Protein AF-A0A0Q9T3E6-F1 (afdb_monomer_lite)

Foldseek 3Di:
DDKDKDLKDKFKAWAQDLAQKDWTKGAAAAPKAFPWKKKKWKWFFPPLDDDDPPQAKQKLNRGFDQPDWAQALRNMIMGMGTCCVRVRVQNVPDGGGMDIIMIGGSGLQTIQIMMMMTMINHPVRPDMKMKDKDFYWAHQAKWKKKFFFPFWDDPVPPSWFKKKKWKKGQFAQAQHPQFAKWKDKPQPDTQASAHAAQPSFDRDRSTGIAMQGDPADQDTQPDRPDTGRHRVSDNRMYTCSVVDDGRDRMMMMMMHGPNSRMIGGMMIIIGVSYTPDMDIQEEAEEEEEEACQQLQLQALVVDQDLVCSQQAFAFQQPNDCQALDGTFGQFDCLPRNGPVQRRGCLFLQNVLQVVCVVRHPYHYHYPRGHLEACEDDPHAHQAYDLVVLHGDCSHSLVVVQVSCVVVPHHLQSHAAYEYEHQCSLLVLVQLVVLQLVLLLLLLLLVLAPPRDPVVNVVSVVRESLVSCVPPVVSVVSLVPRLSSLLSSLVRSCVSRVNYQYEYEYDAQAAADLVPHDCDFLSGGSLHRLVSNQSSVSSRVSNVVSLVCNCVSPVSCVVRYHYLYNNPQQDGHQRHDPDPVLRQAAGFDPVLSSVLSNVLCPDPQNVVLVVQLSVLSVLLCVLVVPVDDPDDNVVSVVSNVVSVVSNVVQCVDPPSVLQSLLRRADNSDPPDDSSSSSSSSSRHRHGYSNNSQLVSLSVSCVVSVVDSQPGDHRDDDPDDDPPDDDDDDDDDDAGEDEQDPDAAEDPAAFDWHWYWYAQAAAQQKKFKDWVNHTDDIFTQHNRRITTDIDGDHHDDAAWTWIWTWHAGNVRHIDIGIHIYGHADAAAEQDKHKYKDFDADLDDPSDSSDRPFFFKWKDKPPDPDTDTDGADNRRMDIDIDGHHNDADDQAIWIWIAGPPVRDIDIDGHDGRPVPLLQEAEQQADEEEAAAAEEARCAEYEYLEEYHAHHQHAEHNREYEYAHYYHHDPNHHGPPDHYHDHHPNRADPFDALQLLPCVHVQQVQQPPLREEDDPVCQDVQEHEDDLVQAATEYEEAGEYEYDDELREGAHEYRYLAEYEHHYANYEFWHRTLQRHRYAYAYEYEYDYENYEYQEEAGYQAEYEYYYAEYEYQGYYYYNYYYYDHHYYYRHHHHPSHND

Radius of gyration: 37.08 Å; chains: 1; bounding box: 93×66×112 Å

Sequence (1136 aa):
MVNERGRISQSTSALGTLATDGSIRVDKPEGATVRSAWMAYATAGFSGAQVTGGYEPVLNGTPVPITHEILNGIGSYNYFAEVTDIVKPVVDAAGAGTVQIPLAEPDAYLLEGEMLVVVFDDPAVQEDQSVSLMYGGLSPGGDQYQVKLAEPIDLRDPRTRLEMSLGITFSYQEDGSQQYSSVLVNGMDQLTTSAGGEDDGQSRNGALITVGGLGDAIDNPADPLAYPTDPRSDDELYDLRPFVENGDRTIYVGTSNPSLDDNVMLATFTMNPPVTDIKGDSELVMLSFGDSYQSGEGAGSAYDDIGAYIANAYENGSNFPDAIGGSQDTLSPALTGGNGCHRALANYPKQVADWLRDDFSVRLVDLTCSGAKIEPGGKPPIVGDLATGDVDSDSQITDAIARLGTEGLERTDVDLVTVGMGGNDAKFSSLVTACIAPTLVRRILAAYDRTPWLLNQAAKLLTCKRIDERFMHVGDAIDGLADKQRFAQRELRNAFPNADIFQVDYPGVLPDPDSAPSWCGGIGADDIAYADAMAGRITDVISTTVAEKGQIDAGLDRYYAPVEVSRAFGANALCPADPADALTNGIDEATFQAEAERLTHDPEVEPLVDEVLDAAASLRNCLARLTIGCDPQARTDRLTAALQAVQAKFTEPGFGDEILANIVKSPSSGETVEQRLDRSVGLFHPNQAGIDVLACYVHNTATFLGTSFCPNGGAGLRAGFAATDEPPVDLPTAAITATRVPIPVAGTGASVSLALSGYAPGSTVAVERYGSPVATLPVGADGKVTGPLVLPAADPGVQVFEVRGQTAGGAALGHDLRLTYPGSPTVNQDYTFYVDGFESSLPADPTRYDPEDVVLRILGTTAALTYHADPQGGLLVTLPMPEAWPAGGYEVTLTGSRSGVVRSARLDPEQAIEVGGLWASADDLQITGAEAQVRLLVHGERSVRLGSANGRYTGGVEYVADLNAHRSAVIDPAPLKVPEGEKTPPVLTVSSYRPGGTEAVAAGATYTAVSPAACVNGTWTPKATDLTGVVYVPCSVLVSGTGLSASVTLAAEGSVKVEAPAAVLKPAARSGAVVVAGGGLHVAGDNIRVQGPLFSGAGIRLTGSTQTLFCGAVGRSVTVSGSRFVLERGGPCAPS

Structure (mmCIF, N/CA/C/O backbone):
data_AF-A0A0Q9T3E6-F1
#
_entry.id   AF-A0A0Q9T3E6-F1
#
loop_
_atom_site.group_PDB
_atom_site.id
_atom_site.type_symbol
_atom_site.label_atom_id
_atom_site.label_alt_id
_atom_site.label_comp_id
_atom_site.label_asym_id
_atom_site.label_entity_id
_atom_site.label_seq_id
_atom_site.pdbx_PDB_ins_code
_atom_site.Cartn_x
_atom_site.Cartn_y
_atom_site.Cartn_z
_atom_site.occupancy
_atom_site.B_iso_or_equiv
_atom_site.auth_seq_id
_atom_site.auth_comp_id
_atom_site.auth_asym_id
_atom_site.auth_atom_id
_atom_site.pdbx_PDB_model_num
ATOM 1 N N . MET A 1 1 ? -28.139 -10.702 5.041 1.00 78.25 1 MET A N 1
ATOM 2 C CA . MET A 1 1 ? -27.995 -9.330 5.565 1.00 78.25 1 MET A CA 1
ATOM 3 C C . MET A 1 1 ? -29.357 -8.649 5.556 1.00 78.25 1 MET A C 1
ATOM 5 O O . MET A 1 1 ? -30.126 -8.866 4.626 1.00 78.25 1 MET A O 1
ATOM 9 N N . VAL A 1 2 ? -29.657 -7.876 6.597 1.00 86.81 2 VAL A N 1
ATOM 10 C CA . VAL A 1 2 ? -30.791 -6.941 6.669 1.00 86.81 2 VAL A CA 1
ATOM 11 C C . VAL A 1 2 ? -30.197 -5.535 6.715 1.00 86.81 2 VAL A C 1
ATOM 13 O O . VAL A 1 2 ? -29.237 -5.330 7.446 1.00 86.81 2 VAL A O 1
ATOM 16 N N . ASN A 1 3 ? -30.728 -4.576 5.958 1.00 91.25 3 ASN A N 1
ATOM 17 C CA . ASN A 1 3 ? -30.281 -3.183 6.020 1.00 91.25 3 ASN A CA 1
ATOM 18 C C . ASN A 1 3 ? -31.490 -2.247 6.020 1.00 91.25 3 ASN A C 1
ATOM 20 O O . ASN A 1 3 ? -32.167 -2.089 5.004 1.00 91.25 3 ASN A O 1
ATOM 24 N N . GLU A 1 4 ? -31.761 -1.642 7.170 1.00 91.38 4 GLU A N 1
ATOM 25 C CA . GLU A 1 4 ? -32.817 -0.652 7.349 1.00 91.38 4 GLU A CA 1
ATOM 26 C C . GLU A 1 4 ? -32.219 0.750 7.318 1.00 91.38 4 GLU A C 1
ATOM 28 O O . GLU A 1 4 ? -31.152 0.984 7.877 1.00 91.38 4 GLU A O 1
ATOM 33 N N . ARG A 1 5 ? -32.919 1.704 6.697 1.00 93.19 5 ARG A N 1
ATOM 34 C CA . ARG A 1 5 ? -32.486 3.106 6.612 1.00 93.19 5 ARG A CA 1
ATOM 35 C C . ARG A 1 5 ? -33.596 4.059 7.036 1.00 93.19 5 ARG A C 1
ATOM 37 O O . ARG A 1 5 ? -34.782 3.838 6.753 1.00 93.19 5 ARG A O 1
ATOM 44 N N . GLY A 1 6 ? -33.205 5.135 7.705 1.00 93.00 6 GLY A N 1
ATOM 45 C CA . GLY A 1 6 ? -34.082 6.237 8.069 1.00 93.00 6 GLY A CA 1
ATOM 46 C C . GLY A 1 6 ? -33.676 6.901 9.378 1.00 93.00 6 GLY A C 1
ATOM 47 O O . GLY A 1 6 ? -32.539 6.828 9.833 1.00 93.00 6 GLY A O 1
ATOM 48 N N . ARG A 1 7 ? -34.657 7.528 10.026 1.00 95.25 7 ARG A N 1
ATOM 49 C CA . ARG A 1 7 ? -34.533 8.038 11.397 1.00 95.25 7 ARG A CA 1
ATOM 50 C C . ARG A 1 7 ? -34.854 6.923 12.375 1.00 95.25 7 ARG A C 1
ATOM 52 O O . ARG A 1 7 ? -35.962 6.842 12.906 1.00 95.25 7 ARG A O 1
ATOM 59 N N . ILE A 1 8 ? -33.908 6.008 12.492 1.00 97.19 8 ILE A N 1
ATOM 60 C CA . ILE A 1 8 ? -34.094 4.746 13.197 1.00 97.19 8 ILE A CA 1
ATOM 61 C C . ILE A 1 8 ? -33.051 4.573 14.286 1.00 97.19 8 ILE A C 1
ATOM 63 O O . ILE A 1 8 ? -31.955 5.103 14.166 1.00 97.19 8 ILE A O 1
ATOM 67 N N . SER A 1 9 ? -33.374 3.838 15.339 1.00 95.88 9 SER A N 1
ATOM 68 C CA . SER A 1 9 ? -32.425 3.402 16.369 1.00 95.88 9 SER A CA 1
ATOM 69 C C . SER A 1 9 ? -32.583 1.903 16.609 1.00 95.88 9 SER A C 1
ATOM 71 O O . SER A 1 9 ? -33.524 1.293 16.096 1.00 95.88 9 SER A O 1
ATOM 73 N N . GLN A 1 10 ? -31.659 1.295 17.352 1.00 96.31 10 GLN A N 1
ATOM 74 C CA . GLN A 1 10 ? -31.726 -0.124 17.692 1.00 96.31 10 GLN A CA 1
ATOM 75 C C . GLN A 1 10 ? -31.606 -0.362 19.196 1.00 96.31 10 GLN A C 1
ATOM 77 O O . GLN A 1 10 ? -31.022 0.447 19.916 1.00 96.31 10 GLN A O 1
ATOM 82 N N . SER A 1 11 ? -32.150 -1.491 19.642 1.00 97.62 11 SER A N 1
ATOM 83 C CA . SER A 1 11 ? -31.943 -2.083 20.961 1.00 97.62 11 SER A CA 1
ATOM 84 C C . SER A 1 11 ? -31.595 -3.555 20.767 1.00 97.62 11 SER A C 1
ATOM 86 O O . SER A 1 11 ? -32.358 -4.274 20.123 1.00 97.62 11 SER A O 1
ATOM 88 N N . THR A 1 12 ? -30.470 -3.983 21.335 1.00 97.75 12 THR A N 1
ATOM 89 C CA . THR A 1 12 ? -29.969 -5.360 21.244 1.00 97.75 12 THR A CA 1
ATOM 90 C C . THR A 1 12 ? -29.782 -5.926 22.646 1.00 97.75 12 THR A C 1
ATOM 92 O O . THR A 1 12 ? -29.307 -5.217 23.528 1.00 97.75 12 THR A O 1
ATOM 95 N N . SER A 1 13 ? -30.188 -7.168 22.888 1.00 97.06 13 SER A N 1
ATOM 96 C CA . SER A 1 13 ? -29.891 -7.876 24.140 1.00 97.06 13 SER A CA 1
ATOM 97 C C . SER A 1 13 ? -29.836 -9.378 23.923 1.00 97.06 13 SER A C 1
ATOM 99 O O . SER A 1 13 ? -30.405 -9.868 22.945 1.00 97.06 13 SER A O 1
ATOM 101 N N . ALA A 1 14 ? -29.215 -10.100 24.852 1.00 96.88 14 ALA A N 1
ATOM 102 C CA . ALA A 1 14 ? -29.270 -11.551 24.900 1.00 96.88 14 ALA A CA 1
ATOM 103 C C . ALA A 1 14 ? -29.788 -12.084 26.240 1.00 96.88 14 ALA A C 1
ATOM 105 O O . ALA A 1 14 ? -29.982 -11.354 27.220 1.00 96.88 14 ALA A O 1
ATOM 106 N N . LEU A 1 15 ? -30.078 -13.381 26.238 1.00 96.12 15 LEU A N 1
ATOM 107 C CA . LEU A 1 15 ? -30.308 -14.188 27.422 1.00 96.12 15 LEU A CA 1
ATOM 108 C C . LEU A 1 15 ? -29.684 -15.569 27.202 1.00 96.12 15 LEU A C 1
ATOM 110 O O . LEU A 1 15 ? -30.092 -16.279 26.288 1.00 96.12 15 LEU A O 1
ATOM 114 N N . GLY A 1 16 ? -28.752 -15.960 28.069 1.00 94.75 16 GLY A N 1
ATOM 115 C CA . GLY A 1 16 ? -28.328 -17.352 28.235 1.00 94.75 16 GLY A CA 1
ATOM 116 C C . GLY A 1 16 ? -28.805 -17.896 29.577 1.00 94.75 16 GLY A C 1
ATOM 117 O O . GLY A 1 16 ? -28.545 -17.309 30.635 1.00 94.75 16 GLY A O 1
ATOM 118 N N . THR A 1 17 ? -29.530 -19.013 29.585 1.00 92.88 17 THR A N 1
ATOM 119 C CA . THR A 1 17 ? -30.065 -19.554 30.836 1.00 92.88 17 THR A CA 1
ATOM 120 C C . THR A 1 17 ? -30.226 -21.065 30.816 1.00 92.88 17 THR A C 1
ATOM 122 O O . THR A 1 17 ? -30.857 -21.636 29.950 1.00 92.88 17 THR A O 1
ATOM 125 N N . LEU A 1 18 ? -29.787 -21.727 31.890 1.00 91.94 18 LEU A N 1
ATOM 126 C CA . LEU A 1 18 ? -30.094 -23.147 32.104 1.00 91.94 18 LEU A CA 1
ATOM 127 C C . LEU A 1 18 ? -31.510 -23.398 32.659 1.00 91.94 18 LEU A C 1
ATOM 129 O O . LEU A 1 18 ? -31.881 -24.538 32.960 1.00 91.94 18 LEU A O 1
ATOM 133 N N . ALA A 1 19 ? -32.287 -22.339 32.893 1.00 90.69 19 ALA A N 1
ATOM 134 C CA . ALA A 1 19 ? -33.694 -22.441 33.256 1.00 90.69 19 ALA A CA 1
ATOM 135 C C . ALA A 1 19 ? -34.561 -22.488 31.996 1.00 90.69 19 ALA A C 1
ATOM 137 O O . ALA A 1 19 ? -34.308 -21.779 31.036 1.00 90.69 19 ALA A O 1
ATOM 138 N N . THR A 1 20 ? -35.651 -23.255 32.035 1.00 86.94 20 THR A N 1
ATOM 139 C CA . THR A 1 20 ? -36.596 -23.355 30.908 1.00 86.94 20 THR A CA 1
ATOM 140 C C . THR A 1 20 ? -37.403 -22.075 30.659 1.00 86.94 20 THR A C 1
ATOM 142 O O . THR A 1 20 ? -38.167 -22.005 29.700 1.00 86.94 20 THR A O 1
ATOM 145 N N . ASP A 1 21 ? -37.323 -21.094 31.558 1.00 90.44 21 ASP A N 1
ATOM 146 C CA . ASP A 1 21 ? -38.026 -19.819 31.490 1.00 90.44 21 ASP A CA 1
ATOM 147 C C . ASP A 1 21 ? -37.141 -18.645 31.932 1.00 90.44 21 ASP A C 1
ATOM 149 O O . ASP A 1 21 ? -36.334 -18.745 32.857 1.00 90.44 21 ASP A O 1
ATOM 153 N N . GLY A 1 22 ? -37.335 -17.505 31.273 1.00 94.06 22 GLY A N 1
ATOM 154 C CA . GLY A 1 22 ? -36.616 -16.264 31.516 1.00 94.06 22 GLY A CA 1
ATOM 155 C C . GLY A 1 22 ? -37.286 -15.064 30.844 1.00 94.06 22 GLY A C 1
ATOM 156 O O . GLY A 1 22 ? -38.470 -15.092 30.485 1.00 94.06 22 GLY A O 1
ATOM 157 N N . SER A 1 23 ? -36.544 -13.969 30.708 1.00 95.06 23 SER A N 1
ATOM 158 C CA . SER A 1 23 ? -37.028 -12.771 30.022 1.00 95.06 23 SER A CA 1
ATOM 159 C C . SER A 1 23 ? -35.899 -12.037 29.321 1.00 95.06 23 SER A C 1
ATOM 161 O O . SER A 1 23 ? -34.891 -11.727 29.952 1.00 95.06 23 SER A O 1
ATOM 163 N N . ILE A 1 24 ? -36.125 -11.700 28.055 1.00 96.25 24 ILE A N 1
ATOM 164 C CA . ILE A 1 24 ? -35.227 -10.874 27.249 1.00 96.25 24 ILE A CA 1
ATOM 165 C C . ILE A 1 24 ? -35.686 -9.410 27.284 1.00 96.25 24 ILE A C 1
ATOM 167 O O . ILE A 1 24 ? -36.880 -9.120 27.441 1.00 96.25 24 ILE A O 1
ATOM 171 N N . ARG A 1 25 ? -34.739 -8.474 27.192 1.00 97.06 25 ARG A N 1
ATOM 172 C CA . ARG A 1 25 ? -34.973 -7.044 27.449 1.00 97.06 25 ARG A CA 1
ATOM 173 C C . ARG A 1 25 ? -34.976 -6.223 26.164 1.00 97.06 25 ARG A C 1
ATOM 175 O O . ARG A 1 25 ? -34.220 -6.488 25.241 1.00 97.06 25 ARG A O 1
ATOM 182 N N . VAL A 1 26 ? -35.795 -5.177 26.129 1.00 98.00 26 VAL A N 1
ATOM 183 C CA . VAL A 1 26 ? -35.804 -4.184 25.047 1.00 98.00 26 VAL A CA 1
ATOM 184 C C . VAL A 1 26 ? -35.865 -2.793 25.658 1.00 98.00 26 VAL A C 1
ATOM 186 O O . VAL A 1 26 ? -36.823 -2.487 26.367 1.00 98.00 26 VAL A O 1
ATOM 189 N N . ASP A 1 27 ? -34.894 -1.934 25.366 1.00 97.25 27 ASP A N 1
ATOM 190 C CA . ASP A 1 27 ? -34.934 -0.533 25.788 1.00 97.25 27 ASP A CA 1
ATOM 191 C C . ASP A 1 27 ? -35.633 0.305 24.723 1.00 97.25 27 ASP A C 1
ATOM 193 O O . ASP A 1 27 ? -35.093 0.584 23.656 1.00 97.25 27 ASP A O 1
ATOM 197 N N . LYS A 1 28 ? -36.877 0.697 25.017 1.00 97.81 28 LYS A N 1
ATOM 198 C CA . LYS A 1 28 ? -37.705 1.484 24.104 1.00 97.81 28 LYS A CA 1
ATOM 199 C C . LYS A 1 28 ? -37.432 2.987 24.269 1.00 97.81 28 LYS A C 1
ATOM 201 O O . LYS A 1 28 ? -37.730 3.523 25.346 1.00 97.81 28 LYS A O 1
ATOM 206 N N . PRO A 1 29 ? -36.984 3.702 23.219 1.00 97.38 29 PRO A N 1
ATOM 207 C CA . PRO A 1 29 ? -36.844 5.156 23.263 1.00 97.38 29 PRO A CA 1
ATOM 208 C C . PRO A 1 29 ? -38.187 5.887 23.416 1.00 97.38 29 PRO A C 1
ATOM 210 O O . PRO A 1 29 ? -39.265 5.366 23.106 1.00 97.38 29 PRO A O 1
ATOM 213 N N . GLU A 1 30 ? -38.146 7.133 23.891 1.00 96.88 30 GLU A N 1
ATOM 214 C CA . GLU A 1 30 ? -39.359 7.935 24.064 1.00 96.88 30 GLU A CA 1
ATOM 215 C C . GLU A 1 30 ? -40.025 8.260 22.719 1.00 96.88 30 GLU A C 1
ATOM 217 O O . GLU A 1 30 ? -39.438 8.878 21.838 1.00 96.88 30 GLU A O 1
ATOM 222 N N . GLY A 1 31 ? -41.290 7.853 22.568 1.00 95.75 31 GLY A N 1
ATOM 223 C CA . GLY A 1 31 ? -42.076 8.099 21.355 1.00 95.75 31 GLY A CA 1
ATOM 224 C C . GLY A 1 31 ? -41.749 7.184 20.171 1.00 95.75 31 GLY A C 1
ATOM 225 O O . GLY A 1 31 ? -42.404 7.306 19.138 1.00 95.75 31 GLY A O 1
ATOM 226 N N . ALA A 1 32 ? -40.793 6.266 20.324 1.00 97.75 32 ALA A N 1
ATOM 227 C CA . ALA A 1 32 ? -40.413 5.315 19.292 1.00 97.75 32 ALA A CA 1
ATOM 228 C C . ALA A 1 32 ? -41.447 4.191 19.101 1.00 97.75 32 ALA A C 1
ATOM 230 O O . ALA A 1 32 ? -42.145 3.791 20.042 1.00 97.75 32 ALA A O 1
ATOM 231 N N . THR A 1 33 ? -41.520 3.654 17.882 1.00 98.19 33 THR A N 1
ATOM 232 C CA . THR A 1 33 ? -42.339 2.478 17.536 1.00 98.19 33 THR A CA 1
ATOM 233 C C . THR A 1 33 ? -41.495 1.421 16.849 1.00 98.19 33 THR A C 1
ATOM 235 O O . THR A 1 33 ? -40.628 1.763 16.051 1.00 98.19 33 THR A O 1
ATOM 238 N N . VAL A 1 34 ? -41.753 0.143 17.122 1.00 98.62 34 VAL A N 1
ATOM 239 C CA . VAL A 1 34 ? -41.011 -0.965 16.505 1.00 98.62 34 VAL A CA 1
ATOM 240 C C . VAL A 1 34 ? -41.234 -0.951 14.995 1.00 98.62 34 VAL A C 1
ATOM 242 O O . VAL A 1 34 ? -42.376 -1.043 14.535 1.00 98.62 34 VAL A O 1
ATOM 245 N N . ARG A 1 35 ? -40.146 -0.862 14.234 1.00 98.19 35 ARG A N 1
ATOM 246 C CA . ARG A 1 35 ? -40.130 -1.026 12.781 1.00 98.19 35 ARG A CA 1
ATOM 247 C C . ARG A 1 35 ? -40.007 -2.503 12.419 1.00 98.19 35 ARG A C 1
ATOM 249 O O . ARG A 1 35 ? -40.847 -3.019 11.690 1.00 98.19 35 ARG A O 1
ATOM 256 N N . SER A 1 36 ? -39.003 -3.167 12.983 1.00 98.12 36 SER A N 1
ATOM 257 C CA . SER A 1 36 ? -38.718 -4.589 12.782 1.00 98.12 36 SER A CA 1
ATOM 258 C C . SER A 1 36 ? -38.061 -5.180 14.028 1.00 98.12 36 SER A C 1
ATOM 260 O O . SER A 1 36 ? -37.406 -4.458 14.781 1.00 98.12 36 SER A O 1
ATOM 262 N N . ALA A 1 37 ? -38.199 -6.485 14.241 1.00 98.12 37 ALA A N 1
ATOM 263 C CA . ALA A 1 37 ? -37.485 -7.207 15.288 1.00 98.12 37 ALA A CA 1
ATOM 264 C C . ALA A 1 37 ? -36.962 -8.547 14.765 1.00 98.12 37 ALA A C 1
ATOM 266 O O . ALA A 1 37 ? -37.670 -9.246 14.039 1.00 98.12 37 ALA A O 1
ATOM 267 N N . TRP A 1 38 ? -35.748 -8.907 15.168 1.00 97.81 38 TRP A N 1
ATOM 268 C CA . TRP A 1 38 ? -35.017 -10.077 14.693 1.00 97.81 38 TRP A CA 1
ATOM 269 C C . TRP A 1 38 ? -34.438 -10.848 15.869 1.00 97.81 38 TRP A C 1
ATOM 271 O O . TRP A 1 38 ? -33.888 -10.244 16.786 1.00 97.81 38 TRP A O 1
ATOM 281 N N . MET A 1 39 ? -34.563 -12.170 15.840 1.00 96.81 39 MET A N 1
ATOM 282 C CA . MET A 1 39 ? -34.037 -13.059 16.868 1.00 96.81 39 MET A CA 1
ATOM 283 C C . MET A 1 39 ? -32.987 -13.985 16.266 1.00 96.81 39 MET A C 1
ATOM 285 O O . MET A 1 39 ? -33.229 -14.590 15.219 1.00 96.81 39 MET A O 1
ATOM 289 N N . ALA A 1 40 ? -31.842 -14.081 16.933 1.00 95.81 40 ALA A N 1
ATOM 290 C CA . ALA A 1 40 ? -30.755 -14.987 16.598 1.00 95.81 40 ALA A CA 1
ATOM 291 C C . ALA A 1 40 ? -30.523 -15.947 17.769 1.00 95.81 40 ALA A C 1
ATOM 293 O O . ALA A 1 40 ? -30.614 -15.538 18.921 1.00 95.81 40 ALA A O 1
ATOM 294 N N . TYR A 1 41 ? -30.263 -17.217 17.493 1.00 94.25 41 TYR A N 1
ATOM 295 C CA . TYR A 1 41 ? -29.947 -18.211 18.522 1.00 94.25 41 TYR A CA 1
ATOM 296 C C . TYR A 1 41 ? -29.132 -19.349 17.922 1.00 94.25 41 TYR A C 1
ATOM 298 O O . TYR A 1 41 ? -29.175 -19.566 16.709 1.00 94.25 41 TYR A O 1
ATOM 306 N N . ALA A 1 42 ? -28.389 -20.077 18.748 1.00 94.19 42 ALA A N 1
ATOM 307 C CA . ALA A 1 42 ? -27.546 -21.173 18.286 1.00 94.19 42 ALA A CA 1
ATOM 308 C C . ALA A 1 42 ? -27.656 -22.390 19.194 1.00 94.19 42 ALA A C 1
ATOM 310 O O . ALA A 1 42 ? -27.933 -22.280 20.388 1.00 94.19 42 ALA A O 1
ATOM 311 N N . THR A 1 43 ? -27.420 -23.566 18.622 1.00 93.44 43 THR A N 1
ATOM 312 C CA . THR A 1 43 ? -27.273 -24.794 19.409 1.00 93.44 43 THR A CA 1
ATOM 313 C C . THR A 1 43 ? -25.919 -24.844 20.119 1.00 93.44 43 THR A C 1
ATOM 315 O O . THR A 1 43 ? -24.982 -24.152 19.724 1.00 93.44 43 THR A O 1
ATOM 318 N N . ALA A 1 44 ? -25.772 -25.727 21.102 1.00 89.94 44 ALA A N 1
ATOM 319 C CA . ALA A 1 44 ? -24.493 -25.982 21.754 1.00 89.94 44 ALA A CA 1
ATOM 320 C C . ALA A 1 44 ? -23.388 -26.379 20.760 1.00 89.94 44 ALA A C 1
ATOM 322 O O . ALA A 1 44 ? -23.601 -27.198 19.854 1.00 89.94 44 ALA A O 1
ATOM 323 N N . GLY A 1 45 ? -22.197 -25.810 20.952 1.00 85.75 45 GLY A N 1
ATOM 324 C CA . GLY A 1 45 ? -20.984 -26.107 20.189 1.00 85.75 45 GLY A CA 1
ATOM 325 C C . GLY A 1 45 ? -20.630 -27.593 20.217 1.00 85.75 45 GLY A C 1
ATOM 326 O O . GLY A 1 45 ? -20.917 -28.307 21.183 1.00 85.75 45 GLY A O 1
ATOM 327 N N . PHE A 1 46 ? -20.041 -28.083 19.123 1.00 87.56 46 PHE A N 1
ATOM 328 C CA . PHE A 1 46 ? -19.613 -29.476 18.933 1.00 87.56 46 PHE A CA 1
ATOM 329 C C . PHE A 1 46 ? -20.714 -30.541 19.069 1.00 87.56 46 PHE A C 1
ATOM 331 O O . PHE A 1 46 ? -20.423 -31.741 19.081 1.00 87.56 46 PHE A O 1
ATOM 338 N N . SER A 1 47 ? -21.984 -30.140 19.162 1.00 86.75 47 SER A N 1
ATOM 339 C CA . SER A 1 47 ? -23.102 -31.069 19.331 1.00 86.75 47 SER A CA 1
ATOM 340 C C . SER A 1 47 ? -23.532 -31.716 18.013 1.00 86.75 47 SER A C 1
ATOM 342 O O . SER A 1 47 ? -24.018 -32.851 18.013 1.00 86.75 47 SER A O 1
ATOM 344 N N . GLY A 1 48 ? -23.388 -31.000 16.889 1.00 85.00 48 GLY A N 1
ATOM 345 C CA . GLY A 1 48 ? -23.993 -31.362 15.606 1.00 85.00 48 GLY A CA 1
ATOM 346 C C . GLY A 1 48 ? -25.521 -31.475 15.663 1.00 85.00 48 GLY A C 1
ATOM 347 O O . GLY A 1 48 ? -26.122 -32.061 14.759 1.00 85.00 48 GLY A O 1
ATOM 348 N N . ALA A 1 49 ? -26.148 -30.983 16.736 1.00 86.75 49 ALA A N 1
ATOM 349 C CA . ALA A 1 49 ? -27.573 -31.110 16.977 1.00 86.75 49 ALA A CA 1
ATOM 350 C C . ALA A 1 49 ? -28.323 -29.983 16.266 1.00 86.75 49 ALA A C 1
ATOM 352 O O . ALA A 1 49 ? -27.942 -28.827 16.367 1.00 86.75 49 ALA A O 1
ATOM 353 N N . GLN A 1 50 ? -29.405 -30.326 15.571 1.00 89.88 50 GLN A N 1
ATOM 354 C CA . GLN A 1 50 ? -30.322 -29.350 14.987 1.00 89.88 50 GLN A CA 1
ATOM 355 C C . GLN A 1 50 ? -31.533 -29.166 15.897 1.00 89.88 50 GLN A C 1
ATOM 357 O O . GLN A 1 50 ? -32.019 -30.129 16.504 1.00 89.88 50 GLN A O 1
ATOM 362 N N . VAL A 1 51 ? -32.083 -27.956 15.920 1.00 87.75 51 VAL A N 1
ATOM 363 C CA . VAL A 1 51 ? -33.397 -27.709 16.511 1.00 87.75 51 VAL A CA 1
ATOM 364 C C . VAL A 1 51 ? -34.449 -28.391 15.641 1.00 87.75 51 VAL A C 1
ATOM 366 O O . VAL A 1 51 ? -34.575 -28.136 14.446 1.00 87.75 51 VAL A O 1
ATOM 369 N N . THR A 1 52 ? -35.214 -29.296 16.247 1.00 80.62 52 THR A N 1
ATOM 370 C CA . THR A 1 52 ? -36.322 -29.996 15.586 1.00 80.62 52 THR A CA 1
ATOM 371 C C . THR A 1 52 ? -37.646 -29.601 16.231 1.00 80.62 52 THR A C 1
ATOM 373 O O . THR A 1 52 ? -37.671 -29.161 17.377 1.00 80.62 52 THR A O 1
ATOM 376 N N . GLY A 1 53 ? -38.751 -29.726 15.488 1.00 73.12 53 GLY A N 1
ATOM 377 C CA . GLY A 1 53 ? -40.048 -29.172 15.890 1.00 73.12 53 GLY A CA 1
ATOM 378 C C . GLY A 1 53 ? -40.462 -29.505 17.329 1.00 73.12 53 GLY A C 1
ATOM 379 O O . GLY A 1 53 ? -40.562 -30.679 17.695 1.00 73.12 53 GLY A O 1
ATOM 380 N N . GLY A 1 54 ? -40.752 -28.465 18.113 1.00 79.94 54 GLY A N 1
ATOM 381 C CA . GLY A 1 54 ? -41.072 -28.528 19.541 1.00 79.94 54 GLY A CA 1
ATOM 382 C C . GLY A 1 54 ? -39.936 -28.089 20.472 1.00 79.94 54 GLY A C 1
ATOM 383 O O . GLY A 1 54 ? -40.169 -28.029 21.680 1.00 79.94 54 GLY A O 1
ATOM 384 N N . TYR A 1 55 ? -38.753 -27.790 19.929 1.00 86.44 55 TYR A N 1
ATOM 385 C CA . TYR A 1 55 ? -37.578 -27.319 20.669 1.00 86.44 55 TYR A CA 1
ATOM 386 C C . TYR A 1 55 ? -37.177 -25.875 20.327 1.00 86.44 55 TYR A C 1
ATOM 388 O O . TYR A 1 55 ? -36.139 -25.406 20.779 1.00 86.44 55 TYR A O 1
ATOM 396 N N . GLU A 1 56 ? -37.984 -25.163 19.536 1.00 92.00 56 GLU A N 1
ATOM 397 C CA . GLU A 1 56 ? -37.760 -23.752 19.224 1.00 92.00 56 GLU A CA 1
ATOM 398 C C . GLU A 1 56 ? -37.974 -22.859 20.461 1.00 92.00 56 GLU A C 1
ATOM 400 O O . GLU A 1 56 ? -38.909 -23.117 21.233 1.00 92.00 56 GLU A O 1
ATOM 405 N N . PRO A 1 57 ? -37.200 -21.768 20.623 1.00 93.38 57 PRO A N 1
ATOM 406 C CA . PRO A 1 57 ? -37.477 -20.761 21.642 1.00 93.38 57 PRO A CA 1
ATOM 407 C C . PRO A 1 57 ? -38.916 -20.248 21.546 1.00 93.38 57 PRO A C 1
ATOM 409 O O . PRO A 1 57 ? -39.459 -20.051 20.455 1.00 93.38 57 PRO A O 1
ATOM 412 N N . VAL A 1 58 ? -39.558 -20.006 22.687 1.00 95.25 58 VAL A N 1
ATOM 413 C CA . VAL A 1 58 ? -40.933 -19.495 22.757 1.00 95.25 58 VAL A CA 1
ATOM 414 C C . VAL A 1 58 ? -40.918 -18.068 23.294 1.00 95.25 58 VAL A C 1
ATOM 416 O O . VAL A 1 58 ? -40.860 -17.840 24.503 1.00 95.25 58 VAL A O 1
ATOM 419 N N . LEU A 1 59 ? -41.033 -17.095 22.391 1.00 96.81 59 LEU A N 1
ATOM 420 C CA . LEU A 1 59 ? -41.043 -15.670 22.708 1.00 96.81 59 LEU A CA 1
ATOM 421 C C . LEU A 1 59 ? -42.478 -15.185 22.951 1.00 96.81 59 LEU A C 1
ATOM 423 O O . LEU A 1 59 ? -43.359 -15.308 22.098 1.00 96.81 59 LEU A O 1
ATOM 427 N N . ASN A 1 60 ? -42.739 -14.646 24.141 1.00 96.75 60 ASN A N 1
ATOM 428 C CA . ASN A 1 60 ? -44.057 -14.184 24.587 1.00 96.75 60 ASN A CA 1
ATOM 429 C C . ASN A 1 60 ? -45.185 -15.215 24.338 1.00 96.75 60 ASN A C 1
ATOM 431 O O . ASN A 1 60 ? -46.290 -14.881 23.904 1.00 96.75 60 ASN A O 1
ATOM 435 N N . GLY A 1 61 ? -44.891 -16.496 24.577 1.00 94.94 61 GLY A N 1
ATOM 436 C CA . GLY A 1 61 ? -45.835 -17.600 24.377 1.00 94.94 61 GLY A CA 1
ATOM 437 C C . GLY A 1 61 ? -46.023 -18.048 22.922 1.00 94.94 61 GLY A C 1
ATOM 438 O O . GLY A 1 61 ? -46.878 -18.896 22.669 1.00 94.94 61 GLY A O 1
ATOM 439 N N . THR A 1 62 ? -45.245 -17.509 21.978 1.00 96.12 62 THR A N 1
ATOM 440 C CA . THR A 1 62 ? -45.275 -17.879 20.556 1.00 96.12 62 THR A CA 1
ATOM 441 C C . THR A 1 62 ? -43.939 -18.511 20.152 1.00 96.12 62 THR A C 1
ATOM 443 O O . THR A 1 62 ? -42.906 -17.883 20.369 1.00 96.12 62 THR A O 1
ATOM 446 N N . PRO A 1 63 ? -43.919 -19.730 19.578 1.00 94.25 63 PRO A N 1
ATOM 447 C CA . PRO A 1 63 ? -42.688 -20.325 19.058 1.00 94.25 63 PRO A CA 1
ATOM 448 C C . PRO A 1 63 ? -42.047 -19.439 17.987 1.00 94.25 63 PRO A C 1
ATOM 450 O O . PRO A 1 63 ? -42.740 -18.953 17.087 1.00 94.25 63 PRO A O 1
ATOM 453 N N . VAL A 1 64 ? -40.737 -19.238 18.086 1.00 94.12 64 VAL A N 1
ATOM 454 C CA . VAL A 1 64 ? -39.944 -18.494 17.107 1.00 94.12 64 VAL A CA 1
ATOM 455 C C . VAL A 1 64 ? -39.819 -19.340 15.834 1.00 94.12 64 VAL A C 1
ATOM 457 O O . VAL A 1 64 ? -39.503 -20.528 15.914 1.00 94.12 64 VAL A O 1
ATOM 460 N N . PRO A 1 65 ? -40.103 -18.781 14.645 1.00 88.31 65 PRO A N 1
ATOM 461 C CA . PRO A 1 65 ? -40.030 -19.544 13.408 1.00 88.31 65 PRO A CA 1
ATOM 462 C C . PRO A 1 65 ? -38.576 -19.792 12.989 1.00 88.31 65 PRO A C 1
ATOM 464 O O . PRO A 1 65 ? -37.782 -18.863 12.915 1.00 88.31 65 PRO A O 1
ATOM 467 N N . ILE A 1 66 ? -38.248 -21.023 12.596 1.00 84.88 66 ILE A N 1
ATOM 468 C CA . ILE A 1 66 ? -36.969 -21.331 11.940 1.00 84.88 66 ILE A CA 1
ATOM 469 C C . ILE A 1 66 ? -37.052 -20.858 10.482 1.00 84.88 66 ILE A C 1
ATOM 471 O O . ILE A 1 66 ? -37.616 -21.550 9.632 1.00 84.88 66 ILE A O 1
ATOM 475 N N . THR A 1 67 ? -36.549 -19.653 10.193 1.00 83.88 67 THR A N 1
ATOM 476 C CA . THR A 1 67 ? -36.552 -19.099 8.820 1.00 83.88 67 THR A CA 1
ATOM 477 C C . THR A 1 67 ? -35.211 -19.235 8.110 1.00 83.88 67 THR A C 1
ATOM 479 O O . THR A 1 67 ? -35.187 -19.436 6.898 1.00 83.88 67 THR A O 1
ATOM 482 N N . HIS A 1 68 ? -34.116 -19.175 8.864 1.00 87.62 68 HIS A N 1
ATOM 483 C CA . HIS A 1 68 ? -32.754 -19.366 8.381 1.00 87.62 68 HIS A CA 1
ATOM 484 C C . HIS A 1 68 ? -32.012 -20.292 9.342 1.00 87.62 68 HIS A C 1
ATOM 486 O O . HIS A 1 68 ? -32.222 -20.219 10.554 1.00 87.62 68 HIS A O 1
ATOM 492 N N . GLU A 1 69 ? -31.170 -21.155 8.782 1.00 89.75 69 GLU A N 1
ATOM 493 C CA . GLU A 1 69 ? -30.365 -22.137 9.503 1.00 89.75 69 GLU A CA 1
ATOM 494 C C . GLU A 1 69 ? -29.020 -22.299 8.788 1.00 89.75 69 GLU A C 1
ATOM 496 O O . GLU A 1 69 ? -28.989 -22.476 7.566 1.00 89.75 69 GLU A O 1
ATOM 501 N N . ILE A 1 70 ? -27.919 -22.242 9.540 1.00 88.75 70 ILE A N 1
ATOM 502 C CA . ILE A 1 70 ? -26.554 -22.392 9.017 1.00 88.75 70 ILE A CA 1
ATOM 503 C C . ILE A 1 70 ? -25.737 -23.255 9.984 1.00 88.75 70 ILE A C 1
ATOM 505 O O . ILE A 1 70 ? -25.693 -22.968 11.176 1.00 88.75 70 ILE A O 1
ATOM 509 N N . LEU A 1 71 ? -25.068 -24.288 9.464 1.00 86.44 71 LEU A N 1
ATOM 510 C CA . LEU A 1 71 ? -24.038 -25.037 10.192 1.00 86.44 71 LEU A CA 1
ATOM 511 C C . LEU A 1 71 ? -22.726 -24.239 10.182 1.00 86.44 71 LEU A C 1
ATOM 513 O O . LEU A 1 71 ? -22.277 -23.839 9.108 1.00 86.44 71 LEU A O 1
ATOM 517 N N . ASN A 1 72 ? -22.103 -24.045 11.344 1.00 82.94 72 ASN A N 1
ATOM 518 C CA . ASN A 1 72 ? -20.855 -23.290 11.493 1.00 82.94 72 ASN A CA 1
ATOM 519 C C . ASN A 1 72 ? -19.613 -24.189 11.683 1.00 82.94 72 ASN A C 1
ATOM 521 O O . ASN A 1 72 ? -19.708 -25.418 11.786 1.00 82.94 72 ASN A O 1
ATOM 525 N N . GLY A 1 73 ? -18.435 -23.559 11.747 1.00 78.31 73 GLY A N 1
ATOM 526 C CA . GLY A 1 73 ? -17.137 -24.234 11.859 1.00 78.31 73 GLY A CA 1
ATOM 527 C C . GLY A 1 73 ? -16.911 -25.025 13.153 1.00 78.31 73 GLY A C 1
ATOM 528 O O . GLY A 1 73 ? -16.081 -25.932 13.156 1.00 78.31 73 GLY A O 1
ATOM 529 N N . ILE A 1 74 ? -17.681 -24.753 14.212 1.00 84.06 74 ILE A N 1
ATOM 530 C CA . ILE A 1 74 ? -17.603 -25.473 15.496 1.00 84.06 74 ILE A CA 1
ATOM 531 C C . ILE A 1 74 ? -18.648 -26.596 15.613 1.00 84.06 74 ILE A C 1
ATOM 533 O O . ILE A 1 74 ? -18.812 -27.212 16.666 1.00 84.06 74 ILE A O 1
ATOM 537 N N . GLY A 1 75 ? -19.391 -26.883 14.539 1.00 85.25 75 GLY A N 1
ATOM 538 C CA . GLY A 1 75 ? -20.411 -27.933 14.529 1.00 85.25 75 GLY A CA 1
ATOM 539 C C . GLY A 1 75 ? -21.692 -27.577 15.291 1.00 85.25 75 GLY A C 1
ATOM 540 O O . GLY A 1 75 ? -22.395 -28.485 15.740 1.00 85.25 75 GLY A O 1
ATOM 541 N N . SER A 1 76 ? -21.990 -26.284 15.444 1.00 89.81 76 SER A N 1
ATOM 542 C CA . SER A 1 76 ? -23.272 -25.761 15.924 1.00 89.81 76 SER A CA 1
ATOM 543 C C . SER A 1 76 ? -24.123 -25.240 14.756 1.00 89.81 76 SER A C 1
ATOM 545 O O . SER A 1 76 ? -23.609 -24.883 13.694 1.00 89.81 76 SER A O 1
ATOM 547 N N . TYR A 1 77 ? -25.442 -25.239 14.937 1.00 92.88 77 TYR A N 1
ATOM 548 C CA . TYR A 1 77 ? -26.406 -24.624 14.041 1.00 92.88 77 TYR A CA 1
ATOM 549 C C . TYR A 1 77 ? -26.854 -23.269 14.577 1.00 92.88 77 TYR A C 1
ATOM 551 O O . TYR A 1 77 ? -27.418 -23.164 15.667 1.00 92.88 77 TYR A O 1
ATOM 559 N N . ASN A 1 78 ? -26.643 -22.252 13.752 1.00 94.00 78 ASN A N 1
ATOM 560 C CA . ASN A 1 78 ? -27.102 -20.891 13.959 1.00 94.00 78 ASN A CA 1
ATOM 561 C C . ASN A 1 78 ? -28.492 -20.748 13.358 1.00 94.00 78 ASN A C 1
ATOM 563 O O . ASN A 1 78 ? -28.750 -21.267 12.273 1.00 94.00 78 ASN A O 1
ATOM 567 N N . TYR A 1 79 ? -29.353 -19.960 13.988 1.00 93.88 79 TYR A N 1
ATOM 568 C CA . TYR A 1 79 ? -30.712 -19.673 13.542 1.00 93.88 79 TYR A CA 1
ATOM 569 C C . TYR A 1 79 ? -30.977 -18.170 13.548 1.00 93.88 79 TYR A C 1
ATOM 571 O O . TYR A 1 79 ? -30.494 -17.452 14.423 1.00 93.88 79 TYR A O 1
ATOM 579 N N . PHE A 1 80 ? -31.757 -17.702 12.572 1.00 94.62 80 PHE A N 1
ATOM 580 C CA . PHE A 1 80 ? -32.171 -16.302 12.465 1.00 94.62 80 PHE A CA 1
ATOM 581 C C . PHE A 1 80 ? -33.619 -16.193 11.999 1.00 94.62 80 PHE A C 1
ATOM 583 O O . PHE A 1 80 ? -34.051 -16.900 11.079 1.00 94.62 80 PHE A O 1
ATOM 590 N N . ALA A 1 81 ? -34.380 -15.314 12.646 1.00 93.94 81 ALA A N 1
ATOM 591 C CA . ALA A 1 81 ? -35.814 -15.186 12.441 1.00 93.94 81 ALA A CA 1
ATOM 592 C C . ALA A 1 81 ? -36.302 -13.748 12.594 1.00 93.94 81 ALA A C 1
ATOM 594 O O . ALA A 1 81 ? -35.924 -13.052 13.533 1.00 93.94 81 ALA A O 1
ATOM 595 N N . GLU A 1 82 ? -37.212 -13.325 11.718 1.00 96.12 82 GLU A N 1
ATOM 596 C CA . GLU A 1 82 ? -37.987 -12.109 11.955 1.00 96.12 82 GLU A CA 1
ATOM 597 C C . GLU A 1 82 ? -39.095 -12.400 12.981 1.00 96.12 82 GLU A C 1
ATOM 599 O O . GLU A 1 82 ? -39.918 -13.298 12.798 1.00 96.12 82 GLU A O 1
ATOM 604 N N . VAL A 1 83 ? -39.131 -11.625 14.064 1.00 97.81 83 VAL A N 1
ATOM 605 C CA . VAL A 1 83 ? -40.082 -11.764 15.181 1.00 97.81 83 VAL A CA 1
ATOM 606 C C . VAL A 1 83 ? -40.905 -10.492 15.411 1.00 97.81 83 VAL A C 1
ATOM 608 O O . VAL A 1 83 ? -41.522 -10.322 16.467 1.00 97.81 83 VAL A O 1
ATOM 611 N N . THR A 1 84 ? -40.959 -9.596 14.419 1.00 98.06 84 THR A N 1
ATOM 612 C CA . THR A 1 84 ? -41.695 -8.321 14.473 1.00 98.06 84 THR A CA 1
ATOM 613 C C . THR A 1 84 ? -43.136 -8.497 14.959 1.00 98.06 84 THR A C 1
ATOM 615 O O . THR A 1 84 ? -43.567 -7.782 15.864 1.00 98.06 84 THR A O 1
ATOM 618 N N . ASP A 1 85 ? -43.864 -9.488 14.437 1.00 97.81 85 ASP A N 1
ATOM 619 C CA . ASP A 1 85 ? -45.269 -9.746 14.789 1.00 97.81 85 ASP A CA 1
ATOM 620 C C . ASP A 1 85 ? -45.475 -10.185 16.250 1.00 97.81 85 ASP A C 1
ATOM 622 O O . ASP A 1 85 ? -46.568 -10.022 16.801 1.00 97.81 85 ASP A O 1
ATOM 626 N N . ILE A 1 86 ? -44.429 -10.708 16.898 1.00 98.00 86 ILE A N 1
ATOM 627 C CA . ILE A 1 86 ? -44.442 -11.118 18.308 1.00 98.00 86 ILE A CA 1
ATOM 628 C C . ILE A 1 86 ? -44.068 -9.930 19.205 1.00 98.00 86 ILE A C 1
ATOM 630 O O . ILE A 1 86 ? -44.729 -9.670 20.214 1.00 98.00 86 ILE A O 1
ATOM 634 N N . VAL A 1 87 ? -43.019 -9.193 18.827 1.00 98.44 87 VAL A N 1
ATOM 635 C CA . VAL A 1 87 ? -42.402 -8.135 19.645 1.00 98.44 87 VAL A CA 1
ATOM 636 C C . VAL A 1 87 ? -43.186 -6.825 19.577 1.00 98.44 87 VAL A C 1
ATOM 638 O O . VAL A 1 87 ? -43.464 -6.211 20.612 1.00 98.44 87 VAL A O 1
ATOM 641 N N . LYS A 1 88 ? -43.593 -6.399 18.375 1.00 98.25 88 LYS A N 1
ATOM 642 C CA . LYS A 1 88 ? -44.237 -5.100 18.137 1.00 98.25 88 LYS A CA 1
ATOM 643 C C . LYS A 1 88 ? -45.482 -4.873 19.007 1.00 98.25 88 LYS A C 1
ATOM 645 O O . LYS A 1 88 ? -45.544 -3.819 19.638 1.00 98.25 88 LYS A O 1
ATOM 650 N N . PRO A 1 89 ? -46.444 -5.814 19.136 1.00 98.12 89 PRO A N 1
ATOM 651 C CA . PRO A 1 89 ? -47.638 -5.591 19.958 1.00 98.12 89 PRO A CA 1
ATOM 652 C C . PRO A 1 89 ? -47.341 -5.366 21.446 1.00 98.12 89 PRO A C 1
ATOM 654 O O . PRO A 1 89 ? -48.104 -4.675 22.121 1.00 98.12 89 PRO A O 1
ATOM 657 N N . VAL A 1 90 ? -46.253 -5.947 21.962 1.00 97.81 90 VAL A N 1
ATOM 658 C CA . VAL A 1 90 ? -45.846 -5.827 23.370 1.00 97.81 90 VAL A CA 1
ATOM 659 C C . VAL A 1 90 ? -45.089 -4.523 23.593 1.00 97.81 90 VAL A C 1
ATOM 661 O O . VAL A 1 90 ? -45.443 -3.741 24.477 1.00 97.81 90 VAL A O 1
ATOM 664 N N . VAL A 1 91 ? -44.073 -4.265 22.769 1.00 98.12 91 VAL A N 1
ATOM 665 C CA . VAL A 1 91 ? -43.177 -3.116 22.929 1.00 98.12 91 VAL A CA 1
ATOM 666 C C . VAL A 1 91 ? -43.889 -1.811 22.572 1.00 98.12 91 VAL A C 1
ATOM 668 O O . VAL A 1 91 ? -43.783 -0.838 23.318 1.00 98.12 91 VAL A O 1
ATOM 671 N N . ASP A 1 92 ? -44.700 -1.760 21.511 1.00 98.06 92 ASP A N 1
ATOM 672 C CA . ASP A 1 92 ? -45.429 -0.534 21.152 1.00 98.06 92 ASP A CA 1
ATOM 673 C C . ASP A 1 92 ? -46.466 -0.141 22.211 1.00 98.06 92 ASP A C 1
ATOM 675 O O . ASP A 1 92 ? -46.673 1.051 22.445 1.00 98.06 92 ASP A O 1
ATOM 679 N N . ALA A 1 93 ? -47.069 -1.121 22.892 1.00 96.62 93 ALA A N 1
ATOM 680 C CA . ALA A 1 93 ? -48.021 -0.886 23.976 1.00 96.62 93 ALA A CA 1
ATOM 681 C C . ALA A 1 93 ? -47.356 -0.416 25.284 1.00 96.62 93 ALA A C 1
ATOM 683 O O . ALA A 1 93 ? -48.025 0.190 26.126 1.00 96.62 93 ALA A O 1
ATOM 684 N N . ALA A 1 94 ? -46.061 -0.686 25.467 1.00 96.50 94 ALA A N 1
ATOM 685 C CA . ALA A 1 94 ? -45.304 -0.263 26.637 1.00 96.50 94 ALA A CA 1
ATOM 686 C C . ALA A 1 94 ? -44.920 1.230 26.581 1.00 96.50 94 ALA A C 1
ATOM 688 O O . ALA A 1 94 ? -44.828 1.842 25.513 1.00 96.50 94 ALA A O 1
ATOM 689 N N . GLY A 1 95 ? -44.681 1.828 27.752 1.00 94.31 95 GLY A N 1
ATOM 690 C CA . GLY A 1 95 ? -44.038 3.143 27.844 1.00 94.31 95 GLY A CA 1
ATOM 691 C C . GLY A 1 95 ? -42.556 3.082 27.454 1.00 94.31 95 GLY A C 1
ATOM 692 O O . GLY A 1 95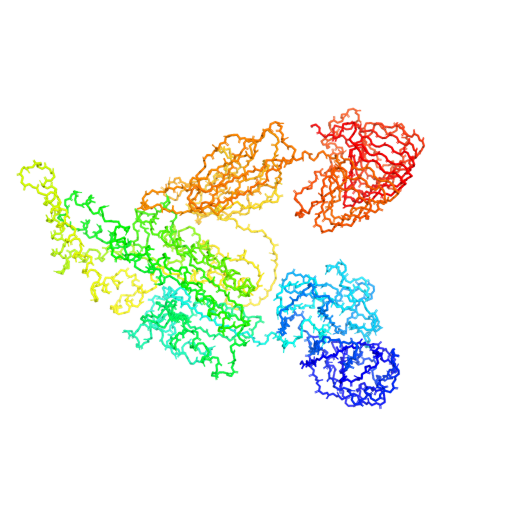 ? -42.017 2.000 27.249 1.00 94.31 95 GLY A O 1
ATOM 693 N N . ALA A 1 96 ? -41.905 4.243 27.367 1.00 96.31 96 ALA A N 1
ATOM 694 C CA . ALA A 1 96 ? -40.455 4.315 27.184 1.00 96.31 96 ALA A CA 1
ATOM 695 C C . ALA A 1 96 ? -39.703 3.665 28.364 1.00 96.31 96 ALA A C 1
ATOM 697 O O . ALA A 1 96 ? -40.194 3.690 29.498 1.00 96.31 96 ALA A O 1
ATOM 698 N N . GLY A 1 97 ? -38.507 3.139 28.096 1.00 95.75 97 GLY A N 1
ATOM 699 C CA . GLY A 1 97 ? -37.667 2.404 29.046 1.00 95.75 97 GLY A CA 1
ATOM 700 C C . GLY A 1 97 ? -37.629 0.896 28.780 1.00 95.75 97 GLY A C 1
ATOM 701 O O . GLY A 1 97 ? -38.089 0.428 27.739 1.00 95.75 97 GLY A O 1
ATOM 702 N N . THR A 1 98 ? -37.074 0.144 29.732 1.00 97.38 98 THR A N 1
ATOM 703 C CA . THR A 1 98 ? -36.862 -1.303 29.599 1.00 97.38 98 THR A CA 1
ATOM 704 C C . THR A 1 98 ? -38.173 -2.085 29.652 1.00 97.38 98 THR A C 1
ATOM 706 O O . THR A 1 98 ? -38.886 -2.092 30.661 1.00 97.38 98 THR A O 1
ATOM 709 N N . VAL A 1 99 ? -38.463 -2.800 28.572 1.00 97.75 99 VAL A N 1
ATOM 710 C CA . VAL A 1 99 ? -39.564 -3.751 28.428 1.00 97.75 99 VAL A CA 1
ATOM 711 C C . VAL A 1 99 ? -39.007 -5.163 28.583 1.00 97.75 99 VAL A C 1
ATOM 713 O O . VAL A 1 99 ? -38.021 -5.517 27.948 1.00 97.75 99 VAL A O 1
ATOM 716 N N . GLN A 1 100 ? -39.644 -5.970 29.428 1.00 97.19 100 GLN A N 1
ATOM 717 C CA . GLN A 1 100 ? -39.302 -7.381 29.624 1.00 97.19 100 GLN A CA 1
ATOM 718 C C . GLN A 1 100 ? -40.249 -8.243 28.788 1.00 97.19 100 GLN A C 1
ATOM 720 O O . GLN A 1 100 ? -41.470 -8.140 28.948 1.00 97.19 100 GLN A O 1
ATOM 725 N N . ILE A 1 101 ? -39.703 -9.090 27.921 1.00 97.62 101 ILE A N 1
ATOM 726 C CA . ILE A 1 101 ? -40.471 -10.017 27.088 1.00 97.62 101 ILE A CA 1
ATOM 727 C C . ILE A 1 101 ? -40.208 -11.438 27.598 1.00 97.62 101 ILE A C 1
ATOM 729 O O . ILE A 1 101 ? -39.050 -11.847 27.649 1.00 97.62 101 ILE A O 1
ATOM 733 N N . PRO A 1 102 ? -41.245 -12.201 27.996 1.00 97.12 102 PRO A N 1
ATOM 734 C CA . PRO A 1 102 ? -41.063 -13.580 28.438 1.00 97.12 102 PRO A CA 1
ATOM 735 C C . PRO A 1 102 ? -40.431 -14.438 27.342 1.00 97.12 102 PRO A C 1
ATOM 737 O O . PRO A 1 102 ? -40.872 -14.375 26.193 1.00 97.12 102 PRO A O 1
ATOM 740 N N . LEU A 1 103 ? -39.459 -15.262 27.715 1.00 96.12 103 LEU A N 1
ATOM 741 C CA . LEU A 1 103 ? -38.778 -16.205 26.835 1.00 96.12 103 LEU A CA 1
ATOM 742 C C . LEU A 1 103 ? -38.747 -17.573 27.515 1.00 96.12 103 LEU A C 1
ATOM 744 O O . LEU A 1 103 ? -38.559 -17.655 28.729 1.00 96.12 103 LEU A O 1
ATOM 748 N N . ALA A 1 104 ? -39.003 -18.635 26.760 1.00 93.62 104 ALA A N 1
ATOM 749 C CA . ALA A 1 104 ? -38.905 -19.994 27.266 1.00 93.62 104 ALA A CA 1
ATOM 750 C C . ALA A 1 104 ? -38.095 -20.866 26.312 1.00 93.62 104 ALA A C 1
ATOM 752 O O . ALA A 1 104 ? -38.377 -20.899 25.113 1.00 93.62 104 ALA A O 1
ATOM 753 N N . GLU A 1 105 ? -37.151 -21.599 26.890 1.00 90.56 105 GLU A N 1
ATOM 754 C CA . GLU A 1 105 ? -36.276 -22.558 26.230 1.00 90.56 105 GLU A CA 1
ATOM 755 C C . GLU A 1 105 ? -36.796 -23.973 26.508 1.00 90.56 105 GLU A C 1
ATOM 757 O O . GLU A 1 105 ? -36.727 -24.450 27.649 1.00 90.56 105 GLU A O 1
ATOM 762 N N . PRO A 1 106 ? -37.362 -24.676 25.508 1.00 83.88 106 PRO A N 1
ATOM 763 C CA . PRO A 1 106 ? -37.879 -26.026 25.728 1.00 83.88 106 PRO A CA 1
ATOM 764 C C . PRO A 1 106 ? -36.794 -27.033 26.137 1.00 83.88 106 PRO A C 1
ATOM 766 O O . PRO A 1 106 ? -37.107 -28.013 26.819 1.00 83.88 106 PRO A O 1
ATOM 769 N N . ASP A 1 107 ? -35.543 -26.794 25.732 1.00 85.19 107 ASP A N 1
ATOM 770 C CA . ASP A 1 107 ? -34.363 -27.556 26.142 1.00 85.19 107 ASP A CA 1
ATOM 771 C C . ASP A 1 107 ? -33.161 -26.625 26.359 1.00 85.19 107 ASP A C 1
ATOM 773 O O . ASP A 1 107 ? -32.426 -26.305 25.428 1.00 85.19 107 ASP A O 1
ATOM 777 N N . ALA A 1 108 ? -32.959 -26.244 27.620 1.00 81.12 108 ALA A N 1
ATOM 778 C CA . ALA A 1 108 ? -31.914 -25.320 28.061 1.00 81.12 108 ALA A CA 1
ATOM 779 C C . ALA A 1 108 ? -30.475 -25.883 27.991 1.00 81.12 108 ALA A C 1
ATOM 781 O O . ALA A 1 108 ? -29.539 -25.268 28.482 1.00 81.12 108 ALA A O 1
ATOM 782 N N . TYR A 1 109 ? -30.281 -27.102 27.471 1.00 87.75 109 TYR A N 1
ATOM 783 C CA . TYR A 1 109 ? -28.947 -27.643 27.165 1.00 87.75 109 TYR A CA 1
ATOM 784 C C . TYR A 1 109 ? -28.696 -27.768 25.662 1.00 87.75 109 TYR A C 1
ATOM 786 O O . TYR A 1 109 ? -27.571 -28.065 25.255 1.00 87.75 109 TYR A O 1
ATOM 794 N N . LEU A 1 110 ? -29.739 -27.611 24.842 1.00 89.81 110 LEU A N 1
ATOM 795 C CA . LEU A 1 110 ? -29.617 -27.659 23.393 1.00 89.81 110 LEU A CA 1
ATOM 796 C C . LEU A 1 110 ? -29.164 -26.313 22.831 1.00 89.81 110 LEU A C 1
ATOM 798 O O . LEU A 1 110 ? -28.413 -26.317 21.860 1.00 89.81 110 LEU A O 1
ATOM 802 N N . LEU A 1 111 ? -29.632 -25.204 23.401 1.00 92.25 111 LEU A N 1
ATOM 803 C CA . LEU A 1 111 ? -29.385 -23.842 22.929 1.00 92.25 111 LEU A CA 1
ATOM 804 C C . LEU A 1 111 ? -28.360 -23.149 23.824 1.00 92.25 111 LEU A C 1
ATOM 806 O O . LEU A 1 111 ? -28.409 -23.346 25.024 1.00 92.25 111 LEU A O 1
ATOM 810 N N . GLU A 1 112 ? -27.451 -22.348 23.265 1.00 91.19 112 GLU A N 1
ATOM 811 C CA . GLU A 1 112 ? -26.508 -21.537 24.067 1.00 91.19 112 GLU A CA 1
ATOM 812 C C . GLU A 1 112 ? -27.118 -20.223 24.578 1.00 91.19 112 GLU A C 1
ATOM 814 O O . GLU A 1 112 ? -26.502 -19.518 25.374 1.00 91.19 112 GLU A O 1
ATOM 819 N N . GLY A 1 113 ? -28.328 -19.907 24.120 1.00 91.81 113 GLY A N 1
ATOM 820 C CA . GLY A 1 113 ? -29.065 -18.692 24.438 1.00 91.81 113 GLY A CA 1
ATOM 821 C C . GLY A 1 113 ? -29.592 -18.002 23.184 1.00 91.81 113 GLY A C 1
ATOM 822 O O . GLY A 1 113 ? -29.378 -18.452 22.048 1.00 91.81 113 GLY A O 1
ATOM 823 N N . GLU A 1 114 ? -30.290 -16.890 23.391 1.00 94.88 114 GLU A N 1
ATOM 824 C CA . GLU A 1 114 ? -30.915 -16.122 22.320 1.00 94.88 114 GLU A CA 1
ATOM 825 C C . GLU A 1 114 ? -30.635 -14.623 22.401 1.00 94.88 114 GLU A C 1
ATOM 827 O O . GLU A 1 114 ? -30.659 -14.017 23.467 1.00 94.88 114 GLU A O 1
ATOM 832 N N . MET A 1 115 ? -30.455 -14.012 21.231 1.00 97.44 115 MET A N 1
ATOM 833 C CA . MET A 1 115 ? -30.241 -12.582 21.020 1.00 97.44 115 MET A CA 1
ATOM 834 C C . MET A 1 115 ? -31.462 -11.977 20.332 1.00 97.44 115 MET A C 1
ATOM 836 O O . MET A 1 115 ? -31.990 -12.541 19.371 1.00 97.44 115 MET A O 1
ATOM 840 N N . LEU A 1 116 ? -31.888 -10.796 20.768 1.00 98.12 116 LEU A N 1
ATOM 841 C CA . LEU A 1 116 ? -32.985 -10.037 20.181 1.00 98.12 116 LEU A CA 1
ATOM 842 C C . LEU A 1 116 ? -32.500 -8.648 19.765 1.00 98.12 116 LEU A C 1
ATOM 844 O O . LEU A 1 116 ? -32.064 -7.866 20.605 1.00 98.12 116 LEU A O 1
ATOM 848 N N . VAL A 1 117 ? -32.665 -8.321 18.482 1.00 98.38 117 VAL A N 1
ATOM 849 C CA . VAL A 1 117 ? -32.432 -6.985 17.916 1.00 98.38 117 VAL A CA 1
ATOM 850 C C . VAL A 1 117 ? -33.775 -6.358 17.553 1.00 98.38 117 VAL A C 1
ATOM 852 O O . VAL A 1 117 ? -34.534 -6.903 16.749 1.00 98.38 117 VAL A O 1
ATOM 855 N N . VAL A 1 118 ? -34.079 -5.189 18.111 1.00 98.62 118 VAL A N 1
ATOM 856 C CA . VAL A 1 118 ? -35.292 -4.415 17.818 1.00 98.62 118 VAL A CA 1
ATOM 857 C C . VAL A 1 118 ? -34.904 -3.088 17.186 1.00 98.62 118 VAL A C 1
ATOM 859 O O . VAL A 1 118 ? -34.236 -2.270 17.812 1.00 98.62 118 VAL A O 1
ATOM 862 N N . VAL A 1 119 ? -35.362 -2.858 15.956 1.00 98.50 119 VAL A N 1
ATOM 863 C CA . VAL A 1 119 ? -35.176 -1.596 15.233 1.00 98.50 119 VAL A CA 1
ATOM 864 C C . VAL A 1 119 ? -36.421 -0.740 15.413 1.00 98.50 119 VAL A C 1
ATOM 866 O O . VAL A 1 119 ? -37.549 -1.197 15.201 1.00 98.50 119 VAL A O 1
ATOM 869 N N . PHE A 1 120 ? -36.223 0.516 15.784 1.00 98.56 120 PHE A N 1
ATOM 870 C CA . PHE A 1 120 ? -37.280 1.483 16.026 1.00 98.56 120 PHE A CA 1
ATOM 871 C C . PHE A 1 120 ? -37.319 2.551 14.944 1.00 98.56 120 PHE A C 1
ATOM 873 O O . PHE A 1 120 ? -36.280 3.056 14.537 1.00 98.56 120 PHE A O 1
ATOM 880 N N . ASP A 1 121 ? -38.520 2.976 14.561 1.00 98.06 121 ASP A N 1
ATOM 881 C CA . ASP A 1 121 ? -38.720 4.345 14.092 1.00 98.06 121 ASP A CA 1
ATOM 882 C C . ASP A 1 121 ? -38.613 5.275 15.302 1.00 98.06 121 ASP A C 1
ATOM 884 O O . ASP A 1 121 ? -39.454 5.214 16.206 1.00 98.06 121 ASP A O 1
ATOM 888 N N . ASP A 1 122 ? -37.578 6.114 15.328 1.00 96.94 122 ASP A N 1
ATOM 889 C CA . ASP A 1 122 ? -37.213 6.902 16.502 1.00 96.94 122 ASP A CA 1
ATOM 890 C C . ASP A 1 122 ? -37.285 8.408 16.204 1.00 96.94 122 ASP A C 1
ATOM 892 O O . ASP A 1 122 ? -36.450 8.948 15.473 1.00 96.94 122 ASP A O 1
ATOM 896 N N . PRO A 1 123 ? -38.266 9.131 16.775 1.00 95.56 123 PRO A N 1
ATOM 897 C CA . PRO A 1 123 ? -38.413 10.562 16.536 1.00 95.56 123 PRO A CA 1
ATOM 898 C C . PRO A 1 123 ? -37.273 11.409 17.128 1.00 95.56 123 PRO A C 1
ATOM 900 O O . PRO A 1 123 ? -37.143 12.579 16.749 1.00 95.56 123 PRO A O 1
ATOM 903 N N . ALA A 1 124 ? -36.469 10.868 18.051 1.00 93.88 124 ALA A N 1
ATOM 904 C CA . ALA A 1 124 ? -35.313 11.562 18.611 1.00 93.88 124 ALA A CA 1
ATOM 905 C C . ALA A 1 124 ? -34.144 11.618 17.615 1.00 93.88 124 ALA A C 1
ATOM 907 O O . ALA A 1 124 ? -33.398 12.603 17.603 1.00 93.88 124 ALA A O 1
ATOM 908 N N . VAL A 1 125 ? -34.033 10.625 16.730 1.00 94.12 125 VAL A N 1
ATOM 909 C CA . VAL A 1 125 ? -33.021 10.574 15.672 1.00 94.12 125 VAL A CA 1
ATOM 910 C C . VAL A 1 125 ? -33.365 11.599 14.586 1.00 94.12 125 VAL A C 1
ATOM 912 O O . VAL A 1 125 ? -34.403 11.525 13.929 1.00 94.12 125 VAL A O 1
ATOM 915 N N . GLN A 1 126 ? -32.500 12.601 14.404 1.00 89.38 126 GLN A N 1
ATOM 916 C CA . GLN A 1 126 ? -32.724 13.679 13.426 1.00 89.38 126 GLN A CA 1
ATOM 917 C C . GLN A 1 126 ? -32.100 13.393 12.059 1.00 89.38 126 GLN A C 1
ATOM 919 O O . GLN A 1 126 ? -32.643 13.826 11.034 1.00 89.38 126 GLN A O 1
ATOM 924 N N . GLU A 1 127 ? -30.990 12.661 12.054 1.00 87.94 127 GLU A N 1
ATOM 925 C CA . GLU A 1 127 ? -30.238 12.329 10.851 1.00 87.94 127 GLU A CA 1
ATOM 926 C C . GLU A 1 127 ? -30.739 11.041 10.208 1.00 87.94 127 GLU A C 1
ATOM 928 O O . GLU A 1 127 ? -31.401 10.212 10.829 1.00 87.94 127 GLU A O 1
ATOM 933 N N . ASP A 1 128 ? -30.426 10.896 8.930 1.00 89.25 128 ASP A N 1
ATOM 934 C CA . ASP A 1 128 ? -30.612 9.639 8.227 1.00 89.25 128 ASP A CA 1
ATOM 935 C C . ASP A 1 128 ? -29.462 8.698 8.609 1.00 89.25 128 ASP A C 1
ATOM 937 O O . ASP A 1 128 ? -28.297 9.042 8.415 1.00 89.25 128 ASP A O 1
ATOM 941 N N . GLN A 1 129 ? -29.774 7.543 9.188 1.00 95.31 129 GLN A N 1
ATOM 942 C CA . GLN A 1 129 ? -28.799 6.512 9.547 1.00 95.31 129 GLN A CA 1
ATOM 943 C C . GLN A 1 129 ? -29.297 5.136 9.103 1.00 95.31 129 GLN A C 1
ATOM 945 O O . GLN A 1 129 ? -30.471 4.969 8.755 1.00 95.31 129 GLN A O 1
ATOM 950 N N . SER A 1 130 ? -28.401 4.157 9.072 1.00 96.50 130 SER A N 1
ATOM 951 C CA . SER A 1 130 ? -28.761 2.762 8.831 1.00 96.50 130 SER A CA 1
ATOM 952 C C . SER A 1 130 ? -28.629 1.921 10.092 1.00 96.50 130 SER A C 1
ATOM 954 O O . SER A 1 130 ? -27.823 2.232 10.967 1.00 96.50 130 SER A O 1
ATOM 956 N N . VAL A 1 131 ? -29.398 0.837 10.141 1.00 97.25 131 VAL A N 1
ATOM 957 C CA . VAL A 1 131 ? -29.182 -0.304 11.029 1.00 97.25 131 VAL A CA 1
ATOM 958 C C . VAL A 1 131 ? -29.057 -1.535 10.141 1.00 97.25 131 VAL A C 1
ATOM 960 O O . VAL A 1 131 ? -30.024 -1.940 9.488 1.00 97.25 131 VAL A O 1
ATOM 963 N N . SER A 1 132 ? -27.857 -2.101 10.082 1.00 95.38 132 SER A N 1
ATOM 964 C CA . SER A 1 132 ? -27.535 -3.246 9.233 1.00 95.38 132 SER A CA 1
ATOM 965 C C . SER A 1 132 ? -27.199 -4.460 10.093 1.00 95.38 132 SER A C 1
ATOM 967 O O . SER A 1 132 ? -26.430 -4.342 11.037 1.00 95.38 132 SER A O 1
ATOM 969 N N . LEU A 1 133 ? -27.778 -5.619 9.784 1.00 93.75 133 LEU A N 1
ATOM 970 C CA . LEU A 1 133 ? -27.555 -6.877 10.494 1.00 93.75 133 LEU A CA 1
ATOM 971 C C . LEU A 1 133 ? -26.921 -7.888 9.538 1.00 93.75 133 LEU A C 1
ATOM 973 O O . LEU A 1 133 ? -27.472 -8.203 8.473 1.00 93.75 133 LEU A O 1
ATOM 977 N N . MET A 1 134 ? -25.787 -8.436 9.947 1.00 90.75 134 MET A N 1
ATOM 978 C CA . MET A 1 134 ? -25.153 -9.600 9.349 1.00 90.75 134 MET A CA 1
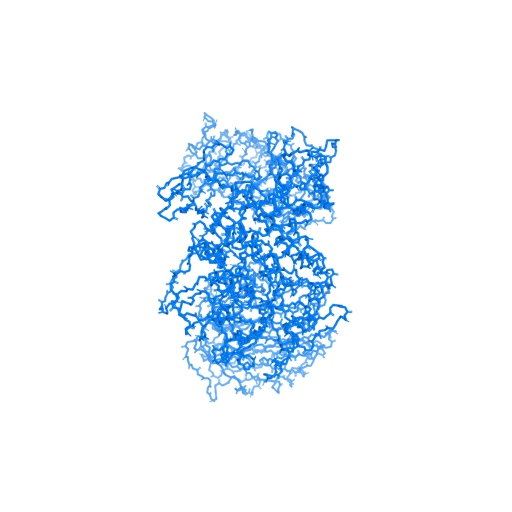ATOM 979 C C . MET A 1 134 ? -25.393 -10.806 10.241 1.00 90.75 134 MET A C 1
ATOM 981 O O . MET A 1 134 ? -25.225 -10.731 11.452 1.00 90.75 134 MET A O 1
ATOM 985 N N . TYR A 1 135 ? -25.782 -11.914 9.626 1.00 88.69 135 TYR A N 1
ATOM 986 C CA . TYR A 1 135 ? -25.988 -13.187 10.296 1.00 88.69 135 TYR A CA 1
ATOM 987 C C . TYR A 1 135 ? -25.280 -14.271 9.489 1.00 88.69 135 TYR A C 1
ATOM 989 O O . TYR A 1 135 ? -25.349 -14.262 8.255 1.00 88.69 135 TYR A O 1
ATOM 997 N N . GLY A 1 136 ? -24.620 -15.186 10.187 1.00 86.12 136 GLY A N 1
ATOM 998 C CA . GLY A 1 136 ? -23.827 -16.248 9.589 1.00 86.12 136 GLY A CA 1
ATOM 999 C C . GLY A 1 136 ? -23.232 -17.148 10.660 1.00 86.12 136 GLY A C 1
ATOM 1000 O O . GLY A 1 136 ? -23.834 -17.348 11.712 1.00 86.12 136 GLY A O 1
ATOM 1001 N N . GLY A 1 137 ? -22.052 -17.687 10.389 1.00 81.25 137 GLY A N 1
ATOM 1002 C CA . GLY A 1 137 ? -21.200 -18.330 11.379 1.00 81.25 137 GLY A CA 1
ATOM 1003 C C . GLY A 1 137 ? -19.765 -18.157 10.924 1.00 81.25 137 GLY A C 1
ATOM 1004 O O . GLY A 1 137 ? -19.426 -18.638 9.843 1.00 81.25 137 GLY A O 1
ATOM 1005 N N . LEU A 1 138 ? -18.980 -17.441 11.722 1.00 74.31 138 LEU A N 1
ATOM 1006 C CA . LEU A 1 138 ? -17.607 -17.103 11.384 1.00 74.31 138 LEU A CA 1
ATOM 1007 C C . LEU A 1 138 ? -16.780 -18.354 11.074 1.00 74.31 138 LEU A C 1
ATOM 1009 O O . LEU A 1 138 ? -16.850 -19.350 11.807 1.00 74.31 138 LEU A O 1
ATOM 1013 N N . SER A 1 139 ? -15.968 -18.299 10.019 1.00 77.38 139 SER A N 1
ATOM 1014 C CA . SER A 1 139 ? -14.888 -19.269 9.849 1.00 77.38 139 SER A CA 1
ATOM 1015 C C . SER A 1 139 ? -13.948 -19.213 11.060 1.00 77.38 139 SER A C 1
ATOM 1017 O O . SER A 1 139 ? -13.525 -18.126 11.449 1.00 77.38 139 SER A O 1
ATOM 1019 N N . PRO A 1 140 ? -13.526 -20.346 11.653 1.00 71.62 140 PRO A N 1
ATOM 1020 C CA . PRO A 1 140 ? -12.525 -20.312 12.719 1.00 71.62 140 PRO A CA 1
ATOM 1021 C C . PRO A 1 140 ? -11.208 -19.641 12.289 1.00 71.62 140 PRO A C 1
ATOM 1023 O O . PRO A 1 140 ? -10.524 -19.033 13.107 1.00 71.62 140 PRO A O 1
ATOM 1026 N N . GLY A 1 141 ? -10.875 -19.702 10.991 1.00 65.62 141 GLY A N 1
ATOM 1027 C CA . GLY A 1 141 ? -9.730 -18.990 10.412 1.00 65.62 141 GLY A CA 1
ATOM 1028 C C . GLY A 1 141 ? -9.914 -17.471 10.320 1.00 65.62 141 GLY A C 1
ATOM 1029 O O . GLY A 1 141 ? -8.925 -16.758 10.173 1.00 65.62 141 GLY A O 1
ATOM 1030 N N . GLY A 1 142 ? -11.146 -16.987 10.476 1.00 72.81 142 GLY A N 1
ATOM 1031 C CA . GLY A 1 142 ? -11.534 -15.599 10.293 1.00 72.81 142 GLY A CA 1
ATOM 1032 C C . GLY A 1 142 ? -12.247 -15.324 8.977 1.00 72.81 142 GLY A C 1
ATOM 1033 O O . GLY A 1 142 ? -12.084 -16.079 8.023 1.00 72.81 142 GLY A O 1
ATOM 1034 N N . ASP A 1 143 ? -13.013 -14.233 8.958 1.00 70.31 143 ASP A N 1
ATOM 1035 C CA . ASP A 1 143 ? -13.675 -13.681 7.772 1.00 70.31 143 ASP A CA 1
ATOM 1036 C C . ASP A 1 143 ? -13.337 -12.184 7.658 1.00 70.31 143 ASP A C 1
ATOM 1038 O O . ASP A 1 143 ? -13.102 -11.506 8.674 1.00 70.31 143 ASP A O 1
ATOM 1042 N N . GLN A 1 144 ? -13.362 -11.653 6.435 1.00 73.00 144 GLN A N 1
ATOM 1043 C CA . GLN A 1 144 ? -13.332 -10.220 6.166 1.00 73.00 144 GLN A CA 1
ATOM 1044 C C . GLN A 1 144 ? -14.647 -9.744 5.536 1.00 73.00 144 GLN A C 1
ATOM 1046 O O . GLN A 1 144 ? -15.368 -10.450 4.826 1.00 73.00 144 GLN A O 1
ATOM 1051 N N . TYR A 1 145 ? -15.018 -8.503 5.839 1.00 75.31 145 TYR A N 1
ATOM 1052 C CA . TYR A 1 145 ? -16.158 -7.863 5.200 1.00 75.31 145 TYR A CA 1
ATOM 1053 C C . TYR A 1 145 ? -15.983 -6.351 5.086 1.00 75.31 145 TYR A C 1
ATOM 1055 O O . TYR A 1 145 ? -15.403 -5.681 5.940 1.00 75.31 145 TYR A O 1
ATOM 1063 N N . GLN A 1 146 ? -16.512 -5.809 3.991 1.00 79.75 146 GLN A N 1
ATOM 1064 C CA . GLN A 1 146 ? -16.484 -4.395 3.644 1.00 79.75 146 GLN A CA 1
ATOM 1065 C C . GLN A 1 146 ? -17.838 -3.759 3.932 1.00 79.75 146 GLN A C 1
ATOM 1067 O O . GLN A 1 146 ? -18.843 -4.137 3.330 1.00 79.75 146 GLN A O 1
ATOM 1072 N N . VAL A 1 147 ? -17.862 -2.743 4.787 1.00 85.56 147 VAL A N 1
ATOM 1073 C CA . VAL A 1 147 ? -19.038 -1.917 5.070 1.00 85.56 147 VAL A CA 1
ATOM 1074 C C . VAL A 1 147 ? -18.956 -0.650 4.220 1.00 85.56 147 VAL A C 1
ATOM 1076 O O . VAL A 1 147 ? -18.187 0.261 4.526 1.00 85.56 147 VAL A O 1
ATOM 1079 N N . LYS A 1 148 ? -19.737 -0.586 3.138 1.00 82.94 148 LYS A N 1
ATOM 1080 C CA . LYS A 1 148 ? -19.785 0.563 2.219 1.00 82.94 148 LYS A CA 1
ATOM 1081 C C . LYS A 1 148 ? -20.822 1.585 2.690 1.00 82.94 148 LYS A C 1
ATOM 1083 O O . LYS A 1 148 ? -21.929 1.225 3.086 1.00 82.94 148 LYS A O 1
ATOM 1088 N N . LEU A 1 149 ? -20.478 2.867 2.615 1.00 84.75 149 LEU A N 1
ATOM 1089 C CA . LEU A 1 149 ? -21.260 3.994 3.123 1.00 84.75 149 LEU A CA 1
ATOM 1090 C C . LEU A 1 149 ? -21.786 4.876 1.985 1.00 84.75 149 LEU A C 1
ATOM 1092 O O . LEU A 1 149 ? -21.133 5.095 0.963 1.00 84.75 149 LEU A O 1
ATOM 1096 N N . ALA A 1 150 ? -22.974 5.442 2.192 1.00 77.12 150 ALA A N 1
ATOM 1097 C CA . ALA A 1 150 ? -23.655 6.295 1.221 1.00 77.12 150 ALA A CA 1
ATOM 1098 C C . ALA A 1 150 ? -22.875 7.581 0.930 1.00 77.12 150 ALA A C 1
ATOM 1100 O O . ALA A 1 150 ? -22.813 8.033 -0.212 1.00 77.12 150 ALA A O 1
ATOM 1101 N N . GLU A 1 151 ? -22.248 8.150 1.955 1.00 80.94 151 GLU A N 1
ATOM 1102 C CA . GLU A 1 151 ? -21.504 9.404 1.893 1.00 80.94 151 GLU A CA 1
ATOM 1103 C C . GLU A 1 151 ? -20.159 9.249 2.616 1.00 80.94 151 GLU A C 1
ATOM 1105 O O . GLU A 1 151 ? -20.029 8.356 3.454 1.00 80.94 151 GLU A O 1
ATOM 1110 N N . PRO A 1 152 ? -19.159 10.090 2.304 1.00 78.94 152 PRO A N 1
ATOM 1111 C CA . PRO A 1 152 ? -17.906 10.133 3.051 1.00 78.94 152 PRO A CA 1
ATOM 1112 C C . PRO A 1 152 ? -18.116 10.497 4.527 1.00 78.94 152 PRO A C 1
ATOM 1114 O O . PRO A 1 152 ? -18.913 11.380 4.848 1.00 78.94 152 PRO A O 1
ATOM 1117 N N . ILE A 1 153 ? -17.359 9.858 5.416 1.00 85.81 153 ILE A N 1
ATOM 1118 C CA . ILE A 1 153 ? -17.333 10.124 6.854 1.00 85.81 153 ILE A CA 1
ATOM 1119 C C . ILE A 1 153 ? -16.801 11.540 7.117 1.00 85.81 153 ILE A C 1
ATOM 1121 O O . ILE A 1 153 ? -15.774 11.944 6.570 1.00 85.81 153 ILE A O 1
ATOM 1125 N N . ASP A 1 154 ? -17.473 12.285 8.000 1.00 86.00 154 ASP A N 1
ATOM 1126 C CA . ASP A 1 154 ? -16.964 13.536 8.574 1.00 86.00 154 ASP A CA 1
ATOM 1127 C C . ASP A 1 154 ? -16.921 13.417 10.103 1.00 86.00 154 ASP A C 1
ATOM 1129 O O . ASP A 1 154 ? -17.905 13.662 10.798 1.00 86.00 154 ASP A O 1
ATOM 1133 N N . LEU A 1 155 ? -15.762 13.063 10.649 1.00 87.81 155 LEU A N 1
ATOM 1134 C CA . LEU A 1 155 ? -15.510 12.951 12.089 1.00 87.81 155 LEU A CA 1
ATOM 1135 C C . LEU A 1 155 ? -15.598 14.293 12.828 1.00 87.81 155 LEU A C 1
ATOM 1137 O O . LEU A 1 155 ? -15.608 14.324 14.059 1.00 87.81 155 LEU A O 1
ATOM 1141 N N . ARG A 1 156 ? -15.655 15.423 12.111 1.00 86.56 156 ARG A N 1
ATOM 1142 C CA . ARG A 1 156 ? -15.891 16.741 12.720 1.00 86.56 156 ARG A CA 1
ATOM 1143 C C . ARG A 1 156 ? -17.378 17.006 12.916 1.00 86.56 156 ARG A C 1
ATOM 1145 O O . ARG A 1 156 ? -17.720 17.916 13.676 1.00 86.56 156 ARG A O 1
ATOM 1152 N N . ASP A 1 157 ? -18.250 16.259 12.238 1.00 87.31 157 ASP A N 1
ATOM 1153 C CA . ASP A 1 157 ? -19.679 16.297 12.504 1.00 87.31 157 ASP A CA 1
ATOM 1154 C C . ASP A 1 157 ? -19.960 15.501 13.788 1.00 87.31 157 ASP A C 1
ATOM 1156 O O . ASP A 1 157 ? -19.791 14.282 13.810 1.00 87.31 157 ASP A O 1
ATOM 1160 N N . PRO A 1 158 ? -20.415 16.149 14.876 1.00 87.00 158 PRO A N 1
ATOM 1161 C CA . PRO A 1 158 ? -20.725 15.452 16.124 1.00 87.00 158 PRO A CA 1
ATOM 1162 C C . PRO A 1 158 ? -21.892 14.460 15.995 1.00 87.00 158 PRO A C 1
ATOM 1164 O O . PRO A 1 158 ? -22.209 13.773 16.963 1.00 87.00 158 PRO A O 1
ATOM 1167 N N . ARG A 1 159 ? -22.571 14.429 14.843 1.00 87.38 159 ARG A N 1
ATOM 1168 C CA . ARG A 1 159 ? -23.668 13.509 14.531 1.00 87.38 159 ARG A CA 1
ATOM 1169 C C . ARG A 1 159 ? -23.197 12.233 13.831 1.00 87.38 159 ARG A C 1
ATOM 1171 O O . ARG A 1 159 ? -23.992 11.302 13.730 1.00 87.38 159 ARG A O 1
ATOM 1178 N N . THR A 1 160 ? -21.941 12.183 13.382 1.00 92.75 160 THR A N 1
ATOM 1179 C CA . THR A 1 160 ? -21.331 10.974 12.822 1.00 92.75 160 THR A CA 1
ATOM 1180 C C . THR A 1 160 ? -21.325 9.878 13.877 1.00 92.75 160 THR A C 1
ATOM 1182 O O . THR A 1 160 ? -20.840 10.066 14.999 1.00 92.75 160 THR A O 1
ATOM 1185 N N . ARG A 1 161 ? -21.884 8.731 13.506 1.00 93.56 161 ARG A N 1
ATOM 1186 C CA . ARG A 1 161 ? -22.106 7.590 14.391 1.00 93.56 161 ARG A CA 1
ATOM 1187 C C . ARG A 1 161 ? -21.657 6.346 13.659 1.00 93.56 161 ARG A C 1
ATOM 1189 O O . ARG A 1 161 ? -22.198 6.079 12.596 1.00 93.56 161 ARG A O 1
ATOM 1196 N N . LEU A 1 162 ? -20.678 5.629 14.197 1.00 96.25 162 LEU A N 1
ATOM 1197 C CA . LEU A 1 162 ? -20.150 4.428 13.564 1.00 96.25 162 LEU A CA 1
ATOM 1198 C C . LEU A 1 162 ? -20.056 3.318 14.603 1.00 96.25 162 LEU A C 1
ATOM 1200 O O . LEU A 1 162 ? -19.010 3.131 15.206 1.00 96.25 162 LEU A O 1
ATOM 1204 N N . GLU A 1 163 ? -21.167 2.641 14.871 1.00 97.00 163 GLU A N 1
ATOM 1205 C CA . GLU A 1 163 ? -21.235 1.643 15.943 1.00 97.00 163 GLU A CA 1
ATOM 1206 C C . GLU A 1 163 ? -21.318 0.235 15.368 1.00 97.00 163 GLU A C 1
ATOM 1208 O O . GLU A 1 163 ? -22.104 -0.004 14.445 1.00 97.00 163 GLU A O 1
ATOM 1213 N N . MET A 1 164 ? -20.550 -0.686 15.941 1.00 96.81 164 MET A N 1
ATOM 1214 C CA . MET A 1 164 ? -20.606 -2.115 15.647 1.00 96.81 164 MET A CA 1
ATOM 1215 C C . MET A 1 164 ? -20.956 -2.891 16.913 1.00 96.81 164 MET A C 1
ATOM 1217 O O . MET A 1 164 ? -20.455 -2.564 17.979 1.00 96.81 164 MET A O 1
ATOM 1221 N N . SER A 1 165 ? -21.778 -3.929 16.805 1.00 97.06 165 SER A N 1
ATOM 1222 C CA . SER A 1 165 ? -21.994 -4.886 17.893 1.00 97.06 165 SER A CA 1
ATOM 1223 C C . SER A 1 165 ? -21.848 -6.314 17.387 1.00 97.06 165 SER A C 1
ATOM 1225 O O . SER A 1 165 ? -22.275 -6.602 16.267 1.00 97.06 165 SER A O 1
ATOM 1227 N N . LEU A 1 166 ? -21.229 -7.184 18.182 1.00 96.62 166 LEU A N 1
ATOM 1228 C CA . LEU A 1 166 ? -21.059 -8.604 17.885 1.00 96.62 166 LEU A CA 1
ATOM 1229 C C . LEU A 1 166 ? -21.939 -9.451 18.797 1.00 96.62 166 LEU A C 1
ATOM 1231 O O . LEU A 1 166 ? -22.154 -9.111 19.952 1.00 96.62 166 LEU A O 1
ATOM 1235 N N . GLY A 1 167 ? -22.453 -10.553 18.258 1.00 96.62 167 GLY A N 1
ATOM 1236 C CA . GLY A 1 167 ? -23.155 -11.587 19.006 1.00 96.62 167 GLY A CA 1
ATOM 1237 C C . GLY A 1 167 ? -22.428 -12.914 18.870 1.00 96.62 167 GLY A C 1
ATOM 1238 O O . GLY A 1 167 ? -22.302 -13.453 17.760 1.00 96.62 167 GLY A O 1
ATOM 1239 N N . ILE A 1 168 ? -21.966 -13.434 20.004 1.00 95.75 168 ILE A N 1
ATOM 1240 C CA . ILE A 1 168 ? -21.088 -14.599 20.090 1.00 95.75 168 ILE A CA 1
ATOM 1241 C C . ILE A 1 168 ? -21.738 -15.633 21.007 1.00 95.75 168 ILE A C 1
ATOM 1243 O O . ILE A 1 168 ? -22.220 -15.319 22.092 1.00 95.75 168 ILE A O 1
ATOM 1247 N N . THR A 1 169 ? -21.782 -16.882 20.552 1.00 95.06 169 THR A N 1
ATOM 1248 C CA . THR A 1 169 ? -22.268 -18.020 21.347 1.00 95.06 169 THR A CA 1
ATOM 1249 C C . THR A 1 169 ? -21.167 -19.053 21.531 1.00 95.06 169 THR A C 1
ATOM 1251 O O . THR A 1 169 ? -20.151 -19.028 20.834 1.00 95.06 169 THR A O 1
ATOM 1254 N N . PHE A 1 170 ? -21.389 -19.972 22.469 1.00 94.19 170 PHE A N 1
ATOM 1255 C CA . PHE A 1 170 ? -20.423 -20.969 22.916 1.00 94.19 170 PHE A CA 1
ATOM 1256 C C . PHE A 1 170 ? -19.148 -20.377 23.527 1.00 94.19 170 PHE A C 1
ATOM 1258 O O . PHE A 1 170 ? -18.202 -21.122 23.721 1.00 94.19 170 PHE A O 1
ATOM 1265 N N . SER A 1 171 ? -19.113 -19.084 23.865 1.00 92.44 171 SER A N 1
ATOM 1266 C CA . SER A 1 171 ? -17.910 -18.416 24.367 1.00 92.44 171 SER A CA 1
ATOM 1267 C C . SER A 1 171 ? -17.784 -18.489 25.893 1.00 92.44 171 SER A C 1
ATOM 1269 O O . SER A 1 171 ? -18.752 -18.228 26.602 1.00 92.44 171 SER A O 1
ATOM 1271 N N . TYR A 1 172 ? -16.611 -18.885 26.405 1.00 94.75 172 TYR A N 1
ATOM 1272 C CA . TYR A 1 172 ? -16.368 -19.106 27.838 1.00 94.75 172 TYR A CA 1
ATOM 1273 C C . TYR A 1 172 ? -15.077 -18.432 28.318 1.00 94.75 172 TYR A C 1
ATOM 1275 O O . TYR A 1 172 ? -13.964 -18.860 27.996 1.00 94.75 172 TYR A O 1
ATOM 1283 N N . GLN A 1 173 ? -15.224 -17.426 29.175 1.00 95.94 173 GLN A N 1
ATOM 1284 C CA . GLN A 1 173 ? -14.133 -16.603 29.697 1.00 95.94 173 GLN A CA 1
ATOM 1285 C C . GLN A 1 173 ? -14.098 -16.527 31.235 1.00 95.94 173 GLN A C 1
ATOM 1287 O O . GLN A 1 173 ? -13.224 -15.852 31.789 1.00 95.94 173 GLN A O 1
ATOM 1292 N N . GLU A 1 174 ? -14.965 -17.251 31.963 1.00 95.19 174 GLU A N 1
ATOM 1293 C CA . GLU A 1 174 ? -14.869 -17.352 33.430 1.00 95.19 174 GLU A CA 1
ATOM 1294 C C . GLU A 1 174 ? -13.458 -17.785 33.875 1.00 95.19 174 GLU A C 1
ATOM 1296 O O . GLU A 1 174 ? -12.820 -18.665 33.288 1.00 95.19 174 GLU A O 1
ATOM 1301 N N . ASP A 1 175 ? -12.956 -17.120 34.921 1.00 91.50 175 ASP A N 1
ATOM 1302 C CA . ASP A 1 175 ? -11.593 -17.261 35.450 1.00 91.50 175 ASP A CA 1
ATOM 1303 C C . ASP A 1 175 ? -10.461 -16.963 34.433 1.00 91.50 175 ASP A C 1
ATOM 1305 O O . ASP A 1 175 ? -9.322 -17.408 34.619 1.00 91.50 175 ASP A O 1
ATOM 1309 N N . GLY A 1 176 ? -10.743 -16.189 33.378 1.00 86.75 176 GLY A N 1
ATOM 1310 C CA . GLY A 1 176 ? -9.762 -15.781 32.366 1.00 86.75 176 GLY A CA 1
ATOM 1311 C C . GLY A 1 176 ? -9.422 -16.893 31.378 1.00 86.75 176 GLY A C 1
ATOM 1312 O O . GLY A 1 176 ? -8.282 -16.996 30.908 1.00 86.75 176 GLY A O 1
ATOM 1313 N N . SER A 1 177 ? -10.388 -17.770 31.100 1.00 92.75 177 SER A N 1
ATOM 1314 C CA . SER A 1 177 ? -10.268 -18.753 30.028 1.00 92.75 177 SER A CA 1
ATOM 1315 C C . SER A 1 177 ? -9.935 -18.064 28.701 1.00 92.75 177 SER A C 1
ATOM 1317 O O . SER A 1 177 ? -10.459 -17.006 28.375 1.00 92.75 177 SER A O 1
ATOM 1319 N N . GLN A 1 178 ? -9.022 -18.667 27.939 1.00 92.00 178 GLN A N 1
ATOM 1320 C CA . GLN A 1 178 ? -8.482 -18.098 26.701 1.00 92.00 178 GLN A CA 1
ATOM 1321 C C . GLN A 1 178 ? -9.312 -18.521 25.487 1.00 92.00 178 GLN A C 1
ATOM 1323 O O . GLN A 1 178 ? -8.762 -18.909 24.455 1.00 92.00 178 GLN A O 1
ATOM 1328 N N . GLN A 1 179 ? -10.631 -18.469 25.642 1.00 91.94 179 GLN A N 1
ATOM 1329 C CA . GLN A 1 179 ? -11.576 -18.660 24.561 1.00 91.94 179 GLN A CA 1
ATOM 1330 C C . GLN A 1 179 ? -12.062 -17.287 24.096 1.00 91.94 179 GLN A C 1
ATOM 1332 O O . GLN A 1 179 ? -12.740 -16.580 24.838 1.00 91.94 179 GLN A O 1
ATOM 1337 N N . TYR A 1 180 ? -11.612 -16.879 22.916 1.00 93.06 180 TYR A N 1
ATOM 1338 C CA . TYR A 1 180 ? -11.838 -15.542 22.393 1.00 93.06 180 TYR A CA 1
ATOM 1339 C C . TYR A 1 180 ? -11.753 -15.522 20.874 1.00 93.06 180 TYR A C 1
ATOM 1341 O O . TYR A 1 180 ? -11.121 -16.373 20.230 1.00 93.06 180 TYR A O 1
ATOM 1349 N N . SER A 1 181 ? -12.318 -14.449 20.348 1.00 92.94 181 SER A N 1
ATOM 1350 C CA . SER A 1 181 ? -12.208 -13.986 18.984 1.00 92.94 181 SER A CA 1
ATOM 1351 C C . SER A 1 181 ? -11.469 -12.646 18.957 1.00 92.94 181 SER A C 1
ATOM 1353 O O . SER A 1 181 ? -11.392 -11.914 19.945 1.00 92.94 181 SER A O 1
ATOM 1355 N N . SER A 1 182 ? -10.864 -12.329 17.821 1.00 92.44 182 SER A N 1
ATOM 1356 C CA . SER A 1 182 ? -10.184 -11.061 17.590 1.00 92.44 182 SER A CA 1
ATOM 1357 C C . SER A 1 182 ? -10.840 -10.305 16.447 1.00 92.44 182 SER A C 1
ATOM 1359 O O . SER A 1 182 ? -11.399 -10.902 15.524 1.00 92.44 182 SER A O 1
ATOM 1361 N N . VAL A 1 183 ? -10.775 -8.978 16.520 1.00 91.94 183 VAL A N 1
ATOM 1362 C CA . VAL A 1 183 ? -11.351 -8.085 15.516 1.00 91.94 183 VAL A CA 1
ATOM 1363 C C . VAL A 1 183 ? -10.337 -7.023 15.120 1.00 91.94 183 VAL A C 1
ATOM 1365 O O . VAL A 1 183 ? -9.730 -6.373 15.975 1.00 91.94 183 VAL A O 1
ATOM 1368 N N . LEU A 1 184 ? -10.183 -6.839 13.814 1.00 85.88 184 LEU A N 1
ATOM 1369 C CA . LEU A 1 184 ? -9.361 -5.821 13.177 1.00 85.88 184 LEU A CA 1
ATOM 1370 C C . LEU A 1 184 ? -10.244 -4.892 12.351 1.00 85.88 184 LEU A C 1
ATOM 1372 O O . LEU A 1 184 ? -11.190 -5.339 11.703 1.00 85.88 184 LEU A O 1
ATOM 1376 N N . VAL A 1 185 ? -9.896 -3.610 12.318 1.00 81.75 185 VAL A N 1
ATOM 1377 C CA . VAL A 1 185 ? -10.570 -2.622 11.471 1.00 81.75 185 VAL A CA 1
ATOM 1378 C C . VAL A 1 185 ? -9.537 -1.966 10.559 1.00 81.75 185 VAL A C 1
ATOM 1380 O O . VAL A 1 185 ? -8.439 -1.625 10.993 1.00 81.75 185 VAL A O 1
ATOM 1383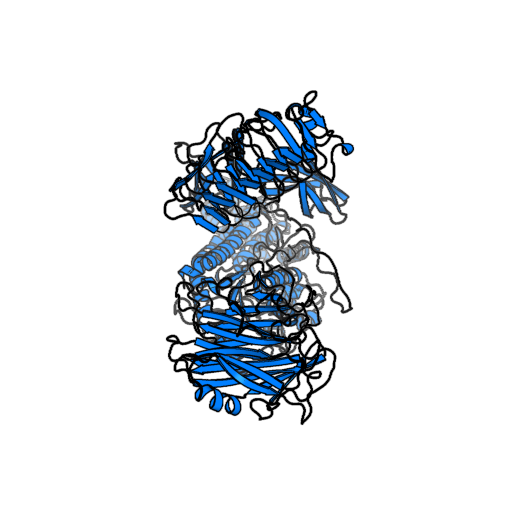 N N . ASN A 1 186 ? -9.870 -1.840 9.272 1.00 74.94 186 ASN A N 1
ATOM 1384 C CA . ASN A 1 186 ? -9.027 -1.229 8.239 1.00 74.94 186 ASN A CA 1
ATOM 1385 C C . ASN A 1 186 ? -7.593 -1.801 8.154 1.00 74.94 186 ASN A C 1
ATOM 1387 O O . ASN A 1 186 ? -6.647 -1.096 7.818 1.00 74.94 186 ASN A O 1
ATOM 1391 N N . GLY A 1 187 ? -7.433 -3.101 8.432 1.00 53.62 187 GLY A N 1
ATOM 1392 C CA . GLY A 1 187 ? -6.227 -3.878 8.117 1.00 53.62 187 GLY A CA 1
ATOM 1393 C C . GLY A 1 187 ? -4.987 -3.632 8.987 1.00 53.62 187 GLY A C 1
ATOM 1394 O O . GLY A 1 187 ? -4.023 -4.380 8.851 1.00 53.62 187 GLY A O 1
ATOM 1395 N N . MET A 1 188 ? -4.986 -2.643 9.888 1.00 52.22 188 MET A N 1
ATOM 1396 C CA . MET A 1 188 ? -3.810 -2.336 10.724 1.00 52.22 188 MET A CA 1
ATOM 1397 C C . MET A 1 188 ? -4.112 -2.095 12.204 1.00 52.22 188 MET A C 1
ATOM 1399 O O . MET A 1 188 ? -3.215 -2.272 13.029 1.00 52.22 188 MET A O 1
ATOM 1403 N N . ASP A 1 189 ? -5.351 -1.761 12.562 1.00 68.00 189 ASP A N 1
ATOM 1404 C CA . ASP A 1 189 ? -5.689 -1.425 13.938 1.00 68.00 189 ASP A CA 1
ATOM 1405 C C . ASP A 1 189 ? -6.502 -2.543 14.593 1.00 68.00 189 ASP A C 1
ATOM 1407 O O . ASP A 1 189 ? -7.625 -2.871 14.191 1.00 68.00 189 ASP A O 1
ATOM 1411 N N . GLN A 1 190 ? -5.915 -3.140 15.629 1.00 86.06 190 GLN A N 1
ATOM 1412 C CA . GLN A 1 190 ? -6.608 -4.102 16.472 1.00 86.06 190 GLN A CA 1
ATOM 1413 C C . GLN A 1 190 ? -7.714 -3.377 17.242 1.00 86.06 190 GLN A C 1
ATOM 1415 O O . GLN A 1 190 ? -7.432 -2.470 18.026 1.00 86.06 190 GLN A O 1
ATOM 1420 N N . LEU A 1 191 ? -8.960 -3.804 17.045 1.00 92.25 191 LEU A N 1
ATOM 1421 C CA . LEU A 1 191 ? -10.091 -3.345 17.846 1.00 92.25 191 LEU A CA 1
ATOM 1422 C C . LEU A 1 191 ? -10.133 -4.091 19.185 1.00 92.25 191 LEU A C 1
ATOM 1424 O O . LEU A 1 191 ? -10.315 -3.472 20.229 1.00 92.25 191 LEU A O 1
ATOM 1428 N N . THR A 1 192 ? -9.933 -5.411 19.153 1.00 95.19 192 THR A N 1
ATOM 1429 C CA . THR A 1 192 ? -9.932 -6.271 20.348 1.00 95.19 192 THR A CA 1
ATOM 1430 C C . THR A 1 192 ? -9.288 -7.634 20.084 1.00 95.19 192 THR A C 1
ATOM 1432 O O . THR A 1 192 ? -9.428 -8.181 18.988 1.00 95.19 192 THR A O 1
ATOM 1435 N N . THR A 1 193 ? -8.611 -8.203 21.084 1.00 93.62 193 THR A N 1
ATOM 1436 C CA . THR A 1 193 ? -8.165 -9.611 21.147 1.00 93.62 193 THR A CA 1
ATOM 1437 C C . THR A 1 193 ? -8.890 -10.409 22.235 1.00 93.62 193 THR A C 1
ATOM 1439 O O . THR A 1 193 ? -8.366 -11.418 22.702 1.00 93.62 193 THR A O 1
ATOM 1442 N N . SER A 1 194 ? -10.057 -9.939 22.678 1.00 95.12 194 SER A N 1
ATOM 1443 C CA . SER A 1 194 ? -10.821 -10.547 23.773 1.00 95.12 194 SER A CA 1
ATOM 1444 C C . SER A 1 194 ? -12.303 -10.771 23.476 1.00 95.12 194 SER A C 1
ATOM 1446 O O . SER A 1 194 ? -12.979 -11.285 24.360 1.00 95.12 194 SER A O 1
ATOM 1448 N N . ALA A 1 195 ? -12.797 -10.444 22.276 1.00 95.62 195 ALA A N 1
ATOM 1449 C CA . ALA A 1 195 ? -14.220 -10.561 21.948 1.00 95.62 195 ALA A CA 1
ATOM 1450 C C . ALA A 1 195 ? -14.745 -11.970 22.260 1.00 95.62 195 ALA A C 1
ATOM 1452 O O . ALA A 1 195 ? -14.187 -12.956 21.770 1.00 95.62 195 ALA A O 1
ATOM 1453 N N . GLY A 1 196 ? -15.792 -12.071 23.071 1.00 94.19 196 GLY A N 1
ATOM 1454 C CA . GLY A 1 196 ? -16.333 -13.330 23.573 1.00 94.19 196 GLY A CA 1
ATOM 1455 C C . GLY A 1 196 ? -16.777 -13.230 25.032 1.00 94.19 196 GLY A C 1
ATOM 1456 O O . GLY A 1 196 ? -16.937 -12.155 25.582 1.00 94.19 196 GLY A O 1
ATOM 1457 N N . GLY A 1 197 ? -16.971 -14.378 25.673 1.00 93.62 197 GLY A N 1
ATOM 1458 C CA . GLY A 1 197 ? -17.484 -14.487 27.034 1.00 93.62 197 GLY A CA 1
ATOM 1459 C C . GLY A 1 197 ? -18.980 -14.794 27.120 1.00 93.62 197 GLY A C 1
ATOM 1460 O O . GLY A 1 197 ? -19.685 -14.994 26.131 1.00 93.62 197 GLY A O 1
ATOM 1461 N N . GLU A 1 198 ? -19.439 -14.915 28.361 1.00 94.62 198 GLU A N 1
ATOM 1462 C CA . GLU A 1 198 ? -20.782 -15.360 28.732 1.00 94.62 198 GLU A CA 1
ATOM 1463 C C . GLU A 1 198 ? -21.507 -14.377 29.671 1.00 94.62 198 GLU A C 1
ATOM 1465 O O . GLU A 1 198 ? -22.238 -14.775 30.584 1.00 94.62 198 GLU A O 1
ATOM 1470 N N . ASP A 1 199 ? -21.267 -13.080 29.520 1.00 94.38 199 ASP A N 1
ATOM 1471 C CA . ASP A 1 199 ? -21.726 -12.050 30.453 1.00 94.38 199 ASP A CA 1
ATOM 1472 C C . ASP A 1 199 ? -23.223 -11.685 30.336 1.00 94.38 199 ASP A C 1
ATOM 1474 O O . ASP A 1 199 ? -23.777 -11.087 31.277 1.00 94.38 199 ASP A O 1
ATOM 1478 N N . ASP A 1 200 ? -23.875 -12.122 29.253 1.00 96.12 200 ASP A N 1
ATOM 1479 C CA . ASP A 1 200 ? -25.333 -12.197 29.064 1.00 96.12 200 ASP A CA 1
ATOM 1480 C C . ASP A 1 200 ? -25.932 -13.567 29.443 1.00 96.12 200 ASP A C 1
ATOM 1482 O O . ASP A 1 200 ? -27.148 -13.794 29.347 1.00 96.12 200 ASP A O 1
ATOM 1486 N N . GLY A 1 201 ? -25.086 -14.496 29.888 1.00 95.00 201 GLY A N 1
ATOM 1487 C CA . GLY A 1 201 ? -25.423 -15.893 30.096 1.00 95.00 201 GLY A CA 1
ATOM 1488 C C . GLY A 1 201 ? -24.965 -16.470 31.434 1.00 95.00 201 GLY A C 1
ATOM 1489 O O . GLY A 1 201 ? -25.049 -15.846 32.499 1.00 95.00 201 GLY A O 1
ATOM 1490 N N . GLN A 1 202 ? -24.557 -17.739 31.398 1.00 95.19 202 GLN A N 1
ATOM 1491 C CA . GLN A 1 202 ? -24.002 -18.470 32.537 1.00 95.19 202 GLN A CA 1
ATOM 1492 C C . GLN A 1 202 ? -22.801 -19.283 32.065 1.00 95.19 202 GLN A C 1
ATOM 1494 O O . GLN A 1 202 ? -22.844 -19.854 30.985 1.00 95.19 202 GLN A O 1
ATOM 1499 N N . SER A 1 203 ? -21.789 -19.435 32.922 1.00 94.94 203 SER A N 1
ATOM 1500 C CA . SER A 1 203 ? -20.529 -20.151 32.658 1.00 94.94 203 SER A CA 1
ATOM 1501 C C . SER A 1 203 ? -20.690 -21.679 32.567 1.00 94.94 203 SER A C 1
ATOM 1503 O O . SER A 1 203 ? -20.103 -22.454 33.329 1.00 94.94 203 SER A O 1
ATOM 1505 N N . ARG A 1 204 ? -21.588 -22.135 31.685 1.00 93.00 204 ARG A N 1
ATOM 1506 C CA . ARG A 1 204 ? -21.954 -23.527 31.404 1.00 93.00 204 ARG A CA 1
ATOM 1507 C C . ARG A 1 204 ? -22.534 -23.648 29.998 1.00 93.00 204 ARG A C 1
ATOM 1509 O O . ARG A 1 204 ? -23.413 -22.876 29.645 1.00 93.00 204 ARG A O 1
ATOM 1516 N N . ASN A 1 205 ? -22.146 -24.701 29.278 1.00 91.69 205 ASN A N 1
ATOM 1517 C CA . ASN A 1 205 ? -22.748 -25.060 27.990 1.00 91.69 205 ASN A CA 1
ATOM 1518 C C . ASN A 1 205 ? -24.276 -25.141 28.101 1.00 91.69 205 ASN A C 1
ATOM 1520 O O . ASN A 1 205 ? -24.801 -25.744 29.049 1.00 91.69 205 ASN A O 1
ATOM 1524 N N . GLY A 1 206 ? -24.953 -24.590 27.102 1.00 91.50 206 GLY A N 1
ATOM 1525 C CA . GLY A 1 206 ? -26.386 -24.321 27.123 1.00 91.50 206 GLY A CA 1
ATOM 1526 C C . GLY A 1 206 ? -26.739 -22.898 27.586 1.00 91.50 206 GLY A C 1
ATOM 1527 O O . GLY A 1 206 ? -27.900 -22.599 27.825 1.00 91.50 206 GLY A O 1
ATOM 1528 N N . ALA A 1 207 ? -25.745 -22.040 27.817 1.00 94.38 207 ALA A N 1
ATOM 1529 C CA . ALA A 1 207 ? -25.943 -20.673 28.301 1.00 94.38 207 ALA A CA 1
ATOM 1530 C C . ALA A 1 207 ? -24.737 -19.751 28.022 1.00 94.38 207 ALA A C 1
ATOM 1532 O O . ALA A 1 207 ? -24.651 -18.684 28.630 1.00 94.38 207 ALA A O 1
ATOM 1533 N N . LEU A 1 208 ? -23.783 -20.163 27.177 1.00 95.44 208 LEU A N 1
ATOM 1534 C CA . LEU A 1 208 ? -22.571 -19.405 26.863 1.00 95.44 208 LEU A CA 1
ATOM 1535 C C . LEU A 1 208 ? -22.854 -18.410 25.737 1.00 95.44 208 LEU A C 1
ATOM 1537 O O . LEU A 1 208 ? -22.833 -18.774 24.556 1.00 95.44 208 LEU A O 1
ATOM 1541 N N . ILE A 1 209 ? -23.144 -17.162 26.099 1.00 96.44 209 ILE A N 1
ATOM 1542 C CA . ILE A 1 209 ? -23.564 -16.128 25.154 1.00 96.44 209 ILE A CA 1
ATOM 1543 C C . ILE A 1 209 ? -23.192 -14.722 25.633 1.00 96.44 209 ILE A C 1
ATOM 1545 O O . ILE A 1 209 ? -23.339 -14.416 26.818 1.00 96.44 209 ILE A O 1
ATOM 1549 N N . THR A 1 210 ? -22.792 -13.885 24.678 1.00 96.88 210 THR A N 1
ATOM 1550 C CA . THR A 1 210 ? -22.633 -12.428 24.797 1.00 96.88 210 THR A CA 1
ATOM 1551 C C . THR A 1 210 ? -23.221 -11.745 23.555 1.00 96.88 210 THR A C 1
ATOM 1553 O O . THR A 1 210 ? -23.183 -12.304 22.444 1.00 96.88 210 THR A O 1
ATOM 1556 N N . VAL A 1 211 ? -23.785 -10.547 23.710 1.00 97.62 211 VAL A N 1
ATOM 1557 C CA . VAL A 1 211 ? -24.018 -9.629 22.595 1.00 97.62 211 VAL A CA 1
ATOM 1558 C C . VAL A 1 211 ? -23.829 -8.175 23.013 1.00 97.62 211 VAL A C 1
ATOM 1560 O O . VAL A 1 211 ? -24.474 -7.706 23.943 1.00 97.62 211 VAL A O 1
ATOM 1563 N N . GLY A 1 212 ? -23.086 -7.404 22.217 1.00 97.12 212 GLY A N 1
ATOM 1564 C CA . GLY A 1 212 ? -22.943 -5.970 22.463 1.00 97.12 212 GLY A CA 1
ATOM 1565 C C . GLY A 1 212 ? -24.291 -5.241 22.391 1.00 97.12 212 GLY A C 1
ATOM 1566 O O . GLY A 1 212 ? -24.900 -5.131 21.315 1.00 97.12 212 GLY A O 1
ATOM 1567 N N . GLY A 1 213 ? -24.781 -4.737 23.521 1.00 94.94 213 GLY A N 1
ATOM 1568 C CA . GLY A 1 213 ? -26.125 -4.195 23.663 1.00 94.94 213 GLY A CA 1
ATOM 1569 C C . GLY A 1 213 ? -26.483 -3.706 25.076 1.00 94.94 213 GLY A C 1
ATOM 1570 O O . GLY A 1 213 ? -25.930 -2.736 25.596 1.00 94.94 213 GLY A O 1
ATOM 1571 N N . LEU A 1 214 ? -27.568 -4.249 25.642 1.00 94.62 214 LEU A N 1
ATOM 1572 C CA . LEU A 1 214 ? -28.157 -3.787 26.906 1.00 94.62 214 LEU A CA 1
ATOM 1573 C C . LEU A 1 214 ? -27.337 -4.204 28.138 1.00 94.62 214 LEU A C 1
ATOM 1575 O O . LEU A 1 214 ? -27.668 -5.163 28.842 1.00 94.62 214 LEU A O 1
ATOM 1579 N N . GLY A 1 215 ? -26.413 -3.345 28.533 1.00 90.62 215 GLY A N 1
ATOM 1580 C CA . GLY A 1 215 ? -25.548 -3.596 29.687 1.00 90.62 215 GLY A CA 1
ATOM 1581 C C . GLY A 1 215 ? -24.146 -3.058 29.474 1.00 90.62 215 GLY A C 1
ATOM 1582 O O . GLY A 1 215 ? -23.476 -2.756 30.462 1.00 90.62 215 GLY A O 1
ATOM 1583 N N . ASP A 1 216 ? -23.802 -2.834 28.209 1.00 94.88 216 ASP A N 1
ATOM 1584 C CA . ASP A 1 216 ? -22.424 -2.739 27.757 1.00 94.88 216 ASP A CA 1
ATOM 1585 C C . ASP A 1 216 ? -22.054 -1.293 27.427 1.00 94.88 216 ASP A C 1
ATOM 1587 O O . ASP A 1 216 ? -22.916 -0.434 27.167 1.00 94.88 216 ASP A O 1
ATOM 1591 N N . ALA A 1 217 ? -20.762 -0.988 27.492 1.00 93.25 217 ALA A N 1
ATOM 1592 C CA . ALA A 1 217 ? -20.238 0.307 27.108 1.00 93.25 217 ALA A CA 1
ATOM 1593 C C . ALA A 1 217 ? -19.881 0.315 25.619 1.00 93.25 217 ALA A C 1
ATOM 1595 O O . ALA A 1 217 ? -19.314 -0.623 25.088 1.00 93.25 217 ALA A O 1
ATOM 1596 N N . ILE A 1 218 ? -20.149 1.440 24.952 1.00 93.50 218 ILE A N 1
ATOM 1597 C CA . ILE A 1 218 ? -19.671 1.692 23.580 1.00 93.50 218 ILE A CA 1
ATOM 1598 C C . ILE A 1 218 ? -18.164 2.019 23.532 1.00 93.50 218 ILE A C 1
ATOM 1600 O O . ILE A 1 218 ? -17.604 2.264 22.465 1.00 93.50 218 ILE A O 1
ATOM 1604 N N . ASP A 1 219 ? -17.517 2.120 24.695 1.00 91.94 219 ASP A N 1
ATOM 1605 C CA . ASP A 1 219 ? -16.095 2.422 24.788 1.00 91.94 219 ASP A CA 1
ATOM 1606 C C . ASP A 1 219 ? -15.304 1.168 24.403 1.00 91.94 219 ASP A C 1
ATOM 1608 O O . ASP A 1 219 ? -15.394 0.146 25.074 1.00 91.94 219 ASP A O 1
ATOM 1612 N N . ASN A 1 220 ? -14.488 1.266 23.353 1.00 94.00 220 ASN A N 1
ATOM 1613 C CA . ASN A 1 220 ? -13.620 0.161 22.943 1.00 94.00 220 ASN A CA 1
ATOM 1614 C C . ASN A 1 220 ? -12.670 -0.266 24.082 1.00 94.00 220 ASN A C 1
ATOM 1616 O O . ASN A 1 220 ? -12.291 0.580 24.909 1.00 94.00 220 ASN A O 1
ATOM 1620 N N . PRO A 1 221 ? -12.189 -1.525 24.084 1.00 90.62 221 PRO A N 1
ATOM 1621 C CA . PRO A 1 221 ? -11.227 -1.999 25.072 1.00 90.62 221 PRO A CA 1
ATOM 1622 C C . PRO A 1 221 ? -10.019 -1.064 25.212 1.00 90.62 221 PRO A C 1
ATOM 1624 O O . PRO A 1 221 ? -9.367 -0.687 24.238 1.00 90.62 221 PRO A O 1
ATOM 1627 N N . ALA A 1 222 ? -9.696 -0.684 26.454 1.00 87.44 222 ALA A N 1
ATOM 1628 C CA . ALA A 1 222 ? -8.611 0.263 26.734 1.00 87.44 222 ALA A CA 1
ATOM 1629 C C . ALA A 1 222 ? -7.222 -0.274 26.337 1.00 87.44 222 ALA A C 1
ATOM 1631 O O . ALA A 1 222 ? -6.306 0.508 26.072 1.00 87.44 222 ALA A O 1
ATOM 1632 N N . ASP A 1 223 ? -7.074 -1.599 26.328 1.00 90.44 223 ASP A N 1
ATOM 1633 C CA . ASP A 1 223 ? -5.936 -2.314 25.762 1.00 90.44 223 ASP A CA 1
ATOM 1634 C C . ASP A 1 223 ? -6.458 -3.329 24.731 1.00 90.44 223 ASP A C 1
ATOM 1636 O O . ASP A 1 223 ? -6.874 -4.423 25.115 1.00 90.44 223 ASP A O 1
ATOM 1640 N N . PRO A 1 224 ? -6.451 -2.987 23.431 1.00 88.12 224 PRO A N 1
ATOM 1641 C CA . PRO A 1 224 ? -6.946 -3.868 22.374 1.00 88.12 224 PRO A CA 1
ATOM 1642 C C . PRO A 1 224 ? -6.175 -5.183 22.218 1.00 88.12 224 PRO A C 1
ATOM 1644 O O . PRO A 1 224 ? -6.648 -6.062 21.505 1.00 88.12 224 PRO A O 1
ATOM 1647 N N . LEU A 1 225 ? -4.993 -5.307 22.840 1.00 89.62 225 LEU A N 1
ATOM 1648 C CA . LEU A 1 225 ? -4.144 -6.506 22.823 1.00 89.62 225 LEU A CA 1
ATOM 1649 C C . LEU A 1 225 ? -4.241 -7.318 24.122 1.00 89.62 225 LEU A C 1
ATOM 1651 O O . LEU A 1 225 ? -3.523 -8.311 24.292 1.00 89.62 225 LEU A O 1
ATOM 1655 N N . ALA A 1 226 ? -5.079 -6.887 25.067 1.00 90.62 226 ALA A N 1
ATOM 1656 C CA . ALA A 1 226 ? -5.346 -7.667 26.258 1.00 90.62 226 ALA A CA 1
ATOM 1657 C C . ALA A 1 226 ? -6.115 -8.934 25.877 1.00 90.62 226 ALA A C 1
ATOM 1659 O O . ALA A 1 226 ? -7.040 -8.906 25.063 1.00 90.62 226 ALA A O 1
ATOM 1660 N N . TYR A 1 227 ? -5.710 -10.043 26.485 1.00 92.06 227 TYR A N 1
ATOM 1661 C CA . TYR A 1 227 ? -6.457 -11.293 26.452 1.00 92.06 227 TYR A CA 1
ATOM 1662 C C . TYR A 1 227 ? -7.524 -11.310 27.551 1.00 92.06 227 TYR A C 1
ATOM 1664 O O . TYR A 1 227 ? -7.360 -10.595 28.550 1.00 92.06 227 TYR A O 1
ATOM 1672 N N . PRO A 1 228 ? -8.543 -12.182 27.440 1.00 94.25 228 PRO A N 1
ATOM 1673 C CA . PRO A 1 228 ? -9.607 -12.240 28.426 1.00 94.25 228 PRO A CA 1
ATOM 1674 C C . PRO A 1 228 ? -9.097 -12.549 29.831 1.00 94.25 228 PRO A C 1
ATOM 1676 O O . PRO A 1 228 ? -8.264 -13.439 30.035 1.00 94.25 228 PRO A O 1
ATOM 1679 N N . THR A 1 229 ? -9.635 -11.835 30.815 1.00 94.44 229 THR A N 1
ATOM 1680 C CA . THR A 1 229 ? -9.428 -12.079 32.249 1.00 94.44 229 THR A CA 1
ATOM 1681 C C . THR A 1 229 ? -10.697 -12.504 32.984 1.00 94.44 229 THR A C 1
ATOM 1683 O O . THR A 1 229 ? -10.596 -13.122 34.044 1.00 94.44 229 THR A O 1
ATOM 1686 N N . ASP A 1 230 ? -11.864 -12.182 32.434 1.00 94.81 230 ASP A N 1
ATOM 1687 C CA . ASP A 1 230 ? -13.201 -12.557 32.899 1.00 94.81 230 ASP A CA 1
ATOM 1688 C C . ASP A 1 230 ? -14.242 -12.342 31.771 1.00 94.81 230 ASP A C 1
ATOM 1690 O O . ASP A 1 230 ? -13.882 -11.757 30.749 1.00 94.81 230 ASP A O 1
ATOM 1694 N N . PRO A 1 231 ? -15.510 -12.773 31.929 1.00 93.56 231 PRO A N 1
ATOM 1695 C CA . PRO A 1 231 ? -16.529 -12.652 30.881 1.00 93.56 231 PRO A CA 1
ATOM 1696 C C . PRO A 1 231 ? -16.859 -11.230 30.413 1.00 93.56 231 PRO A C 1
ATOM 1698 O O . PRO A 1 231 ? -17.513 -11.104 29.396 1.00 93.56 231 PRO A O 1
ATOM 1701 N N . ARG A 1 232 ? -16.446 -10.177 31.136 1.00 92.81 232 ARG A N 1
ATOM 1702 C CA . ARG A 1 232 ? -16.608 -8.761 30.748 1.00 92.81 232 ARG A CA 1
ATOM 1703 C C . ARG A 1 232 ? -15.275 -8.095 30.404 1.00 92.81 232 ARG A C 1
ATOM 1705 O O . ARG A 1 232 ? -15.061 -6.913 30.681 1.00 92.81 232 ARG A O 1
ATOM 1712 N N . SER A 1 233 ? -14.324 -8.871 29.887 1.00 92.06 233 SER A N 1
ATOM 1713 C CA . SER A 1 233 ? -13.045 -8.318 29.409 1.00 92.06 233 SER A CA 1
ATOM 1714 C C . SER A 1 233 ? -13.224 -7.473 28.153 1.00 92.06 233 SER A C 1
ATOM 1716 O O . SER A 1 233 ? -12.439 -6.555 27.910 1.00 92.06 233 SER A O 1
ATOM 1718 N N . ASP A 1 234 ? -14.251 -7.801 27.383 1.00 93.25 234 ASP A N 1
ATOM 1719 C CA . ASP A 1 234 ? -14.774 -7.060 26.254 1.00 93.25 234 ASP A CA 1
ATOM 1720 C C . ASP A 1 234 ? -16.300 -6.942 26.448 1.00 93.25 234 ASP A C 1
ATOM 1722 O O . ASP A 1 234 ? -16.879 -7.691 27.231 1.00 93.25 234 ASP A O 1
ATOM 1726 N N . ASP A 1 235 ? -16.893 -5.928 25.828 1.00 93.50 235 ASP A N 1
ATOM 1727 C CA . ASP A 1 235 ? -18.309 -5.546 25.948 1.00 93.50 235 ASP A CA 1
ATOM 1728 C C . ASP A 1 235 ? -19.058 -5.790 24.612 1.00 93.50 235 ASP A C 1
ATOM 1730 O O . ASP A 1 235 ? -20.227 -5.429 24.461 1.00 93.50 235 ASP A O 1
ATOM 1734 N N . GLU A 1 236 ? -18.360 -6.311 23.590 1.00 95.81 236 GLU A N 1
ATOM 1735 C CA . GLU A 1 236 ? -18.852 -6.649 22.242 1.00 95.81 236 GLU A CA 1
ATOM 1736 C C . GLU A 1 236 ? -19.554 -5.506 21.483 1.00 95.81 236 GLU A C 1
ATOM 1738 O O . GLU A 1 236 ? -20.116 -5.717 20.401 1.00 95.81 236 GLU A O 1
ATOM 1743 N N . LEU A 1 237 ? -19.514 -4.285 22.021 1.00 97.50 237 LEU A N 1
ATOM 1744 C CA . LEU A 1 237 ? -20.127 -3.070 21.507 1.00 97.50 237 LEU A CA 1
ATOM 1745 C C . LEU A 1 237 ? -19.043 -2.011 21.285 1.00 97.50 237 LEU A C 1
ATOM 1747 O O . LEU A 1 237 ? -18.405 -1.532 22.215 1.00 97.50 237 LEU A O 1
ATOM 1751 N N . TYR A 1 238 ? -18.859 -1.608 20.033 1.00 97.56 238 TYR A N 1
ATOM 1752 C CA . TYR A 1 238 ? -17.672 -0.883 19.600 1.00 97.56 238 TYR A CA 1
ATOM 1753 C C . TYR A 1 238 ? -17.994 0.427 18.885 1.00 97.56 238 TYR A C 1
ATOM 1755 O O . TYR A 1 238 ? -18.891 0.500 18.038 1.00 97.56 238 TYR A O 1
ATOM 1763 N N . ASP A 1 239 ? -17.185 1.446 19.161 1.00 96.44 239 ASP A N 1
ATOM 1764 C CA . ASP A 1 239 ? -17.100 2.682 18.390 1.00 96.44 239 ASP A CA 1
ATOM 1765 C C . ASP A 1 239 ? -16.026 2.551 17.305 1.00 96.44 239 ASP A C 1
ATOM 1767 O O . ASP A 1 239 ? -14.833 2.480 17.597 1.00 96.44 239 ASP A O 1
ATOM 1771 N N . LEU A 1 240 ? -16.423 2.571 16.034 1.00 95.81 240 LEU A N 1
ATOM 1772 C CA . LEU A 1 240 ? -15.499 2.467 14.905 1.00 95.81 240 LEU A CA 1
ATOM 1773 C C . LEU A 1 240 ? -14.835 3.803 14.533 1.00 95.81 240 LEU A C 1
ATOM 1775 O O . LEU A 1 240 ? -13.903 3.814 13.732 1.00 95.81 240 LEU A O 1
ATOM 1779 N N . ARG A 1 241 ? -15.271 4.942 15.098 1.00 94.38 241 ARG A N 1
ATOM 1780 C CA . ARG A 1 241 ? -14.717 6.275 14.770 1.00 94.38 241 ARG A CA 1
ATOM 1781 C C . ARG A 1 241 ? -13.198 6.408 14.952 1.00 94.38 241 ARG A C 1
ATOM 1783 O O . ARG A 1 241 ? -12.609 7.130 14.152 1.00 94.38 241 ARG A O 1
ATOM 1790 N N . PRO A 1 242 ? -12.548 5.775 15.948 1.00 92.69 242 PRO A N 1
ATOM 1791 C CA . PRO A 1 242 ? -11.094 5.839 16.097 1.00 92.69 242 PRO A CA 1
ATOM 1792 C C . PRO A 1 242 ? -10.306 5.160 14.969 1.00 92.69 242 PRO A C 1
ATOM 1794 O O . PRO A 1 242 ? -9.116 5.425 14.851 1.00 92.69 242 PRO A O 1
ATOM 1797 N N . PHE A 1 243 ? -10.953 4.312 14.164 1.00 87.38 243 PHE A N 1
ATOM 1798 C CA . PHE A 1 243 ? -10.313 3.447 13.164 1.00 87.38 243 PHE A CA 1
ATOM 1799 C C . PHE A 1 243 ? -10.558 3.894 11.721 1.00 87.38 243 PHE A C 1
ATOM 1801 O O . PHE A 1 243 ? -10.227 3.185 10.773 1.00 87.38 243 PHE A O 1
ATOM 1808 N N . VAL A 1 244 ? -11.196 5.048 11.544 1.00 83.56 244 VAL A N 1
ATOM 1809 C CA . VAL A 1 244 ? -11.539 5.616 10.239 1.00 83.56 244 VAL A CA 1
ATOM 1810 C C . VAL A 1 244 ? -11.022 7.045 10.140 1.00 83.56 244 VAL A C 1
ATOM 1812 O O . VAL A 1 244 ? -10.770 7.709 11.147 1.00 83.56 244 VAL A O 1
ATOM 1815 N N . GLU A 1 245 ? -10.923 7.557 8.921 1.00 82.94 245 GLU A N 1
ATOM 1816 C CA . GLU A 1 245 ? -10.527 8.933 8.638 1.00 82.94 245 GLU A CA 1
ATOM 1817 C C . GLU A 1 245 ? -11.663 9.762 8.012 1.00 82.94 245 GLU A C 1
ATOM 1819 O O . GLU A 1 245 ? -12.677 9.264 7.515 1.00 82.94 245 GLU A O 1
ATOM 1824 N N . ASN A 1 246 ? -11.505 11.092 8.032 1.00 75.56 246 ASN A N 1
ATOM 1825 C CA . ASN A 1 246 ? -12.401 11.968 7.275 1.00 75.56 246 ASN A CA 1
ATOM 1826 C C . ASN A 1 246 ? -12.286 11.654 5.778 1.00 75.56 246 ASN A C 1
ATOM 1828 O O . ASN A 1 246 ? -11.192 11.670 5.224 1.00 75.56 246 ASN A O 1
ATOM 1832 N N . GLY A 1 247 ? -13.422 11.476 5.107 1.00 73.81 247 GLY A N 1
ATOM 1833 C CA . GLY A 1 247 ? -13.478 11.042 3.712 1.00 73.81 247 GLY A CA 1
ATOM 1834 C C . GLY A 1 247 ? -13.802 9.557 3.551 1.00 73.81 247 GLY A C 1
ATOM 1835 O O . GLY A 1 247 ? -14.031 9.119 2.416 1.00 73.81 247 GLY A O 1
ATOM 1836 N N . ASP A 1 248 ? -13.876 8.806 4.657 1.00 73.00 248 ASP A N 1
ATOM 1837 C CA . ASP A 1 248 ? -14.099 7.369 4.613 1.00 73.00 248 ASP A CA 1
ATOM 1838 C C . ASP A 1 248 ? -15.454 6.945 4.037 1.00 73.00 248 ASP A C 1
ATOM 1840 O O . ASP A 1 248 ? -16.489 7.430 4.470 1.00 73.00 248 ASP A O 1
ATOM 1844 N N . ARG A 1 249 ? -15.473 6.062 3.025 1.00 79.75 249 ARG A N 1
ATOM 1845 C CA . ARG A 1 249 ? -16.711 5.473 2.452 1.00 79.75 249 ARG A CA 1
ATOM 1846 C C . ARG A 1 249 ? -16.780 3.956 2.543 1.00 79.75 249 ARG A C 1
ATOM 1848 O O . ARG A 1 249 ? -17.810 3.388 2.203 1.00 79.75 249 ARG A O 1
ATOM 1855 N N . THR A 1 250 ? -15.704 3.319 2.976 1.00 76.81 250 THR A N 1
ATOM 1856 C CA . THR A 1 250 ? -15.642 1.875 3.173 1.00 76.81 250 THR A CA 1
ATOM 1857 C C . THR A 1 250 ? -14.897 1.637 4.471 1.00 76.81 250 THR A C 1
ATOM 1859 O O . THR A 1 250 ? -13.862 2.267 4.684 1.00 76.81 250 THR A O 1
ATOM 1862 N N . ILE A 1 251 ? -15.440 0.768 5.317 1.00 82.62 251 ILE A N 1
ATOM 1863 C CA . ILE A 1 251 ? -14.787 0.265 6.524 1.00 82.62 251 ILE A CA 1
ATOM 1864 C C . ILE A 1 251 ? -14.549 -1.224 6.306 1.00 82.62 251 ILE A C 1
ATOM 1866 O O . ILE A 1 251 ? -15.495 -1.959 6.024 1.00 82.62 251 ILE A O 1
ATOM 1870 N N . TYR A 1 252 ? -13.303 -1.662 6.415 1.00 80.38 252 TYR A N 1
ATOM 1871 C CA . TYR A 1 252 ? -12.947 -3.074 6.366 1.00 80.38 252 TYR A CA 1
ATOM 1872 C C . TYR A 1 252 ? -12.947 -3.621 7.785 1.00 80.38 252 TYR A C 1
ATOM 1874 O O . TYR A 1 252 ? -12.348 -3.020 8.674 1.00 80.38 252 TYR A O 1
ATOM 1882 N N . VAL A 1 253 ? -13.599 -4.753 8.003 1.00 85.31 253 VAL A N 1
ATOM 1883 C CA . VAL A 1 253 ? -13.593 -5.435 9.294 1.00 85.31 253 VAL A CA 1
ATOM 1884 C C . VAL A 1 253 ? -13.115 -6.857 9.064 1.00 85.31 253 VAL A C 1
ATOM 1886 O O . VAL A 1 253 ? -13.681 -7.586 8.254 1.00 85.31 253 VAL A O 1
ATOM 1889 N N . GLY A 1 254 ? -12.044 -7.219 9.759 1.00 84.00 254 GLY A N 1
ATOM 1890 C CA . GLY A 1 254 ? -11.514 -8.570 9.816 1.00 84.00 254 GLY A CA 1
ATOM 1891 C C . GLY A 1 254 ? -11.814 -9.173 11.175 1.00 84.00 254 GLY A C 1
ATOM 1892 O O . GLY A 1 254 ? -11.754 -8.495 12.198 1.00 84.00 254 GLY A O 1
ATOM 1893 N N . THR A 1 255 ? -12.125 -10.453 11.195 1.00 85.12 255 THR A N 1
ATOM 1894 C CA . THR A 1 255 ? -12.406 -11.201 12.421 1.00 85.12 255 THR A CA 1
ATOM 1895 C C . THR A 1 255 ? -11.612 -12.494 12.396 1.00 85.12 255 THR A C 1
ATOM 1897 O O . THR A 1 255 ? -11.276 -12.976 11.323 1.00 85.12 255 THR A O 1
ATOM 1900 N N . SER A 1 256 ? -11.275 -13.054 13.552 1.00 84.88 256 SER A N 1
ATOM 1901 C CA . SER A 1 256 ? -10.646 -14.374 13.666 1.00 84.88 256 SER A CA 1
ATOM 1902 C C . SER A 1 256 ? -11.076 -15.028 14.969 1.00 84.88 256 SER A C 1
ATOM 1904 O O . SER A 1 256 ? -11.344 -14.330 15.943 1.00 84.88 256 SER A O 1
ATOM 1906 N N . ASN A 1 257 ? -11.114 -16.358 15.018 1.00 83.06 257 ASN A N 1
ATOM 1907 C CA . ASN A 1 257 ? -11.369 -17.107 16.245 1.00 83.06 257 ASN A CA 1
ATOM 1908 C C . ASN A 1 257 ? -10.174 -18.029 16.550 1.00 83.06 257 ASN A C 1
ATOM 1910 O O . ASN A 1 257 ? -10.217 -19.229 16.257 1.00 83.06 257 ASN A O 1
ATOM 1914 N N . PRO A 1 258 ? -9.095 -17.498 17.161 1.00 81.44 258 PRO A N 1
ATOM 1915 C CA . PRO A 1 258 ? -7.907 -18.284 17.489 1.00 81.44 258 PRO A CA 1
ATOM 1916 C C . PRO A 1 258 ? -8.173 -19.446 18.451 1.00 81.44 258 PRO A C 1
ATOM 1918 O O . PRO A 1 258 ? -7.397 -20.402 18.479 1.00 81.44 258 PRO A O 1
ATOM 1921 N N . SER A 1 259 ? -9.245 -19.369 19.246 1.00 80.50 259 SER A N 1
ATOM 1922 C CA . SER A 1 259 ? -9.617 -20.437 20.176 1.00 80.50 259 SER A CA 1
ATOM 1923 C C . SER A 1 259 ? -10.239 -21.654 19.489 1.00 80.50 259 SER A C 1
ATOM 1925 O O . SER A 1 259 ? -10.190 -22.746 20.045 1.00 80.50 259 SER A O 1
ATOM 1927 N N . LEU A 1 260 ? -10.776 -21.478 18.275 1.00 84.69 260 LEU A N 1
ATOM 1928 C CA . LEU A 1 260 ? -11.567 -22.462 17.528 1.00 84.69 260 LEU A CA 1
ATOM 1929 C C . LEU A 1 260 ? -12.875 -22.893 18.212 1.00 84.69 260 LEU A C 1
ATOM 1931 O O . LEU A 1 260 ? -13.545 -23.788 17.698 1.00 84.69 260 LEU A O 1
ATOM 1935 N N . ASP A 1 261 ? -13.247 -22.265 19.328 1.00 84.69 261 ASP A N 1
ATOM 1936 C CA . ASP A 1 261 ? -14.409 -22.660 20.124 1.00 84.69 261 ASP A CA 1
ATOM 1937 C C . ASP A 1 261 ? -15.542 -21.616 20.039 1.00 84.69 261 ASP A C 1
ATOM 1939 O O . ASP A 1 261 ? -16.709 -21.982 20.130 1.00 84.69 261 ASP A O 1
ATOM 1943 N N . ASP A 1 262 ? -15.251 -20.335 19.778 1.00 88.06 262 ASP A N 1
ATOM 1944 C CA . ASP A 1 262 ? -16.302 -19.314 19.616 1.00 88.06 262 ASP A CA 1
ATOM 1945 C C . ASP A 1 262 ? -17.147 -19.453 18.341 1.00 88.06 262 ASP A C 1
ATOM 1947 O O . ASP A 1 262 ? -16.684 -19.836 17.263 1.00 88.06 262 ASP A O 1
ATOM 1951 N N . ASN A 1 263 ? -18.403 -19.027 18.443 1.00 91.69 263 ASN A N 1
ATOM 1952 C CA . ASN A 1 263 ? -19.296 -18.864 17.307 1.00 91.69 263 ASN A CA 1
ATOM 1953 C C . ASN A 1 263 ? -19.810 -17.426 17.228 1.00 91.69 263 ASN A C 1
ATOM 1955 O O . ASN A 1 263 ? -20.876 -17.100 17.759 1.00 91.69 263 ASN A O 1
ATOM 1959 N N . VAL A 1 264 ? -19.054 -16.581 16.524 1.00 92.12 264 VAL A N 1
ATOM 1960 C CA . VAL A 1 264 ? -19.491 -15.237 16.131 1.00 92.12 264 VAL A CA 1
ATOM 1961 C C . VAL A 1 264 ? -20.538 -15.393 15.027 1.00 92.12 264 VAL A C 1
ATOM 1963 O O . VAL A 1 264 ? -20.234 -15.810 13.907 1.00 92.12 264 VAL A O 1
ATOM 1966 N N . MET A 1 265 ? -21.799 -15.123 15.359 1.00 92.00 265 MET A N 1
ATOM 1967 C CA . MET A 1 265 ? -22.943 -15.439 14.494 1.00 92.00 265 MET A CA 1
ATOM 1968 C C . MET A 1 265 ? -23.758 -14.219 14.067 1.00 92.00 265 MET A C 1
ATOM 1970 O O . MET A 1 265 ? -24.556 -14.312 13.129 1.00 92.00 265 MET A O 1
ATOM 1974 N N . LEU A 1 266 ? -23.578 -13.091 14.755 1.00 94.50 266 LEU A N 1
ATOM 1975 C CA . LEU A 1 266 ? -24.294 -11.845 14.516 1.00 94.50 266 LEU A CA 1
ATOM 1976 C C . LEU A 1 266 ? -23.305 -10.676 14.540 1.00 94.50 266 LEU A C 1
ATOM 1978 O O . LEU A 1 266 ? -22.483 -10.584 15.445 1.00 94.50 266 LEU A O 1
ATOM 1982 N N . ALA A 1 267 ? -23.434 -9.763 13.581 1.00 94.38 267 ALA A N 1
ATOM 1983 C CA . ALA A 1 267 ? -22.842 -8.433 13.659 1.00 94.38 267 ALA A CA 1
ATOM 1984 C C . ALA A 1 267 ? -23.900 -7.382 13.305 1.00 94.38 267 ALA A C 1
ATOM 1986 O O . ALA A 1 267 ? -24.652 -7.552 12.341 1.00 94.38 267 ALA A O 1
ATOM 1987 N N . THR A 1 268 ? -23.981 -6.299 14.073 1.00 96.06 268 THR A N 1
ATOM 1988 C CA . THR A 1 268 ? -24.885 -5.175 13.800 1.00 96.06 268 THR A CA 1
ATOM 1989 C C . THR A 1 268 ? -24.100 -3.889 13.593 1.00 96.06 268 THR A C 1
ATOM 1991 O O . THR A 1 268 ? -23.118 -3.653 14.286 1.00 96.06 268 THR A O 1
ATOM 1994 N N . PHE A 1 269 ? -24.533 -3.055 12.648 1.00 96.38 269 PHE A N 1
ATOM 1995 C CA . PHE A 1 269 ? -23.921 -1.763 12.344 1.00 96.38 269 PHE A CA 1
ATOM 1996 C C . PHE A 1 269 ? -24.969 -0.664 12.421 1.00 96.38 269 PHE A C 1
ATOM 1998 O O . PHE A 1 269 ? -25.929 -0.677 11.648 1.00 96.38 269 PHE A O 1
ATOM 2005 N N . THR A 1 270 ? -24.770 0.310 13.309 1.00 96.62 270 THR A N 1
ATOM 2006 C CA . THR A 1 270 ? -25.591 1.526 13.341 1.00 96.62 270 THR A CA 1
ATOM 2007 C C . THR A 1 270 ? -24.768 2.716 12.867 1.00 96.62 270 THR A C 1
ATOM 2009 O O . THR A 1 270 ? -23.876 3.178 13.579 1.00 96.62 270 THR A O 1
ATOM 2012 N N . MET A 1 271 ? -25.054 3.195 11.650 1.00 96.00 271 MET A N 1
ATOM 2013 C CA . MET A 1 271 ? -24.126 4.049 10.897 1.00 96.00 271 MET A CA 1
ATOM 2014 C C . MET A 1 271 ? -24.758 5.340 10.372 1.00 96.00 271 MET A C 1
ATOM 2016 O O . MET A 1 271 ? -25.799 5.335 9.710 1.00 96.00 271 MET A O 1
ATOM 2020 N N . ASN A 1 272 ? -24.060 6.445 10.608 1.00 94.12 272 ASN A N 1
ATOM 2021 C CA . ASN A 1 272 ? -24.197 7.732 9.948 1.00 94.12 272 ASN A CA 1
ATOM 2022 C C . ASN A 1 272 ? -22.780 8.203 9.549 1.00 94.12 272 ASN A C 1
ATOM 2024 O O . ASN A 1 272 ? -21.989 8.481 10.456 1.00 94.12 272 ASN A O 1
ATOM 2028 N N . PRO A 1 273 ? -22.450 8.302 8.244 1.00 93.62 273 PRO A N 1
ATOM 2029 C CA . PRO A 1 273 ? -23.320 8.098 7.077 1.00 93.62 273 PRO A CA 1
ATOM 2030 C C . PRO A 1 273 ? -23.928 6.684 6.949 1.00 93.62 273 PRO A C 1
ATOM 2032 O O . PRO A 1 273 ? -23.309 5.727 7.398 1.00 93.62 273 PRO A O 1
ATOM 2035 N N . PRO A 1 274 ? -25.127 6.524 6.349 1.00 90.44 274 PRO A N 1
ATOM 2036 C CA . PRO A 1 274 ? -25.786 5.218 6.237 1.00 90.44 274 PRO A CA 1
ATOM 2037 C C . PRO A 1 274 ? -24.986 4.197 5.421 1.00 90.44 274 PRO A C 1
ATOM 2039 O O . PRO A 1 274 ? -24.457 4.540 4.364 1.00 90.44 274 PRO A O 1
ATOM 2042 N N . VAL A 1 275 ? -25.008 2.932 5.838 1.00 89.44 275 VAL A N 1
ATOM 2043 C CA . VAL A 1 275 ? -24.521 1.785 5.059 1.00 89.44 275 VAL A CA 1
ATOM 2044 C C . VAL A 1 275 ? -25.369 1.604 3.802 1.00 89.44 275 VAL A C 1
ATOM 2046 O O . VAL A 1 275 ? -26.604 1.557 3.860 1.00 89.44 275 VAL A O 1
ATOM 2049 N N . THR A 1 276 ? -24.711 1.475 2.655 1.00 81.62 276 THR A N 1
ATOM 2050 C CA . THR A 1 276 ? -25.336 1.110 1.376 1.00 81.62 276 THR A CA 1
ATOM 2051 C C . THR A 1 276 ? -25.230 -0.373 1.094 1.00 81.62 276 THR A C 1
ATOM 2053 O O . THR A 1 276 ? -26.174 -0.944 0.551 1.00 81.62 276 THR A O 1
ATOM 2056 N N . ASP A 1 277 ? -24.110 -0.982 1.467 1.00 78.44 277 ASP A N 1
ATOM 2057 C CA . ASP A 1 277 ? -23.820 -2.380 1.196 1.00 78.44 277 ASP A CA 1
ATOM 2058 C C . ASP A 1 277 ? -22.865 -2.940 2.253 1.00 78.44 277 ASP A C 1
ATOM 2060 O O . ASP A 1 277 ? -22.032 -2.210 2.794 1.00 78.44 277 ASP A O 1
ATOM 2064 N N . ILE A 1 278 ? -22.985 -4.235 2.532 1.00 76.62 278 ILE A N 1
ATOM 2065 C CA . ILE A 1 278 ? -21.990 -4.977 3.301 1.00 76.62 278 ILE A CA 1
ATOM 2066 C C . ILE A 1 278 ? -21.639 -6.221 2.505 1.00 76.62 278 ILE A C 1
ATOM 2068 O O . ILE A 1 278 ? -22.451 -7.146 2.401 1.00 76.62 278 ILE A O 1
ATOM 2072 N N . LYS A 1 279 ? -20.430 -6.228 1.946 1.00 68.56 279 LYS A N 1
ATOM 2073 C CA . LYS A 1 279 ? -19.905 -7.356 1.180 1.00 68.56 279 LYS A CA 1
ATOM 2074 C C . LYS A 1 279 ? -19.003 -8.189 2.082 1.00 68.56 279 LYS A C 1
ATOM 2076 O O . LYS A 1 279 ? -17.974 -7.691 2.521 1.00 68.56 279 LYS A O 1
ATOM 2081 N N . GLY A 1 280 ? -19.387 -9.435 2.354 1.00 60.06 280 GLY A N 1
ATOM 2082 C CA . GLY A 1 280 ? -18.428 -10.457 2.797 1.00 60.06 280 GLY A CA 1
ATOM 2083 C C . GLY A 1 280 ? -17.631 -11.010 1.611 1.00 60.06 280 GLY A C 1
ATOM 2084 O O . GLY A 1 280 ? -17.989 -10.725 0.466 1.00 60.06 280 GLY A O 1
ATOM 2085 N N . ASP A 1 281 ? -16.615 -11.826 1.894 1.00 52.25 281 ASP A N 1
ATOM 2086 C CA . ASP A 1 281 ? -15.555 -12.377 1.012 1.00 52.25 281 ASP A CA 1
ATOM 2087 C C . ASP A 1 281 ? -15.951 -13.070 -0.319 1.00 52.25 281 ASP A C 1
ATOM 2089 O O . ASP A 1 281 ? -15.141 -13.727 -0.969 1.00 52.25 281 ASP A O 1
ATOM 2093 N N . SER A 1 282 ? -17.181 -12.948 -0.812 1.00 53.12 282 SER A N 1
ATOM 2094 C CA . SER A 1 282 ? -17.625 -13.748 -1.959 1.00 53.12 282 SER A CA 1
ATOM 2095 C C . SER A 1 282 ? -17.355 -13.165 -3.351 1.00 53.12 282 SER A C 1
ATOM 2097 O O . SER A 1 282 ? -17.455 -13.928 -4.308 1.00 53.12 282 SER A O 1
ATOM 2099 N N . GLU A 1 283 ? -17.024 -11.876 -3.533 1.00 69.62 283 GLU A N 1
ATOM 2100 C CA . GLU A 1 283 ? -16.706 -11.381 -4.886 1.00 69.62 283 GLU A CA 1
ATOM 2101 C C . GLU A 1 283 ? -15.905 -10.066 -4.941 1.00 69.62 283 GLU A C 1
ATOM 2103 O O . GLU A 1 283 ? -16.395 -9.031 -4.490 1.00 69.62 283 GLU A O 1
ATOM 2108 N N . LEU A 1 284 ? -14.716 -10.102 -5.560 1.00 77.75 284 LEU A N 1
ATOM 2109 C CA . LEU A 1 284 ? -13.886 -8.933 -5.891 1.00 77.75 284 LEU A CA 1
ATOM 2110 C C . LEU A 1 284 ? -13.940 -8.679 -7.404 1.00 77.75 284 LEU A C 1
ATOM 2112 O O . LEU A 1 284 ? -13.479 -9.516 -8.184 1.00 77.75 284 LEU A O 1
ATOM 2116 N N . VAL A 1 285 ? -14.447 -7.522 -7.838 1.00 86.75 285 VAL A N 1
ATOM 2117 C CA . VAL A 1 285 ? -14.443 -7.138 -9.261 1.00 86.75 285 VAL A CA 1
ATOM 2118 C C . VAL A 1 285 ? -13.213 -6.283 -9.561 1.00 86.75 285 VAL A C 1
ATOM 2120 O O . VAL A 1 285 ? -13.130 -5.121 -9.157 1.00 86.75 285 VAL A O 1
ATOM 2123 N N . MET A 1 286 ? -12.268 -6.858 -10.306 1.00 90.12 286 MET A N 1
ATOM 2124 C CA . MET A 1 286 ? -10.994 -6.236 -10.664 1.00 90.12 286 MET A CA 1
ATOM 2125 C C . MET A 1 286 ? -10.951 -5.896 -12.158 1.00 90.12 286 MET A C 1
ATOM 2127 O O . MET A 1 286 ? -11.165 -6.759 -13.012 1.00 90.12 286 MET A O 1
ATOM 2131 N N . LEU A 1 287 ? -10.614 -4.651 -12.490 1.00 94.19 287 LEU A N 1
ATOM 2132 C CA . LEU A 1 287 ? -10.300 -4.216 -13.852 1.00 94.19 287 LEU A CA 1
ATOM 2133 C C . LEU A 1 287 ? -8.799 -3.974 -13.990 1.00 94.19 287 LEU A C 1
ATOM 2135 O O . LEU A 1 287 ? -8.170 -3.431 -13.083 1.00 94.19 287 LEU A O 1
ATOM 2139 N N . SER A 1 288 ? -8.230 -4.315 -15.144 1.00 95.56 288 SER A N 1
ATOM 2140 C CA . SER A 1 288 ? -6.852 -3.954 -15.466 1.00 95.56 288 SER A CA 1
ATOM 2141 C C . SER A 1 288 ? -6.744 -3.283 -16.825 1.00 95.56 288 SER A C 1
ATOM 2143 O O . SER A 1 288 ? -7.229 -3.800 -17.836 1.00 95.56 288 SER A O 1
ATOM 2145 N N . PHE A 1 289 ? -6.080 -2.134 -16.829 1.00 97.88 289 PHE A N 1
ATOM 2146 C CA . PHE A 1 289 ? -5.814 -1.307 -17.992 1.00 97.88 289 PHE A CA 1
ATOM 2147 C C . PHE A 1 289 ? -4.316 -1.102 -18.172 1.00 97.88 289 PHE A C 1
ATOM 2149 O O . PHE A 1 289 ? -3.535 -1.147 -17.223 1.00 97.88 289 PHE A O 1
ATOM 2156 N N . GLY A 1 290 ? -3.902 -0.820 -19.398 1.00 96.50 290 GLY A N 1
ATOM 2157 C CA . GLY A 1 290 ? -2.548 -0.350 -19.642 1.00 96.50 290 GLY A CA 1
ATOM 2158 C C . GLY A 1 290 ? -1.946 -0.792 -20.953 1.00 96.50 290 GLY A C 1
ATOM 2159 O O . GLY A 1 290 ? -2.655 -1.197 -21.880 1.00 96.50 290 GLY A O 1
ATOM 2160 N N . ASP A 1 291 ? -0.624 -0.674 -21.013 1.00 95.62 291 ASP A N 1
ATOM 2161 C CA . ASP A 1 291 ? 0.164 -0.928 -22.209 1.00 95.62 291 ASP A CA 1
ATOM 2162 C C . ASP A 1 291 ? 0.897 -2.281 -22.182 1.00 95.62 291 ASP A C 1
ATOM 2164 O O . ASP A 1 291 ? 0.444 -3.248 -21.563 1.00 95.62 291 ASP A O 1
ATOM 2168 N N . SER A 1 292 ? 2.014 -2.374 -22.907 1.00 95.06 292 SER A N 1
ATOM 2169 C CA . SER A 1 292 ? 2.818 -3.582 -23.043 1.00 95.06 292 SER A CA 1
ATOM 2170 C C . SER A 1 292 ? 3.365 -4.103 -21.711 1.00 95.06 292 SER A C 1
ATOM 2172 O O . SER A 1 292 ? 3.419 -5.322 -21.520 1.00 95.06 292 SER A O 1
ATOM 2174 N N . TYR A 1 293 ? 3.692 -3.222 -20.759 1.00 93.81 293 TYR A N 1
ATOM 2175 C CA . TYR A 1 293 ? 4.209 -3.622 -19.446 1.00 93.81 293 TYR A CA 1
ATOM 2176 C C . TYR A 1 293 ? 3.134 -4.324 -18.607 1.00 93.81 293 TYR A C 1
ATOM 2178 O O . TYR A 1 293 ? 3.421 -5.335 -17.967 1.00 93.81 293 TYR A O 1
ATOM 2186 N N . GLN A 1 294 ? 1.886 -3.849 -18.660 1.00 95.50 294 GLN A N 1
ATOM 2187 C CA . GLN A 1 294 ? 0.754 -4.467 -17.958 1.00 95.50 294 GLN A CA 1
ATOM 2188 C C . GLN A 1 294 ? 0.231 -5.702 -18.700 1.00 95.50 294 GLN A C 1
ATOM 2190 O O . GLN A 1 294 ? -0.169 -6.682 -18.073 1.00 95.50 294 GLN A O 1
ATOM 2195 N N . SER A 1 295 ? 0.299 -5.700 -20.034 1.00 94.75 295 SER A N 1
ATOM 2196 C CA . SER A 1 295 ? -0.050 -6.871 -20.845 1.00 94.75 295 SER A CA 1
ATOM 2197 C C . SER A 1 295 ? 0.936 -8.030 -20.676 1.00 94.75 295 SER A C 1
ATOM 2199 O O . SER A 1 295 ? 0.614 -9.152 -21.048 1.00 94.75 295 SER A O 1
ATOM 2201 N N . GLY A 1 296 ? 2.108 -7.800 -20.068 1.00 92.75 296 GLY A N 1
ATOM 2202 C CA . GLY A 1 296 ? 3.121 -8.831 -19.842 1.00 92.75 296 GLY A CA 1
ATOM 2203 C C . GLY A 1 296 ? 3.844 -9.245 -21.121 1.00 92.75 296 GLY A C 1
ATOM 2204 O O . GLY A 1 296 ? 4.205 -10.410 -21.272 1.00 92.75 296 GLY A O 1
ATOM 2205 N N . GLU A 1 297 ? 4.064 -8.304 -22.043 1.00 92.56 297 GLU A N 1
ATOM 2206 C CA . GLU A 1 297 ? 4.567 -8.581 -23.393 1.00 92.56 297 GLU A CA 1
ATOM 2207 C C . GLU A 1 297 ? 5.886 -9.378 -23.399 1.00 92.56 297 GLU A C 1
ATOM 2209 O O . GLU A 1 297 ? 6.105 -10.218 -24.269 1.00 92.56 297 GLU A O 1
ATOM 2214 N N . GLY A 1 298 ? 6.749 -9.196 -22.395 1.00 90.25 298 GLY A N 1
ATOM 2215 C CA . GLY A 1 298 ? 8.011 -9.927 -22.274 1.00 90.25 298 GLY A CA 1
ATOM 2216 C C . GLY A 1 298 ? 7.914 -11.354 -21.708 1.00 90.25 298 GLY A C 1
ATOM 2217 O O . GLY A 1 298 ? 8.900 -12.087 -21.795 1.00 90.25 298 GLY A O 1
ATOM 2218 N N . ALA A 1 299 ? 6.764 -11.801 -21.187 1.00 87.38 299 ALA A N 1
ATOM 2219 C CA . ALA A 1 299 ? 6.594 -13.147 -20.611 1.00 87.38 299 ALA A CA 1
ATOM 2220 C C . ALA A 1 299 ? 6.849 -14.274 -21.626 1.00 87.38 299 ALA A C 1
ATOM 2222 O O . ALA A 1 299 ? 7.303 -15.365 -21.276 1.00 87.38 299 ALA A O 1
ATOM 2223 N N . GLY A 1 300 ? 6.579 -14.007 -22.909 1.00 83.25 300 GLY A N 1
ATOM 2224 C CA . GLY A 1 300 ? 6.698 -14.994 -23.980 1.00 83.25 300 GLY A CA 1
ATOM 2225 C C . GLY A 1 300 ? 8.115 -15.540 -24.183 1.00 83.25 300 GLY A C 1
ATOM 2226 O O . GLY A 1 300 ? 8.274 -16.615 -24.767 1.00 83.25 300 GLY A O 1
ATOM 2227 N N . SER A 1 301 ? 9.149 -14.863 -23.668 1.00 84.19 301 SER A N 1
ATOM 2228 C CA . SER A 1 301 ? 10.537 -15.335 -23.746 1.00 84.19 301 SER A CA 1
ATOM 2229 C C . SER A 1 301 ? 10.800 -16.617 -22.949 1.00 84.19 301 SER A C 1
ATOM 2231 O O . SER A 1 301 ? 11.787 -17.297 -23.218 1.00 84.19 301 SER A O 1
ATOM 2233 N N . ALA A 1 302 ? 9.904 -16.999 -22.030 1.00 81.69 302 ALA A N 1
ATOM 2234 C CA . ALA A 1 302 ? 9.991 -18.256 -21.287 1.00 81.69 302 ALA A CA 1
ATOM 2235 C C . ALA A 1 302 ? 9.743 -19.511 -22.155 1.00 81.69 302 ALA A C 1
ATOM 2237 O O . ALA A 1 302 ? 10.010 -20.630 -21.711 1.00 81.69 302 ALA A O 1
ATOM 2238 N N . TYR A 1 303 ? 9.228 -19.349 -23.381 1.00 83.81 303 TYR A N 1
ATOM 2239 C CA . TYR A 1 303 ? 8.827 -20.452 -24.254 1.00 83.81 303 TYR A CA 1
ATOM 2240 C C . TYR A 1 303 ? 9.792 -20.646 -25.429 1.00 83.81 303 TYR A C 1
ATOM 2242 O O . TYR A 1 303 ? 9.716 -19.954 -26.450 1.00 83.81 303 TYR A O 1
ATOM 2250 N N . ASP A 1 304 ? 10.656 -21.655 -25.311 1.00 83.31 304 ASP A N 1
ATOM 2251 C CA . ASP A 1 304 ? 11.621 -22.019 -26.356 1.00 83.31 304 ASP A CA 1
ATOM 2252 C C . ASP A 1 304 ? 10.968 -22.686 -27.585 1.00 83.31 304 ASP A C 1
ATOM 2254 O O . ASP A 1 304 ? 11.411 -22.501 -28.718 1.00 83.31 304 ASP A O 1
ATOM 2258 N N . ASP A 1 305 ? 9.898 -23.461 -27.382 1.00 87.31 305 ASP A N 1
ATOM 2259 C CA . ASP A 1 305 ? 9.154 -24.115 -28.464 1.00 87.31 305 ASP A CA 1
ATOM 2260 C C . ASP A 1 305 ? 8.091 -23.177 -29.051 1.00 87.31 305 ASP A C 1
ATOM 2262 O O . ASP A 1 305 ? 7.276 -22.610 -28.321 1.00 87.31 305 ASP A O 1
ATOM 2266 N N . ILE A 1 306 ? 8.065 -23.038 -30.379 1.00 86.19 306 ILE A N 1
ATOM 2267 C CA . ILE A 1 306 ? 7.144 -22.117 -31.060 1.00 86.19 306 ILE A CA 1
ATOM 2268 C C . ILE A 1 306 ? 5.673 -22.549 -30.956 1.00 86.19 306 ILE A C 1
ATOM 2270 O O . ILE A 1 306 ? 4.781 -21.704 -30.922 1.00 86.19 306 ILE A O 1
ATOM 2274 N N . GLY A 1 307 ? 5.398 -23.854 -30.867 1.00 87.75 307 GLY A N 1
ATOM 2275 C CA . GLY A 1 307 ? 4.045 -24.357 -30.636 1.00 87.75 307 GLY A CA 1
ATOM 2276 C C . GLY A 1 307 ? 3.551 -23.997 -29.237 1.00 87.75 307 GLY A C 1
ATOM 2277 O O . GLY A 1 307 ? 2.424 -23.531 -29.086 1.00 87.75 307 GLY A O 1
ATOM 2278 N N . ALA A 1 308 ? 4.411 -24.152 -28.227 1.00 86.62 308 ALA A N 1
ATOM 2279 C CA . ALA A 1 308 ? 4.131 -23.739 -26.856 1.00 86.62 308 ALA A CA 1
ATOM 2280 C C . ALA A 1 308 ? 3.992 -22.214 -26.718 1.00 86.62 308 ALA A C 1
ATOM 2282 O O . ALA A 1 308 ? 3.103 -21.767 -26.002 1.00 86.62 308 ALA A O 1
ATOM 2283 N N . TYR A 1 309 ? 4.808 -21.431 -27.430 1.00 87.19 309 TYR A N 1
ATOM 2284 C CA . TYR A 1 309 ? 4.695 -19.971 -27.481 1.00 87.19 309 TYR A CA 1
ATOM 2285 C C . TYR A 1 309 ? 3.312 -19.537 -27.994 1.00 87.19 309 TYR A C 1
ATOM 2287 O O . TYR A 1 309 ? 2.587 -18.843 -27.289 1.00 87.19 309 TYR A O 1
ATOM 2295 N N . ILE A 1 310 ? 2.883 -20.037 -29.159 1.00 88.62 310 ILE A N 1
ATOM 2296 C CA . ILE A 1 310 ? 1.566 -19.705 -29.740 1.00 88.62 310 ILE A CA 1
ATOM 2297 C C . ILE A 1 310 ? 0.410 -20.200 -28.853 1.00 88.62 310 ILE A C 1
ATOM 2299 O O . ILE A 1 310 ? -0.640 -19.564 -28.769 1.00 88.62 310 ILE A O 1
ATOM 2303 N N . ALA A 1 311 ? 0.572 -21.350 -28.196 1.00 86.56 311 ALA A N 1
ATOM 2304 C CA . ALA A 1 311 ? -0.487 -21.932 -27.380 1.00 86.56 311 ALA A CA 1
ATOM 2305 C C . ALA A 1 311 ? -0.623 -21.287 -25.989 1.00 86.56 311 ALA A C 1
ATOM 2307 O O . ALA A 1 311 ? -1.743 -21.205 -25.485 1.00 86.56 311 ALA A O 1
ATOM 2308 N N . ASN A 1 312 ? 0.487 -20.866 -25.369 1.00 85.44 312 ASN A N 1
ATOM 2309 C CA . ASN A 1 312 ? 0.547 -20.606 -23.925 1.00 85.44 312 ASN A CA 1
ATOM 2310 C C . ASN A 1 312 ? 1.225 -19.283 -23.528 1.00 85.44 312 ASN A C 1
ATOM 2312 O O . ASN A 1 312 ? 1.139 -18.911 -22.362 1.00 85.44 312 ASN A O 1
ATOM 2316 N N . ALA A 1 313 ? 1.913 -18.575 -24.431 1.00 86.69 313 ALA A N 1
ATOM 2317 C CA . ALA A 1 313 ? 2.538 -17.304 -24.055 1.00 86.69 313 ALA A CA 1
ATOM 2318 C C . ALA A 1 313 ? 1.485 -16.206 -23.850 1.00 86.69 313 ALA A C 1
ATOM 2320 O O . ALA A 1 313 ? 1.495 -15.521 -22.828 1.00 86.69 313 ALA A O 1
ATOM 2321 N N . TYR A 1 314 ? 0.549 -16.091 -24.795 1.00 91.81 314 TYR A N 1
ATOM 2322 C CA . TYR A 1 314 ? -0.475 -15.048 -24.828 1.00 91.81 314 TYR A CA 1
ATOM 2323 C C . TYR A 1 314 ? -1.868 -15.626 -25.045 1.00 91.81 314 TYR A C 1
ATOM 2325 O O . TYR A 1 314 ? -2.031 -16.779 -25.455 1.00 91.81 314 TYR A O 1
ATOM 2333 N N . GLU A 1 315 ? -2.885 -14.814 -24.775 1.00 91.44 315 GLU A N 1
ATOM 2334 C CA . GLU A 1 315 ? -4.267 -15.177 -25.057 1.00 91.44 315 GLU A CA 1
ATOM 2335 C C . GLU A 1 315 ? -4.469 -15.430 -26.555 1.00 91.44 315 GLU A C 1
ATOM 2337 O O . GLU A 1 315 ? -4.100 -14.595 -27.382 1.00 91.44 315 GLU A O 1
ATOM 2342 N N . ASN A 1 316 ? -5.067 -16.574 -26.893 1.00 90.31 316 ASN A N 1
ATOM 2343 C CA . ASN A 1 316 ? -5.267 -17.045 -28.269 1.00 90.31 316 ASN A CA 1
ATOM 2344 C C . ASN A 1 316 ? -6.750 -17.255 -28.631 1.00 90.31 316 ASN A C 1
ATOM 2346 O O . ASN A 1 316 ? -7.080 -17.967 -29.580 1.00 90.31 316 ASN A O 1
ATOM 2350 N N . GLY A 1 317 ? -7.659 -16.690 -27.834 1.00 87.00 317 GLY A N 1
ATOM 2351 C CA . GLY A 1 317 ? -9.106 -16.823 -28.002 1.00 87.00 317 GLY A CA 1
ATOM 2352 C C . GLY A 1 317 ? -9.720 -18.081 -27.383 1.00 87.00 317 GLY A C 1
ATOM 2353 O O . GLY A 1 317 ? -10.933 -18.270 -27.482 1.00 87.00 317 GLY A O 1
ATOM 2354 N N . SER A 1 318 ? -8.925 -18.953 -26.753 1.00 84.81 318 SER A N 1
ATOM 2355 C CA . SER A 1 318 ? -9.432 -20.186 -26.125 1.00 84.81 318 SER A CA 1
ATOM 2356 C C . SER A 1 318 ? -8.764 -20.588 -24.807 1.00 84.81 318 SER A C 1
ATOM 2358 O O . SER A 1 318 ? -9.307 -21.417 -24.081 1.00 84.81 318 SER A O 1
ATOM 2360 N N . ASN A 1 319 ? -7.603 -20.017 -24.489 1.00 81.56 319 ASN A N 1
ATOM 2361 C CA . ASN A 1 319 ? -6.737 -20.421 -23.378 1.00 81.56 319 ASN A CA 1
ATOM 2362 C C . ASN A 1 319 ? -6.875 -19.553 -22.113 1.00 81.56 319 ASN A C 1
ATOM 2364 O O . ASN A 1 319 ? -6.148 -19.781 -21.152 1.00 81.56 319 ASN A O 1
ATOM 2368 N N . PHE A 1 320 ? -7.815 -18.603 -22.092 1.00 79.44 320 PHE A N 1
ATOM 2369 C CA . PHE A 1 320 ? -8.153 -17.814 -20.903 1.00 79.44 320 PHE A CA 1
ATOM 2370 C C . PHE A 1 320 ? -9.683 -17.717 -20.738 1.00 79.44 320 PHE A C 1
ATOM 2372 O O . PHE A 1 320 ? -10.293 -16.753 -21.207 1.00 79.44 320 PHE A O 1
ATOM 2379 N N . PRO A 1 321 ? -10.328 -18.766 -20.187 1.00 60.91 321 PRO A N 1
ATOM 2380 C CA . PRO A 1 321 ? -11.787 -18.893 -20.156 1.00 60.91 321 PRO A CA 1
ATOM 2381 C C . PRO A 1 321 ? -12.471 -18.135 -19.006 1.00 60.91 321 PRO A C 1
ATOM 2383 O O . PRO A 1 321 ? -13.668 -17.883 -19.108 1.00 60.91 321 PRO A O 1
ATOM 2386 N N . ASP A 1 322 ? -11.737 -17.749 -17.958 1.00 51.84 322 ASP A N 1
ATOM 2387 C CA . ASP A 1 322 ? -12.290 -17.186 -16.710 1.00 51.84 322 ASP A CA 1
ATOM 2388 C C . ASP A 1 322 ? -12.433 -15.647 -16.728 1.00 51.84 322 ASP A C 1
ATOM 2390 O O . ASP A 1 322 ? -12.486 -15.005 -15.679 1.00 51.84 322 ASP A O 1
ATOM 2394 N N . ALA A 1 323 ? -12.477 -15.036 -17.916 1.00 57.72 323 ALA A N 1
ATOM 2395 C CA . ALA A 1 323 ? -12.643 -13.593 -18.087 1.00 57.72 323 ALA A CA 1
ATOM 2396 C C . ALA A 1 323 ? -14.119 -13.200 -18.248 1.00 57.72 323 ALA A C 1
ATOM 2398 O O . ALA A 1 323 ? -14.897 -13.894 -18.906 1.00 57.72 323 ALA A O 1
ATOM 2399 N N . ILE A 1 324 ? -14.491 -12.024 -17.734 1.00 57.53 324 ILE A N 1
ATOM 2400 C CA . ILE A 1 324 ? -15.752 -11.366 -18.105 1.00 57.53 324 ILE A CA 1
ATOM 2401 C C . ILE A 1 324 ? -15.677 -11.007 -19.599 1.00 57.53 324 ILE A C 1
ATOM 2403 O O . ILE A 1 324 ? -14.850 -10.197 -20.041 1.00 57.53 324 ILE A O 1
ATOM 2407 N N . GLY A 1 325 ? -16.562 -11.616 -20.389 1.00 57.22 325 GLY A N 1
ATOM 2408 C CA . GLY A 1 325 ? -16.536 -11.545 -21.848 1.00 57.22 325 GLY A CA 1
ATOM 2409 C C . GLY A 1 325 ? -15.534 -12.524 -22.473 1.00 57.22 325 GLY A C 1
ATOM 2410 O O . GLY A 1 325 ? -14.461 -12.783 -21.940 1.00 57.22 325 GLY A O 1
ATOM 2411 N N . GLY A 1 326 ? -15.899 -13.082 -23.632 1.00 62.81 326 GLY A N 1
ATOM 2412 C CA . GLY A 1 326 ? -15.143 -14.158 -24.281 1.00 62.81 326 GLY A CA 1
ATOM 2413 C C . GLY A 1 326 ? -13.655 -13.855 -24.511 1.00 62.81 326 GLY A C 1
ATOM 2414 O O . GLY A 1 326 ? -13.259 -12.709 -24.739 1.00 62.81 326 GLY A O 1
ATOM 2415 N N . SER A 1 327 ? -12.843 -14.915 -24.482 1.00 74.31 327 SER A N 1
ATOM 2416 C CA . SER A 1 327 ? -11.398 -14.867 -24.736 1.00 74.31 327 SER A CA 1
ATOM 2417 C C . SER A 1 327 ? -11.081 -14.244 -26.105 1.00 74.31 327 SER A C 1
ATOM 2419 O O . SER A 1 327 ? -11.783 -14.483 -27.092 1.00 74.31 327 SER A O 1
ATOM 2421 N N . GLN A 1 328 ? -10.018 -13.439 -26.168 1.00 87.00 328 GLN A N 1
ATOM 2422 C CA . GLN A 1 328 ? -9.537 -12.791 -27.392 1.00 87.00 328 GLN A CA 1
ATOM 2423 C C . GLN A 1 328 ? -8.230 -13.433 -27.864 1.00 87.00 328 GLN A C 1
ATOM 2425 O O . GLN A 1 328 ? -7.446 -13.918 -27.054 1.00 87.00 328 GLN A O 1
ATOM 2430 N N . ASP A 1 329 ? -7.984 -13.419 -29.174 1.00 92.12 329 ASP A N 1
ATOM 2431 C CA . ASP A 1 329 ? -6.660 -13.717 -29.723 1.00 92.12 329 ASP A CA 1
ATOM 2432 C C . ASP A 1 329 ? -5.835 -12.427 -29.780 1.00 92.12 329 ASP A C 1
ATOM 2434 O O . ASP A 1 329 ? -6.186 -11.478 -30.491 1.00 92.12 329 ASP A O 1
ATOM 2438 N N . THR A 1 330 ? -4.769 -12.388 -28.986 1.00 93.50 330 THR A N 1
ATOM 2439 C CA . THR A 1 330 ? -3.947 -11.197 -28.756 1.00 93.50 330 THR A CA 1
ATOM 2440 C C . THR A 1 330 ? -2.568 -11.255 -29.399 1.00 93.50 330 THR A C 1
ATOM 2442 O O . THR A 1 330 ? -1.844 -10.263 -29.345 1.00 93.50 330 THR A O 1
ATOM 2445 N N . LEU A 1 331 ? -2.224 -12.360 -30.063 1.00 92.75 331 LEU A N 1
ATOM 2446 C CA . LEU A 1 331 ? -1.013 -12.473 -30.879 1.00 92.75 331 LEU A CA 1
ATOM 2447 C C . LEU A 1 331 ? -1.062 -11.522 -32.084 1.00 92.75 331 LEU A C 1
ATOM 2449 O O . LEU A 1 331 ? -2.127 -10.991 -32.438 1.00 92.75 331 LEU A O 1
ATOM 2453 N N . SER A 1 332 ? 0.081 -11.299 -32.741 1.00 90.44 332 SER A N 1
ATOM 2454 C CA . SER A 1 332 ? 0.116 -10.411 -33.903 1.00 90.44 332 SER A CA 1
ATOM 2455 C C . SER A 1 332 ? -0.819 -10.880 -35.025 1.00 90.44 332 SER A C 1
ATOM 2457 O O . SER A 1 332 ? -0.890 -12.077 -35.335 1.00 90.44 332 SER A O 1
ATOM 2459 N N . PRO A 1 333 ? -1.440 -9.934 -35.760 1.00 89.44 333 PRO A N 1
ATOM 2460 C CA . PRO A 1 333 ? -2.259 -10.254 -36.927 1.00 89.44 333 PRO A CA 1
ATOM 2461 C C . PRO A 1 333 ? -1.528 -11.106 -37.975 1.00 89.44 333 PRO A C 1
ATOM 2463 O O . PRO A 1 333 ? -2.149 -11.922 -38.652 1.00 89.44 333 PRO A O 1
ATOM 2466 N N . ALA A 1 334 ? -0.209 -10.927 -38.109 1.00 85.00 334 ALA A N 1
ATOM 2467 C CA . ALA A 1 334 ? 0.623 -11.669 -39.055 1.00 85.00 334 ALA A CA 1
ATOM 2468 C C . ALA A 1 334 ? 0.804 -13.154 -38.687 1.00 85.00 334 ALA A C 1
ATOM 2470 O O . ALA A 1 334 ? 1.105 -13.956 -39.570 1.00 85.00 334 ALA A O 1
ATOM 2471 N N . LEU A 1 335 ? 0.615 -13.523 -37.414 1.00 87.19 335 LEU A N 1
ATOM 2472 C CA . LEU A 1 335 ? 0.833 -14.880 -36.920 1.00 87.19 335 LEU A CA 1
ATOM 2473 C C . LEU A 1 335 ? -0.466 -15.695 -36.886 1.00 87.19 335 LEU A C 1
ATOM 2475 O O . LEU A 1 335 ? -0.518 -16.793 -37.440 1.00 87.19 335 LEU A O 1
ATOM 2479 N N . THR A 1 336 ? -1.521 -15.151 -36.274 1.00 87.81 336 THR A N 1
ATOM 2480 C CA . THR A 1 336 ? -2.798 -15.864 -36.059 1.00 87.81 336 THR A CA 1
ATOM 2481 C C . THR A 1 336 ? -4.030 -15.106 -36.558 1.00 87.81 336 THR A C 1
ATOM 2483 O O . THR A 1 336 ? -5.117 -15.678 -36.629 1.00 87.81 336 THR A O 1
ATOM 2486 N N . GLY A 1 337 ? -3.877 -13.840 -36.958 1.00 89.44 337 GLY A N 1
ATOM 2487 C CA . GLY A 1 337 ? -5.003 -12.936 -37.209 1.00 89.44 337 GLY A CA 1
ATOM 2488 C C . GLY A 1 337 ? -5.553 -12.265 -35.944 1.00 89.44 337 GLY A C 1
ATOM 2489 O O . GLY A 1 337 ? -6.618 -11.651 -36.018 1.00 89.44 337 GLY A O 1
ATOM 2490 N N . GLY A 1 338 ? -4.843 -12.376 -34.814 1.00 91.44 338 GLY A N 1
ATOM 2491 C CA . GLY A 1 338 ? -5.162 -11.705 -33.555 1.00 91.44 338 GLY A CA 1
ATOM 2492 C C . GLY A 1 338 ? -5.036 -10.178 -33.615 1.00 91.44 338 GLY A C 1
ATOM 2493 O O . GLY A 1 338 ? -4.729 -9.585 -34.652 1.00 91.44 338 GLY A O 1
ATOM 2494 N N . ASN A 1 339 ? -5.300 -9.515 -32.488 1.00 91.81 339 ASN A N 1
ATOM 2495 C CA . ASN A 1 339 ? -5.312 -8.049 -32.396 1.00 91.81 339 ASN A CA 1
ATOM 2496 C C . ASN A 1 339 ? -3.937 -7.427 -32.051 1.00 91.81 339 ASN A C 1
ATOM 2498 O O . ASN A 1 339 ? -3.789 -6.199 -32.075 1.00 91.81 339 ASN A O 1
ATOM 2502 N N . GLY A 1 340 ? -2.922 -8.250 -31.765 1.00 92.94 340 GLY A N 1
ATOM 2503 C CA . GLY A 1 340 ? -1.565 -7.830 -31.409 1.00 92.94 340 GLY A CA 1
ATOM 2504 C C . GLY A 1 340 ? -1.467 -7.053 -30.095 1.00 92.94 340 GLY A C 1
ATOM 2505 O O . GLY A 1 340 ? -0.626 -6.164 -30.002 1.00 92.94 340 GLY A O 1
ATOM 2506 N N . CYS A 1 341 ? -2.381 -7.266 -29.147 1.00 94.00 341 CYS A N 1
ATOM 2507 C CA . CYS A 1 341 ? -2.286 -6.700 -27.800 1.00 94.00 341 CYS A CA 1
ATOM 2508 C C . CYS A 1 341 ? -1.274 -7.438 -26.908 1.00 94.00 341 CYS A C 1
ATOM 2510 O O . CYS A 1 341 ? -0.972 -6.926 -25.837 1.00 94.00 341 CYS A O 1
ATOM 2512 N N . HIS A 1 342 ? -0.775 -8.609 -27.328 1.00 95.12 342 HIS A N 1
ATOM 2513 C CA . HIS A 1 342 ? 0.213 -9.442 -26.627 1.00 95.12 342 HIS A CA 1
ATOM 2514 C C . HIS A 1 342 ? -0.061 -9.585 -25.132 1.00 95.12 342 HIS A C 1
ATOM 2516 O O . HIS A 1 342 ? 0.820 -9.409 -24.293 1.00 95.12 342 HIS A O 1
ATOM 2522 N N . ARG A 1 343 ? -1.307 -9.924 -24.797 1.00 93.19 343 ARG A N 1
ATOM 2523 C CA . ARG A 1 343 ? -1.728 -10.068 -23.413 1.00 93.19 343 ARG A CA 1
ATOM 2524 C C . ARG A 1 343 ? -1.370 -11.460 -22.916 1.00 93.19 343 ARG A C 1
ATOM 2526 O O . ARG A 1 343 ? -1.975 -12.455 -23.317 1.00 93.19 343 ARG A O 1
ATOM 2533 N N . ALA A 1 344 ? -0.329 -11.526 -22.097 1.00 90.38 344 ALA A N 1
ATOM 2534 C CA . ALA A 1 344 ? 0.254 -12.769 -21.636 1.00 90.38 344 ALA A CA 1
ATOM 2535 C C . ALA A 1 344 ? -0.683 -13.498 -20.673 1.00 90.38 344 ALA A C 1
ATOM 2537 O O . ALA A 1 344 ? -1.423 -12.874 -19.909 1.00 90.38 344 ALA A O 1
ATOM 2538 N N . LEU A 1 345 ? -0.613 -14.831 -20.675 1.00 85.00 345 LEU A N 1
ATOM 2539 C CA . LEU A 1 345 ? -1.285 -15.638 -19.649 1.00 85.00 345 LEU A CA 1
ATOM 2540 C C . LEU A 1 345 ? -0.645 -15.458 -18.269 1.00 85.00 345 LEU A C 1
ATOM 2542 O O . LEU A 1 345 ? -1.296 -15.684 -17.258 1.00 85.00 345 LEU A O 1
ATOM 2546 N N . ALA A 1 346 ? 0.618 -15.037 -18.242 1.00 83.88 346 ALA A N 1
ATOM 2547 C CA . ALA A 1 346 ? 1.389 -14.832 -17.029 1.00 83.88 346 ALA A CA 1
ATOM 2548 C C . ALA A 1 346 ? 1.635 -13.346 -16.725 1.00 83.88 346 ALA A C 1
ATOM 2550 O O . ALA A 1 346 ? 2.583 -13.025 -16.012 1.00 83.88 346 ALA A O 1
ATOM 2551 N N . ASN A 1 347 ? 0.824 -12.435 -17.279 1.00 88.50 347 ASN A N 1
ATOM 2552 C CA . ASN A 1 347 ? 0.913 -11.017 -16.941 1.00 88.50 347 ASN A CA 1
ATOM 2553 C C . ASN A 1 347 ? 0.506 -10.764 -15.481 1.00 88.50 347 ASN A C 1
ATOM 2555 O O . ASN A 1 347 ? -0.229 -11.548 -14.878 1.00 88.50 347 ASN A O 1
ATOM 2559 N N . TYR A 1 348 ? 0.982 -9.660 -14.902 1.00 88.06 348 TYR A N 1
ATOM 2560 C CA . TYR A 1 348 ? 0.776 -9.414 -13.477 1.00 88.06 348 TYR A CA 1
ATOM 2561 C C . TYR A 1 348 ? -0.708 -9.337 -13.064 1.00 88.06 348 TYR A C 1
ATOM 2563 O O . TYR A 1 348 ? -1.011 -9.841 -11.988 1.00 88.06 348 TYR A O 1
ATOM 2571 N N . PRO A 1 349 ? -1.656 -8.778 -13.855 1.00 90.00 349 PRO A N 1
ATOM 2572 C CA . PRO A 1 349 ? -3.052 -8.704 -13.430 1.00 90.00 349 PRO A CA 1
ATOM 2573 C C . PRO A 1 349 ? -3.674 -10.078 -13.185 1.00 90.00 349 PRO A C 1
ATOM 2575 O O . PRO A 1 349 ? -4.398 -10.250 -12.209 1.00 90.00 349 PRO A O 1
ATOM 2578 N N . LYS A 1 350 ? -3.358 -11.064 -14.035 1.00 84.31 350 LYS A N 1
ATOM 2579 C CA . LYS A 1 350 ? -3.820 -12.446 -13.864 1.00 84.31 350 LYS A CA 1
ATOM 2580 C C . LYS A 1 350 ? -3.195 -13.097 -12.636 1.00 84.31 350 LYS A C 1
ATOM 2582 O O . LYS A 1 350 ? -3.915 -13.716 -11.867 1.00 84.31 350 LYS A O 1
ATOM 2587 N N . GLN A 1 351 ? -1.896 -12.890 -12.415 1.00 82.44 351 GLN A N 1
ATOM 2588 C CA . GLN A 1 351 ? -1.218 -13.405 -11.222 1.00 82.44 351 GLN A CA 1
ATOM 2589 C C . GLN A 1 351 ? -1.784 -12.806 -9.929 1.00 82.44 351 GLN A C 1
ATOM 2591 O O . GLN A 1 351 ? -2.069 -13.537 -8.992 1.00 82.44 351 GLN A O 1
ATOM 2596 N N . VAL A 1 352 ? -1.994 -11.486 -9.890 1.00 79.88 352 VAL A N 1
ATOM 2597 C CA . VAL A 1 352 ? -2.590 -10.800 -8.734 1.00 79.88 352 VAL A CA 1
ATOM 2598 C C . VAL A 1 352 ? -4.006 -11.304 -8.487 1.00 79.88 352 VAL A C 1
ATOM 2600 O O . VAL A 1 352 ? -4.344 -11.603 -7.349 1.00 79.88 352 VAL A O 1
ATOM 2603 N N . ALA A 1 353 ? -4.819 -11.441 -9.538 1.00 79.56 353 ALA A N 1
ATOM 2604 C CA . ALA A 1 353 ? -6.150 -12.018 -9.407 1.00 79.56 353 ALA A CA 1
ATOM 2605 C C . ALA A 1 353 ? -6.096 -13.454 -8.869 1.00 79.56 353 ALA A C 1
ATOM 2607 O O . ALA A 1 353 ? -6.912 -13.800 -8.027 1.00 79.56 353 ALA A O 1
ATOM 2608 N N . ASP A 1 354 ? -5.135 -14.269 -9.312 1.00 76.50 354 ASP A N 1
ATOM 2609 C CA . ASP A 1 354 ? -4.936 -15.628 -8.807 1.00 76.50 354 ASP A CA 1
ATOM 2610 C C . ASP A 1 354 ? -4.492 -15.665 -7.341 1.00 76.50 354 ASP A C 1
ATOM 2612 O O . ASP A 1 354 ? -4.967 -16.512 -6.597 1.00 76.50 354 ASP A O 1
ATOM 2616 N N . TRP A 1 355 ? -3.625 -14.756 -6.898 1.00 72.00 355 TRP A N 1
ATOM 2617 C CA . TRP A 1 355 ? -3.195 -14.703 -5.494 1.00 72.00 355 TRP A CA 1
ATOM 2618 C C . TRP A 1 355 ? -4.293 -14.187 -4.572 1.00 72.00 355 TRP A C 1
ATOM 2620 O O . TRP A 1 355 ? -4.495 -14.723 -3.492 1.00 72.00 355 TRP A O 1
ATOM 2630 N N . LEU A 1 356 ? -5.071 -13.212 -5.038 1.00 68.19 356 LEU A N 1
ATOM 2631 C CA . LEU A 1 356 ? -6.246 -12.732 -4.320 1.00 68.19 356 LEU A CA 1
ATOM 2632 C C . LEU A 1 356 ? -7.381 -13.768 -4.297 1.00 68.19 356 LEU A C 1
ATOM 2634 O O . LEU A 1 356 ? -8.330 -13.582 -3.545 1.00 68.19 356 LEU A O 1
ATOM 2638 N N . ARG A 1 357 ? -7.315 -14.855 -5.089 1.00 67.38 357 ARG A N 1
ATOM 2639 C CA . ARG A 1 357 ? -8.336 -15.918 -5.064 1.00 67.38 357 ARG A CA 1
ATOM 2640 C C . ARG A 1 357 ? -8.336 -16.757 -3.793 1.00 67.38 357 ARG A C 1
ATOM 2642 O O . ARG A 1 357 ? -9.346 -17.407 -3.522 1.00 67.38 357 ARG A O 1
ATOM 2649 N N . ASP A 1 358 ? -7.236 -16.746 -3.047 1.00 55.84 358 ASP A N 1
ATOM 2650 C CA . ASP A 1 358 ? -7.157 -17.425 -1.754 1.00 55.84 358 ASP A CA 1
ATOM 2651 C C . ASP A 1 358 ? -8.047 -16.729 -0.706 1.00 55.84 358 ASP A C 1
ATOM 2653 O O . ASP A 1 358 ? -8.610 -17.406 0.155 1.00 55.84 358 ASP A O 1
ATOM 2657 N N . ASP A 1 359 ? -8.253 -15.414 -0.855 1.00 51.09 359 ASP A N 1
ATOM 2658 C CA . ASP A 1 359 ? -9.028 -14.574 0.067 1.00 51.09 359 ASP A CA 1
ATOM 2659 C C . ASP A 1 359 ? -10.389 -14.120 -0.514 1.00 51.09 359 ASP A C 1
ATOM 2661 O O . ASP A 1 359 ? -11.337 -13.884 0.231 1.00 51.09 359 ASP A O 1
ATOM 2665 N N . PHE A 1 360 ? -10.530 -14.023 -1.845 1.00 59.78 360 PHE A N 1
ATOM 2666 C CA . PHE A 1 360 ? -11.717 -13.485 -2.529 1.00 59.78 360 PHE A CA 1
ATOM 2667 C C . PHE A 1 360 ? -12.124 -14.315 -3.753 1.00 59.78 360 PHE A C 1
ATOM 2669 O O . PHE A 1 360 ? -11.285 -14.801 -4.499 1.00 59.78 360 PHE A O 1
ATOM 2676 N N . SER A 1 361 ? -13.406 -14.372 -4.125 1.00 72.44 361 SER A N 1
ATOM 2677 C CA . SER A 1 361 ? -13.755 -14.830 -5.487 1.00 72.44 361 SER A CA 1
ATOM 2678 C C . SER A 1 361 ? -13.549 -13.696 -6.507 1.00 72.44 361 SER A C 1
ATOM 2680 O O . SER A 1 361 ? -14.382 -12.805 -6.671 1.00 72.44 361 SER A O 1
ATOM 2682 N N . VAL A 1 362 ? -12.392 -13.694 -7.177 1.00 79.75 362 VAL A N 1
ATOM 2683 C CA . VAL A 1 362 ? -11.980 -12.599 -8.074 1.00 79.75 362 VAL A CA 1
ATOM 2684 C C . VAL A 1 362 ? -12.569 -12.743 -9.479 1.00 79.75 362 VAL A C 1
ATOM 2686 O O . VAL A 1 362 ? -12.282 -13.711 -10.195 1.00 79.75 362 VAL A O 1
ATOM 2689 N N . ARG A 1 363 ? -13.307 -11.719 -9.923 1.00 84.75 363 ARG A N 1
ATOM 2690 C CA . ARG A 1 363 ? -13.703 -11.518 -11.322 1.00 84.75 363 ARG A CA 1
ATOM 2691 C C . ARG A 1 363 ? -12.802 -10.489 -11.988 1.00 84.75 363 ARG A C 1
ATOM 2693 O O . ARG A 1 363 ? -12.928 -9.290 -11.750 1.00 84.75 363 ARG A O 1
ATOM 2700 N N . LEU A 1 364 ? -11.917 -10.969 -12.857 1.00 88.38 364 LEU A N 1
ATOM 2701 C CA . LEU A 1 364 ? -10.971 -10.130 -13.586 1.00 88.38 364 LEU A CA 1
ATOM 2702 C C . LEU A 1 364 ? -11.509 -9.735 -14.970 1.00 88.38 364 LEU A C 1
ATOM 2704 O O . LEU A 1 364 ? -11.906 -10.584 -15.775 1.00 88.38 364 LEU A O 1
ATOM 2708 N N . VAL A 1 365 ? -11.427 -8.441 -15.278 1.00 90.81 365 VAL A N 1
ATOM 2709 C CA . VAL A 1 365 ? -11.525 -7.899 -16.639 1.00 90.81 365 VAL A CA 1
ATOM 2710 C C . VAL A 1 365 ? -10.184 -7.290 -17.014 1.00 90.81 365 VAL A C 1
ATOM 2712 O O . VAL A 1 365 ? -9.878 -6.143 -16.695 1.00 90.81 365 VAL A O 1
ATOM 2715 N N . ASP A 1 366 ? -9.368 -8.075 -17.702 1.00 92.38 366 ASP A N 1
ATOM 2716 C CA . ASP A 1 366 ? -8.077 -7.623 -18.202 1.00 92.38 366 ASP A CA 1
ATOM 2717 C C . ASP A 1 366 ? -8.246 -7.064 -19.622 1.00 92.38 366 ASP A C 1
ATOM 2719 O O . ASP A 1 366 ? -8.672 -7.771 -20.541 1.00 92.38 366 ASP A O 1
ATOM 2723 N N . LEU A 1 367 ? -7.958 -5.775 -19.799 1.00 93.81 367 LEU A N 1
ATOM 2724 C CA . LEU A 1 367 ? -8.039 -5.034 -21.065 1.00 93.81 367 LEU A CA 1
ATOM 2725 C C . LEU A 1 367 ? -6.709 -4.385 -21.452 1.00 93.81 367 LEU A C 1
ATOM 2727 O O . LEU A 1 367 ? -6.657 -3.596 -22.394 1.00 93.81 367 LEU A O 1
ATOM 2731 N N . THR A 1 368 ? -5.630 -4.776 -20.775 1.00 95.75 368 THR A N 1
ATOM 2732 C CA . THR A 1 368 ? -4.269 -4.358 -21.103 1.00 95.75 368 THR A CA 1
ATOM 2733 C C . THR A 1 368 ? -3.934 -4.694 -22.559 1.00 95.75 368 THR A C 1
ATOM 2735 O O . THR A 1 368 ? -4.336 -5.740 -23.087 1.00 95.75 368 THR A O 1
ATOM 2738 N N . CYS A 1 369 ? -3.230 -3.790 -23.242 1.00 95.50 369 CYS A N 1
ATOM 2739 C CA . CYS A 1 369 ? -2.912 -3.963 -24.655 1.00 95.50 369 CYS A CA 1
ATOM 2740 C C . CYS A 1 369 ? -1.579 -3.314 -25.032 1.00 95.50 369 CYS A C 1
ATOM 2742 O O . CYS A 1 369 ? -1.404 -2.101 -24.918 1.00 95.50 369 CYS A O 1
ATOM 2744 N N . SER A 1 370 ? -0.656 -4.113 -25.568 1.00 94.62 370 SER A N 1
ATOM 2745 C CA . SER A 1 370 ? 0.606 -3.621 -26.116 1.00 94.62 370 SER A CA 1
ATOM 2746 C C . SER A 1 370 ? 0.399 -2.513 -27.157 1.00 94.62 370 SER A C 1
ATOM 2748 O O . SER A 1 370 ? -0.445 -2.600 -28.058 1.00 94.62 370 SER A O 1
ATOM 2750 N N . GLY A 1 371 ? 1.182 -1.441 -27.009 1.00 92.00 371 GLY A N 1
ATOM 2751 C CA . GLY A 1 371 ? 1.119 -0.237 -27.839 1.00 92.00 371 GLY A CA 1
ATOM 2752 C C . GLY A 1 371 ? -0.013 0.740 -27.497 1.00 92.00 371 GLY A C 1
ATOM 2753 O O . GLY A 1 371 ? -0.138 1.762 -28.179 1.00 92.00 371 GLY A O 1
ATOM 2754 N N . ALA A 1 372 ? -0.831 0.462 -26.475 1.00 96.56 372 ALA A N 1
ATOM 2755 C CA . ALA A 1 372 ? -1.874 1.380 -26.026 1.00 96.56 372 ALA A CA 1
ATOM 2756 C C . ALA A 1 372 ? -1.287 2.690 -25.479 1.00 96.56 372 ALA A C 1
ATOM 2758 O O . ALA A 1 372 ? -0.243 2.714 -24.824 1.00 96.56 372 ALA A O 1
ATOM 2759 N N . LYS A 1 373 ? -1.980 3.790 -25.763 1.00 96.94 373 LYS A N 1
ATOM 2760 C CA . LYS A 1 373 ? -1.687 5.145 -25.279 1.00 96.94 373 LYS A CA 1
ATOM 2761 C C . LYS A 1 373 ? -2.851 5.635 -24.433 1.00 96.94 373 LYS A C 1
ATOM 2763 O O . LYS A 1 373 ? -3.937 5.073 -24.516 1.00 96.94 373 LYS A O 1
ATOM 2768 N N . ILE A 1 374 ? -2.658 6.704 -23.670 1.00 96.69 374 ILE A N 1
ATOM 2769 C CA . ILE A 1 374 ? -3.763 7.414 -23.014 1.00 96.69 374 ILE A CA 1
ATOM 2770 C C . ILE A 1 374 ? -4.765 7.908 -24.066 1.00 96.69 374 ILE A C 1
ATOM 2772 O O . ILE A 1 374 ? -5.969 7.709 -23.911 1.00 96.69 374 ILE A O 1
ATOM 2776 N N . GLU A 1 375 ? -4.244 8.500 -25.142 1.00 93.00 375 GLU A N 1
ATOM 2777 C CA . GLU A 1 375 ? -5.017 9.086 -26.240 1.00 93.00 375 GLU A CA 1
ATOM 2778 C C . GLU A 1 375 ? -5.145 8.159 -27.461 1.00 93.00 375 GLU A C 1
ATOM 2780 O O . GLU A 1 375 ? -4.343 7.231 -27.611 1.00 93.00 375 GLU A O 1
ATOM 2785 N N . PRO A 1 376 ? -6.105 8.413 -28.377 1.00 91.50 376 PRO A N 1
ATOM 2786 C CA . PRO A 1 376 ? -6.320 7.587 -29.565 1.00 91.50 376 PRO A CA 1
ATOM 2787 C C . PRO A 1 376 ? -5.063 7.361 -30.421 1.00 91.50 376 PRO A C 1
ATOM 2789 O O . PRO A 1 376 ? -4.235 8.254 -30.634 1.00 91.50 376 PRO A O 1
ATOM 2792 N N . GLY A 1 377 ? -4.931 6.146 -30.961 1.00 86.25 377 GLY A N 1
ATOM 2793 C CA . GLY A 1 377 ? -3.769 5.724 -31.741 1.00 86.25 377 GLY A CA 1
ATOM 2794 C C . GLY A 1 377 ? -4.032 4.506 -32.629 1.00 86.25 377 GLY A C 1
ATOM 2795 O O . GLY A 1 377 ? -5.154 4.240 -33.037 1.00 86.25 377 GLY A O 1
ATOM 2796 N N . GLY A 1 378 ? -2.974 3.758 -32.960 1.00 84.25 378 GLY A N 1
ATOM 2797 C CA . GLY A 1 378 ? -3.083 2.517 -33.750 1.00 84.25 378 GLY A CA 1
ATOM 2798 C C . GLY A 1 378 ? -3.607 1.308 -32.962 1.00 84.25 378 GLY A C 1
ATOM 2799 O O . GLY A 1 378 ? -3.722 0.218 -33.519 1.00 84.25 378 GLY A O 1
ATOM 2800 N N . LYS A 1 379 ? -3.879 1.499 -31.672 1.00 92.12 379 LYS A N 1
ATOM 2801 C CA . LYS A 1 379 ? -4.382 0.523 -30.706 1.00 92.12 379 LYS A CA 1
ATOM 2802 C C . LYS A 1 379 ? -5.504 1.182 -29.897 1.00 92.12 379 LYS A C 1
ATOM 2804 O O . LYS A 1 379 ? -5.483 2.413 -29.805 1.00 92.12 379 LYS A O 1
ATOM 2809 N N . PRO A 1 380 ? -6.420 0.393 -29.305 1.00 92.44 380 PRO A N 1
ATOM 2810 C CA . PRO A 1 380 ? -7.413 0.906 -28.366 1.00 92.44 380 PRO A CA 1
ATOM 2811 C C . PRO A 1 380 ? -6.745 1.803 -27.311 1.00 92.44 380 PRO A C 1
ATOM 2813 O O . PRO A 1 380 ? -5.807 1.343 -26.644 1.00 92.44 380 PRO A O 1
ATOM 2816 N N . PRO A 1 381 ? -7.149 3.080 -27.183 1.00 96.75 381 PRO A N 1
ATOM 2817 C CA . PRO A 1 381 ? -6.606 3.950 -26.155 1.00 96.75 381 PRO A CA 1
ATOM 2818 C C . PRO A 1 381 ? -7.032 3.465 -24.772 1.00 96.75 381 PRO A C 1
ATOM 2820 O O . PRO A 1 381 ? -8.053 2.805 -24.605 1.00 96.75 381 PRO A O 1
ATOM 2823 N N . ILE A 1 382 ? -6.269 3.818 -23.750 1.00 97.56 382 ILE A N 1
ATOM 2824 C CA . ILE A 1 382 ? -6.629 3.529 -22.363 1.00 97.56 382 ILE A CA 1
ATOM 2825 C C . ILE A 1 382 ? -7.842 4.383 -21.976 1.00 97.56 382 ILE A C 1
ATOM 2827 O O . ILE A 1 382 ? -8.778 3.862 -21.374 1.00 97.56 382 ILE A O 1
ATOM 2831 N N . VAL A 1 383 ? -7.857 5.665 -22.376 1.00 96.75 383 VAL A N 1
ATOM 2832 C CA . VAL A 1 383 ? -8.896 6.631 -21.983 1.00 96.75 383 VAL A CA 1
ATOM 2833 C C . VAL A 1 383 ? -9.565 7.308 -23.180 1.00 96.75 383 VAL A C 1
ATOM 2835 O O . VAL A 1 383 ? -10.709 6.998 -23.496 1.00 96.75 383 VAL A O 1
ATOM 2838 N N . GLY A 1 384 ? -8.912 8.269 -23.829 1.00 93.50 384 GLY A N 1
ATOM 2839 C CA . GLY A 1 384 ? -9.581 9.153 -24.785 1.00 93.50 384 GLY A CA 1
ATOM 2840 C C . GLY A 1 384 ? -8.778 10.401 -25.122 1.00 93.50 384 GLY A C 1
ATOM 2841 O O . GLY A 1 384 ? -7.621 10.523 -24.736 1.00 93.50 384 GLY A O 1
ATOM 2842 N N . ASP A 1 385 ? -9.369 11.309 -25.892 1.00 91.75 385 ASP A N 1
ATOM 2843 C CA . ASP A 1 385 ? -8.673 12.466 -26.468 1.00 91.75 385 ASP A CA 1
ATOM 2844 C C . ASP A 1 385 ? -8.730 13.673 -25.517 1.00 91.75 385 ASP A C 1
ATOM 2846 O O . ASP A 1 385 ? -9.799 14.257 -25.300 1.00 91.75 385 ASP A O 1
ATOM 2850 N N . LEU A 1 386 ? -7.565 14.096 -25.008 1.00 90.88 386 LEU A N 1
ATOM 2851 C CA . LEU A 1 386 ? -7.429 15.232 -24.091 1.00 90.88 386 LEU A CA 1
ATOM 2852 C C . LEU A 1 386 ? -7.972 16.531 -24.695 1.00 90.88 386 LEU A C 1
ATOM 2854 O O . LEU A 1 386 ? -8.532 17.363 -23.979 1.00 90.88 386 LEU A O 1
ATOM 2858 N N . ALA A 1 387 ? -7.811 16.732 -26.004 1.00 90.12 387 ALA A N 1
ATOM 2859 C CA . ALA A 1 387 ? -8.255 17.947 -26.673 1.00 90.12 387 ALA A CA 1
ATOM 2860 C C . ALA A 1 387 ? -9.785 18.057 -26.706 1.00 90.12 387 ALA A C 1
ATOM 2862 O O . ALA A 1 387 ? -10.318 19.171 -26.687 1.00 90.12 387 ALA A O 1
ATOM 2863 N N . THR A 1 388 ? -10.485 16.921 -26.752 1.00 89.19 388 THR A N 1
ATOM 2864 C CA . THR A 1 388 ? -11.953 16.879 -26.656 1.00 89.19 388 THR A CA 1
ATOM 2865 C C . THR A 1 388 ? -12.446 16.831 -25.213 1.00 89.19 388 THR A C 1
ATOM 2867 O O . THR A 1 388 ? -13.489 17.409 -24.910 1.00 89.19 388 THR A O 1
ATOM 2870 N N . GLY A 1 389 ? -11.669 16.211 -24.323 1.00 86.44 389 GLY A N 1
ATOM 2871 C CA . GLY A 1 389 ? -12.062 15.932 -22.947 1.00 86.44 389 GLY A CA 1
ATOM 2872 C C . GLY A 1 389 ? -12.970 14.707 -22.801 1.00 86.44 389 GLY A C 1
ATOM 2873 O O . GLY A 1 389 ? -13.461 14.472 -21.701 1.00 86.44 389 GLY A O 1
ATOM 2874 N N . ASP A 1 390 ? -13.191 13.944 -23.875 1.00 89.69 390 ASP A N 1
ATOM 2875 C CA . ASP A 1 390 ? -14.105 12.803 -23.905 1.00 89.69 390 ASP A CA 1
ATOM 2876 C C . ASP A 1 390 ? -13.350 11.461 -23.818 1.00 89.69 390 ASP A C 1
ATOM 2878 O O . ASP A 1 390 ? -12.263 11.292 -24.379 1.00 89.69 390 ASP A O 1
ATOM 2882 N N . VAL A 1 391 ? -13.957 10.482 -23.139 1.00 93.31 391 VAL A N 1
ATOM 2883 C CA . VAL A 1 391 ? -13.531 9.070 -23.173 1.00 93.31 391 VAL A CA 1
ATOM 2884 C C . VAL A 1 391 ? -13.879 8.486 -24.545 1.00 93.31 391 VAL A C 1
ATOM 2886 O O . VAL A 1 391 ? -15.020 8.626 -24.997 1.00 93.31 391 VAL A O 1
ATOM 2889 N N . ASP A 1 392 ? -12.925 7.827 -25.210 1.00 95.25 392 ASP A N 1
ATOM 2890 C CA . ASP A 1 392 ? -13.168 7.282 -26.550 1.00 95.25 392 ASP A CA 1
ATOM 2891 C C . ASP A 1 392 ? -14.103 6.066 -26.492 1.00 95.25 392 ASP A C 1
ATOM 2893 O O . ASP A 1 392 ? -14.079 5.247 -25.565 1.00 95.25 392 ASP A O 1
ATOM 2897 N N . SER A 1 393 ? -14.923 5.941 -27.527 1.00 93.19 393 SER A N 1
ATOM 2898 C CA . SER A 1 393 ? -15.809 4.812 -27.777 1.00 93.19 393 SER A CA 1
ATOM 2899 C C . SER A 1 393 ? -15.091 3.477 -27.984 1.00 93.19 393 SER A C 1
ATOM 2901 O O . SER A 1 393 ? -15.715 2.444 -27.755 1.00 93.19 393 SER A O 1
ATOM 2903 N N . ASP A 1 394 ? -13.824 3.487 -28.406 1.00 92.00 394 ASP A N 1
ATOM 2904 C CA . ASP A 1 394 ? -12.990 2.288 -28.566 1.00 92.00 394 ASP A CA 1
ATOM 2905 C C . ASP A 1 394 ? -11.923 2.141 -27.467 1.00 92.00 394 ASP A C 1
ATOM 2907 O O . ASP A 1 394 ? -10.982 1.360 -27.614 1.00 92.00 394 ASP A O 1
ATOM 2911 N N . SER A 1 395 ? -12.063 2.886 -26.364 1.00 96.50 395 SER A N 1
ATOM 2912 C CA . SER A 1 395 ? -11.123 2.836 -25.246 1.00 96.50 395 SER A CA 1
ATOM 2913 C C . SER A 1 395 ? -11.272 1.588 -24.378 1.00 96.50 395 SER A C 1
ATOM 2915 O O . SER A 1 395 ? -12.346 0.989 -24.278 1.00 96.50 395 SER A O 1
ATOM 2917 N N . GLN A 1 396 ? -10.206 1.254 -23.649 1.00 96.62 396 GLN A N 1
ATOM 2918 C CA . GLN A 1 396 ? -10.222 0.196 -22.639 1.00 96.62 396 GLN A CA 1
ATOM 2919 C C . GLN A 1 396 ? -11.277 0.466 -21.548 1.00 96.62 396 GLN A C 1
ATOM 2921 O O . GLN A 1 396 ? -11.942 -0.469 -21.105 1.00 96.62 396 GLN A O 1
ATOM 2926 N N . ILE A 1 397 ? -11.503 1.729 -21.157 1.00 97.00 397 ILE A N 1
ATOM 2927 C CA . ILE A 1 397 ? -12.587 2.098 -20.228 1.00 97.00 397 ILE A CA 1
ATOM 2928 C C . ILE A 1 397 ? -13.957 1.718 -20.803 1.00 97.00 397 ILE A C 1
ATOM 2930 O O . ILE A 1 397 ? -14.759 1.076 -20.120 1.00 97.00 397 ILE A O 1
ATOM 2934 N N . THR A 1 398 ? -14.241 2.104 -22.049 1.00 95.62 398 THR A N 1
ATOM 2935 C CA . THR A 1 398 ? -15.535 1.816 -22.684 1.00 95.62 398 THR A CA 1
ATOM 2936 C C . THR A 1 398 ? -15.750 0.310 -22.847 1.00 95.62 398 THR A C 1
ATOM 2938 O O . THR A 1 398 ? -16.837 -0.192 -22.539 1.00 95.62 398 THR A O 1
ATOM 2941 N N . ASP A 1 399 ? -14.708 -0.428 -23.2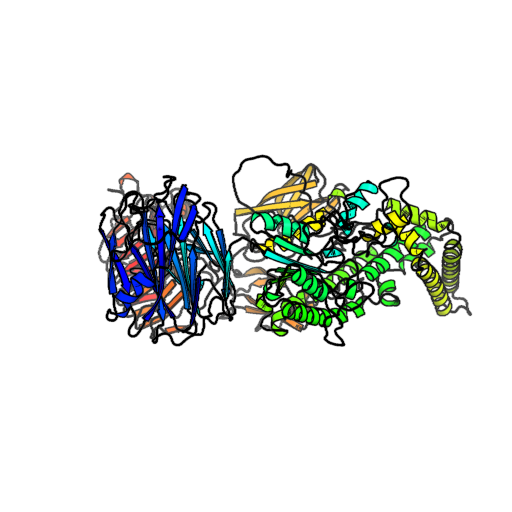34 1.00 92.69 399 ASP A N 1
ATOM 2942 C CA . ASP A 1 399 ? -14.744 -1.887 -23.342 1.00 92.69 399 ASP A CA 1
ATOM 2943 C C . ASP A 1 399 ? -14.974 -2.571 -21.983 1.00 92.69 399 ASP A C 1
ATOM 2945 O O . ASP A 1 399 ? -15.743 -3.536 -21.908 1.00 92.69 399 ASP A O 1
ATOM 2949 N N . ALA A 1 400 ? -14.382 -2.066 -20.892 1.00 93.94 400 ALA A N 1
ATOM 2950 C CA . ALA A 1 400 ? -14.634 -2.573 -19.539 1.00 93.94 400 ALA A CA 1
ATOM 2951 C C . ALA A 1 400 ? -16.103 -2.415 -19.155 1.00 93.94 400 ALA A C 1
ATOM 2953 O O . ALA A 1 400 ? -16.733 -3.373 -18.711 1.00 93.94 400 ALA A O 1
ATOM 2954 N N . ILE A 1 401 ? -16.668 -1.225 -19.369 1.00 93.94 401 ILE A N 1
ATOM 2955 C CA . ILE A 1 401 ? -18.072 -0.938 -19.054 1.00 93.94 401 ILE A CA 1
ATOM 2956 C C . ILE A 1 401 ? -19.000 -1.870 -19.842 1.00 93.94 401 ILE A C 1
ATOM 2958 O O . ILE A 1 401 ? -19.960 -2.408 -19.286 1.00 93.94 401 ILE A O 1
ATOM 2962 N N . ALA A 1 402 ? -18.707 -2.095 -21.125 1.00 91.25 402 ALA A N 1
ATOM 2963 C CA . ALA A 1 402 ? -19.481 -3.010 -21.955 1.00 91.25 402 ALA A CA 1
ATOM 2964 C C . ALA A 1 402 ? -19.405 -4.458 -21.440 1.00 91.25 402 ALA A C 1
ATOM 2966 O O . ALA A 1 402 ? -20.437 -5.125 -21.354 1.00 91.25 402 ALA A O 1
ATOM 2967 N N . ARG A 1 403 ? -18.210 -4.933 -21.063 1.00 89.00 403 ARG A N 1
ATOM 2968 C CA . ARG A 1 403 ? -17.996 -6.285 -20.520 1.00 89.00 403 ARG A CA 1
ATOM 2969 C C . ARG A 1 403 ? -18.700 -6.491 -19.183 1.00 89.00 403 ARG A C 1
ATOM 2971 O O . ARG A 1 403 ? -19.422 -7.476 -19.049 1.00 89.00 403 ARG A O 1
ATOM 2978 N N . LEU A 1 404 ? -18.581 -5.552 -18.244 1.00 89.00 404 LEU A N 1
ATOM 2979 C CA . LEU A 1 404 ? -19.311 -5.591 -16.970 1.00 89.00 404 LEU A CA 1
ATOM 2980 C C . LEU A 1 404 ? -20.822 -5.753 -17.201 1.00 89.00 404 LEU A C 1
ATOM 2982 O O . LEU A 1 404 ? -21.449 -6.652 -16.639 1.00 89.00 404 LEU A O 1
ATOM 2986 N N . GLY A 1 405 ? -21.380 -4.975 -18.135 1.00 86.56 405 GLY A N 1
ATOM 2987 C CA . GLY A 1 405 ? -22.797 -5.050 -18.487 1.00 86.56 405 GLY A CA 1
ATOM 2988 C C . GLY A 1 405 ? -23.246 -6.408 -19.044 1.00 86.56 405 GLY A C 1
ATOM 2989 O O . GLY A 1 405 ? -24.409 -6.773 -18.868 1.00 86.56 405 GLY A O 1
ATOM 2990 N N . THR A 1 406 ? -22.359 -7.188 -19.681 1.00 84.25 406 THR A N 1
ATOM 2991 C CA . THR A 1 406 ? -22.708 -8.542 -20.165 1.00 84.25 406 THR A CA 1
ATOM 2992 C C . THR A 1 406 ? -22.932 -9.554 -19.042 1.00 84.25 406 THR A C 1
ATOM 2994 O O . THR A 1 406 ? -23.711 -10.486 -19.230 1.00 84.25 406 THR A O 1
ATOM 2997 N N . GLU A 1 407 ? -22.333 -9.325 -17.874 1.00 76.81 407 GLU A N 1
ATOM 2998 C CA . GLU A 1 407 ? -22.477 -10.154 -16.669 1.00 76.81 407 GLU A CA 1
ATOM 2999 C C . GLU A 1 407 ? -23.467 -9.551 -15.654 1.00 76.81 407 GLU A C 1
ATOM 3001 O O . GLU A 1 407 ? -23.642 -10.079 -14.559 1.00 76.81 407 GLU A O 1
ATOM 3006 N N . GLY A 1 408 ? -24.144 -8.452 -16.014 1.00 83.75 408 GLY A N 1
ATOM 3007 C CA . GLY A 1 408 ? -25.093 -7.766 -15.135 1.00 83.75 408 GLY A CA 1
ATOM 3008 C C . GLY A 1 408 ? -24.447 -6.922 -14.033 1.00 83.75 408 GLY A C 1
ATOM 3009 O O . GLY A 1 408 ? -25.139 -6.587 -13.077 1.00 83.75 408 GLY A O 1
ATOM 3010 N N . LEU A 1 409 ? -23.162 -6.579 -14.172 1.00 84.62 409 LEU A N 1
ATOM 3011 C CA . LEU A 1 409 ? -22.426 -5.706 -13.256 1.00 84.62 409 LEU A CA 1
ATOM 3012 C C . LEU A 1 409 ? -22.473 -4.243 -13.727 1.00 84.62 409 LEU A C 1
ATOM 3014 O O . LEU A 1 409 ? -22.455 -3.948 -14.927 1.00 84.62 409 LEU A O 1
ATOM 3018 N N . GLU A 1 410 ? -22.490 -3.317 -12.774 1.00 87.31 410 GLU A N 1
ATOM 3019 C CA . GLU A 1 410 ? -22.419 -1.876 -12.983 1.00 87.31 410 GLU A CA 1
ATOM 3020 C C . GLU A 1 410 ? -21.026 -1.312 -12.653 1.00 87.31 410 GLU A C 1
ATOM 3022 O O . GLU A 1 410 ? -20.189 -1.920 -11.993 1.00 87.31 410 GLU A O 1
ATOM 3027 N N . ARG A 1 411 ? -20.771 -0.074 -13.089 1.00 87.81 411 ARG A N 1
ATOM 3028 C CA . ARG A 1 411 ? -19.507 0.648 -12.837 1.00 87.81 411 ARG A CA 1
ATOM 3029 C C . ARG A 1 411 ? -19.194 0.857 -11.352 1.00 87.81 411 ARG A C 1
ATOM 3031 O O . ARG A 1 411 ? -18.046 1.083 -10.988 1.00 87.81 411 ARG A O 1
ATOM 3038 N N . THR A 1 412 ? -20.225 0.841 -10.515 1.00 79.56 412 THR A N 1
ATOM 3039 C CA . THR A 1 412 ? -20.146 0.974 -9.056 1.00 79.56 412 THR A CA 1
ATOM 3040 C C . THR A 1 412 ? -19.818 -0.334 -8.348 1.00 79.56 412 THR A C 1
ATOM 3042 O O . THR A 1 412 ? -19.503 -0.291 -7.159 1.00 79.56 412 THR A O 1
ATOM 3045 N N . ASP A 1 413 ? -19.891 -1.463 -9.055 1.00 81.62 413 ASP A N 1
ATOM 3046 C CA . ASP A 1 413 ? -19.575 -2.783 -8.506 1.00 81.62 413 ASP A CA 1
ATOM 3047 C C . ASP A 1 413 ? -18.082 -3.095 -8.574 1.00 81.62 413 ASP A C 1
ATOM 3049 O O . ASP A 1 413 ? -17.641 -4.032 -7.921 1.00 81.62 413 ASP A O 1
ATOM 3053 N N . VAL A 1 414 ? -17.320 -2.305 -9.338 1.00 86.12 414 VAL A N 1
ATOM 3054 C CA . VAL A 1 414 ? -15.865 -2.418 -9.447 1.00 86.12 414 VAL A CA 1
ATOM 3055 C C . VAL A 1 414 ? -15.219 -2.022 -8.127 1.00 86.12 414 VAL A C 1
ATOM 3057 O O . VAL A 1 414 ? -15.446 -0.915 -7.633 1.00 86.12 414 VAL A O 1
ATOM 3060 N N . ASP A 1 415 ? -14.392 -2.918 -7.597 1.00 80.31 415 ASP A N 1
ATOM 3061 C CA . ASP A 1 415 ? -13.701 -2.739 -6.323 1.00 80.31 415 ASP A CA 1
ATOM 3062 C C . ASP A 1 415 ? -12.238 -2.300 -6.543 1.00 80.31 415 ASP A C 1
ATOM 3064 O O . ASP A 1 415 ? -11.750 -1.430 -5.827 1.00 80.31 415 ASP A O 1
ATOM 3068 N N . LEU A 1 416 ? -11.564 -2.816 -7.582 1.00 84.88 416 LEU A N 1
ATOM 3069 C CA . LEU A 1 416 ? -10.157 -2.511 -7.879 1.00 84.88 416 LEU A CA 1
ATOM 3070 C C . LEU A 1 416 ? -9.923 -2.227 -9.370 1.00 84.88 416 LEU A C 1
ATOM 3072 O O . LEU A 1 416 ? -10.385 -2.964 -10.240 1.00 84.88 416 LEU A O 1
ATOM 3076 N N . VAL A 1 417 ? -9.141 -1.194 -9.670 1.00 93.50 417 VAL A N 1
ATOM 3077 C CA . VAL A 1 417 ? -8.608 -0.878 -11.000 1.00 93.50 417 VAL A CA 1
ATOM 3078 C C . VAL A 1 417 ? -7.088 -0.828 -10.916 1.00 93.50 417 VAL A C 1
ATOM 3080 O O . VAL A 1 417 ? -6.539 -0.019 -10.177 1.00 93.50 417 VAL A O 1
ATOM 3083 N N . THR A 1 418 ? -6.384 -1.622 -11.717 1.00 95.19 418 THR A N 1
ATOM 3084 C CA . THR A 1 418 ? -4.937 -1.453 -11.921 1.00 95.19 418 THR A CA 1
ATOM 3085 C C . THR A 1 418 ? -4.682 -0.823 -13.281 1.00 95.19 418 THR A C 1
ATOM 3087 O O . THR A 1 418 ? -5.308 -1.191 -14.275 1.00 95.19 418 THR A O 1
ATOM 3090 N N . VAL A 1 419 ? -3.786 0.159 -13.344 1.00 96.75 419 VAL A N 1
ATOM 3091 C CA . VAL A 1 419 ? -3.478 0.866 -14.587 1.00 96.75 419 VAL A CA 1
ATOM 3092 C C . VAL A 1 419 ? -2.002 1.223 -14.674 1.00 96.75 419 VAL A C 1
ATOM 3094 O O . VAL A 1 419 ? -1.424 1.748 -13.732 1.00 96.75 419 VAL A O 1
ATOM 3097 N N . GLY A 1 420 ? -1.382 0.975 -15.824 1.00 95.44 420 GLY A N 1
ATOM 3098 C CA . GLY A 1 420 ? -0.094 1.578 -16.171 1.00 95.44 420 GLY A CA 1
ATOM 3099 C C . GLY A 1 420 ? -0.181 2.248 -17.531 1.00 95.44 420 GLY A C 1
ATOM 3100 O O . GLY A 1 420 ? -0.733 1.688 -18.475 1.00 95.44 420 GLY A O 1
ATOM 3101 N N . MET A 1 421 ? 0.274 3.494 -17.612 1.00 94.56 421 MET A N 1
ATOM 3102 C CA . MET A 1 421 ? 0.056 4.332 -18.785 1.00 94.56 421 MET A CA 1
ATOM 3103 C C . MET A 1 421 ? 1.121 5.417 -18.905 1.00 94.56 421 MET A C 1
ATOM 3105 O O . MET A 1 421 ? 1.610 5.929 -17.900 1.00 94.56 421 MET A O 1
ATOM 3109 N N . GLY A 1 422 ? 1.433 5.811 -20.143 1.00 91.88 422 GLY A N 1
ATOM 3110 C CA . GLY A 1 422 ? 2.286 6.960 -20.454 1.00 91.88 422 GLY A CA 1
ATOM 3111 C C . GLY A 1 422 ? 3.568 6.649 -21.229 1.00 91.88 422 GLY A C 1
ATOM 3112 O O . GLY A 1 422 ? 4.067 7.525 -21.930 1.00 91.88 422 GLY A O 1
ATOM 3113 N N . GLY A 1 423 ? 4.080 5.418 -21.195 1.00 91.81 423 GLY A N 1
ATOM 3114 C CA . GLY A 1 423 ? 5.314 5.028 -21.890 1.00 91.81 423 GLY A CA 1
ATOM 3115 C C . GLY A 1 423 ? 5.217 5.190 -23.412 1.00 91.81 423 GLY A C 1
ATOM 3116 O O . GLY A 1 423 ? 6.112 5.751 -24.053 1.00 91.81 423 GLY A O 1
ATOM 3117 N N . ASN A 1 424 ? 4.087 4.785 -24.000 1.00 92.94 424 ASN A N 1
ATOM 3118 C CA . ASN A 1 424 ? 3.820 4.972 -25.431 1.00 92.94 424 ASN A CA 1
ATOM 3119 C C . ASN A 1 424 ? 3.502 6.428 -25.806 1.00 92.94 424 ASN A C 1
ATOM 3121 O O . ASN A 1 424 ? 3.823 6.858 -26.918 1.00 92.94 424 ASN A O 1
ATOM 3125 N N . ASP A 1 425 ? 2.902 7.199 -24.897 1.00 94.88 425 ASP A N 1
ATOM 3126 C CA . ASP A 1 425 ? 2.694 8.642 -25.063 1.00 94.88 425 ASP A CA 1
ATOM 3127 C C . ASP A 1 425 ? 4.023 9.401 -25.063 1.00 94.88 425 ASP A C 1
ATOM 3129 O O . ASP A 1 425 ? 4.223 10.279 -25.903 1.00 94.88 425 ASP A O 1
ATOM 3133 N N . ALA A 1 426 ? 4.958 8.987 -24.206 1.00 92.69 426 ALA A N 1
ATOM 3134 C CA . ALA A 1 426 ? 6.327 9.486 -24.138 1.00 92.69 426 ALA A CA 1
ATOM 3135 C C . ALA A 1 426 ? 7.240 8.965 -25.259 1.00 92.69 426 ALA A C 1
ATOM 3137 O O . ALA A 1 426 ? 8.382 9.398 -25.359 1.00 92.69 426 ALA A O 1
ATOM 3138 N N . LYS A 1 427 ? 6.762 8.057 -26.121 1.00 91.62 427 LYS A N 1
ATOM 3139 C CA . LYS A 1 427 ? 7.539 7.418 -27.201 1.00 91.62 427 LYS A CA 1
ATOM 3140 C C . LYS A 1 427 ? 8.761 6.619 -26.719 1.00 91.62 427 LYS A C 1
ATOM 3142 O O . LYS A 1 427 ? 9.799 6.615 -27.387 1.00 91.62 427 LYS A O 1
ATOM 3147 N N . PHE A 1 428 ? 8.647 5.882 -25.617 1.00 89.88 428 PHE A N 1
ATOM 3148 C CA . PHE A 1 428 ? 9.752 5.068 -25.092 1.00 89.88 428 PHE A CA 1
ATOM 3149 C C . PHE A 1 428 ? 10.342 4.080 -26.124 1.00 89.88 428 PHE A C 1
ATOM 3151 O O . PHE A 1 428 ? 11.558 3.961 -26.256 1.00 89.88 428 PHE A O 1
ATOM 3158 N N . SER A 1 429 ? 9.517 3.448 -26.964 1.00 85.12 429 SER A N 1
ATOM 3159 C CA . SER A 1 429 ? 10.001 2.576 -28.053 1.00 85.12 429 SER A CA 1
ATOM 3160 C C . SER A 1 429 ? 10.883 3.307 -29.081 1.00 85.12 429 SER A C 1
ATOM 3162 O O . SER A 1 429 ? 11.824 2.733 -29.642 1.00 85.12 429 SER A O 1
ATOM 3164 N N . SER A 1 430 ? 10.630 4.602 -29.304 1.00 87.62 430 SER A N 1
ATOM 3165 C CA . SER A 1 430 ? 11.461 5.444 -30.173 1.00 87.62 430 SER A CA 1
ATOM 3166 C C . SER A 1 430 ? 12.807 5.769 -29.524 1.00 87.62 430 SER A C 1
ATOM 3168 O O . SER A 1 430 ? 13.816 5.797 -30.228 1.00 87.62 430 SER A O 1
ATOM 3170 N N . LEU A 1 431 ? 12.846 5.938 -28.196 1.00 89.00 431 LEU A N 1
ATOM 3171 C CA . LEU A 1 431 ? 14.088 6.082 -27.427 1.00 89.00 431 LEU A CA 1
ATOM 3172 C C . LEU A 1 431 ? 14.958 4.823 -27.545 1.00 89.00 431 LEU A C 1
ATOM 3174 O O . LEU A 1 431 ? 16.130 4.919 -27.906 1.00 89.00 431 LEU A O 1
ATOM 3178 N N . VAL A 1 432 ? 14.376 3.641 -27.319 1.00 87.88 432 VAL A N 1
ATOM 3179 C CA . VAL A 1 432 ? 15.081 2.353 -27.460 1.00 87.88 432 VAL A CA 1
ATOM 3180 C C . VAL A 1 432 ? 15.670 2.214 -28.869 1.00 87.88 432 VAL A C 1
ATOM 3182 O O . VAL A 1 432 ? 16.861 1.939 -29.030 1.00 87.88 432 VAL A O 1
ATOM 3185 N N . THR A 1 433 ? 14.875 2.511 -29.900 1.00 83.38 433 THR A N 1
ATOM 3186 C CA . THR A 1 433 ? 15.329 2.492 -31.301 1.00 83.38 433 THR A CA 1
ATOM 3187 C C . THR A 1 433 ? 16.480 3.475 -31.547 1.00 83.38 433 THR A C 1
ATOM 3189 O O . THR A 1 433 ? 17.480 3.121 -32.181 1.00 83.38 433 THR A O 1
ATOM 3192 N N . ALA A 1 434 ? 16.381 4.699 -31.015 1.00 84.62 434 ALA A N 1
ATOM 3193 C CA . ALA A 1 434 ? 17.432 5.710 -31.118 1.00 84.62 434 ALA A CA 1
ATOM 3194 C C . ALA A 1 434 ? 18.740 5.272 -30.442 1.00 84.62 434 ALA A C 1
ATOM 3196 O O . ALA A 1 434 ? 19.812 5.671 -30.895 1.00 84.62 434 ALA A O 1
ATOM 3197 N N . CYS A 1 435 ? 18.668 4.430 -29.408 1.00 88.00 435 CYS A N 1
ATOM 3198 C CA . CYS A 1 435 ? 19.829 3.950 -28.661 1.00 88.00 435 CYS A CA 1
ATOM 3199 C C . CYS A 1 435 ? 20.463 2.673 -29.236 1.00 88.00 435 CYS A C 1
ATOM 3201 O O . CYS A 1 435 ? 21.676 2.487 -29.113 1.00 88.00 435 CYS A O 1
ATOM 3203 N N . ILE A 1 436 ? 19.696 1.818 -29.918 1.00 87.44 436 ILE A N 1
ATOM 3204 C CA . ILE A 1 436 ? 20.227 0.613 -30.580 1.00 87.44 436 ILE A CA 1
ATOM 3205 C C . ILE A 1 436 ? 20.893 0.959 -31.918 1.00 87.44 436 ILE A C 1
ATOM 3207 O O . ILE A 1 436 ? 21.956 0.423 -32.249 1.00 87.44 436 ILE A O 1
ATOM 3211 N N . ALA A 1 437 ? 20.303 1.874 -32.695 1.00 81.19 437 ALA A N 1
ATOM 3212 C CA . ALA A 1 437 ? 20.768 2.189 -34.046 1.00 81.19 437 ALA A CA 1
ATOM 3213 C C . ALA A 1 437 ? 22.260 2.604 -34.128 1.00 81.19 437 ALA A C 1
ATOM 3215 O O . ALA A 1 437 ? 22.971 2.076 -34.991 1.00 81.19 437 ALA A O 1
ATOM 3216 N N . PRO A 1 438 ? 22.805 3.465 -33.239 1.00 79.19 438 PRO A N 1
ATOM 3217 C CA . PRO A 1 438 ? 24.228 3.797 -33.233 1.00 79.19 438 PRO A CA 1
ATOM 3218 C C . PRO A 1 438 ? 25.115 2.581 -32.968 1.00 79.19 438 PRO A C 1
ATOM 3220 O O . PRO A 1 438 ? 26.203 2.464 -33.533 1.00 79.19 438 PRO A O 1
ATOM 3223 N N . THR A 1 439 ? 24.681 1.668 -32.098 1.00 85.62 439 THR A N 1
ATOM 3224 C CA . THR A 1 439 ? 25.405 0.426 -31.802 1.00 85.62 439 THR A CA 1
ATOM 3225 C C . THR A 1 439 ? 25.443 -0.476 -33.029 1.00 85.62 439 THR A C 1
ATOM 3227 O O . THR A 1 439 ? 26.520 -0.957 -33.381 1.00 85.62 439 THR A O 1
ATOM 3230 N N . LEU A 1 440 ? 24.323 -0.623 -33.742 1.00 84.19 440 LEU A N 1
ATOM 3231 C CA . LEU A 1 440 ? 24.249 -1.423 -34.967 1.00 84.19 440 LEU A CA 1
ATOM 3232 C C . LEU A 1 440 ? 25.185 -0.876 -36.050 1.00 84.19 440 LEU A C 1
ATOM 3234 O O . LEU A 1 440 ? 26.030 -1.603 -36.569 1.00 84.19 440 LEU A O 1
ATOM 3238 N N . VAL A 1 441 ? 25.118 0.431 -36.325 1.00 79.19 441 VAL A N 1
ATOM 3239 C CA . VAL A 1 441 ? 25.997 1.086 -37.308 1.00 79.19 441 VAL A CA 1
ATOM 3240 C C . VAL A 1 441 ? 27.473 0.930 -36.925 1.00 79.19 441 VAL A C 1
ATOM 3242 O O . VAL A 1 441 ? 28.303 0.633 -37.786 1.00 79.19 441 VAL A O 1
ATOM 3245 N N . ARG A 1 442 ? 27.823 1.071 -35.638 1.00 80.12 442 ARG A N 1
ATOM 3246 C CA . ARG A 1 442 ? 29.198 0.854 -35.151 1.00 80.12 442 ARG A CA 1
ATOM 3247 C C . ARG A 1 442 ? 29.674 -0.582 -35.392 1.00 80.12 442 ARG A C 1
ATOM 3249 O O . ARG A 1 442 ? 30.818 -0.759 -35.811 1.00 80.12 442 ARG A O 1
ATOM 3256 N N . ARG A 1 443 ? 28.825 -1.591 -35.164 1.00 84.56 443 ARG A N 1
ATOM 3257 C CA . ARG A 1 443 ? 29.163 -3.007 -35.396 1.00 84.56 443 ARG A CA 1
ATOM 3258 C C . ARG A 1 443 ? 29.318 -3.325 -36.885 1.00 84.56 443 ARG A C 1
ATOM 3260 O O . ARG A 1 443 ? 30.312 -3.947 -37.248 1.00 84.56 443 ARG A O 1
ATOM 3267 N N . ILE A 1 444 ? 28.430 -2.814 -37.742 1.00 81.62 444 ILE A N 1
ATOM 3268 C CA . ILE A 1 444 ? 28.535 -2.955 -39.207 1.00 81.62 444 ILE A CA 1
ATOM 3269 C C . ILE A 1 444 ? 29.856 -2.358 -39.702 1.00 81.62 444 ILE A C 1
ATOM 3271 O O . ILE A 1 444 ? 30.621 -3.024 -40.394 1.00 81.62 444 ILE A O 1
ATOM 3275 N N . LEU A 1 445 ? 30.172 -1.122 -39.302 1.00 77.19 445 LEU A N 1
ATOM 3276 C CA . LEU A 1 445 ? 31.413 -0.456 -39.709 1.00 77.19 445 LEU A CA 1
ATOM 3277 C C . LEU A 1 445 ? 32.664 -1.184 -39.199 1.00 77.19 445 LEU A C 1
ATOM 3279 O O . LEU A 1 445 ? 33.666 -1.230 -39.912 1.00 77.19 445 LEU A O 1
ATOM 3283 N N . ALA A 1 446 ? 32.618 -1.759 -37.995 1.00 77.56 446 ALA A N 1
ATOM 3284 C CA . ALA A 1 446 ? 33.720 -2.546 -37.447 1.00 77.56 446 ALA A CA 1
ATOM 3285 C C . ALA A 1 446 ? 33.931 -3.878 -38.189 1.00 77.56 446 ALA A C 1
ATOM 3287 O O . ALA A 1 446 ? 35.075 -4.308 -38.328 1.00 77.56 446 ALA A O 1
ATOM 3288 N N . ALA A 1 447 ? 32.853 -4.502 -38.672 1.00 76.94 447 ALA A N 1
ATOM 3289 C CA . ALA A 1 447 ? 32.886 -5.749 -39.437 1.00 76.94 447 ALA A CA 1
ATOM 3290 C C . ALA A 1 447 ? 33.204 -5.547 -40.934 1.00 76.94 447 ALA A C 1
ATOM 3292 O O . ALA A 1 447 ? 33.506 -6.509 -41.635 1.00 76.94 447 ALA A O 1
ATOM 3293 N N . TYR A 1 448 ? 33.150 -4.312 -41.443 1.00 74.69 448 TYR A N 1
ATOM 3294 C CA . TYR A 1 448 ? 33.379 -4.015 -42.857 1.00 74.69 448 TYR A CA 1
ATOM 3295 C C . TYR A 1 448 ? 34.885 -3.910 -43.179 1.00 74.69 448 TYR A C 1
ATOM 3297 O O . TYR A 1 448 ? 35.573 -2.984 -42.742 1.00 74.69 448 TYR A O 1
ATOM 3305 N N . ASP A 1 449 ? 35.399 -4.828 -44.008 1.00 64.69 449 ASP A N 1
ATOM 3306 C CA . ASP A 1 449 ? 36.830 -5.035 -44.337 1.00 64.69 449 ASP A CA 1
ATOM 3307 C C . ASP A 1 449 ? 37.585 -3.800 -44.886 1.00 64.69 449 ASP A C 1
ATOM 3309 O O . ASP A 1 449 ? 38.816 -3.801 -45.007 1.00 64.69 449 ASP A O 1
ATOM 3313 N N . ARG A 1 450 ? 36.873 -2.723 -45.241 1.00 63.28 450 ARG A N 1
ATOM 3314 C CA . ARG A 1 450 ? 37.429 -1.491 -45.826 1.00 63.28 450 ARG A CA 1
ATOM 3315 C C . ARG A 1 450 ? 37.438 -0.284 -44.891 1.00 63.28 450 ARG A C 1
ATOM 3317 O O . ARG A 1 450 ? 37.836 0.794 -45.337 1.00 63.28 450 ARG A O 1
ATOM 3324 N N . THR A 1 451 ? 37.055 -0.424 -43.623 1.00 58.72 451 THR A N 1
ATOM 3325 C CA . THR A 1 451 ? 36.898 0.722 -42.713 1.00 58.72 451 THR A CA 1
ATOM 3326 C C . THR A 1 451 ? 38.251 1.272 -42.228 1.00 58.72 451 THR A C 1
ATOM 3328 O O . THR A 1 451 ? 38.961 0.627 -41.455 1.00 58.72 451 THR A O 1
ATOM 3331 N N . PRO A 1 452 ? 38.658 2.497 -42.621 1.00 60.47 452 PRO A N 1
ATOM 3332 C CA . PRO A 1 452 ? 39.851 3.139 -42.078 1.00 60.47 452 PRO A CA 1
ATOM 3333 C C . PRO A 1 452 ? 39.657 3.466 -40.588 1.00 60.47 452 PRO A C 1
ATOM 3335 O O . PRO A 1 452 ? 38.590 3.929 -40.200 1.00 60.47 452 PRO A O 1
ATOM 3338 N N . TRP A 1 453 ? 40.714 3.382 -39.770 1.00 55.34 453 TRP A N 1
ATOM 3339 C CA . TRP A 1 453 ? 40.690 3.728 -38.329 1.00 55.34 453 TRP A CA 1
ATOM 3340 C C . TRP A 1 453 ? 39.995 5.067 -37.994 1.00 55.34 453 TRP A C 1
ATOM 3342 O O . TRP A 1 453 ? 39.376 5.214 -36.944 1.00 55.34 453 TRP A O 1
ATOM 3352 N N . LEU A 1 454 ? 40.059 6.048 -38.900 1.00 52.19 454 LEU A N 1
ATOM 3353 C CA . LEU A 1 454 ? 39.449 7.368 -38.709 1.00 52.19 454 LEU A CA 1
ATOM 3354 C C . LEU A 1 454 ? 37.908 7.360 -38.781 1.00 52.19 454 LEU A C 1
ATOM 3356 O O . LEU A 1 454 ? 37.276 8.257 -38.233 1.00 52.19 454 LEU A O 1
ATOM 3360 N N . LEU A 1 455 ? 37.306 6.361 -39.431 1.00 57.06 455 LEU A N 1
ATOM 3361 C CA . LEU A 1 455 ? 35.855 6.179 -39.526 1.00 57.06 455 LEU A CA 1
ATOM 3362 C C . LEU A 1 455 ? 35.267 5.539 -38.261 1.00 57.06 455 LEU A C 1
ATOM 3364 O O . LEU A 1 455 ? 34.196 5.959 -37.839 1.00 57.06 455 LEU A O 1
ATOM 3368 N N . ASN A 1 456 ? 36.020 4.679 -37.563 1.00 56.84 456 ASN A N 1
ATOM 3369 C CA . ASN A 1 456 ? 35.665 4.247 -36.202 1.00 56.84 456 ASN A CA 1
ATOM 3370 C C . ASN A 1 456 ? 35.568 5.427 -35.222 1.00 56.84 456 ASN A C 1
ATOM 3372 O O . ASN A 1 456 ? 34.828 5.358 -34.248 1.00 56.84 456 ASN A O 1
ATOM 3376 N N . GLN A 1 457 ? 36.288 6.525 -35.475 1.00 55.34 457 GLN A N 1
ATOM 3377 C CA . GLN A 1 457 ? 36.176 7.748 -34.674 1.00 55.34 457 GLN A CA 1
ATOM 3378 C C . GLN A 1 457 ? 35.014 8.645 -35.124 1.00 55.34 457 GLN A C 1
ATOM 3380 O O . GLN A 1 457 ? 34.437 9.341 -34.298 1.00 55.34 457 GLN A O 1
ATOM 3385 N N . ALA A 1 458 ? 34.645 8.621 -36.409 1.00 54.44 458 ALA A N 1
ATOM 3386 C CA . ALA A 1 458 ? 33.477 9.343 -36.917 1.00 54.44 458 ALA A CA 1
ATOM 3387 C C . ALA A 1 458 ? 32.158 8.675 -36.495 1.00 54.44 458 ALA A C 1
ATOM 3389 O O . ALA A 1 458 ? 31.205 9.376 -36.176 1.00 54.44 458 ALA A O 1
ATOM 3390 N N . ALA A 1 459 ? 32.115 7.341 -36.413 1.00 61.09 459 ALA A N 1
ATOM 3391 C CA . ALA A 1 459 ? 30.961 6.592 -35.914 1.00 61.09 459 ALA A CA 1
ATOM 3392 C C . ALA A 1 459 ? 30.629 6.919 -34.445 1.00 61.09 459 ALA A C 1
ATOM 3394 O O . ALA A 1 459 ? 29.470 6.869 -34.061 1.00 61.09 459 ALA A O 1
ATOM 3395 N N . LYS A 1 460 ? 31.615 7.354 -33.644 1.00 62.81 460 LYS A N 1
ATOM 3396 C CA . LYS A 1 460 ? 31.397 7.867 -32.276 1.00 62.81 460 LYS A CA 1
ATOM 3397 C C . LYS A 1 460 ? 30.652 9.205 -32.221 1.00 62.81 460 LYS A C 1
ATOM 3399 O O . LYS A 1 460 ? 30.286 9.657 -31.145 1.00 62.81 460 LYS A O 1
ATOM 3404 N N . LEU A 1 461 ? 30.453 9.872 -33.361 1.00 62.31 461 LEU A N 1
ATOM 3405 C CA . LEU A 1 461 ? 29.615 11.070 -33.450 1.00 62.31 461 LEU A CA 1
ATOM 3406 C C . LEU A 1 461 ? 28.121 10.727 -33.560 1.00 62.31 461 LEU A C 1
ATOM 3408 O O . LEU A 1 461 ? 27.305 11.646 -33.470 1.00 62.31 461 LEU A O 1
ATOM 3412 N N . LEU A 1 462 ? 27.769 9.456 -33.771 1.00 70.50 462 LEU A N 1
ATOM 3413 C CA . LEU A 1 462 ? 26.405 8.944 -33.683 1.00 70.50 462 LEU A CA 1
ATOM 3414 C C . LEU A 1 462 ? 26.189 8.429 -32.263 1.00 70.50 462 LEU A C 1
ATOM 3416 O O . LEU A 1 462 ? 26.779 7.426 -31.874 1.00 70.50 462 LEU A O 1
ATOM 3420 N N . THR A 1 463 ? 25.369 9.141 -31.504 1.00 80.56 463 THR A N 1
ATOM 3421 C CA . THR A 1 463 ? 24.971 8.778 -30.141 1.00 80.56 463 THR A CA 1
ATOM 3422 C C . THR A 1 463 ? 23.455 8.737 -30.070 1.00 80.56 463 THR A C 1
ATOM 3424 O O . THR A 1 463 ? 22.789 9.384 -30.888 1.00 80.56 463 THR A O 1
ATOM 3427 N N . CYS A 1 464 ? 22.913 8.026 -29.084 1.00 84.06 464 CYS A N 1
ATOM 3428 C CA . CYS A 1 464 ? 21.475 7.922 -28.868 1.00 84.06 464 CYS A CA 1
ATOM 3429 C C . CYS A 1 464 ? 20.824 9.306 -28.799 1.00 84.06 464 CYS A C 1
ATOM 3431 O O . CYS A 1 464 ? 19.905 9.598 -29.561 1.00 84.06 464 CYS A O 1
ATOM 3433 N N . LYS A 1 465 ? 21.414 10.208 -28.004 1.00 85.19 465 LYS A N 1
ATOM 3434 C CA . LYS A 1 465 ? 21.004 11.613 -27.886 1.00 85.19 465 LYS A CA 1
ATOM 3435 C C . LYS A 1 465 ? 20.793 12.295 -29.235 1.00 85.19 465 LYS A C 1
ATOM 3437 O O . LYS A 1 465 ? 19.759 12.898 -29.484 1.00 85.19 465 LYS A O 1
ATOM 3442 N N . ARG A 1 466 ? 21.788 12.224 -30.122 1.00 78.88 466 ARG A N 1
ATOM 3443 C CA . ARG A 1 466 ? 21.741 12.948 -31.401 1.00 78.88 466 ARG A CA 1
ATOM 3444 C C . ARG A 1 466 ? 20.694 12.387 -32.350 1.00 78.88 466 ARG A C 1
ATOM 3446 O O . ARG A 1 466 ? 20.218 13.127 -33.209 1.00 78.88 466 ARG A O 1
ATOM 3453 N N . ILE A 1 467 ? 20.395 11.094 -32.243 1.00 77.38 467 ILE A N 1
ATOM 3454 C CA . ILE A 1 467 ? 19.322 10.476 -33.016 1.00 77.38 467 ILE A CA 1
ATOM 3455 C C . ILE A 1 467 ? 17.968 10.877 -32.428 1.00 77.38 467 ILE A C 1
ATOM 3457 O O . ILE A 1 467 ? 17.093 11.282 -33.193 1.00 77.38 467 ILE A O 1
ATOM 3461 N N . ASP A 1 468 ? 17.811 10.847 -31.104 1.00 83.69 468 ASP A N 1
ATOM 3462 C CA . ASP A 1 468 ? 16.563 11.262 -30.462 1.00 83.69 468 ASP A CA 1
ATOM 3463 C C . ASP A 1 468 ? 16.218 12.725 -30.769 1.00 83.69 468 ASP A C 1
ATOM 3465 O O . ASP A 1 468 ? 15.211 12.990 -31.427 1.00 83.69 468 ASP A O 1
ATOM 3469 N N . GLU A 1 469 ? 17.098 13.663 -30.400 1.00 82.06 469 GLU A N 1
ATOM 3470 C CA . GLU A 1 469 ? 16.868 15.114 -30.517 1.00 82.06 469 GLU A CA 1
ATOM 3471 C C . GLU A 1 469 ? 16.550 15.567 -31.944 1.00 82.06 469 GLU A C 1
ATOM 3473 O O . GLU A 1 469 ? 15.938 16.614 -32.161 1.00 82.06 469 GLU A O 1
ATOM 3478 N N . ARG A 1 470 ? 17.015 14.809 -32.938 1.00 74.00 470 ARG A N 1
ATOM 3479 C CA . ARG A 1 470 ? 16.884 15.167 -34.346 1.00 74.00 470 ARG A CA 1
ATOM 3480 C C . ARG A 1 470 ? 15.704 14.503 -35.044 1.00 74.00 470 ARG A C 1
ATOM 3482 O O . ARG A 1 470 ? 15.250 15.042 -36.054 1.00 74.00 470 ARG A O 1
ATOM 3489 N N . PHE A 1 471 ? 15.286 13.323 -34.595 1.00 71.56 471 PHE A N 1
ATOM 3490 C CA . PHE A 1 471 ? 14.351 12.489 -35.352 1.00 71.56 471 PHE A CA 1
ATOM 3491 C C . PHE A 1 471 ? 13.174 11.983 -34.527 1.00 71.56 471 PHE A C 1
ATOM 3493 O O . PHE A 1 471 ? 12.067 11.918 -35.058 1.00 71.56 471 PHE A O 1
ATOM 3500 N N . MET A 1 472 ? 13.395 11.613 -33.265 1.00 79.38 472 MET A N 1
ATOM 3501 C CA . MET A 1 472 ? 12.367 10.955 -32.454 1.00 79.38 472 MET A CA 1
ATOM 3502 C C . MET A 1 472 ? 11.634 11.942 -31.538 1.00 79.38 472 MET A C 1
ATOM 3504 O O . MET A 1 472 ? 10.418 11.803 -31.347 1.00 79.38 472 MET A O 1
ATOM 3508 N N . HIS A 1 473 ? 12.335 12.982 -31.072 1.00 85.19 473 HIS A N 1
ATOM 3509 C CA . HIS A 1 473 ? 11.805 14.045 -30.216 1.00 85.19 473 HIS A CA 1
ATOM 3510 C C . HIS A 1 473 ? 11.080 13.480 -28.984 1.00 85.19 473 HIS A C 1
ATOM 3512 O O . HIS A 1 473 ? 9.939 13.851 -28.701 1.00 85.19 473 HIS A O 1
ATOM 3518 N N . VAL A 1 474 ? 11.710 12.528 -28.284 1.00 88.00 474 VAL A N 1
ATOM 3519 C CA . VAL A 1 474 ? 11.158 11.912 -27.064 1.00 88.00 474 VAL A CA 1
ATOM 3520 C C . VAL A 1 474 ? 11.021 12.962 -25.961 1.00 88.00 474 VAL A C 1
ATOM 3522 O O . VAL A 1 474 ? 10.004 12.992 -25.277 1.00 88.00 474 VAL A O 1
ATOM 3525 N N . GLY A 1 475 ? 11.982 13.888 -25.840 1.00 86.62 475 GLY A N 1
ATOM 3526 C CA . GLY A 1 475 ? 11.915 14.993 -24.873 1.00 86.62 475 GLY A CA 1
ATOM 3527 C C . GLY A 1 475 ? 10.623 15.811 -24.957 1.00 86.62 475 GLY A C 1
ATOM 3528 O O . GLY A 1 475 ? 9.956 15.975 -23.940 1.00 86.62 475 GLY A O 1
ATOM 3529 N N . ASP A 1 476 ? 10.231 16.230 -26.162 1.00 89.81 476 ASP A N 1
ATOM 3530 C CA . ASP A 1 476 ? 9.005 17.012 -26.383 1.00 89.81 476 ASP A CA 1
ATOM 3531 C C . ASP A 1 476 ? 7.738 16.210 -26.029 1.00 89.81 476 ASP A C 1
ATOM 3533 O O . ASP A 1 476 ? 6.737 16.768 -25.583 1.00 89.81 476 ASP A O 1
ATOM 3537 N N . ALA A 1 477 ? 7.766 14.889 -26.239 1.00 90.75 477 ALA A N 1
ATOM 3538 C CA . ALA A 1 477 ? 6.651 14.008 -25.906 1.00 90.75 477 ALA A CA 1
ATOM 3539 C C . ALA A 1 477 ? 6.492 13.832 -24.386 1.00 90.75 477 ALA A C 1
ATOM 3541 O O . ALA A 1 477 ? 5.365 13.837 -23.890 1.00 90.75 477 ALA A O 1
ATOM 3542 N N . ILE A 1 478 ? 7.606 13.732 -23.650 1.00 90.62 478 ILE A N 1
ATOM 3543 C CA . ILE A 1 478 ? 7.615 13.689 -22.179 1.00 90.62 478 ILE A CA 1
ATOM 3544 C C . ILE A 1 478 ? 7.062 14.992 -21.599 1.00 90.62 478 ILE A C 1
ATOM 3546 O O . ILE A 1 478 ? 6.249 14.950 -20.679 1.00 90.62 478 ILE A O 1
ATOM 3550 N N . ASP A 1 479 ? 7.442 16.141 -22.159 1.00 88.62 479 ASP A N 1
ATOM 3551 C CA . ASP A 1 479 ? 6.995 17.446 -21.658 1.00 88.62 479 ASP A CA 1
ATOM 3552 C C . ASP A 1 479 ? 5.463 17.614 -21.745 1.00 88.62 479 ASP A C 1
ATOM 3554 O O . ASP A 1 479 ? 4.864 18.299 -20.919 1.00 88.62 479 ASP A O 1
ATOM 3558 N N . GLY A 1 480 ? 4.811 16.952 -22.708 1.00 89.12 480 GLY A N 1
ATOM 3559 C CA . GLY A 1 480 ? 3.349 16.917 -22.840 1.00 89.12 480 GLY A CA 1
ATOM 3560 C C . GLY A 1 480 ? 2.647 15.803 -22.052 1.00 89.12 480 GLY A C 1
ATOM 3561 O O . GLY A 1 480 ? 1.418 15.733 -22.071 1.00 89.12 480 GLY A O 1
ATOM 3562 N N . LEU A 1 481 ? 3.382 14.908 -21.385 1.00 93.00 481 LEU A N 1
ATOM 3563 C CA . LEU A 1 481 ? 2.807 13.726 -20.735 1.00 93.00 481 LEU A CA 1
ATOM 3564 C C . LEU A 1 481 ? 2.002 14.078 -19.478 1.00 93.00 481 LEU A C 1
ATOM 3566 O O . LEU A 1 481 ? 0.985 13.439 -19.208 1.00 93.00 481 LEU A O 1
ATOM 3570 N N . ALA A 1 482 ? 2.427 15.096 -18.725 1.00 91.25 482 ALA A N 1
ATOM 3571 C CA . ALA A 1 482 ? 1.813 15.439 -17.444 1.00 91.25 482 ALA A CA 1
ATOM 3572 C C . ALA A 1 482 ? 0.312 15.751 -17.579 1.00 91.25 482 ALA A C 1
ATOM 3574 O O . ALA A 1 482 ? -0.504 15.219 -16.827 1.00 91.25 482 ALA A O 1
ATOM 3575 N N . ASP A 1 483 ? -0.073 16.551 -18.576 1.00 91.62 483 ASP A N 1
ATOM 3576 C CA . ASP A 1 483 ? -1.476 16.922 -18.798 1.00 91.62 483 ASP A CA 1
ATOM 3577 C C . ASP A 1 483 ? -2.340 15.710 -19.173 1.00 91.62 483 ASP A C 1
ATOM 3579 O O . ASP A 1 483 ? -3.476 15.580 -18.707 1.00 91.62 483 ASP A O 1
ATOM 3583 N N . LYS A 1 484 ? -1.781 14.778 -19.954 1.00 94.94 484 LYS A N 1
ATOM 3584 C CA . LYS A 1 484 ? -2.454 13.525 -20.317 1.00 94.94 484 LYS A CA 1
ATOM 3585 C C . LYS A 1 484 ? -2.677 12.628 -19.106 1.00 94.94 484 LYS A C 1
ATOM 3587 O O . LYS A 1 484 ? -3.767 12.083 -18.959 1.00 94.94 484 LYS A O 1
ATOM 3592 N N . GLN A 1 485 ? -1.681 12.513 -18.225 1.00 93.50 485 GLN A N 1
ATOM 3593 C CA . GLN A 1 485 ? -1.803 11.749 -16.981 1.00 93.50 485 GLN A CA 1
ATOM 3594 C C . GLN A 1 485 ? -2.932 12.300 -16.111 1.00 93.50 485 GLN A C 1
ATOM 3596 O O . GLN A 1 485 ? -3.820 11.553 -15.710 1.00 93.50 485 GLN A O 1
ATOM 3601 N N . ARG A 1 486 ? -2.977 13.621 -15.891 1.00 90.56 486 ARG A N 1
ATOM 3602 C CA . ARG A 1 486 ? -4.048 14.240 -15.089 1.00 90.56 486 ARG A CA 1
ATOM 3603 C C . ARG A 1 486 ? -5.437 14.030 -15.686 1.00 90.56 486 ARG A C 1
ATOM 3605 O O . ARG A 1 486 ? -6.405 13.841 -14.951 1.00 90.56 486 ARG A O 1
ATOM 3612 N N . PHE A 1 487 ? -5.549 14.105 -17.010 1.00 93.00 487 PHE A N 1
ATOM 3613 C CA . PHE A 1 487 ? -6.790 13.800 -17.714 1.00 93.00 487 PHE A CA 1
ATOM 3614 C C . PHE A 1 487 ? -7.221 12.356 -17.480 1.00 93.00 487 PHE A C 1
ATOM 3616 O O . PHE A 1 487 ? -8.338 12.127 -17.024 1.00 93.00 487 PHE A O 1
ATOM 3623 N N . ALA A 1 488 ? -6.316 11.407 -17.698 1.00 94.25 488 ALA A N 1
ATOM 3624 C CA . ALA A 1 488 ? -6.604 9.993 -17.537 1.00 94.25 488 ALA A CA 1
ATOM 3625 C C . ALA A 1 488 ? -7.006 9.626 -16.101 1.00 94.25 488 ALA A C 1
ATOM 3627 O O . ALA A 1 488 ? -8.009 8.943 -15.908 1.00 94.25 488 ALA A O 1
ATOM 3628 N N . GLN A 1 489 ? -6.286 10.139 -15.098 1.00 91.00 489 GLN A N 1
ATOM 3629 C CA . GLN A 1 489 ? -6.588 9.926 -13.676 1.00 91.00 489 GLN A CA 1
ATOM 3630 C C . GLN A 1 489 ? -8.018 10.358 -13.323 1.00 91.00 489 GLN A C 1
ATOM 3632 O O . GLN A 1 489 ? -8.756 9.623 -12.664 1.00 91.00 489 GLN A O 1
ATOM 3637 N N . ARG A 1 490 ? -8.438 11.533 -13.807 1.00 88.50 490 ARG A N 1
ATOM 3638 C CA . ARG A 1 490 ? -9.792 12.047 -13.576 1.00 88.50 490 ARG A CA 1
ATOM 3639 C C . ARG A 1 490 ? -10.852 11.194 -14.271 1.00 88.50 490 ARG A C 1
ATOM 3641 O O . ARG A 1 490 ? -11.861 10.867 -13.651 1.00 88.50 490 ARG A O 1
ATOM 3648 N N . GLU A 1 491 ? -10.644 10.825 -15.532 1.00 92.56 491 GLU A N 1
ATOM 3649 C CA . GLU A 1 491 ? -11.652 10.053 -16.266 1.00 92.56 491 GLU A CA 1
ATOM 3650 C C . GLU A 1 491 ? -11.775 8.608 -15.763 1.00 92.56 491 GLU A C 1
ATOM 3652 O O . GLU A 1 491 ? -12.890 8.094 -15.682 1.00 92.56 491 GLU A O 1
ATOM 3657 N N . LEU A 1 492 ? -10.680 7.978 -15.321 1.00 92.31 492 LEU A N 1
ATOM 3658 C CA . LEU A 1 492 ? -10.726 6.679 -14.636 1.00 92.31 492 LEU A CA 1
ATOM 3659 C C . LEU A 1 492 ? -11.562 6.753 -13.356 1.00 92.31 492 LEU A C 1
ATOM 3661 O O . LEU A 1 492 ? -12.422 5.902 -13.121 1.00 92.31 492 LEU A O 1
ATOM 3665 N N . ARG A 1 493 ? -11.371 7.811 -12.562 1.00 87.25 493 ARG A N 1
ATOM 3666 C CA . ARG A 1 493 ? -12.153 8.037 -11.344 1.00 87.25 493 ARG A CA 1
ATOM 3667 C C . ARG A 1 493 ? -13.634 8.281 -11.630 1.00 87.25 493 ARG A C 1
ATOM 3669 O O . ARG A 1 493 ? -14.486 7.756 -10.916 1.00 87.25 493 ARG A O 1
ATOM 3676 N N . ASN A 1 494 ? -13.947 9.035 -12.682 1.00 87.25 494 ASN A N 1
ATOM 3677 C CA . ASN A 1 494 ? -15.323 9.257 -13.131 1.00 87.25 494 ASN A CA 1
ATOM 3678 C C . ASN A 1 494 ? -15.981 7.965 -13.635 1.00 87.25 494 ASN A C 1
ATOM 3680 O O . ASN A 1 494 ? -17.183 7.758 -13.444 1.00 87.25 494 ASN A O 1
ATOM 3684 N N . ALA A 1 495 ? -15.207 7.112 -14.306 1.00 91.88 495 ALA A N 1
ATOM 3685 C CA . ALA A 1 495 ? -15.687 5.853 -14.848 1.00 91.88 495 ALA A CA 1
ATOM 3686 C C . ALA A 1 495 ? -15.985 4.831 -13.745 1.00 91.88 495 ALA A C 1
ATOM 3688 O O . ALA A 1 495 ? -17.017 4.168 -13.834 1.00 91.88 495 ALA A O 1
ATOM 3689 N N . PHE A 1 496 ? -15.149 4.750 -12.705 1.00 90.06 496 PHE A N 1
ATOM 3690 C CA . PHE A 1 496 ? -15.236 3.742 -11.639 1.00 90.06 496 PHE A CA 1
ATOM 3691 C C . PHE A 1 496 ? -15.237 4.400 -10.246 1.00 90.06 496 PHE A C 1
ATOM 3693 O O . PHE A 1 496 ? -14.237 4.386 -9.528 1.00 90.06 496 PHE A O 1
ATOM 3700 N N . PRO A 1 497 ? -16.369 4.998 -9.831 1.00 77.25 497 PRO A N 1
ATOM 3701 C CA . PRO A 1 497 ? -16.435 5.878 -8.660 1.00 77.25 497 PRO A CA 1
ATOM 3702 C C . PRO A 1 497 ? -16.323 5.168 -7.299 1.00 77.25 497 PRO A C 1
ATOM 3704 O O . PRO A 1 497 ? -16.234 5.843 -6.271 1.00 77.25 497 PRO A O 1
ATOM 3707 N N . ASN A 1 498 ? -16.327 3.836 -7.264 1.00 72.62 498 ASN A N 1
ATOM 3708 C CA . ASN A 1 498 ? -16.189 3.052 -6.032 1.00 72.62 498 ASN A CA 1
ATOM 3709 C C . ASN A 1 498 ? -14.891 2.240 -5.975 1.00 72.62 498 ASN A C 1
ATOM 3711 O O . ASN A 1 498 ? -14.639 1.624 -4.946 1.00 72.62 498 ASN A O 1
ATOM 3715 N N . ALA A 1 499 ? -14.099 2.251 -7.049 1.00 78.25 499 ALA A N 1
ATOM 3716 C CA . ALA A 1 499 ? -12.894 1.450 -7.131 1.00 78.25 499 ALA A CA 1
ATOM 3717 C C . ALA A 1 499 ? -11.697 2.168 -6.506 1.00 78.25 499 ALA A C 1
ATOM 3719 O O . ALA A 1 499 ? -11.552 3.388 -6.677 1.00 78.25 499 ALA A O 1
ATOM 3720 N N . ASP A 1 500 ? -10.822 1.390 -5.875 1.00 76.56 500 ASP A N 1
ATOM 3721 C CA . ASP A 1 500 ? -9.437 1.780 -5.639 1.00 76.56 500 ASP A CA 1
ATOM 3722 C C . ASP A 1 500 ? -8.666 1.685 -6.962 1.00 76.56 500 ASP A C 1
ATOM 3724 O O . ASP A 1 500 ? -8.801 0.717 -7.707 1.00 76.56 500 ASP A O 1
ATOM 3728 N N . ILE A 1 501 ? -7.896 2.716 -7.302 1.00 84.56 501 ILE A N 1
ATOM 3729 C CA . ILE A 1 501 ? -7.181 2.838 -8.573 1.00 84.56 501 ILE A CA 1
ATOM 3730 C C . ILE A 1 501 ? -5.683 2.839 -8.302 1.00 84.56 501 ILE A C 1
ATOM 3732 O O . ILE A 1 501 ? -5.135 3.766 -7.709 1.00 84.56 501 ILE A O 1
ATOM 3736 N N . PHE A 1 502 ? -4.999 1.802 -8.763 1.00 89.00 502 PHE A N 1
ATOM 3737 C CA . PHE A 1 502 ? -3.565 1.632 -8.597 1.00 89.00 502 PHE A CA 1
ATOM 3738 C C . PHE A 1 502 ? -2.844 2.013 -9.881 1.00 89.00 502 PHE A C 1
ATOM 3740 O O . PHE A 1 502 ? -2.925 1.303 -10.886 1.00 89.00 502 PHE A O 1
ATOM 3747 N N . GLN A 1 503 ? -2.123 3.132 -9.839 1.00 90.31 503 GLN A N 1
ATOM 3748 C CA . GLN A 1 503 ? -1.260 3.560 -10.933 1.00 90.31 503 GLN A CA 1
ATOM 3749 C C . GLN A 1 503 ? 0.122 2.948 -10.779 1.00 90.31 503 GLN A C 1
ATOM 3751 O O . GLN A 1 503 ? 0.919 3.384 -9.951 1.00 90.31 503 GLN A O 1
ATOM 3756 N N . VAL A 1 504 ? 0.406 1.971 -11.627 1.00 90.25 504 VAL A N 1
ATOM 3757 C CA . VAL A 1 504 ? 1.702 1.311 -11.722 1.00 90.25 504 VAL A CA 1
ATOM 3758 C C . VAL A 1 504 ? 2.625 2.165 -12.592 1.00 90.25 504 VAL A C 1
ATOM 3760 O O . VAL A 1 504 ? 2.260 2.522 -13.719 1.00 90.25 504 VAL A O 1
ATOM 3763 N N . ASP A 1 505 ? 3.792 2.534 -12.058 1.00 86.75 505 ASP A N 1
ATOM 3764 C CA . ASP A 1 505 ? 4.856 3.182 -12.836 1.00 86.75 505 ASP A CA 1
ATOM 3765 C C . ASP A 1 505 ? 5.658 2.144 -13.659 1.00 86.75 505 ASP A C 1
ATOM 3767 O O . ASP A 1 505 ? 5.262 0.981 -13.783 1.00 86.75 505 ASP A O 1
ATOM 3771 N N . TYR A 1 506 ? 6.754 2.563 -14.300 1.00 88.12 506 TYR A N 1
ATOM 3772 C CA . TYR A 1 506 ? 7.595 1.661 -15.093 1.00 88.12 506 TYR A CA 1
ATOM 3773 C C . TYR A 1 506 ? 8.862 1.269 -14.323 1.00 88.12 506 TYR A C 1
ATOM 3775 O O . TYR A 1 506 ? 9.502 2.142 -13.729 1.00 88.12 506 TYR A O 1
ATOM 3783 N N . PRO A 1 507 ? 9.280 -0.013 -14.367 1.00 82.12 507 PRO A N 1
ATOM 3784 C CA . PRO A 1 507 ? 10.479 -0.466 -13.677 1.00 82.12 507 PRO A CA 1
ATOM 3785 C C . PRO A 1 507 ? 11.750 0.132 -14.295 1.00 82.12 507 PRO A C 1
ATOM 3787 O O . PRO A 1 507 ? 11.871 0.252 -15.517 1.00 82.12 507 PRO A O 1
ATOM 3790 N N . GLY A 1 508 ? 12.739 0.445 -13.454 1.00 80.31 508 GLY A N 1
ATOM 3791 C CA . GLY A 1 508 ? 14.082 0.796 -13.905 1.00 80.31 508 GLY A CA 1
ATOM 3792 C C . GLY A 1 508 ? 14.773 -0.424 -14.509 1.00 80.31 508 GLY A C 1
ATOM 3793 O O . GLY A 1 508 ? 15.070 -1.385 -13.803 1.00 80.31 508 GLY A O 1
ATOM 3794 N N . VAL A 1 509 ? 15.018 -0.406 -15.822 1.00 79.94 509 VAL A N 1
ATOM 3795 C CA . VAL A 1 509 ? 15.613 -1.554 -16.531 1.00 79.94 509 VAL A CA 1
ATOM 3796 C C . VAL A 1 509 ? 17.106 -1.396 -16.824 1.00 79.94 509 VAL A C 1
ATOM 3798 O O . VAL A 1 509 ? 17.798 -2.388 -17.050 1.00 79.94 509 VAL A O 1
ATOM 3801 N N . LEU A 1 510 ? 17.631 -0.169 -16.813 1.00 83.25 510 LEU A N 1
ATOM 3802 C CA . LEU A 1 510 ? 19.013 0.122 -17.198 1.00 83.25 510 LEU A CA 1
ATOM 3803 C C . LEU A 1 510 ? 19.976 0.107 -15.990 1.00 83.25 510 LEU A C 1
ATOM 3805 O O . LEU A 1 510 ? 19.558 0.311 -14.849 1.00 83.25 510 LEU A O 1
ATOM 3809 N N . PRO A 1 511 ? 21.269 -0.207 -16.203 1.00 75.31 511 PRO A N 1
ATOM 3810 C CA . PRO A 1 511 ? 22.294 -0.094 -15.169 1.00 75.31 511 PRO A CA 1
ATOM 3811 C C . PRO A 1 511 ? 22.610 1.355 -14.817 1.00 75.31 511 PRO A C 1
ATOM 3813 O O . PRO A 1 511 ? 22.458 2.253 -15.644 1.00 75.31 511 PRO A O 1
ATOM 3816 N N . ASP A 1 512 ? 23.205 1.541 -13.635 1.00 72.38 512 ASP A N 1
ATOM 3817 C CA . ASP A 1 512 ? 23.876 2.797 -13.310 1.00 72.38 512 ASP A CA 1
ATOM 3818 C C . ASP A 1 512 ? 24.977 3.081 -14.357 1.00 72.38 512 ASP A C 1
ATOM 3820 O O . ASP A 1 512 ? 25.821 2.199 -14.594 1.00 72.38 512 ASP A O 1
ATOM 3824 N N . PRO A 1 513 ? 25.006 4.289 -14.954 1.00 70.12 513 PRO A N 1
ATOM 3825 C CA . PRO A 1 513 ? 25.950 4.649 -16.008 1.00 70.12 513 PRO A CA 1
ATOM 3826 C C . PRO A 1 513 ? 27.426 4.441 -15.654 1.00 70.12 513 PRO A C 1
ATOM 3828 O O . PRO A 1 513 ? 28.207 4.050 -16.523 1.00 70.12 513 PRO A O 1
ATOM 3831 N N . ASP A 1 514 ? 27.813 4.653 -14.394 1.00 69.94 514 ASP A N 1
ATOM 3832 C CA . ASP A 1 514 ? 29.202 4.519 -13.937 1.00 69.94 514 ASP A CA 1
ATOM 3833 C C . ASP A 1 514 ? 29.644 3.049 -13.836 1.00 69.94 514 ASP A C 1
ATOM 3835 O O . ASP A 1 514 ? 30.839 2.743 -13.811 1.00 69.94 514 ASP A O 1
ATOM 3839 N N . SER A 1 515 ? 28.679 2.127 -13.802 1.00 68.06 515 SER A N 1
ATOM 3840 C CA . SER A 1 515 ? 28.891 0.679 -13.697 1.00 68.06 515 SER A CA 1
ATOM 3841 C C . SER A 1 515 ? 28.471 -0.099 -14.949 1.00 68.06 515 SER A C 1
ATOM 3843 O O . SER A 1 515 ? 28.556 -1.329 -14.967 1.00 68.06 515 SER A O 1
ATOM 3845 N N . ALA A 1 516 ? 28.025 0.602 -15.996 1.00 72.50 516 ALA A N 1
ATOM 3846 C CA . ALA A 1 516 ? 27.420 -0.013 -17.165 1.00 72.50 516 ALA A CA 1
ATOM 3847 C C . ALA A 1 516 ? 28.414 -0.927 -17.915 1.00 72.50 516 ALA A C 1
ATOM 3849 O O . ALA A 1 516 ? 29.526 -0.500 -18.256 1.00 72.50 516 ALA A O 1
ATOM 3850 N N . PRO A 1 517 ? 28.036 -2.184 -18.222 1.00 79.75 517 PRO A N 1
ATOM 3851 C CA . PRO A 1 517 ? 28.864 -3.059 -19.040 1.00 79.75 517 PRO A CA 1
ATOM 3852 C C . PRO A 1 517 ? 28.982 -2.521 -20.472 1.00 79.75 517 PRO A C 1
ATOM 3854 O O . PRO A 1 517 ? 28.149 -1.758 -20.959 1.00 79.75 517 PRO A O 1
ATOM 3857 N N . SER A 1 518 ? 30.007 -2.974 -21.200 1.00 81.12 518 SER A N 1
ATOM 3858 C CA . SER A 1 518 ? 30.217 -2.580 -22.602 1.00 81.12 518 SER A CA 1
ATOM 3859 C C . SER A 1 518 ? 29.070 -2.981 -23.537 1.00 81.12 518 SER A C 1
ATOM 3861 O O . SER A 1 518 ? 28.927 -2.395 -24.611 1.00 81.12 518 SER A O 1
ATOM 3863 N N . TRP A 1 519 ? 28.284 -3.985 -23.143 1.00 84.50 519 TRP A N 1
ATOM 3864 C CA . TRP A 1 519 ? 27.091 -4.455 -23.834 1.00 84.50 519 TRP A CA 1
ATOM 3865 C C . TRP A 1 519 ? 25.924 -4.527 -22.854 1.00 84.50 519 TRP A C 1
ATOM 3867 O O . TRP A 1 519 ? 26.009 -5.248 -21.863 1.00 84.50 519 TRP A O 1
ATOM 3877 N N . CYS A 1 520 ? 24.830 -3.832 -23.162 1.00 87.62 520 CYS A N 1
ATOM 3878 C CA . CYS A 1 520 ? 23.608 -3.906 -22.378 1.00 87.62 520 CYS A CA 1
ATOM 3879 C C . CYS A 1 520 ? 22.383 -4.022 -23.287 1.00 87.62 520 CYS A C 1
ATOM 3881 O O . CYS A 1 520 ? 21.824 -3.023 -23.735 1.00 87.62 520 CYS A O 1
ATOM 3883 N N . GLY A 1 521 ? 22.011 -5.257 -23.633 1.00 86.69 521 GLY A N 1
ATOM 3884 C CA . GLY A 1 521 ? 20.796 -5.541 -24.401 1.00 86.69 521 GLY A CA 1
ATOM 3885 C C . GLY A 1 521 ? 20.692 -4.837 -25.760 1.00 86.69 521 GLY A C 1
ATOM 3886 O O . GLY A 1 521 ? 19.583 -4.648 -26.236 1.00 86.69 521 GLY A O 1
ATOM 3887 N N . GLY A 1 522 ? 21.807 -4.436 -26.386 1.00 87.31 522 GLY A N 1
ATOM 3888 C CA . GLY A 1 522 ? 21.830 -3.665 -27.644 1.00 87.31 522 GLY A CA 1
ATOM 3889 C C . GLY A 1 522 ? 22.201 -2.186 -27.490 1.00 87.31 522 GLY A C 1
ATOM 3890 O O . GLY A 1 522 ? 22.587 -1.539 -28.469 1.00 87.31 522 GLY A O 1
ATOM 3891 N N . ILE A 1 523 ? 22.161 -1.654 -26.268 1.00 88.88 523 ILE A N 1
ATOM 3892 C CA . ILE A 1 523 ? 22.578 -0.286 -25.952 1.00 88.88 523 ILE A CA 1
ATOM 3893 C C . ILE A 1 523 ? 24.067 -0.299 -25.586 1.00 88.88 523 ILE A C 1
ATOM 3895 O O . ILE A 1 523 ? 24.535 -1.133 -24.804 1.00 88.88 523 ILE A O 1
ATOM 3899 N N . GLY A 1 524 ? 24.838 0.598 -26.204 1.00 83.56 524 GLY A N 1
ATOM 3900 C CA . GLY A 1 524 ? 26.262 0.750 -25.908 1.00 83.56 524 GLY A CA 1
ATOM 3901 C C . GLY A 1 524 ? 26.483 1.540 -24.619 1.00 83.56 524 GLY A C 1
ATOM 3902 O O . GLY A 1 524 ? 25.708 2.442 -24.321 1.00 83.56 524 GLY A O 1
ATOM 3903 N N . ALA A 1 525 ? 27.572 1.259 -23.896 1.00 82.19 525 ALA A N 1
ATOM 3904 C CA . ALA A 1 525 ? 27.899 1.932 -22.629 1.00 82.19 525 ALA A CA 1
ATOM 3905 C C . ALA A 1 525 ? 27.866 3.473 -22.714 1.00 82.19 525 ALA A C 1
ATOM 3907 O O . ALA A 1 525 ? 27.357 4.127 -21.810 1.00 82.19 525 ALA A O 1
ATOM 3908 N N . ASP A 1 526 ? 28.328 4.049 -23.833 1.00 81.00 526 ASP A N 1
ATOM 3909 C CA . ASP A 1 526 ? 28.330 5.506 -24.063 1.00 81.00 526 ASP A CA 1
ATOM 3910 C C . ASP A 1 526 ? 26.915 6.125 -24.140 1.00 81.00 526 ASP A C 1
ATOM 3912 O O . ASP A 1 526 ? 26.766 7.340 -24.022 1.00 81.00 526 ASP A O 1
ATOM 3916 N N . ASP A 1 527 ? 25.884 5.308 -24.373 1.00 87.56 527 ASP A N 1
ATOM 3917 C CA . ASP A 1 527 ? 24.500 5.736 -24.590 1.00 87.56 527 ASP A CA 1
ATOM 3918 C C . ASP A 1 527 ? 23.580 5.421 -23.394 1.00 87.56 527 ASP A C 1
ATOM 3920 O O . ASP A 1 527 ? 22.471 5.954 -23.327 1.00 87.56 527 ASP A O 1
ATOM 3924 N N . ILE A 1 528 ? 24.044 4.613 -22.429 1.00 85.75 528 ILE A N 1
ATOM 3925 C CA . ILE A 1 528 ? 23.268 4.202 -21.247 1.00 85.75 528 ILE A CA 1
ATOM 3926 C C . ILE A 1 528 ? 22.854 5.401 -20.400 1.00 85.75 528 ILE A C 1
ATOM 3928 O O . ILE A 1 528 ? 21.683 5.509 -20.060 1.00 85.75 528 ILE A O 1
ATOM 3932 N N . ALA A 1 529 ? 23.774 6.333 -20.127 1.00 85.38 529 ALA A N 1
ATOM 3933 C CA . ALA A 1 529 ? 23.485 7.516 -19.312 1.00 85.38 529 ALA A CA 1
ATOM 3934 C C . ALA A 1 529 ? 22.305 8.336 -19.847 1.00 85.38 529 ALA A C 1
ATOM 3936 O O . ALA A 1 529 ? 21.485 8.843 -19.088 1.00 85.38 529 ALA A O 1
ATOM 3937 N N . TYR A 1 530 ? 22.214 8.457 -21.172 1.00 86.12 530 TYR A N 1
ATOM 3938 C CA . TYR A 1 530 ? 21.130 9.192 -21.803 1.00 86.12 530 TYR A CA 1
ATOM 3939 C C . TYR A 1 530 ? 19.815 8.412 -21.786 1.00 86.12 530 TYR A C 1
ATOM 3941 O O . TYR A 1 530 ? 18.771 8.985 -21.483 1.00 86.12 530 TYR A O 1
ATOM 3949 N N . ALA A 1 531 ? 19.868 7.118 -22.110 1.00 87.31 531 ALA A N 1
ATOM 3950 C CA . ALA A 1 531 ? 18.694 6.254 -22.108 1.00 87.31 531 ALA A CA 1
ATOM 3951 C C . ALA A 1 531 ? 18.060 6.168 -20.710 1.00 87.31 531 ALA A C 1
ATOM 3953 O O . ALA A 1 531 ? 16.848 6.329 -20.580 1.00 87.31 531 ALA A O 1
ATOM 3954 N N . ASP A 1 532 ? 18.891 5.987 -19.681 1.00 85.88 532 ASP A N 1
ATOM 3955 C CA . ASP A 1 532 ? 18.486 5.908 -18.276 1.00 85.88 532 ASP A CA 1
ATOM 3956 C C . ASP A 1 532 ? 17.835 7.208 -17.807 1.00 85.88 532 ASP A C 1
ATOM 3958 O O . ASP A 1 532 ? 16.714 7.201 -17.308 1.00 85.88 532 ASP A O 1
ATOM 3962 N N . ALA A 1 533 ? 18.456 8.353 -18.091 1.00 83.00 533 ALA A N 1
ATOM 3963 C CA . ALA A 1 533 ? 17.888 9.639 -17.707 1.00 83.00 533 ALA A CA 1
ATOM 3964 C C . ALA A 1 533 ? 16.558 9.958 -18.405 1.00 83.00 533 ALA A C 1
ATOM 3966 O O . ALA A 1 533 ? 15.664 10.545 -17.799 1.00 83.00 533 ALA A O 1
ATOM 3967 N N . MET A 1 534 ? 16.402 9.585 -19.677 1.00 85.12 534 MET A N 1
ATOM 3968 C CA . MET A 1 534 ? 15.136 9.775 -20.389 1.00 85.12 534 MET A CA 1
ATOM 3969 C C . MET A 1 534 ? 14.039 8.843 -19.864 1.00 85.12 534 MET A C 1
ATOM 3971 O O . MET A 1 534 ? 12.895 9.277 -19.753 1.00 85.12 534 MET A O 1
ATOM 3975 N N . ALA A 1 535 ? 14.379 7.601 -19.503 1.00 84.56 535 ALA A N 1
ATOM 3976 C CA . ALA A 1 535 ? 13.458 6.686 -18.832 1.00 84.56 535 ALA A CA 1
ATOM 3977 C C . ALA A 1 535 ? 13.048 7.222 -17.448 1.00 84.56 535 ALA A C 1
ATOM 3979 O O . ALA A 1 535 ? 11.858 7.278 -17.147 1.00 84.56 535 ALA A O 1
ATOM 3980 N N . GLY A 1 536 ? 14.012 7.716 -16.662 1.00 83.12 536 GLY A N 1
ATOM 3981 C CA . GLY A 1 536 ? 13.774 8.352 -15.365 1.00 83.12 536 GLY A CA 1
ATOM 3982 C C . GLY A 1 536 ? 12.808 9.532 -15.457 1.00 83.12 536 GLY A C 1
ATOM 3983 O O . GLY A 1 536 ? 11.845 9.588 -14.703 1.00 83.12 536 GLY A O 1
ATOM 3984 N N . ARG A 1 537 ? 12.960 10.402 -16.467 1.00 85.06 537 ARG A N 1
ATOM 3985 C CA . ARG A 1 537 ? 12.025 11.519 -16.700 1.00 85.06 537 ARG A CA 1
ATOM 3986 C C . ARG A 1 537 ? 10.575 11.074 -16.920 1.00 85.06 537 ARG A C 1
ATOM 3988 O O . ARG A 1 537 ? 9.663 11.795 -16.526 1.00 85.06 537 ARG A O 1
ATOM 3995 N N . ILE A 1 538 ? 10.342 9.933 -17.576 1.00 85.81 538 ILE A N 1
ATOM 3996 C CA . ILE A 1 538 ? 8.983 9.398 -17.776 1.00 85.81 538 ILE A CA 1
ATOM 3997 C C . ILE A 1 538 ? 8.389 9.006 -16.423 1.00 85.81 538 ILE A C 1
ATOM 3999 O O . ILE A 1 538 ? 7.273 9.418 -16.102 1.00 85.81 538 ILE A O 1
ATOM 4003 N N . THR A 1 539 ? 9.151 8.255 -15.627 1.00 82.50 539 THR A N 1
ATOM 4004 C CA . THR A 1 539 ? 8.761 7.853 -14.273 1.00 82.50 539 THR A CA 1
ATOM 4005 C C . THR A 1 539 ? 8.505 9.070 -13.386 1.00 82.50 539 THR A C 1
ATOM 4007 O O . THR A 1 539 ? 7.459 9.135 -12.750 1.00 82.50 539 THR A O 1
ATOM 4010 N N . ASP A 1 540 ? 9.378 10.079 -13.416 1.00 80.50 540 ASP A N 1
ATOM 4011 C CA . ASP A 1 540 ? 9.237 11.298 -12.615 1.00 80.50 540 ASP A CA 1
ATOM 4012 C C . ASP A 1 540 ? 7.925 12.035 -12.913 1.00 80.50 540 ASP A C 1
ATOM 4014 O O . ASP A 1 540 ? 7.242 12.482 -11.988 1.00 80.50 540 ASP A O 1
ATOM 4018 N N . VAL A 1 541 ? 7.528 12.141 -14.189 1.00 83.81 541 VAL A N 1
ATOM 4019 C CA . VAL A 1 541 ? 6.241 12.752 -14.566 1.00 83.81 541 VAL A CA 1
ATOM 4020 C C . VAL A 1 541 ? 5.066 11.946 -14.007 1.00 83.81 541 VAL A C 1
ATOM 4022 O O . VAL A 1 541 ? 4.115 12.530 -13.481 1.00 83.81 541 VAL A O 1
ATOM 4025 N N . ILE A 1 542 ? 5.116 10.616 -14.090 1.00 84.25 542 ILE A N 1
ATOM 4026 C CA . ILE A 1 542 ? 4.056 9.744 -13.565 1.00 84.25 542 ILE A CA 1
ATOM 4027 C C . ILE A 1 542 ? 3.958 9.903 -12.045 1.00 84.25 542 ILE A C 1
ATOM 4029 O O . ILE A 1 542 ? 2.893 10.258 -11.541 1.00 84.25 542 ILE A O 1
ATOM 4033 N N . SER A 1 543 ? 5.065 9.757 -11.317 1.00 77.69 543 SER A N 1
ATOM 4034 C CA . SER A 1 543 ? 5.082 9.876 -9.855 1.00 77.69 543 SER A CA 1
ATOM 4035 C C . SER A 1 543 ? 4.657 11.268 -9.385 1.00 77.69 543 SER A C 1
ATOM 4037 O O . SER A 1 543 ? 3.855 11.389 -8.459 1.00 77.69 543 SER A O 1
ATOM 4039 N N . THR A 1 544 ? 5.108 12.329 -10.063 1.00 77.38 544 THR A N 1
ATOM 4040 C CA . THR A 1 544 ? 4.717 13.709 -9.735 1.00 77.38 544 THR A CA 1
ATOM 4041 C C . THR A 1 544 ? 3.218 13.922 -9.927 1.00 77.38 544 THR A C 1
ATOM 4043 O O . THR A 1 544 ? 2.545 14.436 -9.035 1.00 77.38 544 THR A O 1
ATOM 4046 N N . THR A 1 545 ? 2.657 13.485 -11.059 1.00 80.50 545 THR A N 1
ATOM 4047 C CA . THR A 1 545 ? 1.223 13.678 -11.324 1.00 80.50 545 THR A CA 1
ATOM 4048 C C . THR A 1 545 ? 0.338 12.887 -10.363 1.00 80.50 545 THR A C 1
ATOM 4050 O O . THR A 1 545 ? -0.701 13.400 -9.955 1.00 80.50 545 THR A O 1
ATOM 4053 N N . VAL A 1 546 ? 0.758 11.690 -9.936 1.00 75.56 546 VAL A N 1
ATOM 4054 C CA . VAL A 1 546 ? 0.060 10.910 -8.897 1.00 75.56 546 VAL A CA 1
ATOM 4055 C C . VAL A 1 546 ? 0.197 11.545 -7.507 1.00 75.56 546 VAL A C 1
ATOM 4057 O O . VAL A 1 546 ? -0.744 11.499 -6.711 1.00 75.56 546 VAL A O 1
ATOM 4060 N N . ALA A 1 547 ? 1.333 12.166 -7.187 1.00 69.38 547 ALA A N 1
ATOM 4061 C CA . ALA A 1 547 ? 1.506 12.899 -5.931 1.00 69.38 547 ALA A CA 1
ATOM 4062 C C . ALA A 1 547 ? 0.604 14.146 -5.857 1.00 69.38 547 ALA A C 1
ATOM 4064 O O . ALA A 1 547 ? 0.145 14.522 -4.782 1.00 69.38 547 ALA A O 1
ATOM 4065 N N . GLU A 1 548 ? 0.294 14.758 -6.999 1.00 75.06 548 GLU A N 1
ATOM 4066 C CA . GLU A 1 548 ? -0.551 15.953 -7.103 1.00 75.06 548 GLU A CA 1
ATOM 4067 C C . GLU A 1 548 ? -2.051 15.648 -7.267 1.00 75.06 548 GLU A C 1
ATOM 4069 O O . GLU A 1 548 ? -2.844 16.573 -7.453 1.00 75.06 548 GLU A O 1
ATOM 4074 N N . LYS A 1 549 ? -2.466 14.378 -7.191 1.00 64.25 549 LYS A N 1
ATOM 4075 C CA . LYS A 1 549 ? -3.853 13.930 -7.411 1.00 64.25 549 LYS A CA 1
ATOM 4076 C C . LYS A 1 549 ? -4.900 14.703 -6.590 1.00 64.25 549 LYS A C 1
ATOM 4078 O O . LYS A 1 549 ? -5.912 15.117 -7.154 1.00 64.25 549 LYS A O 1
ATOM 4083 N N . GLY A 1 550 ? -4.622 15.026 -5.324 1.00 54.62 550 GLY A N 1
ATOM 4084 C CA . GLY A 1 550 ? -5.493 15.842 -4.467 1.00 54.62 550 GLY A CA 1
ATOM 4085 C C . GLY A 1 550 ? -5.720 17.277 -4.941 1.00 54.62 550 GLY A C 1
ATOM 4086 O O . GLY A 1 550 ? -6.698 17.918 -4.557 1.00 54.62 550 GLY A O 1
ATOM 4087 N N . GLN A 1 551 ? -4.842 17.796 -5.806 1.00 62.38 551 GLN A N 1
ATOM 4088 C CA . GLN A 1 551 ? -5.011 19.100 -6.456 1.00 62.38 551 GLN A CA 1
ATOM 4089 C C . GLN A 1 551 ? -5.884 19.016 -7.718 1.00 62.38 551 GLN A C 1
ATOM 4091 O O . GLN A 1 551 ? -6.417 20.037 -8.155 1.00 62.38 551 GLN A O 1
ATOM 4096 N N . ILE A 1 552 ? -6.021 17.823 -8.308 1.00 60.91 552 ILE A N 1
ATOM 4097 C CA . ILE A 1 552 ? -6.851 17.550 -9.491 1.00 60.91 552 ILE A CA 1
ATOM 4098 C C . ILE A 1 552 ? -8.308 17.366 -9.060 1.00 60.91 552 ILE A C 1
ATOM 4100 O O . ILE A 1 552 ? -9.209 17.980 -9.633 1.00 60.91 552 ILE A O 1
ATOM 4104 N N . ASP A 1 553 ? -8.521 16.547 -8.032 1.00 55.19 553 ASP A N 1
ATOM 4105 C CA . ASP A 1 553 ? -9.800 16.324 -7.365 1.00 55.19 553 ASP A CA 1
ATOM 4106 C C . ASP A 1 553 ? -9.508 15.883 -5.923 1.00 55.19 553 ASP A C 1
ATOM 4108 O O . ASP A 1 553 ? -8.763 14.929 -5.702 1.00 55.19 553 ASP A O 1
ATOM 4112 N N . ALA A 1 554 ? -10.101 16.555 -4.933 1.00 54.09 554 ALA A N 1
ATOM 4113 C CA . ALA A 1 554 ? -9.914 16.217 -3.520 1.00 54.09 554 ALA A CA 1
ATOM 4114 C C . ALA A 1 554 ? -10.347 14.772 -3.192 1.00 54.09 554 ALA A C 1
ATOM 4116 O O . ALA A 1 554 ? -9.885 14.198 -2.211 1.00 54.09 554 ALA A O 1
ATOM 4117 N N . GLY A 1 555 ? -11.220 14.174 -4.011 1.00 45.16 555 GLY A N 1
ATOM 4118 C CA . GLY A 1 555 ? -11.620 12.776 -3.898 1.00 45.16 555 GLY A CA 1
ATOM 4119 C C . GLY A 1 555 ? -10.590 11.772 -4.425 1.00 45.16 555 GLY A C 1
ATOM 4120 O O . GLY A 1 555 ? -10.722 10.593 -4.116 1.00 45.16 555 GLY A O 1
ATOM 4121 N N . LEU A 1 556 ? -9.578 12.186 -5.199 1.00 55.25 556 LEU A N 1
ATOM 4122 C CA . LEU A 1 556 ? -8.560 11.271 -5.734 1.00 55.25 556 LEU A CA 1
ATOM 4123 C C . LEU A 1 556 ? -7.531 10.841 -4.685 1.00 55.25 556 LEU A C 1
ATOM 4125 O O . LEU A 1 556 ? -7.015 9.735 -4.795 1.00 55.25 556 LEU A O 1
ATOM 4129 N N . ASP A 1 557 ? -7.256 11.658 -3.661 1.00 51.00 557 ASP A N 1
ATOM 4130 C CA . ASP A 1 557 ? -6.220 11.352 -2.658 1.00 51.00 557 ASP A CA 1
ATOM 4131 C C . ASP A 1 557 ? -6.451 10.026 -1.925 1.00 51.00 557 ASP A C 1
ATOM 4133 O O . ASP A 1 557 ? -5.494 9.389 -1.491 1.00 51.00 557 ASP A O 1
ATOM 4137 N N . ARG A 1 558 ? -7.715 9.607 -1.830 1.00 49.12 558 ARG A N 1
ATOM 4138 C CA . ARG A 1 558 ? -8.144 8.446 -1.052 1.00 49.12 558 ARG A CA 1
ATOM 4139 C C . ARG A 1 558 ? -8.299 7.153 -1.855 1.00 49.12 558 ARG A C 1
ATOM 4141 O O . ARG A 1 558 ? -8.168 6.086 -1.279 1.00 49.12 558 ARG A O 1
ATOM 4148 N N . TYR A 1 559 ? -8.574 7.246 -3.157 1.00 57.12 559 TYR A N 1
ATOM 4149 C CA . TYR A 1 559 ? -8.868 6.084 -4.016 1.00 57.12 559 TYR A CA 1
ATOM 4150 C C . TYR A 1 559 ? -7.848 5.899 -5.134 1.00 57.12 559 TYR A C 1
ATOM 4152 O O . TYR A 1 559 ? -8.091 5.131 -6.055 1.00 57.12 559 TYR A O 1
ATOM 4160 N N . TYR A 1 560 ? -6.751 6.654 -5.136 1.00 66.88 560 TYR A N 1
ATOM 4161 C CA . TYR A 1 560 ? -5.757 6.589 -6.200 1.00 66.88 560 TYR A CA 1
ATOM 4162 C C . TYR A 1 560 ? -4.365 6.423 -5.593 1.00 66.88 560 TYR A C 1
ATOM 4164 O O . TYR A 1 560 ? -3.789 7.379 -5.075 1.00 66.88 560 TYR A O 1
ATOM 4172 N N . ALA A 1 561 ? -3.819 5.210 -5.639 1.00 69.25 561 ALA A N 1
ATOM 4173 C CA . ALA A 1 561 ? -2.542 4.873 -5.020 1.00 69.25 561 ALA A CA 1
ATOM 4174 C C . ALA A 1 561 ? -1.438 4.686 -6.076 1.00 69.25 561 ALA A C 1
ATOM 4176 O O . ALA A 1 561 ? -1.675 4.050 -7.109 1.00 69.25 561 ALA A O 1
ATOM 4177 N N . PRO A 1 562 ? -0.224 5.219 -5.850 1.00 75.50 562 PRO A N 1
ATOM 4178 C CA . PRO A 1 562 ? 0.933 4.857 -6.657 1.00 75.50 562 PRO A CA 1
ATOM 4179 C C . PRO A 1 562 ? 1.398 3.434 -6.321 1.00 75.50 562 PRO A C 1
ATOM 4181 O O . PRO A 1 562 ? 1.468 3.056 -5.152 1.00 75.50 562 PRO A O 1
ATOM 4184 N N . VAL A 1 563 ? 1.794 2.677 -7.344 1.00 76.00 563 VAL A N 1
ATOM 4185 C CA . VAL A 1 563 ? 2.576 1.443 -7.201 1.00 76.00 563 VAL A CA 1
ATOM 4186 C C . VAL A 1 563 ? 3.945 1.692 -7.828 1.00 76.00 563 VAL A C 1
ATOM 4188 O O . VAL A 1 563 ? 4.106 1.641 -9.048 1.00 76.00 563 VAL A O 1
ATOM 4191 N N . GLU A 1 564 ? 4.922 2.012 -6.978 1.00 72.06 564 GLU A N 1
ATOM 4192 C CA . GLU A 1 564 ? 6.285 2.368 -7.386 1.00 72.06 564 GLU A CA 1
ATOM 4193 C C . GLU A 1 564 ? 7.136 1.112 -7.629 1.00 72.06 564 GLU A C 1
ATOM 4195 O O . GLU A 1 564 ? 7.731 0.539 -6.713 1.00 72.06 564 GLU A O 1
ATOM 4200 N N . VAL A 1 565 ? 7.215 0.685 -8.886 1.00 72.00 565 VAL A N 1
ATOM 4201 C CA . VAL A 1 565 ? 8.053 -0.425 -9.359 1.00 72.00 565 VAL A CA 1
ATOM 4202 C C . VAL A 1 565 ? 9.350 0.051 -10.014 1.00 72.00 565 VAL A C 1
ATOM 4204 O O . VAL A 1 565 ? 10.262 -0.752 -10.223 1.00 72.00 565 VAL A O 1
ATOM 4207 N N . SER A 1 566 ? 9.499 1.354 -10.260 1.00 69.06 566 SER A N 1
ATOM 4208 C CA . SER A 1 566 ? 10.726 1.987 -10.768 1.00 69.06 566 SER A CA 1
ATOM 4209 C C . SER A 1 566 ? 11.993 1.603 -10.004 1.00 69.06 566 SER A C 1
ATOM 4211 O O . SER A 1 566 ? 13.070 1.517 -10.596 1.00 69.06 566 SER A O 1
ATOM 4213 N N . ARG A 1 567 ? 11.869 1.290 -8.711 1.00 59.88 567 ARG A N 1
ATOM 4214 C CA . ARG A 1 567 ? 12.980 0.879 -7.835 1.00 59.88 567 ARG A CA 1
ATOM 4215 C C . ARG A 1 567 ? 13.042 -0.630 -7.567 1.00 59.88 567 ARG A C 1
ATOM 4217 O O . ARG A 1 567 ? 14.019 -1.090 -6.980 1.00 59.88 567 ARG A O 1
ATOM 4224 N N . ALA A 1 568 ? 12.041 -1.397 -8.000 1.00 59.69 568 ALA A N 1
ATOM 4225 C CA . ALA A 1 568 ? 11.863 -2.806 -7.636 1.00 59.69 568 ALA A CA 1
ATOM 4226 C C . ALA A 1 568 ? 12.873 -3.750 -8.308 1.00 59.69 568 ALA A C 1
ATOM 4228 O O . ALA A 1 568 ? 13.288 -4.760 -7.740 1.00 59.69 568 ALA A O 1
ATOM 4229 N N . PHE A 1 569 ? 13.297 -3.428 -9.532 1.00 61.91 569 PHE A N 1
ATOM 4230 C CA . PHE A 1 569 ? 14.163 -4.316 -10.313 1.00 61.91 569 PHE A CA 1
ATOM 4231 C C . PHE A 1 569 ? 15.652 -4.194 -9.936 1.00 61.91 569 PHE A C 1
ATOM 4233 O O . PHE A 1 569 ? 16.459 -5.027 -10.346 1.00 61.91 569 PHE A O 1
ATOM 4240 N N . GLY A 1 570 ? 16.015 -3.202 -9.114 1.00 55.78 570 GLY A N 1
ATOM 4241 C CA . GLY A 1 570 ? 17.402 -2.898 -8.762 1.00 55.78 570 GLY A CA 1
ATOM 4242 C C . GLY A 1 570 ? 18.194 -2.261 -9.911 1.00 55.78 570 GLY A C 1
ATOM 4243 O O . GLY A 1 570 ? 17.694 -2.065 -11.017 1.00 55.78 570 GLY A O 1
ATOM 4244 N N . ALA A 1 571 ? 19.457 -1.912 -9.649 1.00 55.03 571 ALA A N 1
ATOM 4245 C CA . ALA A 1 571 ? 20.344 -1.444 -10.708 1.00 55.03 571 ALA A CA 1
ATOM 4246 C C . ALA A 1 571 ? 20.675 -2.620 -11.636 1.00 55.03 571 ALA A C 1
ATOM 4248 O O . ALA A 1 571 ? 21.147 -3.650 -11.155 1.00 55.03 571 ALA A O 1
ATOM 4249 N N . ASN A 1 572 ? 20.516 -2.424 -12.951 1.00 67.19 572 ASN A N 1
ATOM 4250 C CA . ASN A 1 572 ? 20.977 -3.345 -13.996 1.00 67.19 572 ASN A CA 1
ATOM 4251 C C . ASN A 1 572 ? 20.073 -4.559 -14.323 1.00 67.19 572 ASN A C 1
ATOM 4253 O O . ASN A 1 572 ? 20.566 -5.663 -14.551 1.00 67.19 572 ASN A O 1
ATOM 4257 N N . ALA A 1 573 ? 18.756 -4.364 -14.407 1.00 75.56 573 ALA A N 1
ATOM 4258 C CA . ALA A 1 573 ? 17.795 -5.441 -14.678 1.00 75.56 573 ALA A CA 1
ATOM 4259 C C . ALA A 1 573 ? 17.854 -6.030 -16.107 1.00 75.56 573 ALA A C 1
ATOM 4261 O O . ALA A 1 573 ? 17.477 -7.186 -16.324 1.00 75.56 573 ALA A O 1
ATOM 4262 N N . LEU A 1 574 ? 18.305 -5.233 -17.084 1.00 83.81 574 LEU A N 1
ATOM 4263 C CA . LEU A 1 574 ? 18.445 -5.618 -18.493 1.00 83.81 574 LEU A CA 1
ATOM 4264 C C . LEU A 1 574 ? 19.740 -6.381 -18.781 1.00 83.81 574 LEU A C 1
ATOM 4266 O O . LEU A 1 574 ? 19.768 -7.241 -19.662 1.00 83.81 574 LEU A O 1
ATOM 4270 N N . CYS A 1 575 ? 20.829 -6.042 -18.095 1.00 81.38 575 CYS A N 1
ATOM 4271 C CA . CYS A 1 575 ? 22.140 -6.625 -18.363 1.00 81.38 575 CYS A CA 1
ATOM 4272 C C . CYS A 1 575 ? 22.932 -6.931 -17.081 1.00 81.38 575 CYS A C 1
ATOM 4274 O O . CYS A 1 575 ? 24.086 -6.500 -16.956 1.00 81.38 575 CYS A O 1
ATOM 4276 N N . PRO A 1 576 ? 22.345 -7.695 -16.137 1.00 71.94 576 PRO A N 1
ATOM 4277 C CA . PRO A 1 576 ? 23.014 -8.055 -14.892 1.00 71.94 576 PRO A CA 1
ATOM 4278 C C . PRO A 1 576 ? 24.294 -8.855 -15.143 1.00 71.94 576 PRO A C 1
ATOM 4280 O O . PRO A 1 576 ? 24.524 -9.404 -16.221 1.00 71.94 576 PRO A O 1
ATOM 4283 N N . ALA A 1 577 ? 25.145 -8.924 -14.116 1.00 67.88 577 ALA A N 1
ATOM 4284 C CA . ALA A 1 577 ? 26.414 -9.643 -14.198 1.00 67.88 577 ALA A CA 1
ATOM 4285 C C . ALA A 1 577 ? 26.226 -11.141 -14.505 1.00 67.88 577 ALA A C 1
ATOM 4287 O O . ALA A 1 577 ? 27.016 -11.707 -15.263 1.00 67.88 577 ALA A O 1
ATOM 4288 N N . ASP A 1 578 ? 25.186 -11.762 -13.937 1.00 69.81 578 ASP A N 1
ATOM 4289 C CA . ASP A 1 578 ? 24.711 -13.086 -14.333 1.00 69.81 578 ASP A CA 1
ATOM 4290 C C . ASP A 1 578 ? 23.444 -12.931 -15.192 1.00 69.81 578 ASP A C 1
ATOM 4292 O O . ASP A 1 578 ? 22.434 -12.443 -14.687 1.00 69.81 578 ASP A O 1
ATOM 4296 N N . PRO A 1 579 ? 23.448 -13.358 -16.468 1.00 68.19 579 PRO A N 1
ATOM 4297 C CA . PRO A 1 579 ? 22.260 -13.325 -17.318 1.00 68.19 579 PRO A CA 1
ATOM 4298 C C . PRO A 1 579 ? 21.041 -14.067 -16.747 1.00 68.19 579 PRO A C 1
ATOM 4300 O O . PRO A 1 579 ? 19.922 -13.778 -17.164 1.00 68.19 579 PRO A O 1
ATOM 4303 N N . ALA A 1 580 ? 21.231 -15.018 -15.825 1.00 66.56 580 ALA A N 1
ATOM 4304 C CA . ALA A 1 580 ? 20.133 -15.709 -15.147 1.00 66.56 580 ALA A CA 1
ATOM 4305 C C . ALA A 1 580 ? 19.361 -14.809 -14.164 1.00 66.56 580 ALA A C 1
ATOM 4307 O O . ALA A 1 580 ? 18.212 -15.113 -13.851 1.00 66.56 580 ALA A O 1
ATOM 4308 N N . ASP A 1 581 ? 19.968 -13.706 -13.715 1.00 69.19 581 ASP A N 1
ATOM 4309 C CA . ASP A 1 581 ? 19.343 -12.711 -12.839 1.00 69.19 581 ASP A CA 1
ATOM 4310 C C . ASP A 1 581 ? 18.592 -11.623 -13.629 1.00 69.19 581 ASP A C 1
ATOM 4312 O O . ASP A 1 581 ? 18.031 -10.704 -13.035 1.00 69.19 581 ASP A O 1
ATOM 4316 N N . ALA A 1 582 ? 18.584 -11.687 -14.967 1.00 75.12 582 ALA A N 1
ATOM 4317 C CA . ALA A 1 582 ? 17.889 -10.700 -15.786 1.00 75.12 582 ALA A CA 1
ATOM 4318 C C . ALA A 1 582 ? 16.394 -10.716 -15.468 1.00 75.12 582 ALA A C 1
ATOM 4320 O O . ALA A 1 582 ? 15.764 -11.772 -15.476 1.00 75.12 582 ALA A O 1
ATOM 4321 N N . LEU A 1 583 ? 15.822 -9.534 -15.244 1.00 81.69 583 LEU A N 1
ATOM 4322 C CA . LEU A 1 583 ? 14.376 -9.345 -15.097 1.00 81.69 583 LEU A CA 1
ATOM 4323 C C . LEU A 1 583 ? 13.739 -8.757 -16.355 1.00 81.69 583 LEU A C 1
ATOM 4325 O O . LEU A 1 583 ? 12.525 -8.614 -16.434 1.00 81.69 583 LEU A O 1
ATOM 4329 N N . THR A 1 584 ? 14.550 -8.382 -17.341 1.00 88.56 584 THR A N 1
ATOM 4330 C CA . THR A 1 584 ? 14.111 -7.782 -18.604 1.00 88.56 584 THR A CA 1
ATOM 4331 C C . THR A 1 584 ? 14.755 -8.524 -19.769 1.00 88.56 584 THR A C 1
ATOM 4333 O O . THR A 1 584 ? 15.913 -8.936 -19.691 1.00 88.56 584 THR A O 1
ATOM 4336 N N . ASN A 1 585 ? 14.022 -8.705 -20.866 1.00 89.62 585 ASN A N 1
ATOM 4337 C CA . ASN A 1 585 ? 14.571 -9.336 -22.064 1.00 89.62 585 ASN A CA 1
ATOM 4338 C C . ASN A 1 585 ? 15.502 -8.370 -22.809 1.00 89.62 585 ASN A C 1
ATOM 4340 O O . ASN A 1 585 ? 15.064 -7.330 -23.292 1.00 89.62 585 ASN A O 1
ATOM 4344 N N . GLY A 1 586 ? 16.778 -8.724 -22.951 1.00 88.81 586 GLY A N 1
ATOM 4345 C CA . GLY A 1 586 ? 17.736 -7.978 -23.768 1.00 88.81 586 GLY A CA 1
ATOM 4346 C C . GLY A 1 586 ? 18.011 -8.625 -25.124 1.00 88.81 586 GLY A C 1
ATOM 4347 O O . GLY A 1 586 ? 17.676 -9.784 -25.368 1.00 88.81 586 GLY A O 1
ATOM 4348 N N . ILE A 1 587 ? 18.683 -7.879 -26.002 1.00 90.19 587 ILE A N 1
ATOM 4349 C CA . ILE A 1 587 ? 19.248 -8.428 -27.237 1.00 90.19 587 ILE A CA 1
ATOM 4350 C C . ILE A 1 587 ? 20.557 -9.166 -26.918 1.00 90.19 587 ILE A C 1
ATOM 4352 O O . ILE A 1 587 ? 21.454 -8.628 -26.260 1.00 90.19 587 ILE A O 1
ATOM 4356 N N . ASP A 1 588 ? 20.677 -10.394 -27.419 1.00 87.75 588 ASP A N 1
ATOM 4357 C CA . ASP A 1 588 ? 21.886 -11.209 -27.312 1.00 87.75 588 ASP A CA 1
ATOM 4358 C C . ASP A 1 588 ? 23.011 -10.648 -28.202 1.00 87.75 588 ASP A C 1
ATOM 4360 O O . ASP A 1 588 ? 22.810 -10.389 -29.392 1.00 87.75 588 ASP A O 1
ATOM 4364 N N . GLU A 1 589 ? 24.211 -10.463 -27.636 1.00 89.31 589 GLU A N 1
ATOM 4365 C CA . GLU A 1 589 ? 25.333 -9.832 -28.352 1.00 89.31 589 GLU A CA 1
ATOM 4366 C C . GLU A 1 589 ? 25.756 -10.633 -29.588 1.00 89.31 589 GLU A C 1
ATOM 4368 O O . GLU A 1 589 ? 26.069 -10.045 -30.624 1.00 89.31 589 GLU A O 1
ATOM 4373 N N . ALA A 1 590 ? 25.748 -11.967 -29.508 1.00 88.69 590 ALA A N 1
ATOM 4374 C CA . ALA A 1 590 ? 26.162 -12.815 -30.622 1.00 88.69 590 ALA A CA 1
ATOM 4375 C C . ALA A 1 590 ? 25.159 -12.742 -31.778 1.00 88.69 590 ALA A C 1
ATOM 4377 O O . ALA A 1 590 ? 25.558 -12.654 -32.939 1.00 88.69 590 ALA A O 1
ATOM 4378 N N . THR A 1 591 ? 23.867 -12.719 -31.458 1.00 88.56 591 THR A N 1
ATOM 4379 C CA . THR A 1 591 ? 22.787 -12.592 -32.442 1.00 88.56 591 THR A CA 1
ATOM 4380 C C . THR A 1 591 ? 22.830 -11.221 -33.127 1.00 88.56 591 THR A C 1
ATOM 4382 O O . THR A 1 591 ? 22.786 -11.129 -34.353 1.00 88.56 591 THR A O 1
ATOM 4385 N N . PHE A 1 592 ? 23.043 -10.152 -32.356 1.00 90.25 592 PHE A N 1
ATOM 4386 C CA . PHE A 1 592 ? 23.220 -8.805 -32.899 1.00 90.25 592 PHE A CA 1
ATOM 4387 C C . PHE A 1 592 ? 24.467 -8.676 -33.783 1.00 90.25 592 PHE A C 1
ATOM 4389 O O . PHE A 1 592 ? 24.433 -8.035 -34.834 1.00 90.25 592 PHE A O 1
ATOM 4396 N N . GLN A 1 593 ? 25.576 -9.294 -33.371 1.00 89.56 593 GLN A N 1
ATOM 4397 C CA . GLN A 1 593 ? 26.816 -9.318 -34.142 1.00 89.56 593 GLN A CA 1
ATOM 4398 C C . GLN A 1 593 ? 26.641 -10.083 -35.462 1.00 89.56 593 GLN A C 1
ATOM 4400 O O . GLN A 1 593 ? 27.108 -9.611 -36.498 1.00 89.56 593 GLN A O 1
ATOM 4405 N N . ALA A 1 594 ? 25.935 -11.216 -35.446 1.00 89.88 594 ALA A N 1
ATOM 4406 C CA . ALA A 1 594 ? 25.637 -11.986 -36.650 1.00 89.88 594 ALA A CA 1
ATOM 4407 C C . ALA A 1 594 ? 24.787 -11.184 -37.649 1.00 89.88 594 ALA A C 1
ATOM 4409 O O . ALA A 1 594 ? 25.067 -11.206 -38.848 1.00 89.88 594 ALA A O 1
ATOM 4410 N N . GLU A 1 595 ? 23.798 -10.425 -37.169 1.00 91.06 595 GLU A N 1
ATOM 4411 C CA . GLU A 1 595 ? 23.000 -9.559 -38.040 1.00 91.06 595 GLU A CA 1
ATOM 4412 C C . GLU A 1 595 ? 23.829 -8.397 -38.602 1.00 91.06 595 GLU A C 1
ATOM 4414 O O . GLU A 1 595 ? 23.756 -8.102 -39.796 1.00 91.06 595 GLU A O 1
ATOM 4419 N N . ALA A 1 596 ? 24.699 -7.785 -37.794 1.00 88.75 596 ALA A N 1
ATOM 4420 C CA . ALA A 1 596 ? 25.629 -6.771 -38.286 1.00 88.75 596 ALA A CA 1
ATOM 4421 C C . ALA A 1 596 ? 26.548 -7.320 -39.397 1.00 88.75 596 ALA A C 1
ATOM 4423 O O . ALA A 1 596 ? 26.788 -6.633 -40.389 1.00 88.75 596 ALA A O 1
ATOM 4424 N N . GLU A 1 597 ? 27.029 -8.559 -39.267 1.00 89.25 597 GLU A N 1
ATOM 4425 C CA . GLU A 1 597 ? 27.838 -9.249 -40.283 1.00 89.25 597 GLU A CA 1
ATOM 4426 C C . GLU A 1 597 ? 27.040 -9.645 -41.533 1.00 89.25 597 GLU A C 1
ATOM 4428 O O . GLU A 1 597 ? 27.585 -9.642 -42.638 1.00 89.25 597 GLU A O 1
ATOM 4433 N N . ARG A 1 598 ? 25.746 -9.953 -41.400 1.00 91.00 598 ARG A N 1
ATOM 4434 C CA . ARG A 1 598 ? 24.859 -10.167 -42.551 1.00 91.00 598 ARG A CA 1
ATOM 4435 C C . ARG A 1 598 ? 24.695 -8.873 -43.347 1.00 91.00 598 ARG A C 1
ATOM 4437 O O . ARG A 1 598 ? 24.847 -8.878 -44.568 1.00 91.00 598 ARG A O 1
ATOM 4444 N N . LEU A 1 599 ? 24.442 -7.765 -42.649 1.00 89.06 599 LEU A N 1
ATOM 4445 C CA . LEU A 1 599 ? 24.194 -6.451 -43.244 1.00 89.06 599 LEU A CA 1
ATOM 4446 C C . LEU A 1 599 ? 25.410 -5.891 -44.002 1.00 89.06 599 LEU A C 1
ATOM 4448 O O . LEU A 1 599 ? 25.228 -5.091 -44.916 1.00 89.06 599 LEU A O 1
ATOM 4452 N N . THR A 1 600 ? 26.643 -6.321 -43.700 1.00 84.56 600 THR A N 1
ATOM 4453 C CA . THR A 1 600 ? 27.829 -5.917 -44.488 1.00 84.56 600 THR A CA 1
ATOM 4454 C C . THR A 1 600 ? 27.844 -6.484 -45.909 1.00 84.56 600 THR A C 1
ATOM 4456 O O . THR A 1 600 ? 28.564 -5.959 -46.754 1.00 84.56 600 THR A O 1
ATOM 4459 N N . HIS A 1 601 ? 27.055 -7.524 -46.182 1.00 86.88 601 HIS A N 1
ATOM 4460 C CA . HIS A 1 601 ? 26.957 -8.181 -47.488 1.00 86.88 601 HIS A CA 1
ATOM 4461 C C . HIS A 1 601 ? 25.567 -8.025 -48.124 1.00 86.88 601 HIS A C 1
ATOM 4463 O O . HIS A 1 601 ? 25.271 -8.665 -49.136 1.00 86.88 601 HIS A O 1
ATOM 4469 N N . ASP A 1 602 ? 24.698 -7.215 -47.516 1.00 88.44 602 ASP A N 1
ATOM 4470 C CA . ASP A 1 602 ? 23.346 -6.983 -48.001 1.00 88.44 602 ASP A CA 1
ATOM 4471 C C . ASP A 1 602 ? 23.370 -5.975 -49.170 1.00 88.44 602 ASP A C 1
ATOM 4473 O O . ASP A 1 602 ? 23.896 -4.867 -49.012 1.00 88.44 602 ASP A O 1
ATOM 4477 N N . PRO A 1 603 ? 22.807 -6.318 -50.346 1.00 88.69 603 PRO A N 1
ATOM 4478 C CA . PRO A 1 603 ? 22.887 -5.483 -51.545 1.00 88.69 603 PRO A CA 1
ATOM 4479 C C . PRO A 1 603 ? 22.171 -4.131 -51.407 1.00 88.69 603 PRO A C 1
ATOM 4481 O O . PRO A 1 603 ? 22.422 -3.230 -52.211 1.00 88.69 603 PRO A O 1
ATOM 4484 N N . GLU A 1 604 ? 21.280 -3.976 -50.425 1.00 87.50 604 GLU A N 1
ATOM 4485 C CA . GLU A 1 604 ? 20.574 -2.723 -50.152 1.00 87.50 604 GLU A CA 1
ATOM 4486 C C . GLU A 1 604 ? 21.318 -1.843 -49.135 1.00 87.50 604 GLU A C 1
ATOM 4488 O O . GLU A 1 604 ? 21.138 -0.623 -49.132 1.00 87.50 604 GLU A O 1
ATOM 4493 N N . VAL A 1 605 ? 22.195 -2.433 -48.316 1.00 86.44 605 VAL A N 1
ATOM 4494 C CA . VAL A 1 605 ? 22.963 -1.741 -47.265 1.00 86.44 605 VAL A CA 1
ATOM 4495 C C . VAL A 1 605 ? 24.375 -1.392 -47.721 1.00 86.44 605 VAL A C 1
ATOM 4497 O O . VAL A 1 605 ? 24.846 -0.290 -47.434 1.00 86.44 605 VAL A O 1
ATOM 4500 N N . GLU A 1 606 ? 25.034 -2.280 -48.471 1.00 84.75 606 GLU A N 1
ATOM 4501 C CA . GLU A 1 606 ? 26.403 -2.101 -48.976 1.00 84.75 606 GLU A CA 1
ATOM 4502 C C . GLU A 1 606 ? 26.603 -0.729 -49.663 1.00 84.75 606 GLU A C 1
ATOM 4504 O O . GLU A 1 606 ? 27.524 -0.003 -49.273 1.00 84.75 606 GLU A O 1
ATOM 4509 N N . PRO A 1 607 ? 25.717 -0.263 -50.574 1.00 88.06 607 PRO A N 1
ATOM 4510 C CA . PRO A 1 607 ? 25.887 1.038 -51.226 1.00 88.06 607 PRO A CA 1
ATOM 4511 C C . PRO A 1 607 ? 25.730 2.229 -50.271 1.00 88.06 607 PRO A C 1
ATOM 4513 O O . PRO A 1 607 ? 26.344 3.280 -50.474 1.00 88.06 607 PRO A O 1
ATOM 4516 N N . LEU A 1 608 ? 24.889 2.088 -49.242 1.00 86.31 608 LEU A N 1
ATOM 4517 C CA . LEU A 1 608 ? 24.648 3.138 -48.252 1.00 86.31 608 LEU A CA 1
ATOM 4518 C C . LEU A 1 608 ? 25.857 3.284 -47.327 1.00 86.31 608 LEU A C 1
ATOM 4520 O O . LEU A 1 608 ? 26.300 4.401 -47.054 1.00 86.31 608 LEU A O 1
ATOM 4524 N N . VAL A 1 609 ? 26.427 2.157 -46.893 1.00 80.19 609 VAL A N 1
ATOM 4525 C CA . VAL A 1 609 ? 27.660 2.126 -46.100 1.00 80.19 609 VAL A CA 1
ATOM 4526 C C . VAL A 1 609 ? 28.829 2.678 -46.916 1.00 80.19 609 VAL A C 1
ATOM 4528 O O . VAL A 1 609 ? 29.566 3.524 -46.409 1.00 80.19 609 VAL A O 1
ATOM 4531 N N . ASP A 1 610 ? 28.960 2.308 -48.191 1.00 83.12 610 ASP A N 1
ATOM 4532 C CA . ASP A 1 610 ? 29.989 2.852 -49.085 1.00 83.12 610 ASP A CA 1
ATOM 4533 C C . ASP A 1 610 ? 29.889 4.383 -49.241 1.00 83.12 610 ASP A C 1
ATOM 4535 O O . ASP A 1 610 ? 30.907 5.075 -49.158 1.00 83.12 610 ASP A O 1
ATOM 4539 N N . GLU A 1 611 ? 28.683 4.951 -49.374 1.00 86.44 611 GLU A N 1
ATOM 4540 C CA . GLU A 1 611 ? 28.504 6.413 -49.425 1.00 86.44 611 GLU A CA 1
ATOM 4541 C C . GLU A 1 611 ? 28.886 7.088 -48.094 1.00 86.44 611 GLU A C 1
ATOM 4543 O O . GLU A 1 611 ? 29.478 8.172 -48.101 1.00 86.44 611 GLU A O 1
ATOM 4548 N N . VAL A 1 612 ? 28.625 6.449 -46.946 1.00 78.44 612 VAL A N 1
ATOM 4549 C CA . VAL A 1 612 ? 29.098 6.933 -45.635 1.00 78.44 612 VAL A CA 1
ATOM 4550 C C . VAL A 1 612 ? 30.629 6.934 -45.579 1.00 78.44 612 VAL A C 1
ATOM 4552 O O . VAL A 1 612 ? 31.231 7.930 -45.152 1.00 78.44 612 VAL A O 1
ATOM 4555 N N . LEU A 1 613 ? 31.275 5.859 -46.045 1.00 75.25 613 LEU A N 1
ATOM 4556 C CA . LEU A 1 613 ? 32.735 5.743 -46.098 1.00 75.25 613 LEU A CA 1
ATOM 4557 C C . LEU A 1 613 ? 33.346 6.826 -47.005 1.00 75.25 613 LEU A C 1
ATOM 4559 O O . LEU A 1 613 ? 34.311 7.496 -46.614 1.00 75.25 613 LEU A O 1
ATOM 4563 N N . ASP A 1 614 ? 32.751 7.060 -48.174 1.00 81.75 614 ASP A N 1
ATOM 4564 C CA . ASP A 1 614 ? 33.182 8.070 -49.142 1.00 81.75 614 ASP A CA 1
ATOM 4565 C C . ASP A 1 614 ? 32.984 9.501 -48.627 1.00 81.75 614 ASP A C 1
ATOM 4567 O O . ASP A 1 614 ? 33.878 10.354 -48.755 1.00 81.75 614 ASP A O 1
ATOM 4571 N N . ALA A 1 615 ? 31.842 9.786 -47.999 1.00 80.38 615 ALA A N 1
ATOM 4572 C CA . ALA A 1 615 ? 31.557 11.088 -47.410 1.00 80.38 615 ALA A CA 1
ATOM 4573 C C . ALA A 1 615 ? 32.521 11.403 -46.254 1.00 80.38 615 ALA A C 1
ATOM 4575 O O . ALA A 1 615 ? 33.094 12.501 -46.202 1.00 80.38 615 ALA A O 1
ATOM 4576 N N . ALA A 1 616 ? 32.791 10.429 -45.382 1.00 70.88 616 ALA A N 1
ATOM 4577 C CA . ALA A 1 616 ? 33.739 10.574 -44.282 1.00 70.88 616 ALA A CA 1
ATOM 4578 C C . ALA A 1 616 ? 35.184 10.742 -44.780 1.00 70.88 616 ALA A C 1
ATOM 4580 O O . ALA A 1 616 ? 35.914 11.620 -44.303 1.00 70.88 616 ALA A O 1
ATOM 4581 N N . ALA A 1 617 ? 35.609 9.962 -45.780 1.00 72.56 617 ALA A N 1
ATOM 4582 C CA . ALA A 1 617 ? 36.921 10.115 -46.406 1.00 72.56 617 ALA A CA 1
ATOM 4583 C C . ALA A 1 617 ? 37.071 11.495 -47.069 1.00 72.56 617 ALA A C 1
ATOM 4585 O O . ALA A 1 617 ? 38.131 12.125 -46.965 1.00 72.56 617 ALA A O 1
ATOM 4586 N N . SER A 1 618 ? 36.004 11.999 -47.697 1.00 77.62 618 SER A N 1
ATOM 4587 C CA . SER A 1 618 ? 35.960 13.337 -48.283 1.00 77.62 618 SER A CA 1
ATOM 4588 C C . SER A 1 618 ? 36.091 14.439 -47.228 1.00 77.62 618 SER A C 1
ATOM 4590 O O . SER A 1 618 ? 36.840 15.394 -47.456 1.00 77.62 618 SER A O 1
ATOM 4592 N N . LEU A 1 619 ? 35.402 14.328 -46.088 1.00 75.19 619 LEU A N 1
ATOM 4593 C CA . LEU A 1 619 ? 35.509 15.282 -44.979 1.00 75.19 619 LEU A CA 1
ATOM 4594 C C . LEU A 1 619 ? 36.908 15.245 -44.349 1.00 75.19 619 LEU A C 1
ATOM 4596 O O . LEU A 1 619 ? 37.532 16.289 -44.164 1.00 75.19 619 LEU A O 1
ATOM 4600 N N . ARG A 1 620 ? 37.471 14.056 -44.113 1.00 70.19 620 ARG A N 1
ATOM 4601 C CA . ARG A 1 620 ? 38.847 13.915 -43.615 1.00 70.19 620 ARG A CA 1
ATOM 4602 C C . ARG A 1 620 ? 39.852 14.583 -44.545 1.00 70.19 620 ARG A C 1
ATOM 4604 O O . ARG A 1 620 ? 40.702 15.338 -44.088 1.00 70.19 620 ARG A O 1
ATOM 4611 N N . ASN A 1 621 ? 39.779 14.303 -45.845 1.00 73.12 621 ASN A N 1
ATOM 4612 C CA . ASN A 1 621 ? 40.712 14.868 -46.820 1.00 73.12 621 ASN A CA 1
ATOM 4613 C C . ASN A 1 621 ? 40.575 16.399 -46.916 1.00 73.12 621 ASN A C 1
ATOM 4615 O O . ASN A 1 621 ? 41.575 17.076 -47.155 1.00 73.12 621 ASN A O 1
ATOM 4619 N N . CYS A 1 622 ? 39.368 16.929 -46.684 1.00 75.81 622 CYS A N 1
ATOM 4620 C CA . CYS A 1 622 ? 39.097 18.360 -46.553 1.00 75.81 622 CYS A CA 1
ATOM 4621 C C . CYS A 1 622 ? 39.829 18.974 -45.352 1.00 75.81 622 CYS A C 1
ATOM 4623 O O . CYS A 1 622 ? 40.584 19.934 -45.507 1.00 75.81 622 CYS A O 1
ATOM 4625 N N . LEU A 1 623 ? 39.650 18.378 -44.167 1.00 71.12 623 LEU A N 1
ATOM 4626 C CA . LEU A 1 623 ? 40.217 18.861 -42.906 1.00 71.12 623 LEU A CA 1
ATOM 4627 C C . LEU A 1 623 ? 41.744 18.694 -42.850 1.00 71.12 623 LEU A C 1
ATOM 4629 O O . LEU A 1 623 ? 42.450 19.591 -42.402 1.00 71.12 623 LEU A O 1
ATOM 4633 N N . ALA A 1 624 ? 42.270 17.576 -43.356 1.00 64.25 624 ALA A N 1
ATOM 4634 C CA . ALA A 1 624 ? 43.694 17.246 -43.293 1.00 64.25 624 ALA A CA 1
ATOM 4635 C C . ALA A 1 624 ? 44.569 18.078 -44.244 1.00 64.25 624 ALA A C 1
ATOM 4637 O O . ALA A 1 624 ? 45.774 18.190 -44.021 1.00 64.25 624 ALA A O 1
ATOM 4638 N N . ARG A 1 625 ? 44.004 18.629 -45.326 1.00 64.12 625 ARG A N 1
ATOM 4639 C CA . ARG A 1 625 ? 44.786 19.356 -46.339 1.00 64.12 625 ARG A CA 1
ATOM 4640 C C . ARG A 1 625 ? 44.757 20.877 -46.192 1.00 64.12 625 ARG A C 1
ATOM 4642 O O . ARG A 1 625 ? 45.565 21.511 -46.862 1.00 64.12 625 ARG A O 1
ATOM 4649 N N . LEU A 1 626 ? 43.874 21.462 -45.364 1.00 55.94 626 LEU A N 1
ATOM 4650 C CA . LEU A 1 626 ? 43.660 22.926 -45.258 1.00 55.94 626 LEU A CA 1
ATOM 4651 C C . LEU A 1 626 ? 43.704 23.632 -46.635 1.00 55.94 626 LEU A C 1
ATOM 4653 O O . LEU A 1 626 ? 44.225 24.736 -46.787 1.00 55.94 626 LEU A O 1
ATOM 4657 N N . THR A 1 627 ? 43.227 22.957 -47.683 1.00 53.03 627 THR A N 1
ATOM 4658 C CA . THR A 1 627 ? 43.368 23.434 -49.059 1.00 53.03 627 THR A CA 1
ATOM 4659 C C . THR A 1 627 ? 42.322 24.493 -49.359 1.00 53.03 627 THR A C 1
ATOM 4661 O O . THR A 1 627 ? 41.135 24.298 -49.094 1.00 53.03 627 THR A O 1
ATOM 4664 N N . ILE A 1 628 ? 42.764 25.586 -49.983 1.00 55.97 628 ILE A N 1
ATOM 4665 C CA . ILE A 1 628 ? 41.907 26.635 -50.543 1.00 55.97 628 ILE A CA 1
ATOM 4666 C C . ILE A 1 628 ? 40.918 25.982 -51.522 1.00 55.97 628 ILE A C 1
ATOM 4668 O O . ILE A 1 628 ? 41.338 25.375 -52.506 1.00 55.97 628 ILE A O 1
ATOM 4672 N N . GLY A 1 629 ? 39.616 26.090 -51.236 1.00 66.38 629 GLY A N 1
ATOM 4673 C CA . GLY A 1 629 ? 38.534 25.532 -52.057 1.00 66.38 629 GLY A CA 1
ATOM 4674 C C . GLY A 1 629 ? 37.792 24.331 -51.459 1.00 66.38 629 GLY A C 1
ATOM 4675 O O . GLY A 1 629 ? 36.935 23.771 -52.139 1.00 66.38 629 GLY A O 1
ATOM 4676 N N . CYS A 1 630 ? 38.089 23.926 -50.219 1.00 74.38 630 CYS A N 1
ATOM 4677 C CA . CYS A 1 630 ? 37.253 22.962 -49.507 1.00 74.38 630 CYS A CA 1
ATOM 4678 C C . CYS A 1 630 ? 36.246 23.654 -48.580 1.00 74.38 630 CYS A C 1
ATOM 4680 O O . CYS A 1 630 ? 36.629 24.555 -47.841 1.00 74.38 630 CYS A O 1
ATOM 4682 N N . ASP A 1 631 ? 34.989 23.207 -48.612 1.00 82.31 631 ASP A N 1
ATOM 4683 C CA . ASP A 1 631 ? 33.918 23.633 -47.708 1.00 82.31 631 ASP A CA 1
ATOM 4684 C C . ASP A 1 631 ? 33.645 22.517 -46.677 1.00 82.31 631 ASP A C 1
ATOM 4686 O O . ASP A 1 631 ? 33.011 21.511 -47.017 1.00 82.31 631 ASP A O 1
ATOM 4690 N N . PRO A 1 632 ? 34.152 22.639 -45.435 1.00 73.94 632 PRO A N 1
ATOM 4691 C CA . PRO A 1 632 ? 33.943 21.638 -44.394 1.00 73.94 632 PRO A CA 1
ATOM 4692 C C . PRO A 1 632 ? 32.471 21.450 -44.022 1.00 73.94 632 PRO A C 1
ATOM 4694 O O . PRO A 1 632 ? 32.090 20.336 -43.662 1.00 73.94 632 PRO A O 1
ATOM 4697 N N . GLN A 1 633 ? 31.646 22.496 -44.141 1.00 77.06 633 GLN A N 1
ATOM 4698 C CA . GLN A 1 633 ? 30.225 22.416 -43.823 1.00 77.06 633 GLN A CA 1
ATOM 4699 C C . GLN A 1 633 ? 29.513 21.545 -44.855 1.00 77.06 633 GLN A C 1
ATOM 4701 O O . GLN A 1 633 ? 28.932 20.531 -44.487 1.00 77.06 633 GLN A O 1
ATOM 4706 N N . ALA A 1 634 ? 29.693 21.822 -46.149 1.00 82.31 634 ALA A N 1
ATOM 4707 C CA . ALA A 1 634 ? 29.097 21.007 -47.211 1.00 82.31 634 ALA A CA 1
ATOM 4708 C C . ALA A 1 634 ? 29.531 19.525 -47.155 1.00 82.31 634 ALA A C 1
ATOM 4710 O O . ALA A 1 634 ? 28.772 18.624 -47.516 1.00 82.31 634 ALA A O 1
ATOM 4711 N N . ARG A 1 635 ? 30.760 19.235 -46.701 1.00 79.56 635 ARG A N 1
ATOM 4712 C CA . ARG A 1 635 ? 31.230 17.850 -46.494 1.00 79.56 635 ARG A CA 1
ATOM 4713 C C . ARG A 1 635 ? 30.638 17.197 -45.243 1.00 79.56 635 ARG A C 1
ATOM 4715 O O . ARG A 1 635 ? 30.405 15.992 -45.262 1.00 79.56 635 ARG A O 1
ATOM 4722 N N . THR A 1 636 ? 30.378 17.977 -44.198 1.00 72.00 636 THR A N 1
ATOM 4723 C CA . THR A 1 636 ? 29.670 17.531 -42.988 1.00 72.00 636 THR A CA 1
ATOM 4724 C C . THR A 1 636 ? 28.200 17.248 -43.295 1.00 72.00 636 THR A C 1
ATOM 4726 O O . THR A 1 636 ? 27.679 16.213 -42.881 1.00 72.00 636 THR A O 1
ATOM 4729 N N . ASP A 1 637 ? 27.560 18.096 -44.102 1.00 78.25 637 ASP A N 1
ATOM 4730 C CA . ASP A 1 637 ? 26.183 17.913 -44.566 1.00 78.25 637 ASP A CA 1
ATOM 4731 C C . ASP A 1 637 ? 26.057 16.655 -45.437 1.00 78.25 637 ASP A C 1
ATOM 4733 O O . ASP A 1 637 ? 25.128 15.873 -45.252 1.00 78.25 637 ASP A O 1
ATOM 4737 N N . ARG A 1 638 ? 27.030 16.388 -46.326 1.00 83.00 638 ARG A N 1
ATOM 4738 C CA . ARG A 1 638 ? 27.070 15.141 -47.113 1.00 83.00 638 ARG A CA 1
ATOM 4739 C C . ARG A 1 638 ? 27.184 13.900 -46.226 1.00 83.00 638 ARG A C 1
ATOM 4741 O O . ARG A 1 638 ? 26.445 12.946 -46.433 1.00 83.00 638 ARG A O 1
ATOM 4748 N N . LEU A 1 639 ? 28.094 13.906 -45.248 1.00 72.38 639 LEU A N 1
ATOM 4749 C CA . LEU A 1 639 ? 28.236 12.791 -44.303 1.00 72.38 639 LEU A CA 1
ATOM 4750 C C . LEU A 1 639 ? 26.947 12.579 -43.504 1.00 72.38 639 LEU A C 1
ATOM 4752 O O . LEU A 1 639 ? 26.501 11.453 -43.325 1.00 72.38 639 LEU A O 1
ATOM 4756 N N . THR A 1 640 ? 26.322 13.672 -43.082 1.00 70.31 640 THR A N 1
ATOM 4757 C CA . THR A 1 640 ? 25.037 13.649 -42.389 1.00 70.31 640 THR A CA 1
ATOM 4758 C C . THR A 1 640 ? 23.935 13.036 -43.255 1.00 70.31 640 THR A C 1
ATOM 4760 O O . THR A 1 640 ? 23.212 12.169 -42.778 1.00 70.31 640 THR A O 1
ATOM 4763 N N . ALA A 1 641 ? 23.825 13.435 -44.525 1.00 81.00 641 ALA A N 1
ATOM 4764 C CA . ALA A 1 641 ? 22.838 12.893 -45.457 1.00 81.00 641 ALA A CA 1
ATOM 4765 C C . ALA A 1 641 ? 23.058 11.396 -45.740 1.00 81.00 641 ALA A C 1
ATOM 4767 O O . ALA A 1 641 ? 22.095 10.638 -45.819 1.00 81.00 641 ALA A O 1
ATOM 4768 N N . ALA A 1 642 ? 24.316 10.956 -45.838 1.00 80.31 642 ALA A N 1
ATOM 4769 C CA . ALA A 1 642 ? 24.655 9.543 -46.002 1.00 80.31 642 ALA A CA 1
ATOM 4770 C C . ALA A 1 642 ? 24.220 8.707 -44.784 1.00 80.31 642 ALA A C 1
ATOM 4772 O O . ALA A 1 642 ? 23.594 7.662 -44.933 1.00 80.31 642 ALA A O 1
ATOM 4773 N N . LEU A 1 643 ? 24.476 9.207 -43.570 1.00 71.50 643 LEU A N 1
ATOM 4774 C CA . LEU A 1 643 ? 24.031 8.567 -42.328 1.00 71.50 643 LEU A CA 1
ATOM 4775 C C . LEU A 1 643 ? 22.499 8.545 -42.203 1.00 71.50 643 LEU A C 1
ATOM 4777 O O . LEU A 1 643 ? 21.936 7.543 -41.770 1.00 71.50 643 LEU A O 1
ATOM 4781 N N . GLN A 1 644 ? 21.818 9.609 -42.642 1.00 73.12 644 GLN A N 1
ATOM 4782 C CA . GLN A 1 644 ? 20.354 9.656 -42.712 1.00 73.12 644 GLN A CA 1
ATOM 4783 C C . GLN A 1 644 ? 19.781 8.612 -43.672 1.00 73.12 644 GLN A C 1
ATOM 4785 O O . GLN A 1 644 ? 18.734 8.045 -43.382 1.00 73.12 644 GLN A O 1
ATOM 4790 N N . ALA A 1 645 ? 20.449 8.340 -44.795 1.00 81.94 645 ALA A N 1
ATOM 4791 C CA . ALA A 1 645 ? 20.007 7.318 -45.738 1.00 81.94 645 ALA A CA 1
ATOM 4792 C C . ALA A 1 645 ? 20.117 5.901 -45.146 1.00 81.94 645 ALA A C 1
ATOM 4794 O O . ALA A 1 645 ? 19.193 5.107 -45.311 1.00 81.94 645 ALA A O 1
ATOM 4795 N N . VAL A 1 646 ? 21.193 5.608 -44.400 1.00 77.19 646 VAL A N 1
ATOM 4796 C CA . VAL A 1 646 ? 21.337 4.342 -43.651 1.00 77.19 646 VAL A CA 1
ATOM 4797 C C . VAL A 1 646 ? 20.230 4.201 -42.605 1.00 77.19 646 VAL A C 1
ATOM 4799 O O . VAL A 1 646 ? 19.562 3.174 -42.548 1.00 77.19 646 VAL A O 1
ATOM 4802 N N . GLN A 1 647 ? 19.988 5.248 -41.812 1.00 71.56 647 GLN A N 1
ATOM 4803 C CA . GLN A 1 647 ? 18.929 5.236 -40.802 1.00 71.56 647 GLN A CA 1
ATOM 4804 C C . GLN A 1 647 ? 17.543 5.043 -41.429 1.00 71.56 647 GLN A C 1
ATOM 4806 O O . GLN A 1 647 ? 16.793 4.184 -40.979 1.00 71.56 647 GLN A O 1
ATOM 4811 N N . ALA A 1 648 ? 17.218 5.807 -42.478 1.00 77.75 648 ALA A N 1
ATOM 4812 C CA . ALA A 1 648 ? 15.933 5.718 -43.165 1.00 77.75 648 ALA A CA 1
ATOM 4813 C C . ALA A 1 648 ? 15.674 4.305 -43.698 1.00 77.75 648 ALA A C 1
ATOM 4815 O O . ALA A 1 648 ? 14.539 3.835 -43.639 1.00 77.75 648 ALA A O 1
ATOM 4816 N N . LYS A 1 649 ? 16.730 3.621 -44.159 1.00 84.00 649 LYS A N 1
ATOM 4817 C CA . LYS A 1 649 ? 16.645 2.233 -44.602 1.00 84.00 649 LYS A CA 1
ATOM 4818 C C . LYS A 1 649 ? 16.310 1.281 -43.456 1.00 84.00 649 LYS A C 1
ATOM 4820 O O . LYS A 1 649 ? 15.436 0.439 -43.607 1.00 84.00 649 LYS A O 1
ATOM 4825 N N . PHE A 1 650 ? 16.961 1.433 -42.304 1.00 77.88 650 PHE A N 1
ATOM 4826 C CA . PHE A 1 650 ? 16.719 0.574 -41.135 1.00 77.88 650 PHE A CA 1
ATOM 4827 C C . PHE A 1 650 ? 15.342 0.794 -40.502 1.00 77.88 650 PHE A C 1
ATOM 4829 O O . PHE A 1 650 ? 14.840 -0.084 -39.812 1.00 77.88 650 PHE A O 1
ATOM 4836 N N . THR A 1 651 ? 14.716 1.941 -40.762 1.00 70.88 651 THR A N 1
ATOM 4837 C CA . THR A 1 651 ? 13.340 2.244 -40.346 1.00 70.88 651 THR A CA 1
ATOM 4838 C C . THR A 1 651 ? 12.298 1.990 -41.444 1.00 70.88 651 THR A C 1
ATOM 4840 O O . THR A 1 651 ? 11.131 2.331 -41.263 1.00 70.88 651 THR A O 1
ATOM 4843 N N . GLU A 1 652 ? 12.695 1.457 -42.606 1.00 79.25 652 GLU A N 1
ATOM 4844 C CA . GLU A 1 652 ? 11.763 1.133 -43.690 1.00 79.25 652 GLU A CA 1
ATOM 4845 C C . GLU A 1 652 ? 10.928 -0.104 -43.308 1.00 79.25 652 GLU A C 1
ATOM 4847 O O . GLU A 1 652 ? 11.512 -1.120 -42.917 1.00 79.25 652 GLU A O 1
ATOM 4852 N N . PRO A 1 653 ? 9.586 -0.060 -43.438 1.00 73.50 653 PRO A N 1
ATOM 4853 C CA . PRO A 1 653 ? 8.738 -1.229 -43.207 1.00 73.50 653 PRO A CA 1
ATOM 4854 C C . PRO A 1 653 ? 9.209 -2.440 -44.025 1.00 73.50 653 PRO A C 1
ATOM 4856 O O . PRO A 1 653 ? 9.585 -2.297 -45.190 1.00 73.50 653 PRO A O 1
ATOM 4859 N N . GLY A 1 654 ? 9.200 -3.634 -43.434 1.00 79.69 654 GLY A N 1
ATOM 4860 C CA . GLY A 1 654 ? 9.752 -4.849 -44.034 1.00 79.69 654 GLY A CA 1
ATOM 4861 C C . GLY A 1 654 ? 11.257 -5.022 -43.813 1.00 79.69 654 GLY A C 1
ATOM 4862 O O . GLY A 1 654 ? 11.664 -6.056 -43.295 1.00 79.69 654 GLY A O 1
ATOM 4863 N N . PHE A 1 655 ? 12.089 -4.025 -44.144 1.00 80.19 655 PHE A N 1
ATOM 4864 C CA . PHE A 1 655 ? 13.541 -4.134 -43.922 1.00 80.19 655 PHE A CA 1
ATOM 4865 C C . PHE A 1 655 ? 13.901 -4.029 -42.433 1.00 80.19 655 PHE A C 1
ATOM 4867 O O . PHE A 1 655 ? 14.675 -4.831 -41.917 1.00 80.19 655 PHE A O 1
ATOM 4874 N N . GLY A 1 656 ? 13.298 -3.070 -41.722 1.00 79.81 656 GLY A N 1
ATOM 4875 C CA . GLY A 1 656 ? 13.429 -2.961 -40.268 1.00 79.81 656 GLY A CA 1
ATOM 4876 C C . GLY A 1 656 ? 12.850 -4.176 -39.539 1.00 79.81 656 GLY A C 1
ATOM 4877 O O . GLY A 1 656 ? 13.454 -4.658 -38.584 1.00 79.81 656 GLY A O 1
ATOM 4878 N N . ASP A 1 657 ? 11.739 -4.722 -40.039 1.00 83.25 657 ASP A N 1
ATOM 4879 C CA . ASP A 1 657 ? 11.102 -5.920 -39.481 1.00 83.25 657 ASP A CA 1
ATOM 4880 C C . ASP A 1 657 ? 12.008 -7.154 -39.617 1.00 83.25 657 ASP A C 1
ATOM 4882 O O . ASP A 1 657 ? 12.115 -7.953 -38.690 1.00 83.25 657 ASP A O 1
ATOM 4886 N N . GLU A 1 658 ? 12.718 -7.293 -40.742 1.00 85.31 658 GLU A N 1
ATOM 4887 C CA . GLU A 1 658 ? 13.707 -8.358 -40.936 1.00 85.31 658 GLU A CA 1
ATOM 4888 C C . GLU A 1 658 ? 14.884 -8.226 -39.960 1.00 85.31 658 GLU A C 1
ATOM 4890 O O . GLU A 1 658 ? 15.294 -9.222 -39.362 1.00 85.31 658 GLU A O 1
ATOM 4895 N N . ILE A 1 659 ? 15.388 -7.005 -39.737 1.00 86.00 659 ILE A N 1
ATOM 4896 C CA . ILE A 1 659 ? 16.434 -6.753 -38.734 1.00 86.00 659 ILE A CA 1
ATOM 4897 C C . ILE A 1 659 ? 15.932 -7.148 -37.341 1.00 86.00 659 ILE A C 1
ATOM 4899 O O . ILE A 1 659 ? 16.609 -7.905 -36.647 1.00 86.00 659 ILE A O 1
ATOM 4903 N N . LEU A 1 660 ? 14.744 -6.683 -36.935 1.00 85.19 660 LEU A N 1
ATOM 4904 C CA . LEU A 1 660 ? 14.147 -7.017 -35.636 1.00 85.19 660 LEU A CA 1
ATOM 4905 C C . LEU A 1 660 ? 13.958 -8.532 -35.472 1.00 85.19 660 LEU A C 1
ATOM 4907 O O . LEU A 1 660 ? 14.326 -9.093 -34.442 1.00 85.19 660 LEU A O 1
ATOM 4911 N N . ALA A 1 661 ? 13.478 -9.217 -36.509 1.00 87.19 661 ALA A N 1
ATOM 4912 C CA . ALA A 1 661 ? 13.339 -10.669 -36.519 1.00 87.19 661 ALA A CA 1
ATOM 4913 C C . ALA A 1 661 ? 14.689 -11.403 -36.422 1.00 87.19 661 ALA A C 1
ATOM 4915 O O . ALA A 1 661 ? 14.744 -12.527 -35.924 1.00 87.19 661 ALA A O 1
ATOM 4916 N N . ASN A 1 662 ? 15.782 -10.819 -36.911 1.00 88.25 662 ASN A N 1
ATOM 4917 C CA . ASN A 1 662 ? 17.094 -11.464 -36.912 1.00 88.25 662 ASN A CA 1
ATOM 4918 C C . ASN A 1 662 ? 17.915 -11.189 -35.647 1.00 88.25 662 ASN A C 1
ATOM 4920 O O . ASN A 1 662 ? 18.781 -11.998 -35.331 1.00 88.25 662 ASN A O 1
ATOM 4924 N N . ILE A 1 663 ? 17.651 -10.098 -34.916 1.00 87.81 663 ILE A N 1
ATOM 4925 C CA . ILE A 1 663 ? 18.350 -9.781 -33.654 1.00 87.81 663 ILE A CA 1
ATOM 4926 C C . ILE A 1 663 ? 17.746 -10.487 -32.431 1.00 87.81 663 ILE A C 1
ATOM 4928 O O . ILE A 1 663 ? 18.390 -10.557 -31.384 1.00 87.81 663 ILE A O 1
ATOM 4932 N N . VAL A 1 664 ? 16.530 -11.026 -32.544 1.00 86.81 664 VAL A N 1
ATOM 4933 C CA . VAL A 1 664 ? 15.931 -11.853 -31.492 1.00 86.81 664 VAL A CA 1
ATOM 4934 C C . VAL A 1 664 ? 16.633 -13.199 -31.430 1.00 86.81 664 VAL A C 1
ATOM 4936 O O . VAL A 1 664 ? 16.788 -13.895 -32.435 1.00 86.81 664 VAL A O 1
ATOM 4939 N N . LYS A 1 665 ? 17.003 -13.609 -30.218 1.00 77.69 665 LYS A N 1
ATOM 4940 C CA . LYS A 1 665 ? 17.523 -14.950 -29.966 1.00 77.69 665 LYS A CA 1
ATOM 4941 C C . LYS A 1 665 ? 16.434 -15.981 -30.274 1.00 77.69 665 LYS A C 1
ATOM 4943 O O . LYS A 1 665 ? 15.507 -16.147 -29.488 1.00 77.69 665 LYS A O 1
ATOM 4948 N N . SER A 1 666 ? 16.552 -16.674 -31.407 1.00 70.88 666 SER A N 1
ATOM 4949 C CA . SER A 1 666 ? 15.648 -17.772 -31.765 1.00 70.88 666 SER A CA 1
ATOM 4950 C C . SER A 1 666 ? 16.100 -19.069 -31.073 1.00 70.88 666 SER A C 1
ATOM 4952 O O . SER A 1 666 ? 17.215 -19.538 -31.328 1.00 70.88 666 SER A O 1
ATOM 4954 N N . PRO A 1 667 ? 15.276 -19.662 -30.193 1.00 64.19 667 PRO A N 1
ATOM 4955 C CA . PRO A 1 667 ? 15.629 -20.883 -29.472 1.00 64.19 667 PRO A CA 1
ATOM 4956 C C . PRO A 1 667 ? 15.542 -22.150 -30.338 1.00 64.19 667 PRO A C 1
ATOM 4958 O O . PRO A 1 667 ? 16.103 -23.184 -29.971 1.00 64.19 667 PRO A O 1
ATOM 4961 N N . SER A 1 668 ? 14.881 -22.088 -31.504 1.00 67.81 668 SER A N 1
ATOM 4962 C CA . SER A 1 668 ? 14.667 -23.240 -32.383 1.00 67.81 668 SER A CA 1
ATOM 4963 C C . SER A 1 668 ? 15.080 -22.967 -33.835 1.00 67.81 668 SER A C 1
ATOM 4965 O O . SER A 1 668 ? 14.723 -21.967 -34.455 1.00 67.81 668 SER A O 1
ATOM 4967 N N . SER A 1 669 ? 15.860 -23.882 -34.422 1.00 64.88 669 SER A N 1
ATOM 4968 C CA . SER A 1 669 ? 16.284 -23.756 -35.818 1.00 64.88 669 SER A CA 1
ATOM 4969 C C . SER A 1 669 ? 15.091 -23.979 -36.756 1.00 64.88 669 SER A C 1
ATOM 4971 O O . SER A 1 669 ? 14.647 -25.119 -36.903 1.00 64.88 669 SER A O 1
ATOM 4973 N N . GLY A 1 670 ? 14.604 -22.924 -37.415 1.00 73.62 670 GLY A N 1
ATOM 4974 C CA . GLY A 1 670 ? 13.564 -23.024 -38.450 1.00 73.62 670 GLY A CA 1
ATOM 4975 C C . GLY A 1 670 ? 12.319 -22.156 -38.255 1.00 73.62 670 GLY A C 1
ATOM 4976 O O . GLY A 1 670 ? 11.398 -22.290 -39.057 1.00 73.62 670 GLY A O 1
ATOM 4977 N N . GLU A 1 671 ? 12.278 -21.282 -37.243 1.00 86.75 671 GLU A N 1
ATOM 4978 C CA . GLU A 1 671 ? 11.207 -20.281 -37.105 1.00 86.75 671 GLU A CA 1
ATOM 4979 C C . GLU A 1 671 ? 11.120 -19.373 -38.348 1.00 86.75 671 GLU A C 1
ATOM 4981 O O . GLU A 1 671 ? 12.139 -19.032 -38.961 1.00 86.75 671 GLU A O 1
ATOM 4986 N N . THR A 1 672 ? 9.907 -18.968 -38.735 1.00 88.56 672 THR A N 1
ATOM 4987 C CA . THR A 1 672 ? 9.687 -18.012 -39.833 1.00 88.56 672 THR A CA 1
ATOM 4988 C C . THR A 1 672 ? 10.048 -16.585 -39.409 1.00 88.56 672 THR A C 1
ATOM 4990 O O . THR A 1 672 ? 10.277 -16.312 -38.230 1.00 88.56 672 THR A O 1
ATOM 4993 N N . VAL A 1 673 ? 10.128 -15.659 -40.371 1.00 85.56 673 VAL A N 1
ATOM 4994 C CA . VAL A 1 673 ? 10.388 -14.237 -40.072 1.00 85.56 673 VAL A CA 1
ATOM 4995 C C . VAL A 1 673 ? 9.265 -13.668 -39.206 1.00 85.56 673 VAL A C 1
ATOM 4997 O O . VAL A 1 673 ? 9.544 -12.986 -38.230 1.00 85.56 673 VAL A O 1
ATOM 5000 N N . GLU A 1 674 ? 8.014 -14.022 -39.498 1.00 87.31 674 GLU A N 1
ATOM 5001 C CA . GLU A 1 674 ? 6.834 -13.571 -38.755 1.00 87.31 674 GLU A CA 1
ATOM 5002 C C . GLU A 1 674 ? 6.856 -14.060 -37.302 1.00 87.31 674 GLU A C 1
ATOM 5004 O O . GLU A 1 674 ? 6.534 -13.301 -36.398 1.00 87.31 674 GLU A O 1
ATOM 5009 N N . GLN A 1 675 ? 7.293 -15.301 -37.064 1.00 89.94 675 GLN A N 1
ATOM 5010 C CA . GLN A 1 675 ? 7.416 -15.866 -35.715 1.00 89.94 675 GLN A CA 1
ATOM 5011 C C . GLN A 1 675 ? 8.495 -15.159 -34.890 1.00 89.94 675 GLN A C 1
ATOM 5013 O O . GLN A 1 675 ? 8.282 -14.855 -33.718 1.00 89.94 675 GLN A O 1
ATOM 5018 N N . ARG A 1 676 ? 9.653 -14.866 -35.491 1.00 89.19 676 ARG A N 1
ATOM 5019 C CA . ARG A 1 676 ? 10.714 -14.126 -34.794 1.00 89.19 676 ARG A CA 1
ATOM 5020 C C . ARG A 1 676 ? 10.361 -12.654 -34.595 1.00 89.19 676 ARG A C 1
ATOM 5022 O O . ARG A 1 676 ? 10.738 -12.080 -33.578 1.00 89.19 676 ARG A O 1
ATOM 5029 N N . LEU A 1 677 ? 9.628 -12.059 -35.536 1.00 88.56 677 LEU A N 1
ATOM 5030 C CA . LEU A 1 677 ? 9.106 -10.703 -35.407 1.00 88.56 677 LEU A CA 1
ATOM 5031 C C . LEU A 1 677 ? 8.108 -10.608 -34.248 1.00 88.56 677 LEU A C 1
ATOM 5033 O O . LEU A 1 677 ? 8.223 -9.691 -33.442 1.00 88.56 677 LEU A O 1
ATOM 5037 N N . ASP A 1 678 ? 7.206 -11.583 -34.104 1.00 90.00 678 ASP A N 1
ATOM 5038 C CA . ASP A 1 678 ? 6.286 -11.658 -32.961 1.00 90.00 678 ASP A CA 1
ATOM 5039 C C . ASP A 1 678 ? 7.061 -11.786 -31.640 1.00 90.00 678 ASP A C 1
ATOM 5041 O O . ASP A 1 678 ? 6.821 -11.032 -30.711 1.00 90.00 678 ASP A O 1
ATOM 5045 N N . ARG A 1 679 ? 8.118 -12.610 -31.577 1.00 89.06 679 ARG A N 1
ATOM 5046 C CA . ARG A 1 679 ? 8.992 -12.675 -30.387 1.00 89.06 679 ARG A CA 1
ATOM 5047 C C . ARG A 1 679 ? 9.729 -11.364 -30.083 1.00 89.06 679 ARG A C 1
ATOM 5049 O O . ARG A 1 679 ? 10.061 -11.115 -28.924 1.00 89.06 679 ARG A O 1
ATOM 5056 N N . SER A 1 680 ? 10.009 -10.541 -31.096 1.00 88.38 680 SER A N 1
ATOM 5057 C CA . SER A 1 680 ? 10.766 -9.290 -30.930 1.00 88.38 680 SER A CA 1
ATOM 5058 C C . SER A 1 680 ? 10.043 -8.250 -30.084 1.00 88.38 680 SER A C 1
ATOM 5060 O O . SER A 1 680 ? 10.698 -7.415 -29.461 1.00 88.38 680 SER A O 1
ATOM 5062 N N . VAL A 1 681 ? 8.716 -8.345 -29.995 1.00 87.62 681 VAL A N 1
ATOM 5063 C CA . VAL A 1 681 ? 7.887 -7.404 -29.237 1.00 87.62 681 VAL A CA 1
ATOM 5064 C C . VAL A 1 681 ? 8.185 -7.459 -27.733 1.00 87.62 681 VAL A C 1
ATOM 5066 O O . VAL A 1 681 ? 8.125 -6.446 -27.046 1.00 87.62 681 VAL A O 1
ATOM 5069 N N . GLY A 1 682 ? 8.635 -8.613 -27.228 1.00 87.94 682 GLY A N 1
ATOM 5070 C CA . GLY A 1 682 ? 9.008 -8.796 -25.825 1.00 87.94 682 GLY A CA 1
ATOM 5071 C C . GLY A 1 682 ? 10.380 -8.233 -25.437 1.00 87.94 682 GLY A C 1
ATOM 5072 O O . GLY A 1 682 ? 10.729 -8.295 -24.257 1.00 87.94 682 GLY A O 1
ATOM 5073 N N . LEU A 1 683 ? 11.178 -7.712 -26.380 1.00 89.81 683 LEU A N 1
ATOM 5074 C CA . LEU A 1 683 ? 12.473 -7.086 -26.078 1.00 89.81 683 LEU A CA 1
ATOM 5075 C C . LEU A 1 683 ? 12.277 -5.813 -25.242 1.00 89.81 683 LEU A C 1
ATOM 5077 O O . LEU A 1 683 ? 11.338 -5.058 -25.463 1.00 89.81 683 LEU A O 1
ATOM 5081 N N . PHE A 1 684 ? 13.187 -5.571 -24.298 1.00 89.88 684 PHE A N 1
ATOM 5082 C CA . PHE A 1 684 ? 13.165 -4.476 -23.315 1.00 89.88 684 PHE A CA 1
ATOM 5083 C C . PHE A 1 684 ? 11.967 -4.471 -22.354 1.00 89.88 684 PHE A C 1
ATOM 5085 O O . PHE A 1 684 ? 11.884 -3.593 -21.497 1.00 89.88 684 PHE A O 1
ATOM 5092 N N . HIS A 1 685 ? 11.095 -5.478 -22.430 1.00 93.12 685 HIS A N 1
ATOM 5093 C CA . HIS A 1 685 ? 10.008 -5.687 -21.482 1.00 93.12 685 HIS A CA 1
ATOM 5094 C C . HIS A 1 685 ? 10.420 -6.645 -20.357 1.00 93.12 685 HIS A C 1
ATOM 5096 O O . HIS A 1 685 ? 11.307 -7.491 -20.559 1.00 93.12 685 HIS A O 1
ATOM 5102 N N . PRO A 1 686 ? 9.770 -6.547 -19.182 1.00 90.81 686 PRO A N 1
ATOM 5103 C CA . PRO A 1 686 ? 9.936 -7.508 -18.105 1.00 90.81 686 PRO A CA 1
ATOM 5104 C C . PRO A 1 686 ? 9.740 -8.939 -18.607 1.00 90.81 686 PRO A C 1
ATOM 5106 O O . PRO A 1 686 ? 8.746 -9.246 -19.266 1.00 90.81 686 PRO A O 1
ATOM 5109 N N . ASN A 1 687 ? 10.700 -9.812 -18.316 1.00 86.00 687 ASN A N 1
ATOM 5110 C CA . ASN A 1 687 ? 10.531 -11.245 -18.537 1.00 86.00 687 ASN A CA 1
ATOM 5111 C C . ASN A 1 687 ? 9.652 -11.840 -17.427 1.00 86.00 687 ASN A C 1
ATOM 5113 O O . ASN A 1 687 ? 9.195 -11.112 -16.550 1.00 86.00 687 ASN A O 1
ATOM 5117 N N . GLN A 1 688 ? 9.429 -13.157 -17.434 1.00 78.12 688 GLN A N 1
ATOM 5118 C CA . GLN A 1 688 ? 8.569 -13.793 -16.430 1.00 78.12 688 GLN A CA 1
ATOM 5119 C C . GLN A 1 688 ? 8.946 -13.413 -14.988 1.00 78.12 688 GLN A C 1
ATOM 5121 O O . GLN A 1 688 ? 8.088 -12.963 -14.242 1.00 78.12 688 GLN A O 1
ATOM 5126 N N . ALA A 1 689 ? 10.231 -13.489 -14.627 1.00 76.12 689 ALA A N 1
ATOM 5127 C CA . ALA A 1 689 ? 10.683 -13.140 -13.282 1.00 76.12 689 ALA A CA 1
ATOM 5128 C C . ALA A 1 689 ? 10.449 -11.655 -12.954 1.00 76.12 689 ALA A C 1
ATOM 5130 O O . ALA A 1 689 ? 10.076 -11.322 -11.833 1.00 76.12 689 ALA A O 1
ATOM 5131 N N . GLY A 1 690 ? 10.638 -10.757 -13.926 1.00 76.81 690 GLY A N 1
ATOM 5132 C CA . GLY A 1 690 ? 10.309 -9.342 -13.758 1.00 76.81 690 GLY A CA 1
ATOM 5133 C C . GLY A 1 690 ? 8.809 -9.105 -13.566 1.00 76.81 690 GLY A C 1
ATOM 5134 O O . GLY A 1 690 ? 8.415 -8.278 -12.748 1.00 76.81 690 GLY A O 1
ATOM 5135 N N . ILE A 1 691 ? 7.959 -9.850 -14.274 1.00 81.12 691 ILE A N 1
ATOM 5136 C CA . ILE A 1 691 ? 6.503 -9.765 -14.115 1.00 81.12 691 ILE A CA 1
ATOM 5137 C C . ILE A 1 691 ? 6.070 -10.274 -12.738 1.00 81.12 691 ILE A C 1
ATOM 5139 O O . ILE A 1 691 ? 5.194 -9.665 -12.131 1.00 81.12 691 ILE A O 1
ATOM 5143 N N . ASP A 1 692 ? 6.714 -11.313 -12.211 1.00 75.06 692 ASP A N 1
ATOM 5144 C CA . ASP A 1 692 ? 6.435 -11.824 -10.865 1.00 75.06 692 ASP A CA 1
ATOM 5145 C C . ASP A 1 692 ? 6.753 -10.759 -9.790 1.00 75.06 692 ASP A C 1
ATOM 5147 O O . ASP A 1 692 ? 6.008 -10.594 -8.821 1.00 75.06 692 ASP A O 1
ATOM 5151 N N . VAL A 1 693 ? 7.813 -9.961 -9.991 1.00 74.38 693 VAL A N 1
ATOM 5152 C CA . VAL A 1 693 ? 8.118 -8.796 -9.137 1.00 74.38 693 VAL A CA 1
ATOM 5153 C C . VAL A 1 693 ? 7.022 -7.733 -9.252 1.00 74.38 693 VAL A C 1
ATOM 5155 O O . VAL A 1 693 ? 6.543 -7.248 -8.228 1.00 74.38 693 VAL A O 1
ATOM 5158 N N . LEU A 1 694 ? 6.584 -7.392 -10.471 1.00 79.75 694 LEU A N 1
ATOM 5159 C CA . LEU A 1 694 ? 5.485 -6.437 -10.680 1.00 79.75 694 LEU A CA 1
ATOM 5160 C C . LEU A 1 694 ? 4.194 -6.895 -9.989 1.00 79.75 694 LEU A C 1
ATOM 5162 O O . LEU A 1 694 ? 3.548 -6.100 -9.307 1.00 79.75 694 LEU A O 1
ATOM 5166 N N . ALA A 1 695 ? 3.845 -8.176 -10.129 1.00 77.88 695 ALA A N 1
ATOM 5167 C CA . ALA A 1 695 ? 2.677 -8.771 -9.493 1.00 77.88 695 ALA A CA 1
ATOM 5168 C C . ALA A 1 695 ? 2.752 -8.647 -7.972 1.00 77.88 695 ALA A C 1
ATOM 5170 O O . ALA A 1 695 ? 1.774 -8.238 -7.352 1.00 77.88 695 ALA A O 1
ATOM 5171 N N . CYS A 1 696 ? 3.915 -8.921 -7.372 1.00 70.94 696 CYS A N 1
ATOM 5172 C CA . CYS A 1 696 ? 4.092 -8.812 -5.924 1.00 70.94 696 CYS A CA 1
ATOM 5173 C C . CYS A 1 696 ? 3.846 -7.393 -5.411 1.00 70.94 696 CYS A C 1
ATOM 5175 O O . CYS A 1 696 ? 3.135 -7.205 -4.426 1.00 70.94 696 CYS A O 1
ATOM 5177 N N . TYR A 1 697 ? 4.391 -6.387 -6.095 1.00 76.25 697 TYR A N 1
ATOM 5178 C CA . TYR A 1 697 ? 4.215 -4.996 -5.683 1.00 76.25 697 TYR A CA 1
ATOM 5179 C C . TYR A 1 697 ? 2.744 -4.581 -5.730 1.00 76.25 697 TYR A C 1
ATOM 5181 O O . TYR A 1 697 ? 2.244 -4.004 -4.769 1.00 76.25 697 TYR A O 1
ATOM 5189 N N . VAL A 1 698 ? 2.036 -4.935 -6.804 1.00 77.38 698 VAL A N 1
ATOM 5190 C CA . VAL A 1 698 ? 0.602 -4.642 -6.939 1.00 77.38 698 VAL A CA 1
ATOM 5191 C C . VAL A 1 698 ? -0.220 -5.399 -5.890 1.00 77.38 698 VAL A C 1
ATOM 5193 O O . VAL A 1 698 ? -1.093 -4.806 -5.260 1.00 77.38 698 VAL A O 1
ATOM 5196 N N . HIS A 1 699 ? 0.072 -6.681 -5.664 1.00 72.69 699 HIS A N 1
ATOM 5197 C CA . HIS A 1 699 ? -0.605 -7.502 -4.661 1.00 72.69 699 HIS A CA 1
ATOM 5198 C C . HIS A 1 699 ? -0.428 -6.950 -3.243 1.00 72.69 699 HIS A C 1
ATOM 5200 O O . HIS A 1 699 ? -1.398 -6.832 -2.503 1.00 72.69 699 HIS A O 1
ATOM 5206 N N . ASN A 1 700 ? 0.790 -6.563 -2.862 1.00 61.47 700 ASN A N 1
ATOM 5207 C CA . ASN A 1 700 ? 1.052 -6.033 -1.524 1.00 61.47 700 ASN A CA 1
ATOM 5208 C C . ASN A 1 700 ? 0.418 -4.658 -1.300 1.00 61.47 700 ASN A C 1
ATOM 5210 O O . ASN A 1 700 ? 0.064 -4.331 -0.167 1.00 61.47 700 ASN A O 1
ATOM 5214 N N . THR A 1 701 ? 0.262 -3.857 -2.359 1.00 63.00 701 THR A N 1
ATOM 5215 C CA . THR A 1 701 ? -0.559 -2.642 -2.297 1.00 63.00 701 THR A CA 1
ATOM 5216 C C . THR A 1 701 ? -2.038 -2.992 -2.115 1.00 63.00 701 THR A C 1
ATOM 5218 O O . THR A 1 701 ? -2.705 -2.334 -1.325 1.00 63.00 701 THR A O 1
ATOM 5221 N N . ALA A 1 702 ? -2.541 -4.042 -2.776 1.00 60.03 702 ALA A N 1
ATOM 5222 C CA . ALA A 1 702 ? -3.935 -4.486 -2.654 1.00 60.03 702 ALA A CA 1
ATOM 5223 C C . ALA A 1 702 ? -4.280 -5.062 -1.271 1.00 60.03 702 ALA A C 1
ATOM 5225 O O . ALA A 1 702 ? -5.389 -4.865 -0.789 1.00 60.03 702 ALA A O 1
ATOM 5226 N N . THR A 1 703 ? -3.340 -5.758 -0.631 1.00 52.62 703 THR A N 1
ATOM 5227 C CA . THR A 1 703 ? -3.545 -6.436 0.662 1.00 52.62 703 THR A CA 1
ATOM 5228 C C . THR A 1 703 ? -3.076 -5.619 1.867 1.00 52.62 703 THR A C 1
ATOM 5230 O O . THR A 1 703 ? -3.145 -6.095 2.996 1.00 52.62 703 THR A O 1
ATOM 5233 N N . PHE A 1 704 ? -2.590 -4.390 1.654 1.00 46.47 704 PHE A N 1
ATOM 5234 C CA . PHE A 1 704 ? -2.063 -3.497 2.698 1.00 46.47 704 PHE A CA 1
ATOM 5235 C C . PHE A 1 704 ? -0.907 -4.091 3.538 1.00 46.47 704 PHE A C 1
ATOM 5237 O O . PHE A 1 704 ? -0.571 -3.571 4.599 1.00 46.47 704 PHE A O 1
ATOM 5244 N N . LEU A 1 705 ? -0.228 -5.136 3.043 1.00 29.19 705 LEU A N 1
ATOM 5245 C CA . LEU A 1 705 ? 0.856 -5.842 3.750 1.00 29.19 705 LEU A CA 1
ATOM 5246 C C . LEU A 1 705 ? 2.233 -5.145 3.655 1.00 29.19 705 LEU A C 1
ATOM 5248 O O . LEU A 1 705 ? 3.204 -5.588 4.275 1.00 29.19 705 LEU A O 1
ATOM 5252 N N . GLY A 1 706 ? 2.344 -4.058 2.882 1.00 30.53 706 GLY A N 1
ATOM 5253 C CA . GLY A 1 706 ? 3.606 -3.359 2.603 1.00 30.53 706 GLY A CA 1
ATOM 5254 C C . GLY A 1 706 ? 4.527 -4.117 1.628 1.00 30.53 706 GLY A C 1
ATOM 5255 O O . GLY A 1 706 ? 4.486 -5.339 1.502 1.00 30.53 706 GLY A O 1
ATOM 5256 N N . THR A 1 707 ? 5.399 -3.414 0.895 1.00 33.59 707 THR A N 1
ATOM 5257 C CA . THR A 1 707 ? 6.254 -4.009 -0.168 1.00 33.59 707 THR A CA 1
ATOM 5258 C C . THR A 1 707 ? 7.448 -4.822 0.357 1.00 33.59 707 THR A C 1
ATOM 5260 O O . THR A 1 707 ? 8.193 -5.416 -0.419 1.00 33.59 707 THR A O 1
ATOM 5263 N N . SER A 1 708 ? 7.607 -4.903 1.680 1.00 33.03 708 SER A N 1
ATOM 5264 C CA . SER A 1 708 ? 8.714 -5.537 2.413 1.00 33.03 708 SER A CA 1
ATOM 5265 C C . SER A 1 708 ? 8.943 -7.023 2.102 1.00 33.03 708 SER A C 1
ATOM 5267 O O . SER A 1 708 ? 10.005 -7.555 2.421 1.00 33.03 708 SER A O 1
ATOM 5269 N N . PHE A 1 709 ? 7.949 -7.697 1.516 1.00 40.41 709 PHE A N 1
ATOM 5270 C CA . PHE A 1 709 ? 7.973 -9.126 1.191 1.00 40.41 709 PHE A CA 1
ATOM 5271 C C . PHE A 1 709 ? 8.327 -9.418 -0.273 1.00 40.41 709 PHE A C 1
ATOM 5273 O O . PHE A 1 709 ? 8.509 -10.582 -0.633 1.00 40.41 709 PHE A O 1
ATOM 5280 N N . CYS A 1 710 ? 8.440 -8.389 -1.120 1.00 46.25 710 CYS A N 1
ATOM 5281 C CA . CYS A 1 710 ? 8.699 -8.594 -2.537 1.00 46.25 710 CYS A CA 1
ATOM 5282 C C . CYS A 1 710 ? 10.187 -8.839 -2.826 1.00 46.25 710 CYS A C 1
ATOM 5284 O O . CYS A 1 710 ? 11.051 -8.118 -2.317 1.00 46.25 710 CYS A O 1
ATOM 5286 N N . PRO A 1 711 ? 10.521 -9.851 -3.647 1.00 46.91 711 PRO A N 1
ATOM 5287 C CA . PRO A 1 711 ? 11.902 -10.119 -4.014 1.00 46.91 711 PRO A CA 1
ATOM 5288 C C . PRO A 1 711 ? 12.452 -8.977 -4.879 1.00 46.91 711 PRO A C 1
ATOM 5290 O O . PRO A 1 711 ? 11.936 -8.700 -5.958 1.00 46.91 711 PRO A O 1
ATOM 5293 N N . ASN A 1 712 ? 13.541 -8.346 -4.437 1.00 42.56 712 ASN A N 1
ATOM 5294 C CA . ASN A 1 712 ? 14.337 -7.466 -5.295 1.00 42.56 712 ASN A CA 1
ATOM 5295 C C . ASN A 1 712 ? 15.153 -8.335 -6.263 1.00 42.56 712 ASN A C 1
ATOM 5297 O O . ASN A 1 712 ? 15.755 -9.322 -5.835 1.00 42.56 712 ASN A O 1
ATOM 5301 N N . GLY A 1 713 ? 15.168 -7.975 -7.548 1.00 43.75 713 GLY A N 1
ATOM 5302 C CA . GLY A 1 713 ? 15.681 -8.744 -8.696 1.00 43.75 713 GLY A CA 1
ATOM 5303 C C . GLY A 1 713 ? 17.099 -9.327 -8.648 1.00 43.75 713 GLY A C 1
ATOM 5304 O O . GLY A 1 713 ? 17.947 -8.946 -9.442 1.00 43.75 713 GLY A O 1
ATOM 5305 N N . GLY A 1 714 ? 17.358 -10.296 -7.768 1.00 29.22 714 GLY A N 1
ATOM 5306 C CA . GLY A 1 714 ? 18.645 -10.981 -7.618 1.00 29.22 714 GLY A CA 1
ATOM 5307 C C . GLY A 1 714 ? 18.495 -12.412 -7.087 1.00 29.22 714 GLY A C 1
ATOM 5308 O O . GLY A 1 714 ? 19.043 -12.746 -6.034 1.00 29.22 714 GLY A O 1
ATOM 5309 N N . ALA A 1 715 ? 17.762 -13.230 -7.852 1.00 27.50 715 ALA A N 1
ATOM 5310 C CA . ALA A 1 715 ? 17.473 -14.673 -7.765 1.00 27.50 715 ALA A CA 1
ATOM 5311 C C . ALA A 1 715 ? 16.772 -15.250 -6.517 1.00 27.50 715 ALA A C 1
ATOM 5313 O O . ALA A 1 715 ? 17.323 -15.282 -5.415 1.00 27.50 715 ALA A O 1
ATOM 5314 N N . GLY A 1 716 ? 15.615 -15.882 -6.785 1.00 24.83 716 GLY A N 1
ATOM 5315 C CA . GLY A 1 716 ? 14.916 -16.773 -5.858 1.00 24.83 716 GLY A CA 1
ATOM 5316 C C . GLY A 1 716 ? 13.649 -17.506 -6.342 1.00 24.83 716 GLY A C 1
ATOM 5317 O O . GLY A 1 716 ? 13.071 -18.207 -5.525 1.00 24.83 716 GLY A O 1
ATOM 5318 N N . LEU A 1 717 ? 13.193 -17.438 -7.604 1.00 26.02 717 LEU A N 1
ATOM 5319 C CA . LEU A 1 717 ? 11.998 -18.194 -8.046 1.00 26.02 717 LEU A CA 1
ATOM 5320 C C . LEU A 1 717 ? 12.347 -19.543 -8.694 1.00 26.02 717 LEU A C 1
ATOM 5322 O O . LEU A 1 717 ? 12.249 -19.730 -9.902 1.00 26.02 717 LEU A O 1
ATOM 5326 N N . ARG A 1 718 ? 12.748 -20.500 -7.847 1.00 27.30 718 ARG A N 1
ATOM 5327 C CA . ARG A 1 718 ? 12.433 -21.938 -7.976 1.00 27.30 718 ARG A CA 1
ATOM 5328 C C . ARG A 1 718 ? 12.465 -22.591 -6.587 1.00 27.30 718 ARG A C 1
ATOM 5330 O O . ARG A 1 718 ? 13.411 -23.293 -6.242 1.00 27.30 718 ARG A O 1
ATOM 5337 N N . ALA A 1 719 ? 11.402 -22.393 -5.817 1.00 21.44 719 ALA A N 1
ATOM 5338 C CA . ALA A 1 719 ? 10.967 -23.311 -4.765 1.00 21.44 719 ALA A CA 1
ATOM 5339 C C . ALA A 1 719 ? 9.481 -23.596 -5.025 1.00 21.44 719 ALA A C 1
ATOM 5341 O O . ALA A 1 719 ? 8.733 -22.693 -5.379 1.00 21.44 719 ALA A O 1
ATOM 5342 N N . GLY A 1 720 ? 9.108 -24.873 -5.042 1.00 24.34 720 GLY A N 1
ATOM 5343 C CA . GLY A 1 720 ? 7.947 -25.356 -5.780 1.00 24.34 720 GLY A CA 1
ATOM 5344 C C . GLY A 1 720 ? 6.593 -25.022 -5.164 1.00 24.34 720 GLY A C 1
ATOM 5345 O O . GLY A 1 720 ? 6.366 -25.286 -3.993 1.00 24.34 720 GLY A O 1
ATOM 5346 N N . PHE A 1 721 ? 5.658 -24.618 -6.019 1.00 23.80 721 PHE A N 1
ATOM 5347 C CA . PHE A 1 721 ? 4.233 -24.867 -5.817 1.00 23.80 721 PHE A CA 1
ATOM 5348 C C . PHE A 1 721 ? 3.833 -26.083 -6.655 1.00 23.80 721 PHE A C 1
ATOM 5350 O O . PHE A 1 721 ? 3.144 -26.004 -7.667 1.00 23.80 721 PHE A O 1
ATOM 5357 N N . ALA A 1 722 ? 4.353 -27.241 -6.254 1.00 20.62 722 ALA A N 1
ATOM 5358 C CA . ALA A 1 722 ? 3.632 -28.486 -6.440 1.00 20.62 722 ALA A CA 1
ATOM 5359 C C . ALA A 1 722 ? 2.997 -28.788 -5.084 1.00 20.62 722 ALA A C 1
ATOM 5361 O O . ALA A 1 722 ? 3.705 -28.827 -4.080 1.00 20.62 722 ALA A O 1
ATOM 5362 N N . ALA A 1 723 ? 1.675 -28.942 -5.078 1.00 28.48 723 ALA A N 1
ATOM 5363 C CA . ALA A 1 723 ? 0.873 -29.300 -3.917 1.00 28.48 723 ALA A CA 1
ATOM 5364 C C . ALA A 1 723 ? 1.553 -30.368 -3.044 1.00 28.48 723 ALA A C 1
ATOM 5366 O O . ALA A 1 723 ? 1.874 -31.433 -3.568 1.00 28.48 723 ALA A O 1
ATOM 5367 N N . THR A 1 724 ? 1.726 -30.083 -1.747 1.00 22.66 724 THR A N 1
ATOM 5368 C CA . THR A 1 724 ? 1.642 -31.040 -0.623 1.00 22.66 724 THR A CA 1
ATOM 5369 C C . THR A 1 724 ? 1.759 -30.304 0.719 1.00 22.66 724 THR A C 1
ATOM 5371 O O . THR A 1 724 ? 2.792 -29.702 0.991 1.00 22.66 724 THR A O 1
ATOM 5374 N N . ASP A 1 725 ? 0.682 -30.395 1.499 1.00 24.17 725 ASP A N 1
ATOM 5375 C CA . ASP A 1 725 ? 0.513 -30.497 2.959 1.00 24.17 725 ASP A CA 1
ATOM 5376 C C . ASP A 1 725 ? 1.624 -30.059 3.956 1.00 24.17 725 ASP A C 1
ATOM 5378 O O . ASP A 1 725 ? 2.707 -30.639 4.018 1.00 24.17 725 ASP A O 1
ATOM 5382 N N . GLU A 1 726 ? 1.171 -29.175 4.862 1.00 20.28 726 GLU A N 1
ATOM 5383 C CA . GLU A 1 726 ? 1.563 -28.838 6.254 1.00 20.28 726 GLU A CA 1
ATOM 5384 C C . GLU A 1 726 ? 2.552 -27.674 6.597 1.00 20.28 726 GLU A C 1
ATOM 5386 O O . GLU A 1 726 ? 3.601 -27.537 5.967 1.00 20.28 726 GLU A O 1
ATOM 5391 N N . PRO A 1 727 ? 2.227 -26.850 7.642 1.00 28.05 727 PRO A N 1
ATOM 5392 C CA . PRO A 1 727 ? 2.980 -25.674 8.151 1.00 28.05 727 PRO A CA 1
ATOM 5393 C C . PRO A 1 727 ? 3.925 -26.069 9.330 1.00 28.05 727 PRO A C 1
ATOM 5395 O O . PRO A 1 727 ? 4.079 -27.273 9.547 1.00 28.05 727 PRO A O 1
ATOM 5398 N N . PRO A 1 728 ? 4.512 -25.181 10.188 1.00 33.78 728 PRO A N 1
ATOM 5399 C CA . PRO A 1 728 ? 4.641 -23.700 10.234 1.00 33.78 728 PRO A CA 1
ATOM 5400 C C . PRO A 1 728 ? 6.108 -23.193 10.471 1.00 33.78 728 PRO A C 1
ATOM 5402 O O . PRO A 1 728 ? 7.030 -24.004 10.555 1.00 33.78 728 PRO A O 1
ATOM 5405 N N . VAL A 1 729 ? 6.291 -21.869 10.696 1.00 21.73 729 VAL A N 1
ATOM 5406 C CA . VAL A 1 729 ? 7.155 -21.208 11.735 1.00 21.73 729 VAL A CA 1
ATOM 5407 C C . VAL A 1 729 ? 8.131 -20.086 11.261 1.00 21.73 729 VAL A C 1
ATOM 5409 O O . VAL A 1 729 ? 8.951 -20.290 10.372 1.00 21.73 729 VAL A O 1
ATOM 5412 N N . ASP A 1 730 ? 8.068 -18.957 11.999 1.00 20.88 730 ASP A N 1
ATOM 5413 C CA . ASP A 1 730 ? 9.022 -17.839 12.240 1.00 20.88 730 ASP A CA 1
ATOM 5414 C C . ASP A 1 730 ? 9.207 -16.677 11.224 1.00 20.88 730 ASP A C 1
ATOM 5416 O O . ASP A 1 730 ? 9.919 -16.781 10.229 1.00 20.88 730 ASP A O 1
ATOM 5420 N N . LEU A 1 731 ? 8.704 -15.485 11.599 1.00 28.98 731 LEU A N 1
ATOM 5421 C CA . LEU A 1 731 ? 9.244 -14.162 11.215 1.00 28.98 731 LEU A CA 1
ATOM 5422 C C . LEU A 1 731 ? 10.481 -13.867 12.094 1.00 28.98 731 LEU A C 1
ATOM 5424 O O . LEU A 1 731 ? 10.333 -13.942 13.318 1.00 28.98 731 LEU A O 1
ATOM 5428 N N . PRO A 1 732 ? 11.693 -13.552 11.566 1.00 32.00 732 PRO A N 1
ATOM 5429 C CA . PRO A 1 732 ? 12.174 -12.148 11.571 1.00 32.00 732 PRO A CA 1
ATOM 5430 C C . PRO A 1 732 ? 13.313 -11.777 10.559 1.00 32.00 732 PRO A C 1
ATOM 5432 O O . PRO A 1 732 ? 13.977 -12.628 9.975 1.00 32.00 732 PRO A O 1
ATOM 5435 N N . THR A 1 733 ? 13.637 -10.470 10.486 1.00 26.42 733 THR A N 1
ATOM 5436 C CA . THR A 1 733 ? 14.815 -9.773 9.878 1.00 26.42 733 THR A CA 1
ATOM 5437 C C . THR A 1 733 ? 14.888 -9.571 8.349 1.00 26.42 733 THR A C 1
ATOM 5439 O O . THR A 1 733 ? 15.276 -10.459 7.598 1.00 26.42 733 THR A O 1
ATOM 5442 N N . ALA A 1 734 ? 14.632 -8.330 7.905 1.00 29.17 734 ALA A N 1
ATOM 5443 C CA . ALA A 1 734 ? 14.767 -7.867 6.518 1.00 29.17 734 ALA A CA 1
ATOM 5444 C C . ALA A 1 734 ? 16.217 -7.935 5.988 1.00 29.17 734 ALA A C 1
ATOM 5446 O O . ALA A 1 734 ? 17.166 -7.575 6.692 1.00 29.17 734 ALA A O 1
ATOM 5447 N N . ALA A 1 735 ? 16.389 -8.365 4.733 1.00 30.64 735 ALA A N 1
ATOM 5448 C CA . ALA A 1 735 ? 17.666 -8.349 4.018 1.00 30.64 735 ALA A CA 1
ATOM 5449 C C . ALA A 1 735 ? 17.846 -7.029 3.244 1.00 30.64 735 ALA A C 1
ATOM 5451 O O . ALA A 1 735 ? 16.970 -6.624 2.488 1.00 30.64 735 ALA A O 1
ATOM 5452 N N . ILE A 1 736 ? 18.987 -6.364 3.425 1.00 35.00 736 ILE A N 1
ATOM 5453 C CA . ILE A 1 736 ? 19.325 -5.070 2.827 1.00 35.00 736 ILE A CA 1
ATOM 5454 C C . ILE A 1 736 ? 20.163 -5.265 1.555 1.00 35.00 736 ILE A C 1
ATOM 5456 O O . ILE A 1 736 ? 21.235 -5.882 1.588 1.00 35.00 736 ILE A O 1
ATOM 5460 N N . THR A 1 737 ? 19.687 -4.692 0.449 1.00 38.62 737 THR A N 1
ATOM 5461 C CA . THR A 1 737 ? 20.421 -4.473 -0.810 1.00 38.62 737 THR A CA 1
ATOM 5462 C C . THR A 1 737 ? 21.035 -3.061 -0.813 1.00 38.62 737 THR A C 1
ATOM 5464 O O . THR A 1 737 ? 20.671 -2.223 0.007 1.00 38.62 737 THR A O 1
ATOM 5467 N N . ALA A 1 738 ? 22.018 -2.768 -1.672 1.00 36.62 738 ALA A N 1
ATOM 5468 C CA . ALA A 1 738 ? 22.677 -1.455 -1.686 1.00 36.62 738 ALA A CA 1
ATOM 5469 C C . ALA A 1 738 ? 21.683 -0.328 -2.048 1.00 36.62 738 ALA A C 1
ATOM 5471 O O . ALA A 1 738 ? 21.279 -0.208 -3.203 1.00 36.62 738 ALA A O 1
ATOM 5472 N N . THR A 1 739 ? 21.299 0.506 -1.076 1.00 39.31 739 THR A N 1
ATOM 5473 C CA . THR A 1 739 ? 20.387 1.645 -1.271 1.00 39.31 739 THR A CA 1
ATOM 5474 C C . THR A 1 739 ? 21.127 2.981 -1.169 1.00 39.31 739 THR A C 1
ATOM 5476 O O . THR A 1 739 ? 21.986 3.189 -0.311 1.00 39.31 739 THR A O 1
ATOM 5479 N N . ARG A 1 740 ? 20.760 3.940 -2.030 1.00 46.28 740 ARG A N 1
ATOM 5480 C CA . ARG A 1 740 ? 21.224 5.341 -1.942 1.00 46.28 740 ARG A CA 1
ATOM 5481 C C . ARG A 1 740 ? 20.355 6.204 -1.019 1.00 46.28 740 ARG A C 1
ATOM 5483 O O . ARG A 1 740 ? 20.740 7.321 -0.692 1.00 46.28 740 ARG A O 1
ATOM 5490 N N . VAL A 1 741 ? 19.242 5.669 -0.524 1.00 48.75 741 VAL A N 1
ATOM 5491 C CA . VAL A 1 741 ? 18.440 6.270 0.550 1.00 48.75 741 VAL A CA 1
ATOM 5492 C C . VAL A 1 741 ? 18.854 5.642 1.888 1.00 48.75 741 VAL A C 1
ATOM 5494 O O . VAL A 1 741 ? 18.988 4.413 1.943 1.00 48.75 741 VAL A O 1
ATOM 5497 N N . PRO A 1 742 ? 19.089 6.437 2.950 1.00 54.06 742 PRO A N 1
ATOM 5498 C CA . PRO A 1 742 ? 19.468 5.902 4.252 1.00 54.06 742 PRO A CA 1
ATOM 5499 C C . PRO A 1 742 ? 18.379 5.040 4.891 1.00 54.06 742 PRO A C 1
ATOM 5501 O O . PRO A 1 742 ? 17.217 5.434 4.934 1.00 54.06 742 PRO A O 1
ATOM 5504 N N . ILE A 1 743 ? 18.770 3.896 5.449 1.00 52.50 743 ILE A N 1
ATOM 5505 C CA . ILE A 1 743 ? 17.853 2.973 6.126 1.00 52.50 743 ILE A CA 1
ATOM 5506 C C . ILE A 1 743 ? 17.907 3.212 7.642 1.00 52.50 743 ILE A C 1
ATOM 5508 O O . ILE A 1 743 ? 19.004 3.168 8.209 1.00 52.50 743 ILE A O 1
ATOM 5512 N N . PRO A 1 744 ? 16.773 3.450 8.326 1.00 49.31 744 PRO A N 1
ATOM 5513 C CA . PRO A 1 744 ? 16.737 3.559 9.783 1.00 49.31 744 PRO A CA 1
ATOM 5514 C C . PRO A 1 744 ? 17.180 2.262 10.464 1.00 49.31 744 PRO A C 1
ATOM 5516 O O . PRO A 1 744 ? 16.773 1.172 10.064 1.00 49.31 744 PRO A O 1
ATOM 5519 N N . VAL A 1 745 ? 17.993 2.366 11.517 1.00 54.25 745 VAL A N 1
ATOM 5520 C CA . VAL A 1 745 ? 18.423 1.209 12.320 1.00 54.25 745 VAL A CA 1
ATOM 5521 C C . VAL A 1 745 ? 18.102 1.409 13.798 1.00 54.25 745 VAL A C 1
ATOM 5523 O O . VAL A 1 745 ? 18.105 2.527 14.297 1.00 54.25 745 VAL A O 1
ATOM 5526 N N . ALA A 1 746 ? 17.888 0.316 14.535 1.00 46.88 746 ALA A N 1
ATOM 5527 C CA . ALA A 1 746 ? 17.573 0.349 15.972 1.00 46.88 746 ALA A CA 1
ATOM 5528 C C . ALA A 1 746 ? 18.746 0.811 16.874 1.00 46.88 746 ALA A C 1
ATOM 5530 O O . ALA A 1 746 ? 18.591 0.924 18.088 1.00 46.88 746 ALA A O 1
ATOM 5531 N N . GLY A 1 747 ? 19.929 1.075 16.301 1.00 55.72 747 GLY A N 1
ATOM 5532 C CA . GLY A 1 747 ? 21.105 1.595 17.003 1.00 55.72 747 GLY A CA 1
ATOM 5533 C C . GLY A 1 747 ? 22.254 0.591 17.165 1.00 55.72 747 GLY A C 1
ATOM 5534 O O . GLY A 1 747 ? 22.436 -0.331 16.370 1.00 55.72 747 GLY A O 1
ATOM 5535 N N . THR A 1 748 ? 23.090 0.809 18.186 1.00 52.31 748 THR A N 1
ATOM 5536 C CA . THR A 1 748 ? 24.327 0.037 18.413 1.00 52.31 748 THR A CA 1
ATOM 5537 C C . THR A 1 748 ? 24.027 -1.423 18.759 1.00 52.31 748 THR A C 1
ATOM 5539 O O . THR A 1 748 ? 23.264 -1.692 19.682 1.00 52.31 748 THR A O 1
ATOM 5542 N N . GLY A 1 749 ? 24.682 -2.372 18.079 1.00 53.50 749 GLY A N 1
ATOM 5543 C CA . GLY A 1 749 ? 24.503 -3.809 18.325 1.00 53.50 749 GLY A CA 1
ATOM 5544 C C . GLY A 1 749 ? 23.336 -4.447 17.567 1.00 53.50 749 GLY A C 1
ATOM 5545 O O . GLY A 1 749 ? 23.167 -5.662 17.652 1.00 53.50 749 GLY A O 1
ATOM 5546 N N . ALA A 1 750 ? 22.578 -3.665 16.791 1.00 55.31 750 ALA A N 1
ATOM 5547 C CA . ALA A 1 750 ? 21.621 -4.199 15.831 1.00 55.31 750 ALA A CA 1
ATOM 5548 C C . ALA A 1 750 ? 22.342 -5.009 14.737 1.00 55.31 750 ALA A C 1
ATOM 5550 O O . ALA A 1 750 ? 23.470 -4.695 14.347 1.00 55.31 750 ALA A O 1
ATOM 5551 N N . SER A 1 751 ? 21.688 -6.058 14.241 1.00 61.12 751 SER A N 1
ATOM 5552 C CA . SER A 1 751 ? 22.159 -6.844 13.102 1.00 61.12 751 SER A CA 1
ATOM 5553 C C . SER A 1 751 ? 21.370 -6.490 11.852 1.00 61.12 751 SER A C 1
ATOM 5555 O O . SER A 1 751 ? 20.143 -6.546 11.858 1.00 61.12 751 SER A O 1
ATOM 5557 N N . VAL A 1 752 ? 22.086 -6.187 10.778 1.00 56.16 752 VAL A N 1
ATOM 5558 C CA . VAL A 1 752 ? 21.529 -5.954 9.447 1.00 56.16 752 VAL A CA 1
ATOM 5559 C C . VAL A 1 752 ? 21.874 -7.145 8.566 1.00 56.16 752 VAL A C 1
ATOM 5561 O O . VAL A 1 752 ? 23.052 -7.425 8.368 1.00 56.16 752 VAL A O 1
ATOM 5564 N N . SER A 1 753 ? 20.887 -7.847 8.018 1.00 58.75 753 SER A N 1
ATOM 5565 C CA . SER A 1 753 ? 21.158 -8.903 7.037 1.00 58.75 753 SER A CA 1
ATOM 5566 C C . SER A 1 753 ? 21.530 -8.267 5.703 1.00 58.75 753 SER A C 1
ATOM 5568 O O . SER A 1 753 ? 20.778 -7.449 5.194 1.00 58.75 753 SER A O 1
ATOM 5570 N N . LEU A 1 754 ? 22.683 -8.612 5.134 1.00 52.38 754 LEU A N 1
ATOM 5571 C CA . LEU A 1 754 ? 23.099 -8.127 3.816 1.00 52.38 754 LEU A CA 1
ATOM 5572 C C . LEU A 1 754 ? 22.732 -9.138 2.730 1.00 52.38 754 LEU A C 1
ATOM 5574 O O . LEU A 1 754 ? 22.847 -10.344 2.956 1.00 52.38 754 LEU A O 1
ATOM 5578 N N . ALA A 1 755 ? 22.341 -8.633 1.560 1.00 55.72 755 ALA A N 1
ATOM 5579 C CA . ALA A 1 755 ? 22.154 -9.400 0.332 1.00 55.72 755 ALA A CA 1
ATOM 5580 C C . ALA A 1 755 ? 22.768 -8.624 -0.848 1.00 55.72 755 ALA A C 1
ATOM 5582 O O . ALA A 1 755 ? 22.086 -7.886 -1.554 1.00 55.72 755 ALA A O 1
ATOM 5583 N N . LEU A 1 756 ? 24.085 -8.751 -1.030 1.00 50.66 756 LEU A N 1
ATOM 5584 C CA . LEU A 1 756 ? 24.844 -8.057 -2.084 1.00 50.66 756 LEU A CA 1
ATOM 5585 C C . LEU A 1 756 ? 25.425 -9.072 -3.075 1.00 50.66 756 LEU A C 1
ATOM 5587 O O . LEU A 1 756 ? 25.819 -10.161 -2.667 1.00 50.66 756 LEU A O 1
ATOM 5591 N N . SER A 1 757 ? 25.509 -8.731 -4.359 1.00 51.12 757 SER A N 1
ATOM 5592 C CA . SER A 1 757 ? 25.954 -9.631 -5.437 1.00 51.12 757 SER A CA 1
ATOM 5593 C C . SER A 1 757 ? 27.061 -9.003 -6.295 1.00 51.12 757 SER A C 1
ATOM 5595 O O . SER A 1 757 ? 27.438 -7.851 -6.105 1.00 51.12 757 SER A O 1
ATOM 5597 N N . GLY A 1 758 ? 27.630 -9.777 -7.226 1.00 47.56 758 GLY A N 1
ATOM 5598 C CA . GLY A 1 758 ? 28.653 -9.295 -8.165 1.00 47.56 758 GLY A CA 1
ATOM 5599 C C . GLY A 1 758 ? 30.103 -9.469 -7.700 1.00 47.56 758 GLY A C 1
ATOM 5600 O O . GLY A 1 758 ? 31.030 -9.086 -8.421 1.00 47.56 758 GLY A O 1
ATOM 5601 N N . TYR A 1 759 ? 30.332 -10.083 -6.536 1.00 61.81 759 TYR A N 1
ATOM 5602 C CA . TYR A 1 759 ? 31.672 -10.352 -6.017 1.00 61.81 759 TYR A CA 1
ATOM 5603 C C . TYR A 1 759 ? 32.245 -11.675 -6.541 1.00 61.81 759 TYR A C 1
ATOM 5605 O O . TYR A 1 759 ? 31.525 -12.575 -6.966 1.00 61.81 759 TYR A O 1
ATOM 5613 N N . ALA A 1 760 ? 33.570 -11.807 -6.514 1.00 66.56 760 ALA A N 1
ATOM 5614 C CA . ALA A 1 760 ? 34.267 -13.016 -6.923 1.00 66.56 760 ALA A CA 1
ATOM 5615 C C . ALA A 1 760 ? 33.824 -14.214 -6.054 1.00 66.56 760 ALA A C 1
ATOM 5617 O O . ALA A 1 760 ? 33.992 -14.175 -4.831 1.00 66.56 760 ALA A O 1
ATOM 5618 N N . PRO A 1 761 ? 33.290 -15.296 -6.651 1.00 72.19 761 PRO A N 1
ATOM 5619 C CA . PRO A 1 761 ? 32.838 -16.459 -5.894 1.00 72.19 761 PRO A CA 1
ATOM 5620 C C . PRO A 1 761 ? 33.924 -17.037 -4.981 1.00 72.19 761 PRO A C 1
ATOM 5622 O O . PRO A 1 761 ? 35.068 -17.233 -5.398 1.00 72.19 761 PRO A O 1
ATOM 5625 N N . GLY A 1 762 ? 33.570 -17.315 -3.724 1.00 72.88 762 GLY A N 1
ATOM 5626 C CA . GLY A 1 762 ? 34.498 -17.846 -2.720 1.00 72.88 762 GLY A CA 1
ATOM 5627 C C . GLY A 1 762 ? 35.554 -16.854 -2.210 1.00 72.88 762 GLY A C 1
ATOM 5628 O O . GLY A 1 762 ? 36.484 -17.275 -1.516 1.00 72.88 762 GLY A O 1
ATOM 5629 N N . SER A 1 763 ? 35.449 -15.560 -2.542 1.00 84.56 763 SER A N 1
ATOM 5630 C CA . SER A 1 763 ? 36.299 -14.508 -1.969 1.00 84.56 763 SER A CA 1
ATOM 5631 C C . SER A 1 763 ? 35.750 -13.966 -0.640 1.00 84.56 763 SER A C 1
ATOM 5633 O O . SER A 1 763 ? 34.838 -14.528 -0.037 1.00 84.56 763 SER A O 1
ATOM 5635 N N . THR A 1 764 ? 36.302 -12.847 -0.171 1.00 87.56 764 THR A N 1
ATOM 5636 C CA . THR A 1 764 ? 35.797 -12.092 0.983 1.00 87.56 764 THR A CA 1
ATOM 5637 C C . THR A 1 764 ? 35.649 -10.623 0.620 1.00 87.56 764 THR A C 1
ATOM 5639 O O . THR A 1 764 ? 36.482 -10.099 -0.122 1.00 87.56 764 THR A O 1
ATOM 5642 N N . VAL A 1 765 ? 34.663 -9.948 1.203 1.00 81.81 765 VAL A N 1
ATOM 5643 C CA . VAL A 1 765 ? 34.507 -8.490 1.114 1.00 81.81 765 VAL A CA 1
ATOM 5644 C C . VAL A 1 765 ? 34.881 -7.829 2.437 1.00 81.81 765 VAL A C 1
ATOM 5646 O O . VAL A 1 765 ? 34.623 -8.379 3.511 1.00 81.81 765 VAL A O 1
ATOM 5649 N N . ALA A 1 766 ? 35.499 -6.655 2.369 1.00 86.50 766 ALA A N 1
ATOM 5650 C CA . ALA A 1 766 ? 35.767 -5.803 3.519 1.00 86.50 766 ALA A CA 1
ATOM 5651 C C . ALA A 1 766 ? 34.621 -4.803 3.686 1.00 86.50 766 ALA A C 1
ATOM 5653 O O . ALA A 1 766 ? 34.231 -4.150 2.725 1.00 86.50 766 ALA A O 1
ATOM 5654 N N . VAL A 1 767 ? 34.098 -4.672 4.901 1.00 82.56 767 VAL A N 1
ATOM 5655 C CA . VAL A 1 767 ? 33.146 -3.616 5.257 1.00 82.56 767 VAL A CA 1
ATOM 5656 C C . VAL A 1 767 ? 33.923 -2.539 5.996 1.00 82.56 767 VAL A C 1
ATOM 5658 O O . VAL A 1 767 ? 34.499 -2.811 7.053 1.00 82.56 767 VAL A O 1
ATOM 5661 N N . GLU A 1 768 ? 33.951 -1.331 5.452 1.00 83.81 768 GLU A N 1
ATOM 5662 C CA . GLU A 1 768 ? 34.679 -0.187 5.996 1.00 83.81 768 GLU A CA 1
ATOM 5663 C C . GLU A 1 768 ? 33.711 0.944 6.352 1.00 83.81 768 GLU A C 1
ATOM 5665 O O . GLU A 1 768 ? 32.722 1.166 5.667 1.00 83.81 768 GLU A O 1
ATOM 5670 N N . ARG A 1 769 ? 33.998 1.696 7.414 1.00 82.31 769 ARG A N 1
ATOM 5671 C CA . ARG A 1 769 ? 33.300 2.941 7.760 1.00 82.31 769 ARG A CA 1
ATOM 5672 C C . ARG A 1 769 ? 34.314 4.071 7.750 1.00 82.31 769 ARG A C 1
ATOM 5674 O O . ARG A 1 769 ? 35.286 4.013 8.504 1.00 82.31 769 ARG A O 1
ATOM 5681 N N . TYR A 1 770 ? 34.122 5.071 6.893 1.00 73.81 770 TYR A N 1
ATOM 5682 C CA . TYR A 1 770 ? 35.090 6.161 6.680 1.00 73.81 770 TYR A CA 1
ATOM 5683 C C . TYR A 1 770 ? 36.532 5.649 6.460 1.00 73.81 770 TYR A C 1
ATOM 5685 O O . TYR A 1 770 ? 37.493 6.171 7.028 1.00 73.81 770 TYR A O 1
ATOM 5693 N N . GLY A 1 771 ? 36.678 4.562 5.691 1.00 67.88 771 GLY A N 1
ATOM 5694 C CA . GLY A 1 771 ? 37.965 3.908 5.414 1.00 67.88 771 GLY A CA 1
ATOM 5695 C C . GLY A 1 771 ? 38.573 3.119 6.583 1.00 67.88 771 GLY A C 1
ATOM 5696 O O . GLY A 1 771 ? 39.708 2.655 6.485 1.00 67.88 771 GLY A O 1
ATOM 5697 N N . SER A 1 772 ? 37.854 2.966 7.700 1.00 73.25 772 SER A N 1
ATOM 5698 C CA . SER A 1 772 ? 38.260 2.113 8.823 1.00 73.25 772 SER A CA 1
ATOM 5699 C C . SER A 1 772 ? 37.550 0.756 8.751 1.00 73.25 772 SER A C 1
ATOM 5701 O O . SER A 1 772 ? 36.320 0.739 8.700 1.00 73.25 772 SER A O 1
ATOM 5703 N N . PRO A 1 773 ? 38.267 -0.381 8.784 1.00 81.19 773 PRO A N 1
ATOM 5704 C CA . PRO A 1 773 ? 37.647 -1.704 8.732 1.00 81.19 773 PRO A CA 1
ATOM 5705 C C . PRO A 1 773 ? 36.711 -1.961 9.918 1.00 81.19 773 PRO A C 1
ATOM 5707 O O . PRO A 1 773 ? 37.094 -1.773 11.073 1.00 81.19 773 PRO A O 1
ATOM 5710 N N . VAL A 1 774 ? 35.502 -2.432 9.620 1.00 79.88 774 VAL A N 1
ATOM 5711 C CA . VAL A 1 774 ? 34.453 -2.783 10.591 1.00 79.88 774 VAL A CA 1
ATOM 5712 C C . VAL A 1 774 ? 34.231 -4.291 10.624 1.00 79.88 774 VAL A C 1
ATOM 5714 O O . VAL A 1 774 ? 34.162 -4.879 11.701 1.00 79.88 774 VAL A O 1
ATOM 5717 N N . ALA A 1 775 ? 34.142 -4.927 9.453 1.00 84.88 775 ALA A N 1
ATOM 5718 C CA . ALA A 1 775 ? 33.910 -6.362 9.333 1.00 84.88 775 ALA A CA 1
ATOM 5719 C C . ALA A 1 775 ? 34.536 -6.939 8.056 1.00 84.88 775 ALA A C 1
ATOM 5721 O O . ALA A 1 775 ? 34.962 -6.221 7.151 1.00 84.88 775 ALA A O 1
ATOM 5722 N N . THR A 1 776 ? 34.585 -8.265 7.975 1.00 88.88 776 THR A N 1
ATOM 5723 C CA . THR A 1 776 ? 34.936 -9.001 6.758 1.00 88.88 776 THR A CA 1
ATOM 5724 C C . THR A 1 776 ? 33.923 -10.114 6.578 1.00 88.88 776 THR A C 1
ATOM 5726 O O . THR A 1 776 ? 33.703 -10.890 7.509 1.00 88.88 776 THR A O 1
ATOM 5729 N N . LEU A 1 777 ? 33.301 -10.179 5.404 1.00 83.38 777 LEU A N 1
ATOM 5730 C CA . LEU A 1 777 ? 32.211 -11.109 5.127 1.00 83.38 777 LEU A CA 1
ATOM 5731 C C . LEU A 1 777 ? 32.604 -12.080 4.007 1.00 83.38 777 LEU A C 1
ATOM 5733 O O . LEU A 1 777 ? 33.274 -11.672 3.052 1.00 83.38 777 LEU A O 1
ATOM 5737 N N . PRO A 1 778 ? 32.232 -13.366 4.118 1.00 84.94 778 PRO A N 1
ATOM 5738 C CA . PRO A 1 778 ? 32.477 -14.335 3.062 1.00 84.94 778 PRO A CA 1
ATOM 5739 C C . PRO A 1 778 ? 31.565 -14.075 1.859 1.00 84.94 778 PRO A C 1
ATOM 5741 O O . PRO A 1 778 ? 30.412 -13.677 2.017 1.00 84.94 778 PRO A O 1
ATOM 5744 N N . VAL A 1 779 ? 32.086 -14.347 0.663 1.00 74.88 779 VAL A N 1
ATOM 5745 C CA . VAL A 1 779 ? 31.311 -14.405 -0.578 1.00 74.88 779 VAL A CA 1
ATOM 5746 C C . VAL A 1 779 ? 30.994 -15.869 -0.873 1.00 74.88 779 VAL A C 1
ATOM 5748 O O . VAL A 1 779 ? 31.895 -16.712 -0.917 1.00 74.88 779 VAL A O 1
ATOM 5751 N N . GLY A 1 780 ? 29.715 -16.172 -1.065 1.00 68.25 780 GLY A N 1
ATOM 5752 C CA . GLY A 1 780 ? 29.206 -17.483 -1.433 1.00 68.25 780 GLY A CA 1
ATOM 5753 C C . GLY A 1 780 ? 29.743 -17.984 -2.775 1.00 68.25 780 GLY A C 1
ATOM 5754 O O . GLY A 1 780 ? 30.402 -17.273 -3.540 1.00 68.25 780 GLY A O 1
ATOM 5755 N N . ALA A 1 781 ? 29.471 -19.256 -3.068 1.00 59.66 781 ALA A N 1
ATOM 5756 C CA . ALA A 1 781 ? 29.851 -19.882 -4.339 1.00 59.66 781 ALA A CA 1
ATOM 5757 C C . ALA A 1 781 ? 29.099 -19.293 -5.553 1.00 59.66 781 ALA A C 1
ATOM 5759 O O . ALA A 1 781 ? 29.490 -19.528 -6.691 1.00 59.66 781 ALA A O 1
ATOM 5760 N N . ASP A 1 782 ? 28.052 -18.522 -5.288 1.00 48.66 782 ASP A N 1
ATOM 5761 C CA . ASP A 1 782 ? 27.207 -17.760 -6.205 1.00 48.66 782 ASP A CA 1
ATOM 5762 C C . ASP A 1 782 ? 27.658 -16.294 -6.367 1.00 48.66 782 ASP A C 1
ATOM 5764 O O . ASP A 1 782 ? 26.992 -15.514 -7.039 1.00 48.66 782 ASP A O 1
ATOM 5768 N N . GLY A 1 783 ? 28.775 -15.887 -5.750 1.00 46.97 783 GLY A N 1
ATOM 5769 C CA . GLY A 1 783 ? 29.249 -14.500 -5.816 1.00 46.97 783 GLY A CA 1
ATOM 5770 C C . GLY A 1 783 ? 28.465 -13.526 -4.926 1.00 46.97 783 GLY A C 1
ATOM 5771 O O . GLY A 1 783 ? 28.628 -12.309 -5.070 1.00 46.97 783 GLY A O 1
ATOM 5772 N N . LYS A 1 784 ? 27.634 -14.037 -4.003 1.00 55.31 784 LYS A N 1
ATOM 5773 C CA . LYS A 1 784 ? 26.802 -13.228 -3.102 1.00 55.31 784 LYS A CA 1
ATOM 5774 C C . LYS A 1 784 ? 27.393 -13.102 -1.702 1.00 55.31 784 LYS A C 1
ATOM 5776 O O . LYS A 1 784 ? 28.033 -14.012 -1.187 1.00 55.31 784 LYS A O 1
ATOM 5781 N N . VAL A 1 785 ? 27.146 -11.974 -1.053 1.00 56.56 785 VAL A N 1
ATOM 5782 C CA . VAL A 1 785 ? 27.414 -11.745 0.368 1.00 56.56 785 VAL A CA 1
ATOM 5783 C C . VAL A 1 785 ? 26.075 -11.807 1.088 1.00 56.56 785 VAL A C 1
ATOM 5785 O O . VAL A 1 785 ? 25.253 -10.905 0.934 1.00 56.56 785 VAL A O 1
ATOM 5788 N N . THR A 1 786 ? 25.867 -12.878 1.854 1.00 59.31 786 THR A N 1
ATOM 5789 C CA . THR A 1 786 ? 24.641 -13.118 2.627 1.00 59.31 786 THR A CA 1
ATOM 5790 C C . THR A 1 786 ? 24.960 -13.320 4.102 1.00 59.31 786 THR A C 1
ATOM 5792 O O . THR A 1 786 ? 25.796 -14.163 4.439 1.00 59.31 786 THR A O 1
ATOM 5795 N N . GLY A 1 787 ? 24.278 -12.594 4.987 1.00 61.19 787 GLY A N 1
ATOM 5796 C CA . GLY A 1 787 ? 24.365 -12.807 6.435 1.00 61.19 787 GLY A CA 1
ATOM 5797 C C . GLY A 1 787 ? 24.314 -11.522 7.268 1.00 61.19 787 GLY A C 1
ATOM 5798 O O . GLY A 1 787 ? 24.335 -10.424 6.710 1.00 61.19 787 GLY A O 1
ATOM 5799 N N . PRO A 1 788 ? 24.244 -11.647 8.606 1.00 61.88 788 PRO A N 1
ATOM 5800 C CA . PRO A 1 788 ? 24.107 -10.505 9.499 1.00 61.88 788 PRO A CA 1
ATOM 5801 C C . PRO A 1 788 ? 25.425 -9.731 9.644 1.00 61.88 788 PRO A C 1
ATOM 5803 O O . PRO A 1 788 ? 26.434 -10.258 10.116 1.00 61.88 788 PRO A O 1
ATOM 5806 N N . LEU A 1 789 ? 25.399 -8.446 9.302 1.00 73.69 789 LEU A N 1
ATOM 5807 C CA . LEU A 1 789 ? 26.371 -7.444 9.711 1.00 73.69 789 LEU A CA 1
ATOM 5808 C C . LEU A 1 789 ? 25.948 -6.874 11.068 1.00 73.69 789 LEU A C 1
ATOM 5810 O O . LEU A 1 789 ? 24.937 -6.183 11.179 1.00 73.69 789 LEU A O 1
ATOM 5814 N N . VAL A 1 790 ? 26.737 -7.143 12.108 1.00 77.19 790 VAL A N 1
ATOM 5815 C CA . VAL A 1 790 ? 26.550 -6.499 13.414 1.00 77.19 790 VAL A CA 1
ATOM 5816 C C . VAL A 1 790 ? 27.065 -5.069 13.330 1.00 77.19 790 VAL A C 1
ATOM 5818 O O . VAL A 1 790 ? 28.245 -4.837 13.054 1.00 77.19 790 VAL A O 1
ATOM 5821 N N . LEU A 1 791 ? 26.178 -4.111 13.573 1.00 74.19 791 LEU A N 1
ATOM 5822 C CA . LEU A 1 791 ? 26.484 -2.698 13.448 1.00 74.19 791 LEU A CA 1
ATOM 5823 C C . LEU A 1 791 ? 27.344 -2.208 14.624 1.00 74.19 791 LEU A C 1
ATOM 5825 O O . LEU A 1 791 ? 26.975 -2.408 15.789 1.00 74.19 791 LEU A O 1
ATOM 5829 N N . PRO A 1 792 ? 28.483 -1.539 14.357 1.00 76.00 792 PRO A N 1
ATOM 5830 C CA . PRO A 1 792 ? 29.297 -0.950 15.410 1.00 76.00 792 PRO A CA 1
ATOM 5831 C C . PRO A 1 792 ? 28.585 0.259 16.023 1.00 76.00 792 PRO A C 1
ATOM 5833 O O . PRO A 1 792 ? 27.707 0.863 15.402 1.00 76.00 792 PRO A O 1
ATOM 5836 N N . ALA A 1 793 ? 29.029 0.664 17.214 1.00 75.50 793 ALA A N 1
ATOM 5837 C CA . ALA A 1 793 ? 28.640 1.949 17.782 1.00 75.50 793 ALA A CA 1
ATOM 5838 C C . ALA A 1 793 ? 29.048 3.089 16.836 1.00 75.50 793 ALA A C 1
ATOM 5840 O O . ALA A 1 793 ? 30.184 3.116 16.341 1.00 75.50 793 ALA A O 1
ATOM 5841 N N . ALA A 1 794 ? 28.133 4.013 16.572 1.00 72.75 794 ALA A N 1
ATOM 5842 C CA . ALA A 1 794 ? 28.356 5.171 15.716 1.00 72.75 794 ALA A CA 1
ATOM 5843 C C . ALA A 1 794 ? 27.652 6.401 16.291 1.00 72.75 794 ALA A C 1
ATOM 5845 O O . ALA A 1 794 ? 26.716 6.259 17.079 1.00 72.75 794 ALA A O 1
ATOM 5846 N N . ASP A 1 795 ? 28.121 7.580 15.888 1.00 75.50 795 ASP A N 1
ATOM 5847 C CA . ASP A 1 795 ? 27.466 8.840 16.226 1.00 75.50 795 ASP A CA 1
ATOM 5848 C C . ASP A 1 795 ? 26.082 8.920 15.535 1.00 75.50 795 ASP A C 1
ATOM 5850 O O . ASP A 1 795 ? 25.901 8.314 14.468 1.00 75.50 795 ASP A O 1
ATOM 5854 N N . PRO A 1 796 ? 25.098 9.637 16.108 1.00 69.81 796 PRO A N 1
ATOM 5855 C CA . PRO A 1 796 ? 23.774 9.785 15.507 1.00 69.81 796 PRO A CA 1
ATOM 5856 C C . PRO A 1 796 ? 23.789 10.428 14.116 1.00 69.81 796 PRO A C 1
ATOM 5858 O O . PRO A 1 796 ? 24.690 11.199 13.777 1.00 69.81 796 PRO A O 1
ATOM 5861 N N . GLY A 1 797 ? 22.756 10.143 13.321 1.00 69.88 797 GLY A N 1
ATOM 5862 C CA . GLY A 1 797 ? 22.644 10.595 11.934 1.00 69.88 797 GLY A CA 1
ATOM 5863 C C . GLY A 1 797 ? 23.036 9.519 10.919 1.00 69.88 797 GLY A C 1
ATOM 5864 O O . GLY A 1 797 ? 23.192 8.340 11.241 1.00 69.88 797 GLY A O 1
ATOM 5865 N N . VAL A 1 798 ? 23.154 9.913 9.655 1.00 77.94 798 VAL A N 1
ATOM 5866 C CA . VAL A 1 798 ? 23.443 8.996 8.549 1.00 77.94 798 VAL A CA 1
ATOM 5867 C C . VAL A 1 798 ? 24.919 8.605 8.552 1.00 77.94 798 VAL A C 1
ATOM 5869 O O . VAL A 1 798 ? 25.807 9.443 8.424 1.00 77.94 798 VAL A O 1
ATOM 5872 N N . GLN A 1 799 ? 25.175 7.306 8.648 1.00 79.94 799 GLN A N 1
ATOM 5873 C CA . GLN A 1 799 ? 26.493 6.691 8.575 1.00 79.94 799 GLN A CA 1
ATOM 5874 C C . GLN A 1 799 ? 26.647 5.950 7.249 1.00 79.94 799 GLN A C 1
ATOM 5876 O O . GLN A 1 799 ? 25.731 5.250 6.815 1.00 79.94 799 GLN A O 1
ATOM 5881 N N . VAL A 1 800 ? 27.816 6.076 6.617 1.00 80.31 800 VAL A N 1
ATOM 5882 C CA . VAL A 1 800 ? 28.124 5.395 5.351 1.00 80.31 800 VAL A CA 1
ATOM 5883 C C . VAL A 1 800 ? 29.108 4.256 5.601 1.00 80.31 800 VAL A C 1
ATOM 5885 O O . VAL A 1 800 ? 30.217 4.473 6.102 1.00 80.31 800 VAL A O 1
ATOM 5888 N N . PHE A 1 801 ? 28.695 3.043 5.242 1.00 76.62 801 PHE A N 1
ATOM 5889 C CA . PHE A 1 801 ? 29.536 1.852 5.226 1.00 76.62 801 PHE A CA 1
ATOM 5890 C C . PHE A 1 801 ? 29.806 1.452 3.786 1.00 76.62 801 PHE A C 1
ATOM 5892 O O . PHE A 1 801 ? 28.884 1.352 2.989 1.00 76.62 801 PHE A O 1
ATOM 5899 N N . GLU A 1 802 ? 31.057 1.181 3.461 1.00 77.00 802 GLU A N 1
ATOM 5900 C CA . GLU A 1 802 ? 31.462 0.763 2.130 1.00 77.00 802 GLU A CA 1
ATOM 5901 C C . GLU A 1 802 ? 31.826 -0.721 2.152 1.00 77.00 802 GLU A C 1
ATOM 5903 O O . GLU A 1 802 ? 32.707 -1.154 2.900 1.00 77.00 802 GLU A O 1
ATOM 5908 N N . VAL A 1 803 ? 31.140 -1.513 1.334 1.00 73.06 803 VAL A N 1
ATOM 5909 C CA . VAL A 1 803 ? 31.409 -2.940 1.156 1.00 73.06 803 VAL A CA 1
ATOM 5910 C C . VAL A 1 803 ? 32.296 -3.110 -0.071 1.00 73.06 803 VAL A C 1
ATOM 5912 O O . VAL A 1 803 ? 31.837 -3.054 -1.213 1.00 73.06 803 VAL A O 1
ATOM 5915 N N . ARG A 1 804 ? 33.592 -3.304 0.165 1.00 77.81 804 ARG A N 1
ATOM 5916 C CA . ARG A 1 804 ? 34.632 -3.388 -0.862 1.00 77.81 804 ARG A CA 1
ATOM 5917 C C . ARG A 1 804 ? 35.033 -4.826 -1.139 1.00 77.81 804 ARG A C 1
ATOM 5919 O O . ARG A 1 804 ? 35.349 -5.595 -0.232 1.00 77.81 804 ARG A O 1
ATOM 5926 N N . GLY A 1 805 ? 35.124 -5.167 -2.412 1.00 74.38 805 GLY A N 1
ATOM 5927 C CA . GLY A 1 805 ? 35.602 -6.459 -2.875 1.00 74.38 805 GLY A CA 1
ATOM 5928 C C . GLY A 1 805 ? 36.087 -6.391 -4.313 1.00 74.38 805 GLY A C 1
ATOM 5929 O O . GLY A 1 805 ? 36.413 -5.327 -4.840 1.00 74.38 805 GLY A O 1
ATOM 5930 N N . GLN A 1 806 ? 36.161 -7.552 -4.947 1.00 62.88 806 GLN A N 1
ATOM 5931 C CA . GLN A 1 806 ? 36.499 -7.668 -6.359 1.00 62.88 806 GLN A CA 1
ATOM 5932 C C . GLN A 1 806 ? 35.420 -8.472 -7.065 1.00 62.88 806 GLN A C 1
ATOM 5934 O O . GLN A 1 806 ? 34.854 -9.384 -6.470 1.00 62.88 806 GLN A O 1
ATOM 5939 N N . THR A 1 807 ? 35.165 -8.154 -8.326 1.00 50.81 807 THR A N 1
ATOM 5940 C CA . THR A 1 807 ? 34.360 -8.988 -9.223 1.00 50.81 807 THR A CA 1
ATOM 5941 C C . THR A 1 807 ? 35.114 -10.267 -9.589 1.00 50.81 807 THR A C 1
ATOM 5943 O O . THR A 1 807 ? 36.336 -10.347 -9.431 1.00 50.81 807 THR A O 1
ATOM 5946 N N . ALA A 1 808 ? 34.425 -11.255 -10.167 1.00 48.72 808 ALA A N 1
ATOM 5947 C CA . ALA A 1 808 ? 35.066 -12.468 -10.693 1.00 48.72 808 ALA A CA 1
ATOM 5948 C C . ALA A 1 808 ? 36.171 -12.178 -11.740 1.00 48.72 808 ALA A C 1
ATOM 5950 O O . ALA A 1 808 ? 37.100 -12.969 -11.893 1.00 48.72 808 ALA A O 1
ATOM 5951 N N . GLY A 1 809 ? 36.105 -11.028 -12.426 1.00 41.53 809 GLY A N 1
ATOM 5952 C CA . GLY A 1 809 ? 37.121 -10.550 -13.373 1.00 41.53 809 GLY A CA 1
ATOM 5953 C C . GLY A 1 809 ? 38.296 -9.786 -12.742 1.00 41.53 809 GLY A C 1
ATOM 5954 O O . GLY A 1 809 ? 39.180 -9.332 -13.466 1.00 41.53 809 GLY A O 1
ATOM 5955 N N . GLY A 1 810 ? 38.321 -9.620 -11.414 1.00 47.91 810 GLY A N 1
ATOM 5956 C CA . GLY A 1 810 ? 39.386 -8.927 -10.678 1.00 47.91 810 GLY A CA 1
ATOM 5957 C C . GLY A 1 810 ? 39.268 -7.398 -10.640 1.00 47.91 810 GLY A C 1
ATOM 5958 O O . GLY A 1 810 ? 40.157 -6.736 -10.102 1.00 47.91 810 GLY A O 1
ATOM 5959 N N . ALA A 1 811 ? 38.191 -6.821 -11.185 1.00 46.53 811 ALA A N 1
ATOM 5960 C CA . ALA A 1 811 ? 37.904 -5.392 -11.048 1.00 46.53 811 ALA A CA 1
ATOM 5961 C C . ALA A 1 811 ? 37.426 -5.075 -9.624 1.00 46.53 811 ALA A C 1
ATOM 5963 O O . ALA A 1 811 ? 36.701 -5.875 -9.034 1.00 46.53 811 ALA A O 1
ATOM 5964 N N . ALA A 1 812 ? 37.821 -3.923 -9.078 1.00 51.75 812 ALA A N 1
ATOM 5965 C CA . ALA A 1 812 ? 37.348 -3.474 -7.770 1.00 51.75 812 ALA A CA 1
ATOM 5966 C C . ALA A 1 812 ? 35.838 -3.182 -7.819 1.00 51.75 812 ALA A C 1
ATOM 5968 O O . ALA A 1 812 ? 35.374 -2.536 -8.755 1.00 51.75 812 ALA A O 1
ATOM 5969 N N . LEU A 1 813 ? 35.100 -3.654 -6.814 1.00 49.97 813 LEU A N 1
ATOM 5970 C CA . LEU A 1 813 ? 33.662 -3.439 -6.649 1.00 49.97 813 LEU A CA 1
ATOM 5971 C C . LEU A 1 813 ? 33.402 -2.865 -5.254 1.00 49.97 813 LEU A C 1
ATOM 5973 O O . LEU A 1 813 ? 33.911 -3.401 -4.266 1.00 49.97 813 LEU A O 1
ATOM 5977 N N . GLY A 1 814 ? 32.626 -1.786 -5.182 1.00 55.72 814 GLY A N 1
ATOM 5978 C CA . GLY A 1 814 ? 32.241 -1.119 -3.942 1.00 55.72 814 GLY A CA 1
ATOM 5979 C C . GLY A 1 814 ? 30.738 -0.862 -3.912 1.00 55.72 814 GLY A C 1
ATOM 5980 O O . GLY A 1 814 ? 30.178 -0.412 -4.910 1.00 55.72 814 GLY A O 1
ATOM 5981 N N . HIS A 1 815 ? 30.101 -1.142 -2.778 1.00 57.69 815 HIS A N 1
ATOM 5982 C CA . HIS A 1 815 ? 28.718 -0.750 -2.507 1.00 57.69 815 HIS A CA 1
ATOM 5983 C C . HIS A 1 815 ? 28.663 0.145 -1.274 1.00 57.69 815 HIS A C 1
ATOM 5985 O O . HIS A 1 815 ? 29.217 -0.217 -0.236 1.00 57.69 815 HIS A O 1
ATOM 5991 N N . ASP A 1 816 ? 27.954 1.266 -1.377 1.00 63.25 816 ASP A N 1
ATOM 5992 C CA . ASP A 1 816 ? 27.670 2.134 -0.239 1.00 63.25 816 ASP A CA 1
ATOM 5993 C C . ASP A 1 816 ? 26.369 1.698 0.435 1.00 63.25 816 ASP A C 1
ATOM 5995 O O . ASP A 1 816 ? 25.326 1.550 -0.202 1.00 63.25 816 ASP A O 1
ATOM 5999 N N . LEU A 1 817 ? 26.436 1.529 1.747 1.00 63.66 817 LEU A N 1
ATOM 6000 C CA . LEU A 1 817 ? 25.320 1.261 2.634 1.00 63.66 817 LEU A CA 1
ATOM 6001 C C . LEU A 1 817 ? 25.137 2.492 3.524 1.00 63.66 817 LEU A C 1
ATOM 6003 O O . LEU A 1 817 ? 25.976 2.784 4.381 1.00 63.66 817 LEU A O 1
ATOM 6007 N N . ARG A 1 818 ? 24.046 3.229 3.308 1.00 70.81 818 ARG A N 1
ATOM 6008 C CA . ARG A 1 818 ? 23.684 4.407 4.106 1.00 70.81 818 ARG A CA 1
ATOM 6009 C C . ARG A 1 818 ? 22.721 3.968 5.210 1.00 70.81 818 ARG A C 1
ATOM 6011 O O . ARG A 1 818 ? 21.635 3.480 4.916 1.00 70.81 818 ARG A O 1
ATOM 6018 N N . LEU A 1 819 ? 23.104 4.132 6.473 1.00 67.06 819 LEU A N 1
ATOM 6019 C CA . LEU A 1 819 ? 22.292 3.744 7.632 1.00 67.06 819 LEU A CA 1
ATOM 6020 C C . LEU A 1 819 ? 22.044 4.951 8.532 1.00 67.06 819 LEU A C 1
ATOM 6022 O O . LEU A 1 819 ? 22.995 5.611 8.943 1.00 67.06 819 LEU A O 1
ATOM 6026 N N . THR A 1 820 ? 20.790 5.222 8.877 1.00 73.12 820 THR A N 1
ATOM 6027 C CA . THR A 1 820 ? 20.429 6.288 9.817 1.00 73.12 820 THR A CA 1
ATOM 6028 C C . THR A 1 820 ? 20.477 5.745 11.236 1.00 73.12 820 THR A C 1
ATOM 6030 O O . THR A 1 820 ? 19.598 4.988 11.650 1.00 73.12 820 THR A O 1
ATOM 6033 N N . TYR A 1 821 ? 21.509 6.135 11.983 1.00 71.69 821 TYR A N 1
ATOM 6034 C CA . TYR A 1 821 ? 21.618 5.843 13.406 1.00 71.69 821 TYR A CA 1
ATOM 6035 C C . TYR A 1 821 ? 20.721 6.796 14.207 1.00 71.69 821 TYR A C 1
ATOM 6037 O O . TYR A 1 821 ? 20.737 8.004 13.943 1.00 71.69 821 TYR A O 1
ATOM 6045 N N . PRO A 1 822 ? 19.960 6.277 15.185 1.00 54.78 822 PRO A N 1
ATOM 6046 C CA . PRO A 1 822 ? 19.029 7.077 15.964 1.00 54.78 822 PRO A CA 1
ATOM 6047 C C . PRO A 1 822 ? 19.783 8.061 16.866 1.00 54.78 822 PRO A C 1
ATOM 6049 O O . PRO A 1 822 ? 20.896 7.779 17.317 1.00 54.78 822 PRO A O 1
ATOM 6052 N N . GLY A 1 823 ? 19.158 9.206 17.142 1.00 57.62 823 GLY A N 1
ATOM 6053 C CA . GLY A 1 823 ? 19.669 10.247 18.037 1.00 57.62 823 GLY A CA 1
ATOM 6054 C C . GLY A 1 823 ? 19.863 11.611 17.366 1.00 57.62 823 GLY A C 1
ATOM 6055 O O . GLY A 1 823 ? 19.692 11.777 16.156 1.00 57.62 823 GLY A O 1
ATOM 6056 N N . SER A 1 824 ? 20.233 12.602 18.174 1.00 59.06 824 SER A N 1
ATOM 6057 C CA . SER A 1 824 ? 20.367 14.004 17.764 1.00 59.06 824 SER A CA 1
ATOM 6058 C C . SER A 1 824 ? 21.840 14.434 17.597 1.00 59.06 824 SER A C 1
ATOM 6060 O O . SER A 1 824 ? 22.736 13.774 18.122 1.00 59.06 824 SER A O 1
ATOM 6062 N N . PRO A 1 825 ? 22.115 15.544 16.883 1.00 63.44 825 PRO A N 1
ATOM 6063 C CA . PRO A 1 825 ? 23.463 16.081 16.699 1.00 63.44 825 PRO A CA 1
ATOM 6064 C C . PRO A 1 825 ? 24.170 16.423 18.019 1.00 63.44 825 PRO A C 1
ATOM 6066 O O . PRO A 1 825 ? 23.765 17.323 18.753 1.00 63.44 825 PRO A O 1
ATOM 6069 N N . THR A 1 826 ? 25.285 15.768 18.299 1.00 64.12 826 THR A N 1
ATOM 6070 C CA . THR A 1 826 ? 26.147 16.035 19.456 1.00 64.12 826 THR A CA 1
ATOM 6071 C C . THR A 1 826 ? 27.016 17.283 19.252 1.00 64.12 826 THR A C 1
ATOM 6073 O O . THR A 1 826 ? 27.430 17.623 18.142 1.00 64.12 826 THR A O 1
ATOM 6076 N N . VAL A 1 827 ? 27.326 17.998 20.340 1.00 63.94 827 VAL A N 1
ATOM 6077 C CA . VAL A 1 827 ? 28.215 19.175 20.285 1.00 63.94 827 VAL A CA 1
ATOM 6078 C C . VAL A 1 827 ? 29.635 18.783 19.862 1.00 63.94 827 VAL A C 1
ATOM 6080 O O . VAL A 1 827 ? 30.185 17.799 20.350 1.00 63.94 827 VAL A O 1
ATOM 6083 N N . ASN A 1 828 ? 30.263 19.596 19.006 1.00 65.69 828 ASN A N 1
ATOM 6084 C CA . ASN A 1 828 ? 31.627 19.388 18.496 1.00 65.69 828 ASN A CA 1
ATOM 6085 C C . ASN A 1 828 ? 31.843 18.082 17.699 1.00 65.69 828 ASN A C 1
ATOM 6087 O O . ASN A 1 828 ? 32.982 17.616 17.606 1.00 65.69 828 ASN A O 1
ATOM 6091 N N . GLN A 1 829 ? 30.789 17.501 17.120 1.00 68.19 829 GLN A N 1
ATOM 6092 C CA . GLN A 1 829 ? 30.890 16.379 16.181 1.00 68.19 829 GLN A CA 1
ATOM 6093 C C . GLN A 1 829 ? 30.274 16.739 14.824 1.00 68.19 829 GLN A C 1
ATOM 6095 O O . GLN A 1 829 ? 29.460 17.657 14.711 1.00 68.19 829 GLN A O 1
ATOM 6100 N N . ASP A 1 830 ? 30.696 16.029 13.781 1.00 72.50 830 ASP A N 1
ATOM 6101 C CA . ASP A 1 830 ? 30.086 16.138 12.461 1.00 72.50 830 ASP A CA 1
ATOM 6102 C C . ASP A 1 830 ? 28.765 15.362 12.467 1.00 72.50 830 ASP A C 1
ATOM 6104 O O . ASP A 1 830 ? 28.743 14.170 12.770 1.00 72.50 830 ASP A O 1
ATOM 6108 N N . TYR A 1 831 ? 27.666 16.032 12.127 1.00 76.50 831 TYR A N 1
ATOM 6109 C CA . TYR A 1 831 ? 26.357 15.402 11.997 1.00 76.50 831 TYR A CA 1
ATOM 6110 C C . TYR A 1 831 ? 25.968 15.320 10.530 1.00 76.50 831 TYR A C 1
ATOM 6112 O O . TYR A 1 831 ? 25.987 16.328 9.816 1.00 76.50 831 TYR A O 1
ATOM 6120 N N . THR A 1 832 ? 25.612 14.117 10.091 1.00 77.56 832 THR A N 1
ATOM 6121 C CA . THR A 1 832 ? 25.229 13.856 8.705 1.00 77.56 832 THR A CA 1
ATOM 6122 C C . THR A 1 832 ? 23.747 13.522 8.626 1.00 77.56 832 THR A C 1
ATOM 6124 O O . THR A 1 832 ? 23.255 12.688 9.379 1.00 77.56 832 THR A O 1
ATOM 6127 N N . PHE A 1 833 ? 23.035 14.147 7.697 1.00 73.75 833 PHE A N 1
ATOM 6128 C CA . PHE A 1 833 ? 21.627 13.874 7.413 1.00 73.75 833 PHE A CA 1
ATOM 6129 C C . PHE A 1 833 ? 21.389 13.844 5.903 1.00 73.75 833 PHE A C 1
ATOM 6131 O O . PHE A 1 833 ? 22.231 14.292 5.122 1.00 73.75 833 PHE A O 1
ATOM 6138 N N . TYR A 1 834 ? 20.258 13.282 5.491 1.00 74.19 834 TYR A N 1
ATOM 6139 C CA . TYR A 1 834 ? 19.892 13.136 4.086 1.00 74.19 834 TYR A CA 1
ATOM 6140 C C . TYR A 1 834 ? 18.593 13.880 3.798 1.00 74.19 834 TYR A C 1
ATOM 6142 O O . TYR A 1 834 ? 17.675 13.853 4.616 1.00 74.19 834 TYR A O 1
ATOM 6150 N N . VAL A 1 835 ? 18.538 14.556 2.654 1.00 66.50 835 VAL A N 1
ATOM 6151 C CA . VAL A 1 835 ? 17.369 15.307 2.186 1.00 66.50 835 VAL A CA 1
ATOM 6152 C C . VAL A 1 835 ? 17.165 15.011 0.710 1.00 66.50 835 VAL A C 1
ATOM 6154 O O . VAL A 1 835 ? 18.115 15.114 -0.060 1.00 66.50 835 VAL A O 1
ATOM 6157 N N . ASP A 1 836 ? 15.946 14.674 0.314 1.00 69.25 836 ASP A N 1
ATOM 6158 C CA . ASP A 1 836 ? 15.577 14.335 -1.058 1.00 69.25 836 ASP A CA 1
ATOM 6159 C C . ASP A 1 836 ? 14.607 15.351 -1.691 1.00 69.25 836 ASP A C 1
ATOM 6161 O O . ASP A 1 836 ? 14.201 16.359 -1.092 1.00 69.25 836 ASP A O 1
ATOM 6165 N N . GLY A 1 837 ? 14.265 15.095 -2.957 1.00 59.34 837 GLY A N 1
ATOM 6166 C CA . GLY A 1 837 ? 13.308 15.887 -3.726 1.00 59.34 837 GLY A CA 1
ATOM 6167 C C . GLY A 1 837 ? 13.910 17.093 -4.451 1.00 59.34 837 GLY A C 1
ATOM 6168 O O . GLY A 1 837 ? 13.186 18.056 -4.701 1.00 59.34 837 GLY A O 1
ATOM 6169 N N . PHE A 1 838 ? 15.209 17.059 -4.760 1.00 66.94 838 PHE A N 1
ATOM 6170 C CA . PHE A 1 838 ? 15.872 18.009 -5.660 1.00 66.94 838 PHE A CA 1
ATOM 6171 C C . PHE A 1 838 ? 15.828 17.495 -7.108 1.00 66.94 838 PHE A C 1
ATOM 6173 O O . PHE A 1 838 ? 15.786 16.289 -7.341 1.00 66.94 838 PHE A O 1
ATOM 6180 N N . GLU A 1 839 ? 15.832 18.394 -8.091 1.00 60.97 839 GLU A N 1
ATOM 6181 C CA . GLU A 1 839 ? 15.760 18.034 -9.509 1.00 60.97 839 GLU A CA 1
ATOM 6182 C C . GLU A 1 839 ? 17.030 17.311 -9.973 1.00 60.97 839 GLU A C 1
ATOM 6184 O O . GLU A 1 839 ? 18.109 17.901 -10.116 1.00 60.97 839 GLU A O 1
ATOM 6189 N N . SER A 1 840 ? 16.871 16.052 -10.365 1.00 52.47 840 SER A N 1
ATOM 6190 C CA . SER A 1 840 ? 17.835 15.290 -11.158 1.00 52.47 840 SER A CA 1
ATOM 6191 C C . SER A 1 840 ? 17.658 15.557 -12.659 1.00 52.47 840 SER A C 1
ATOM 6193 O O . SER A 1 840 ? 17.667 14.642 -13.478 1.00 52.47 840 SER A O 1
ATOM 6195 N N . SER A 1 841 ? 17.503 16.818 -13.080 1.00 44.25 841 SER A N 1
ATOM 6196 C CA . SER A 1 841 ? 17.520 17.112 -14.516 1.00 44.25 841 SER A CA 1
ATOM 6197 C C . SER A 1 841 ? 18.952 16.990 -15.048 1.00 44.25 841 SER A C 1
ATOM 6199 O O . SER A 1 841 ? 19.839 17.736 -14.616 1.00 44.25 841 SER A O 1
ATOM 6201 N N . LEU A 1 842 ? 19.181 16.125 -16.037 1.00 39.22 842 LEU A N 1
ATOM 6202 C CA . LEU A 1 842 ? 20.306 16.330 -16.948 1.00 39.22 842 LEU A CA 1
ATOM 6203 C C . LEU A 1 842 ? 20.052 17.626 -17.742 1.00 39.22 842 LEU A C 1
ATOM 6205 O O . LEU A 1 842 ? 18.932 17.843 -18.211 1.00 39.22 842 LEU A O 1
ATOM 6209 N N . PRO A 1 843 ? 21.053 18.502 -17.927 1.00 36.34 843 PRO A N 1
ATOM 6210 C CA . PRO A 1 843 ? 20.908 19.658 -18.799 1.00 36.34 843 PRO A CA 1
ATOM 6211 C C . PRO A 1 843 ? 20.782 19.185 -20.256 1.00 36.34 843 PRO A C 1
ATOM 6213 O O . PRO A 1 843 ? 20.964 18.008 -20.567 1.00 36.34 843 PRO A O 1
ATOM 6216 N N . ALA A 1 844 ? 20.591 20.127 -21.185 1.00 36.66 844 ALA A N 1
ATOM 6217 C CA . ALA A 1 844 ? 20.601 19.903 -22.640 1.00 36.66 844 ALA A CA 1
ATOM 6218 C C . ALA A 1 844 ? 21.875 19.198 -23.191 1.00 36.66 844 ALA A C 1
ATOM 6220 O O . ALA A 1 844 ? 22.000 18.975 -24.398 1.00 36.66 844 ALA A O 1
ATOM 6221 N N . ASP A 1 845 ? 22.841 18.837 -22.333 1.00 38.09 845 ASP A N 1
ATOM 6222 C CA . ASP A 1 845 ? 23.906 17.886 -22.631 1.00 38.09 845 ASP A CA 1
ATOM 6223 C C . ASP A 1 845 ? 23.972 16.689 -21.648 1.00 38.09 845 ASP A C 1
ATOM 6225 O O . ASP A 1 845 ? 24.589 16.799 -20.593 1.00 38.09 845 ASP A O 1
ATOM 6229 N N . PRO A 1 846 ? 23.418 15.516 -22.008 1.00 34.91 846 PRO A N 1
ATOM 6230 C CA . PRO A 1 846 ? 23.329 14.311 -21.187 1.00 34.91 846 PRO A CA 1
ATOM 6231 C C . PRO A 1 846 ? 24.625 13.491 -21.119 1.00 34.91 846 PRO A C 1
ATOM 6233 O O . PRO A 1 846 ? 24.635 12.395 -20.574 1.00 34.91 846 PRO A O 1
ATOM 6236 N N . THR A 1 847 ? 25.732 13.997 -21.669 1.00 35.31 847 THR A N 1
ATOM 6237 C CA . THR A 1 847 ? 27.067 13.394 -21.478 1.00 35.31 847 THR A CA 1
ATOM 6238 C C . THR A 1 847 ? 27.779 13.917 -20.229 1.00 35.31 847 THR A C 1
ATOM 6240 O O . THR A 1 847 ? 28.896 13.498 -19.917 1.00 35.31 847 THR A O 1
ATOM 6243 N N . ARG A 1 848 ? 27.143 14.841 -19.501 1.00 40.56 848 ARG A N 1
ATOM 6244 C CA . ARG A 1 848 ? 27.609 15.346 -18.216 1.00 40.56 848 ARG A CA 1
ATOM 6245 C C . ARG A 1 848 ? 26.480 15.278 -17.207 1.00 40.56 848 ARG A C 1
ATOM 6247 O O . ARG A 1 848 ? 25.473 15.963 -17.354 1.00 40.56 848 ARG A O 1
ATOM 6254 N N . TYR A 1 849 ? 26.711 14.501 -16.158 1.00 44.62 849 TYR A N 1
ATOM 6255 C CA . TYR A 1 849 ? 26.014 14.682 -14.901 1.00 44.62 849 TYR A CA 1
ATOM 6256 C C . TYR A 1 849 ? 26.271 16.119 -14.411 1.00 44.62 849 TYR A C 1
ATOM 6258 O O . TYR A 1 849 ? 27.404 16.457 -14.060 1.00 44.62 849 TYR A O 1
ATOM 6266 N N . ASP A 1 850 ? 25.254 16.981 -14.492 1.00 54.16 850 ASP A N 1
ATOM 6267 C CA . ASP A 1 850 ? 25.266 18.336 -13.931 1.00 54.16 850 ASP A CA 1
ATOM 6268 C C . ASP A 1 850 ? 24.312 18.341 -12.730 1.00 54.16 850 ASP A C 1
ATOM 6270 O O . ASP A 1 850 ? 23.102 18.553 -12.909 1.00 54.16 850 ASP A O 1
ATOM 6274 N N . PRO A 1 851 ? 24.817 17.989 -11.535 1.00 59.00 851 PRO A N 1
ATOM 6275 C CA . PRO A 1 851 ? 23.999 17.898 -10.333 1.00 59.00 851 PRO A CA 1
ATOM 6276 C C . PRO A 1 851 ? 23.307 19.230 -10.056 1.00 59.00 851 PRO A C 1
ATOM 6278 O O . PRO A 1 851 ? 23.887 20.290 -10.294 1.00 59.00 851 PRO A O 1
ATOM 6281 N N . GLU A 1 852 ? 22.083 19.200 -9.523 1.00 65.12 852 GLU A N 1
ATOM 6282 C CA . GLU A 1 852 ? 21.482 20.438 -9.031 1.00 65.12 852 GLU A CA 1
ATOM 6283 C C . GLU A 1 852 ? 22.362 21.007 -7.912 1.00 65.12 852 GLU A C 1
ATOM 6285 O O . GLU A 1 852 ? 22.643 20.335 -6.916 1.00 65.12 852 GLU A O 1
ATOM 6290 N N . ASP A 1 853 ? 22.794 22.259 -8.085 1.00 79.06 853 ASP A N 1
ATOM 6291 C CA . ASP A 1 853 ? 23.426 23.018 -7.016 1.00 79.06 853 ASP A CA 1
ATOM 6292 C C . ASP A 1 853 ? 22.367 23.305 -5.951 1.00 79.06 853 ASP A C 1
ATOM 6294 O O . ASP A 1 853 ? 21.430 24.079 -6.169 1.00 79.06 853 ASP A O 1
ATOM 6298 N N . VAL A 1 854 ? 22.520 22.691 -4.786 1.00 74.50 854 VAL A N 1
ATOM 6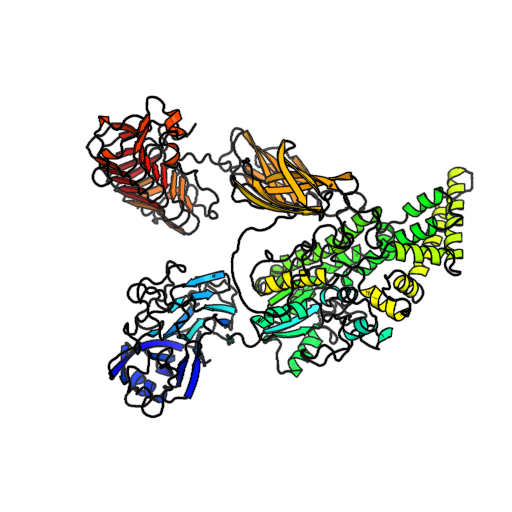299 C CA . VAL A 1 854 ? 21.680 22.911 -3.616 1.00 74.50 854 VAL A CA 1
ATOM 6300 C C . VAL A 1 854 ? 22.395 23.890 -2.702 1.00 74.50 854 VAL A C 1
ATOM 6302 O O . VAL A 1 854 ? 23.455 23.614 -2.132 1.00 74.50 854 VAL A O 1
ATOM 6305 N N . VAL A 1 855 ? 21.814 25.076 -2.562 1.00 82.12 855 VAL A N 1
ATOM 6306 C CA . VAL A 1 855 ? 22.336 26.110 -1.678 1.00 82.12 855 VAL A CA 1
ATOM 6307 C C . VAL A 1 855 ? 21.833 25.846 -0.269 1.00 82.12 855 VAL A C 1
ATOM 6309 O O . VAL A 1 855 ? 20.661 26.046 0.041 1.00 82.12 855 VAL A O 1
ATOM 6312 N N . LEU A 1 856 ? 22.751 25.446 0.598 1.00 78.75 856 LEU A N 1
ATOM 6313 C CA . LEU A 1 856 ? 22.541 25.323 2.025 1.00 78.75 856 LEU A CA 1
ATOM 6314 C C . LEU A 1 856 ? 22.696 26.692 2.697 1.00 78.75 856 LEU A C 1
ATOM 6316 O O . LEU A 1 856 ? 23.741 27.346 2.596 1.00 78.75 856 LEU A O 1
ATOM 6320 N N . ARG A 1 857 ? 21.676 27.101 3.444 1.00 76.94 857 ARG A N 1
ATOM 6321 C CA . ARG A 1 857 ? 21.684 28.266 4.326 1.00 76.94 857 ARG A CA 1
ATOM 6322 C C . ARG A 1 857 ? 21.379 27.831 5.747 1.00 76.94 857 ARG A C 1
ATOM 6324 O O . ARG A 1 857 ? 20.400 27.142 5.995 1.00 76.94 857 ARG A O 1
ATOM 6331 N N . ILE A 1 858 ? 22.193 28.300 6.683 1.00 72.69 858 ILE A N 1
ATOM 6332 C CA . ILE A 1 858 ? 21.958 28.115 8.115 1.00 72.69 858 ILE A CA 1
ATOM 6333 C C . ILE A 1 858 ? 21.438 29.444 8.665 1.00 72.69 858 ILE A C 1
ATOM 6335 O O . ILE A 1 858 ? 22.124 30.472 8.557 1.00 72.69 858 ILE A O 1
ATOM 6339 N N . LEU A 1 859 ? 20.223 29.439 9.221 1.00 61.75 859 LEU A N 1
ATOM 6340 C CA . LEU A 1 859 ? 19.544 30.642 9.705 1.00 61.75 859 LEU A CA 1
ATOM 6341 C C . LEU A 1 859 ? 20.422 31.384 10.736 1.00 61.75 859 LEU A C 1
ATOM 6343 O O . LEU A 1 859 ? 20.899 30.800 11.705 1.00 61.75 859 LEU A O 1
ATOM 6347 N N . GLY A 1 860 ? 20.673 32.680 10.514 1.00 55.03 860 GLY A N 1
ATOM 6348 C CA . GLY A 1 860 ? 21.539 33.504 11.375 1.00 55.03 860 GLY A CA 1
ATOM 6349 C C . GLY A 1 860 ? 23.016 33.585 10.958 1.00 55.03 860 GLY A C 1
ATOM 6350 O O . GLY A 1 860 ? 23.776 34.332 11.575 1.00 55.03 860 GLY A O 1
ATOM 6351 N N . THR A 1 861 ? 23.425 32.897 9.888 1.00 58.44 861 THR A N 1
ATOM 6352 C CA . THR A 1 861 ? 24.764 33.033 9.288 1.00 58.44 861 THR A CA 1
ATOM 6353 C C . THR A 1 861 ? 24.699 33.729 7.922 1.00 58.44 861 THR A C 1
ATOM 6355 O O . THR A 1 861 ? 23.685 33.685 7.228 1.00 58.44 861 THR A O 1
ATOM 6358 N N . THR A 1 862 ? 25.781 34.402 7.516 1.00 50.31 862 THR A N 1
ATOM 6359 C CA . THR A 1 862 ? 25.925 34.971 6.159 1.00 50.31 862 THR A CA 1
ATOM 6360 C C . THR A 1 862 ? 26.574 34.000 5.168 1.00 50.31 862 THR A C 1
ATOM 6362 O O . THR A 1 862 ? 26.727 34.342 3.996 1.00 50.31 862 THR A O 1
ATOM 6365 N N . ALA A 1 863 ? 26.965 32.808 5.624 1.00 52.78 863 ALA A N 1
ATOM 6366 C CA . ALA A 1 863 ? 27.608 31.791 4.806 1.00 52.78 863 ALA A CA 1
ATOM 6367 C C . ALA A 1 863 ? 26.550 30.946 4.083 1.00 52.78 863 ALA A C 1
ATOM 6369 O O . ALA A 1 863 ? 25.592 30.479 4.693 1.00 52.78 863 ALA A O 1
ATOM 6370 N N . ALA A 1 864 ? 26.733 30.763 2.778 1.00 64.19 864 ALA A N 1
ATOM 6371 C CA . ALA A 1 864 ? 25.978 29.812 1.977 1.00 64.19 864 ALA A CA 1
ATOM 6372 C C . ALA A 1 864 ? 26.969 28.768 1.461 1.00 64.19 864 ALA A C 1
ATOM 6374 O O . ALA A 1 864 ? 27.999 29.135 0.890 1.00 64.19 864 ALA A O 1
ATOM 6375 N N . LEU A 1 865 ? 26.680 27.495 1.710 1.00 71.69 865 LEU A N 1
ATOM 6376 C CA . LEU A 1 865 ? 27.445 26.378 1.165 1.00 71.69 865 LEU A CA 1
ATOM 6377 C C . LEU A 1 865 ? 26.673 25.823 -0.025 1.00 71.69 865 LEU A C 1
ATOM 6379 O O . LEU A 1 865 ? 25.447 25.779 -0.005 1.00 71.69 865 LEU A O 1
ATOM 6383 N N . THR A 1 866 ? 27.380 25.451 -1.082 1.00 77.38 866 THR A N 1
ATOM 6384 C CA . THR A 1 866 ? 26.770 24.838 -2.262 1.00 77.38 866 THR A CA 1
ATOM 6385 C C . THR A 1 866 ? 27.135 23.370 -2.260 1.00 77.38 866 THR A C 1
ATOM 6387 O O . THR A 1 866 ? 28.313 23.027 -2.165 1.00 77.38 866 THR A O 1
ATOM 6390 N N . TYR A 1 867 ? 26.110 22.534 -2.313 1.00 73.00 867 TYR A N 1
ATOM 6391 C CA . TYR A 1 867 ? 26.220 21.095 -2.445 1.00 73.00 867 TYR A CA 1
ATOM 6392 C C . TYR A 1 867 ? 25.669 20.672 -3.800 1.00 73.00 867 TYR A C 1
ATOM 6394 O O . TYR A 1 867 ? 24.950 21.427 -4.444 1.00 73.00 867 TYR A O 1
ATOM 6402 N N . HIS A 1 868 ? 25.994 19.457 -4.207 1.00 73.44 868 HIS A N 1
ATOM 6403 C CA . HIS A 1 868 ? 25.526 18.860 -5.444 1.00 73.44 868 HIS A CA 1
ATOM 6404 C C . HIS A 1 868 ? 24.602 17.702 -5.077 1.00 73.44 868 HIS A C 1
ATOM 6406 O O . HIS A 1 868 ? 25.044 16.799 -4.363 1.00 73.44 868 HIS A O 1
ATOM 6412 N N . ALA A 1 869 ? 23.344 17.741 -5.523 1.00 65.31 869 ALA A N 1
ATOM 6413 C CA . ALA A 1 869 ? 22.449 16.589 -5.400 1.00 65.31 869 ALA A CA 1
ATOM 6414 C C . ALA A 1 869 ? 23.069 15.357 -6.089 1.00 65.31 869 ALA A C 1
ATOM 6416 O O . ALA A 1 869 ? 23.936 15.497 -6.956 1.00 65.31 869 ALA A O 1
ATOM 6417 N N . ASP A 1 870 ? 22.669 14.157 -5.680 1.00 57.97 870 ASP A N 1
ATOM 6418 C CA . ASP A 1 870 ? 23.000 12.888 -6.325 1.00 57.97 870 ASP A CA 1
ATOM 6419 C C . ASP A 1 870 ? 22.025 12.592 -7.488 1.00 57.97 870 ASP A C 1
ATOM 6421 O O . ASP A 1 870 ? 21.015 13.290 -7.637 1.00 57.97 870 ASP A O 1
ATOM 6425 N N . PRO A 1 871 ? 22.330 11.615 -8.370 1.00 51.00 871 PRO A N 1
ATOM 6426 C CA . PRO A 1 871 ? 21.514 11.354 -9.558 1.00 51.00 871 PRO A CA 1
ATOM 6427 C C . PRO A 1 871 ? 20.062 10.973 -9.262 1.00 51.00 871 PRO A C 1
ATOM 6429 O O . PRO A 1 871 ? 19.241 10.977 -10.170 1.00 51.00 871 PRO A O 1
ATOM 6432 N N . GLN A 1 872 ? 19.750 10.653 -8.005 1.00 49.38 872 GLN A N 1
ATOM 6433 C CA . GLN A 1 872 ? 18.425 10.298 -7.514 1.00 49.38 872 GLN A CA 1
ATOM 6434 C C . GLN A 1 872 ? 17.695 11.497 -6.872 1.00 49.38 872 GLN A C 1
ATOM 6436 O O . GLN A 1 872 ? 16.666 11.310 -6.226 1.00 49.38 872 GLN A O 1
ATOM 6441 N N . GLY A 1 873 ? 18.228 12.719 -7.004 1.00 57.41 873 GLY A N 1
ATOM 6442 C CA . GLY A 1 873 ? 17.644 13.928 -6.411 1.00 57.41 873 GLY A CA 1
ATOM 6443 C C . GLY A 1 873 ? 17.848 14.029 -4.895 1.00 57.41 873 GLY A C 1
ATOM 6444 O O . GLY A 1 873 ? 17.197 14.837 -4.227 1.00 57.41 873 GLY A O 1
ATOM 6445 N N . GLY A 1 874 ? 18.737 13.200 -4.343 1.00 64.38 874 GLY A N 1
ATOM 6446 C CA . GLY A 1 874 ? 19.070 13.124 -2.930 1.00 64.38 874 GLY A CA 1
ATOM 6447 C C . GLY A 1 874 ? 20.325 13.899 -2.570 1.00 64.38 874 GLY A C 1
ATOM 6448 O O . GLY A 1 874 ? 21.233 14.062 -3.376 1.00 64.38 874 GLY A O 1
ATOM 6449 N N . LEU A 1 875 ? 20.429 14.360 -1.332 1.00 71.06 875 LEU A N 1
ATOM 6450 C CA . LEU A 1 875 ? 21.608 15.061 -0.854 1.00 71.06 875 LEU A CA 1
ATOM 6451 C C . LEU A 1 875 ? 21.992 14.601 0.548 1.00 71.06 875 LEU A C 1
ATOM 6453 O O . LEU A 1 875 ? 21.236 14.765 1.502 1.00 71.06 875 LEU A O 1
ATOM 6457 N N . LEU A 1 876 ? 23.217 14.089 0.673 1.00 70.56 876 LEU A N 1
ATOM 6458 C CA . LEU A 1 876 ? 23.850 13.801 1.955 1.00 70.56 876 LEU A CA 1
ATOM 6459 C C . LEU A 1 876 ? 24.612 15.044 2.435 1.00 70.56 876 LEU A C 1
ATOM 6461 O O . LEU A 1 876 ? 25.568 15.482 1.793 1.00 70.56 876 LEU A O 1
ATOM 6465 N N . VAL A 1 877 ? 24.196 15.613 3.563 1.00 75.12 877 VAL A N 1
ATOM 6466 C CA . VAL A 1 877 ? 24.775 16.839 4.120 1.00 75.12 877 VAL A CA 1
ATOM 6467 C C . VAL A 1 877 ? 25.432 16.540 5.453 1.00 75.12 877 VAL A C 1
ATOM 6469 O O . VAL A 1 877 ? 24.763 16.160 6.409 1.00 75.12 877 VAL A O 1
ATOM 6472 N N . THR A 1 878 ? 26.740 16.779 5.525 1.00 78.88 878 THR A N 1
ATOM 6473 C CA . THR A 1 878 ? 27.510 16.742 6.771 1.00 78.88 878 THR A CA 1
ATOM 6474 C C . THR A 1 878 ? 27.774 18.160 7.251 1.00 78.88 878 THR A C 1
ATOM 6476 O O . THR A 1 878 ? 28.328 18.978 6.509 1.00 78.88 878 THR A O 1
ATOM 6479 N N . LEU A 1 879 ? 27.394 18.449 8.495 1.00 71.75 879 LEU A N 1
ATOM 6480 C CA . LEU A 1 879 ? 27.611 19.739 9.138 1.00 71.75 879 LEU A CA 1
ATOM 6481 C C . LEU A 1 879 ? 28.457 19.578 10.406 1.00 71.75 879 LEU A C 1
ATOM 6483 O O . LEU A 1 879 ? 28.114 18.753 11.253 1.00 71.75 879 LEU A O 1
ATOM 6487 N N . PRO A 1 880 ? 29.509 20.395 10.589 1.00 73.44 880 PRO A N 1
ATOM 6488 C CA . PRO A 1 880 ? 30.237 20.439 11.848 1.00 73.44 880 PRO A CA 1
ATOM 6489 C C . PRO A 1 880 ? 29.384 21.147 12.902 1.00 73.44 880 PRO A C 1
ATOM 6491 O O . PRO A 1 880 ? 29.047 22.328 12.752 1.00 73.44 880 PRO A O 1
ATOM 6494 N N . MET A 1 881 ? 29.019 20.440 13.970 1.00 72.56 881 MET A N 1
ATOM 6495 C CA . MET A 1 881 ? 28.188 21.011 15.027 1.00 72.56 881 MET A CA 1
ATOM 6496 C C . MET A 1 881 ? 29.005 21.971 15.904 1.00 72.56 881 MET A C 1
ATOM 6498 O O . MET A 1 881 ? 30.082 21.607 16.386 1.00 72.56 881 MET A O 1
ATOM 6502 N N . PRO A 1 882 ? 28.524 23.205 16.138 1.00 62.53 882 PRO A N 1
ATOM 6503 C CA . PRO A 1 882 ? 29.279 24.214 16.868 1.00 62.53 882 PRO A CA 1
ATOM 6504 C C . PRO A 1 882 ? 29.292 23.962 18.380 1.00 62.53 882 PRO A C 1
ATOM 6506 O O . PRO A 1 882 ? 28.421 23.300 18.941 1.00 62.53 882 PRO A O 1
ATOM 6509 N N . GLU A 1 883 ? 30.263 24.581 19.054 1.00 57.09 883 GLU A N 1
ATOM 6510 C CA . GLU A 1 883 ? 30.442 24.507 20.513 1.00 57.09 883 GLU A CA 1
ATOM 6511 C C . GLU A 1 883 ? 29.275 25.151 21.296 1.00 57.09 883 GLU A C 1
ATOM 6513 O O . GLU A 1 883 ? 29.054 24.836 22.463 1.00 57.09 883 GLU A O 1
ATOM 6518 N N . ALA A 1 884 ? 28.505 26.048 20.664 1.00 57.38 884 ALA A N 1
ATOM 6519 C CA . ALA A 1 884 ? 27.359 26.729 21.266 1.00 57.38 884 ALA A CA 1
ATOM 6520 C C . ALA A 1 884 ? 26.194 26.865 20.273 1.00 57.38 884 ALA A C 1
ATOM 6522 O O . ALA A 1 884 ? 26.374 27.383 19.172 1.00 57.38 884 ALA A O 1
ATOM 6523 N N . TRP A 1 885 ? 24.994 26.458 20.698 1.00 58.34 885 TRP A N 1
ATOM 6524 C CA . TRP A 1 885 ? 23.768 26.493 19.895 1.00 58.34 885 TRP A CA 1
ATOM 6525 C C . TRP A 1 885 ? 22.897 27.720 20.224 1.00 58.34 885 TRP A C 1
ATOM 6527 O O . TRP A 1 885 ? 22.820 28.126 21.389 1.00 58.34 885 TRP A O 1
ATOM 6537 N N . PRO A 1 886 ? 22.211 28.325 19.239 1.00 57.84 886 PRO A N 1
ATOM 6538 C CA . PRO A 1 886 ? 21.202 29.351 19.487 1.00 57.84 886 PRO A CA 1
ATOM 6539 C C . PRO A 1 886 ? 19.968 28.763 20.195 1.00 57.84 886 PRO A C 1
ATOM 6541 O O . PRO A 1 886 ? 19.663 27.576 20.079 1.00 57.84 886 PRO A O 1
ATOM 6544 N N . ALA A 1 887 ? 19.242 29.604 20.941 1.00 49.09 887 ALA A N 1
ATOM 6545 C CA . ALA A 1 887 ? 18.011 29.201 21.619 1.00 49.09 887 ALA A CA 1
ATOM 6546 C C . ALA A 1 887 ? 16.956 28.782 20.580 1.00 49.09 887 ALA A C 1
ATOM 6548 O O . ALA A 1 887 ? 16.374 29.640 19.919 1.00 49.09 887 ALA A O 1
ATOM 6549 N N . GLY A 1 888 ? 16.741 27.471 20.440 1.00 54.12 888 GLY A N 1
ATOM 6550 C CA . GLY A 1 888 ? 15.815 26.887 19.468 1.00 54.12 888 GLY A CA 1
ATOM 6551 C C . GLY A 1 888 ? 16.454 26.100 18.318 1.00 54.12 888 GLY A C 1
ATOM 6552 O O . GLY A 1 888 ? 15.713 25.757 17.406 1.00 54.12 888 GLY A O 1
ATOM 6553 N N . GLY A 1 889 ? 17.760 25.810 18.349 1.00 64.88 889 GLY A N 1
ATOM 6554 C CA . GLY A 1 889 ? 18.412 24.993 17.315 1.00 64.88 889 GLY A CA 1
ATOM 6555 C C . GLY A 1 889 ? 18.764 25.770 16.042 1.00 64.88 889 GLY A C 1
ATOM 6556 O O . GLY A 1 889 ? 18.517 26.974 15.936 1.00 64.88 889 GLY A O 1
ATOM 6557 N N . TYR A 1 890 ? 19.385 25.093 15.080 1.00 65.19 890 TYR A N 1
ATOM 6558 C CA . TYR A 1 890 ? 19.626 25.620 13.740 1.00 65.19 890 TYR A CA 1
ATOM 6559 C C . TYR A 1 890 ? 18.504 25.194 12.803 1.00 65.19 890 TYR A C 1
ATOM 6561 O O . TYR A 1 890 ? 18.247 24.010 12.614 1.00 65.19 890 TYR A O 1
ATOM 6569 N N . GLU A 1 891 ? 17.886 26.162 12.140 1.00 70.38 891 GLU A N 1
ATOM 6570 C CA . GLU A 1 891 ? 17.120 25.873 10.938 1.00 70.38 891 GLU A CA 1
ATOM 6571 C C . GLU A 1 891 ? 18.078 25.867 9.747 1.00 70.38 891 GLU A C 1
ATOM 6573 O O . GLU A 1 891 ? 18.795 26.841 9.479 1.00 70.38 891 GLU A O 1
ATOM 6578 N N . VAL A 1 892 ? 18.119 24.731 9.067 1.00 73.00 892 VAL A N 1
ATOM 6579 C CA . VAL A 1 892 ? 18.909 24.506 7.871 1.00 73.00 892 VAL A CA 1
ATOM 6580 C C . VAL A 1 892 ? 17.960 24.528 6.690 1.00 73.00 892 VAL A C 1
ATOM 6582 O O . VAL A 1 892 ? 17.080 23.684 6.577 1.00 73.00 892 VAL A O 1
ATOM 6585 N N . THR A 1 893 ? 18.131 25.497 5.805 1.00 78.56 893 THR A N 1
ATOM 6586 C CA . THR A 1 893 ? 17.344 25.621 4.583 1.00 78.56 893 THR A CA 1
ATOM 6587 C C . THR A 1 893 ? 18.204 25.218 3.400 1.00 78.56 893 THR A C 1
ATOM 6589 O O . THR A 1 893 ? 19.262 25.797 3.164 1.00 78.56 893 THR A O 1
ATOM 6592 N N . LEU A 1 894 ? 17.739 24.244 2.640 1.00 77.25 894 LEU A N 1
ATOM 6593 C CA . LEU A 1 894 ? 18.300 23.828 1.371 1.00 77.25 894 LEU A CA 1
ATOM 6594 C C . LEU A 1 894 ? 17.429 24.393 0.266 1.00 77.25 894 LEU A C 1
ATOM 6596 O O . LEU A 1 894 ? 16.208 24.268 0.305 1.00 77.25 894 LEU A O 1
ATOM 6600 N N . THR A 1 895 ? 18.047 25.045 -0.705 1.00 80.06 895 THR A N 1
ATOM 6601 C CA . THR A 1 895 ? 17.340 25.588 -1.860 1.00 80.06 895 THR A CA 1
ATOM 6602 C C . THR A 1 895 ? 17.978 25.052 -3.121 1.00 80.06 895 THR A C 1
ATOM 6604 O O . THR A 1 895 ? 19.137 25.364 -3.400 1.00 80.06 895 THR A O 1
ATOM 6607 N N . GLY A 1 896 ? 17.216 24.266 -3.873 1.00 76.38 896 GLY A N 1
ATOM 6608 C CA . GLY A 1 896 ? 17.582 23.874 -5.220 1.00 76.38 896 GLY A CA 1
ATOM 6609 C C . GLY A 1 896 ? 17.704 25.113 -6.105 1.00 76.38 896 GLY A C 1
ATOM 6610 O O . GLY A 1 896 ? 16.793 25.941 -6.174 1.00 76.38 896 GLY A O 1
ATOM 6611 N N . SER A 1 897 ? 18.867 25.303 -6.720 1.00 74.00 897 SER A N 1
ATOM 6612 C CA . SER A 1 897 ? 19.138 26.470 -7.565 1.00 74.00 897 SER A CA 1
ATOM 6613 C C . SER A 1 897 ? 18.384 26.449 -8.898 1.00 74.00 897 SER A C 1
ATOM 6615 O O . SER A 1 897 ? 18.195 27.521 -9.479 1.00 74.00 897 SER A O 1
ATOM 6617 N N . ARG A 1 898 ? 17.961 25.267 -9.372 1.00 65.12 898 ARG A N 1
ATOM 6618 C CA . ARG A 1 898 ? 17.231 25.076 -10.636 1.00 65.12 898 ARG A CA 1
ATOM 6619 C C . ARG A 1 898 ? 15.742 24.858 -10.384 1.00 65.12 898 ARG A C 1
ATOM 6621 O O . ARG A 1 898 ? 14.934 25.628 -10.895 1.00 65.12 898 ARG A O 1
ATOM 6628 N N . SER A 1 899 ? 15.418 23.904 -9.516 1.00 61.69 899 SER A N 1
ATOM 6629 C CA . SER A 1 899 ? 14.054 23.526 -9.142 1.00 61.69 899 SER A CA 1
ATOM 6630 C C . SER A 1 899 ? 13.336 24.601 -8.328 1.00 61.69 899 SER A C 1
ATOM 6632 O O . SER A 1 899 ? 12.109 24.655 -8.268 1.00 61.69 899 SER A O 1
ATOM 6634 N N . GLY A 1 900 ? 14.098 25.453 -7.634 1.00 69.44 900 GLY A N 1
ATOM 6635 C CA . GLY A 1 900 ? 13.555 26.373 -6.639 1.00 69.44 900 GLY A CA 1
ATOM 6636 C C . GLY A 1 900 ? 12.965 25.663 -5.416 1.00 69.44 900 GLY A C 1
ATOM 6637 O O . GLY A 1 900 ? 12.389 26.333 -4.556 1.00 69.44 900 GLY A O 1
ATOM 6638 N N . VAL A 1 901 ? 13.110 24.335 -5.313 1.00 66.44 901 VAL A N 1
ATOM 6639 C CA . VAL A 1 901 ? 12.613 23.545 -4.188 1.00 66.44 901 VAL A CA 1
ATOM 6640 C C . VAL A 1 901 ? 13.331 23.989 -2.927 1.00 66.44 901 VAL A C 1
ATOM 6642 O O . VAL A 1 901 ? 14.560 23.988 -2.843 1.00 66.44 901 VAL A O 1
ATOM 6645 N N . VAL A 1 902 ? 12.542 24.366 -1.926 1.00 74.19 902 VAL A N 1
ATOM 6646 C CA . VAL A 1 902 ? 13.040 24.698 -0.597 1.00 74.19 902 VAL A CA 1
ATOM 6647 C C . VAL A 1 902 ? 12.701 23.549 0.341 1.00 74.19 902 VAL A C 1
ATOM 6649 O O . VAL A 1 902 ? 11.533 23.200 0.517 1.00 74.19 902 VAL A O 1
ATOM 6652 N N . ARG A 1 903 ? 13.729 22.970 0.954 1.00 71.38 903 ARG A N 1
ATOM 6653 C CA . ARG A 1 903 ? 13.604 22.003 2.046 1.00 71.38 903 ARG A CA 1
ATOM 6654 C C . ARG A 1 903 ? 14.198 22.616 3.295 1.00 71.38 903 ARG A C 1
ATOM 6656 O O . ARG A 1 903 ? 15.272 23.209 3.238 1.00 71.38 903 ARG A O 1
ATOM 6663 N N . SER A 1 904 ? 13.513 22.493 4.420 1.00 67.50 904 SER A N 1
ATOM 6664 C CA . SER A 1 904 ? 14.052 22.903 5.709 1.00 67.50 904 SER A CA 1
ATOM 6665 C C . SER A 1 904 ? 14.172 21.696 6.626 1.00 67.50 904 SER A C 1
ATOM 6667 O O . SER A 1 904 ? 13.243 20.908 6.765 1.00 67.50 904 SER A O 1
ATOM 6669 N N . ALA A 1 905 ? 15.338 21.559 7.243 1.00 60.44 905 ALA A N 1
ATOM 6670 C CA . ALA A 1 905 ? 15.583 20.625 8.324 1.00 60.44 905 ALA A CA 1
ATOM 6671 C C . ALA A 1 905 ? 15.894 21.442 9.572 1.00 60.44 905 ALA A C 1
ATOM 6673 O O . ALA A 1 905 ? 16.754 22.328 9.559 1.00 60.44 905 ALA A O 1
ATOM 6674 N N . ARG A 1 906 ? 15.188 21.159 10.661 1.00 66.81 906 ARG A N 1
ATOM 6675 C CA . ARG A 1 906 ? 15.548 21.708 11.960 1.00 66.81 906 ARG A CA 1
ATOM 6676 C C . ARG A 1 906 ? 16.542 20.757 12.604 1.00 66.81 906 ARG A C 1
ATOM 6678 O O . ARG A 1 906 ? 16.211 19.616 12.896 1.00 66.81 906 ARG A O 1
ATOM 6685 N N . LEU A 1 907 ? 17.757 21.241 12.806 1.00 63.81 907 LEU A N 1
ATOM 6686 C CA . LEU A 1 907 ? 18.722 20.591 13.668 1.00 63.81 907 LEU A CA 1
ATOM 6687 C C . LEU A 1 907 ? 18.553 21.226 15.031 1.00 63.81 907 LEU A C 1
ATOM 6689 O O . LEU A 1 907 ? 18.915 22.380 15.245 1.00 63.81 907 LEU A O 1
ATOM 6693 N N . ASP A 1 908 ? 17.975 20.488 15.953 1.00 59.41 908 ASP A N 1
ATOM 6694 C CA . ASP A 1 908 ? 18.151 20.806 17.354 1.00 59.41 908 ASP A CA 1
ATOM 6695 C C . ASP A 1 908 ? 19.425 20.083 17.806 1.00 59.41 908 ASP A C 1
ATOM 6697 O O . ASP A 1 908 ? 19.711 18.999 17.288 1.00 59.41 908 ASP A O 1
ATOM 6701 N N . PRO A 1 909 ? 20.233 20.654 18.719 1.00 49.03 909 PRO A N 1
ATOM 6702 C CA . PRO A 1 909 ? 21.267 19.846 19.344 1.00 49.03 909 PRO A CA 1
ATOM 6703 C C . PRO A 1 909 ? 20.594 18.592 19.895 1.00 49.03 909 PRO A C 1
ATOM 6705 O O . PRO A 1 909 ? 19.410 18.633 20.254 1.00 49.03 909 PRO A O 1
ATOM 6708 N N . GLU A 1 910 ? 21.360 17.520 20.080 1.00 42.38 910 GLU A N 1
ATOM 6709 C CA . GLU A 1 910 ? 21.147 16.717 21.269 1.00 42.38 910 GLU A CA 1
ATOM 6710 C C . GLU A 1 910 ? 21.143 17.747 22.390 1.00 42.38 910 GLU A C 1
ATOM 6712 O O . GLU A 1 910 ? 22.187 18.249 22.819 1.00 42.38 910 GLU A O 1
ATOM 6717 N N . GLN A 1 911 ? 19.937 18.186 22.779 1.00 37.41 911 GLN A N 1
ATOM 6718 C CA . GLN A 1 911 ? 19.731 18.728 24.092 1.00 37.41 911 GLN A CA 1
ATOM 6719 C C . GLN A 1 911 ? 20.364 17.632 24.889 1.00 37.41 911 GLN A C 1
ATOM 6721 O O . GLN A 1 911 ? 19.814 16.532 24.884 1.00 37.41 911 GLN A O 1
ATOM 6726 N N . ALA A 1 912 ? 21.575 17.885 25.404 1.00 32.78 912 ALA A N 1
ATOM 6727 C CA . ALA A 1 912 ? 22.189 17.003 26.355 1.00 32.78 912 ALA A CA 1
ATOM 6728 C C . ALA A 1 912 ? 21.009 16.688 27.243 1.00 32.78 912 ALA A C 1
ATOM 6730 O O . ALA A 1 912 ? 20.448 17.625 27.838 1.00 32.78 912 ALA A O 1
ATOM 6731 N N . ILE A 1 913 ? 20.520 15.446 27.181 1.00 39.91 913 ILE A N 1
ATOM 6732 C CA . ILE A 1 913 ? 19.460 15.033 28.066 1.00 39.91 913 ILE A CA 1
ATOM 6733 C C . ILE A 1 913 ? 20.244 14.907 29.359 1.00 39.91 913 ILE A C 1
ATOM 6735 O O . ILE A 1 913 ? 20.624 13.834 29.818 1.00 39.91 913 ILE A O 1
ATOM 6739 N N . GLU A 1 914 ? 20.585 16.071 29.925 1.00 43.03 914 GLU A N 1
ATOM 6740 C CA . GLU A 1 914 ? 20.703 16.247 31.329 1.00 43.03 914 GLU A CA 1
ATOM 6741 C C . GLU A 1 914 ? 19.476 15.507 31.808 1.00 43.03 914 GLU A C 1
ATOM 6743 O O . GLU A 1 914 ? 18.340 15.852 31.483 1.00 43.03 914 GLU A O 1
ATOM 6748 N N . VAL A 1 915 ? 19.712 14.494 32.622 1.00 49.47 915 VAL A N 1
ATOM 6749 C CA . VAL A 1 915 ? 18.674 13.806 33.384 1.00 49.47 915 VAL A CA 1
ATOM 6750 C C . VAL A 1 915 ? 17.857 14.809 34.241 1.00 49.47 915 VAL A C 1
ATOM 6752 O O . VAL A 1 915 ? 16.976 14.439 35.007 1.00 49.47 915 VAL A O 1
ATOM 6755 N N . GLY A 1 916 ? 18.170 16.106 34.146 1.00 64.12 916 GLY A N 1
ATOM 6756 C CA . GLY A 1 916 ? 17.308 17.258 34.311 1.00 64.12 916 GLY A CA 1
ATOM 6757 C C . GLY A 1 916 ? 15.948 17.187 33.603 1.00 64.12 916 GLY A C 1
ATOM 6758 O O . GLY A 1 916 ? 15.712 17.925 32.651 1.00 64.12 916 GLY A O 1
ATOM 6759 N N . GLY A 1 917 ? 15.027 16.362 34.100 1.00 83.31 917 GLY A N 1
ATOM 6760 C CA . GLY A 1 917 ? 13.632 16.336 33.657 1.00 83.31 917 GLY A CA 1
ATOM 6761 C C . GLY A 1 917 ? 12.799 15.240 34.325 1.00 83.31 917 GLY A C 1
ATOM 6762 O O . GLY A 1 917 ? 13.321 14.411 35.070 1.00 83.31 917 GLY A O 1
ATOM 6763 N N . LEU A 1 918 ? 11.491 15.234 34.086 1.00 90.62 918 LEU A N 1
ATOM 6764 C CA . LEU A 1 918 ? 10.628 14.097 34.417 1.00 90.62 918 LEU A CA 1
ATOM 6765 C C . LEU A 1 918 ? 10.323 13.332 33.139 1.00 90.62 918 LEU A C 1
ATOM 6767 O O . LEU A 1 918 ? 9.818 13.925 32.191 1.00 90.62 918 LEU A O 1
ATOM 6771 N N . TRP A 1 919 ? 10.609 12.036 33.154 1.00 89.81 919 TRP A N 1
ATOM 6772 C CA . TRP A 1 919 ? 10.525 11.177 31.983 1.00 89.81 919 TRP A CA 1
ATOM 6773 C C . TRP A 1 919 ? 9.758 9.901 32.309 1.00 89.81 919 TRP A C 1
ATOM 6775 O O . TRP A 1 919 ? 10.196 9.124 33.164 1.00 89.81 919 TRP A O 1
ATOM 6785 N N . ALA A 1 920 ? 8.632 9.703 31.624 1.00 90.06 920 ALA A N 1
ATOM 6786 C CA . ALA A 1 920 ? 7.903 8.440 31.594 1.00 90.06 920 ALA A CA 1
ATOM 6787 C C . ALA A 1 920 ? 8.174 7.734 30.260 1.00 90.06 920 ALA A C 1
ATOM 6789 O O . ALA A 1 920 ? 7.763 8.221 29.211 1.00 90.06 920 ALA A O 1
ATOM 6790 N N . SER A 1 921 ? 8.904 6.620 30.309 1.00 82.75 921 SER A N 1
ATOM 6791 C CA . SER A 1 921 ? 9.471 5.959 29.125 1.00 82.75 921 SER A CA 1
ATOM 6792 C C . SER A 1 921 ? 8.559 4.916 28.469 1.00 82.75 921 SER A C 1
ATOM 6794 O O . SER A 1 921 ? 9.019 4.207 27.583 1.00 82.75 921 SER A O 1
ATOM 6796 N N . ALA A 1 922 ? 7.345 4.702 28.981 1.00 79.62 922 ALA A N 1
ATOM 6797 C CA . ALA A 1 922 ? 6.430 3.682 28.456 1.00 79.62 922 ALA A CA 1
ATOM 6798 C C . ALA A 1 922 ? 4.972 3.901 28.876 1.00 79.62 922 ALA A C 1
ATOM 6800 O O . ALA A 1 922 ? 4.075 3.570 28.120 1.00 79.62 922 ALA A O 1
ATOM 6801 N N . ASP A 1 923 ? 4.734 4.419 30.083 1.00 85.62 923 ASP A N 1
ATOM 6802 C CA . ASP A 1 923 ? 3.408 4.584 30.684 1.00 85.62 923 ASP A CA 1
ATOM 6803 C C . ASP A 1 923 ? 3.134 6.085 30.966 1.00 85.62 923 ASP A C 1
ATOM 6805 O O . ASP A 1 923 ? 3.823 6.976 30.466 1.00 85.62 923 ASP A O 1
ATOM 6809 N N . ASP A 1 924 ? 2.138 6.393 31.803 1.00 89.12 924 ASP A N 1
ATOM 6810 C CA . ASP A 1 924 ? 1.724 7.773 32.083 1.00 89.12 924 ASP A CA 1
ATOM 6811 C C . ASP A 1 924 ? 2.705 8.572 32.966 1.00 89.12 924 ASP A C 1
ATOM 6813 O O . ASP A 1 924 ? 3.277 8.085 33.956 1.00 89.12 924 ASP A O 1
ATOM 6817 N N . LEU A 1 925 ? 2.789 9.875 32.678 1.00 95.25 925 LEU A N 1
ATOM 6818 C CA . LEU A 1 925 ? 3.375 10.885 33.557 1.00 95.25 925 LEU A CA 1
ATOM 6819 C C . LEU A 1 925 ? 2.270 11.736 34.180 1.00 95.25 925 LEU A C 1
ATOM 6821 O O . LEU A 1 925 ? 1.505 12.396 33.481 1.00 95.25 925 LEU A O 1
ATOM 6825 N N . GLN A 1 926 ? 2.215 11.801 35.511 1.00 96.50 926 GLN A N 1
ATOM 6826 C CA . GLN A 1 926 ? 1.194 12.560 36.229 1.00 96.50 926 GLN A CA 1
ATOM 6827 C C . GLN A 1 926 ? 1.787 13.469 37.310 1.00 96.50 926 GLN A C 1
ATOM 6829 O O . GLN A 1 926 ? 2.501 13.019 38.204 1.00 96.50 926 GLN A O 1
ATOM 6834 N N . ILE A 1 927 ? 1.405 14.749 37.293 1.00 94.88 927 ILE A N 1
ATOM 6835 C CA . ILE A 1 927 ? 1.734 15.739 38.327 1.00 94.88 927 ILE A CA 1
ATOM 6836 C C . ILE A 1 927 ? 0.429 16.319 38.874 1.00 94.88 927 ILE A C 1
ATOM 6838 O O . ILE A 1 927 ? -0.329 16.970 38.158 1.00 94.88 927 ILE A O 1
ATOM 6842 N N . THR A 1 928 ? 0.147 16.081 40.155 1.00 89.88 928 THR A N 1
ATOM 6843 C CA . THR A 1 928 ? -1.086 16.517 40.832 1.00 89.88 928 THR A CA 1
ATOM 6844 C C . THR A 1 928 ? -0.771 17.288 42.108 1.00 89.88 928 THR A C 1
ATOM 6846 O O . THR A 1 928 ? 0.212 17.008 42.794 1.00 89.88 928 THR A O 1
ATOM 6849 N N . GLY A 1 929 ? -1.591 18.290 42.440 1.00 83.25 929 GLY A N 1
ATOM 6850 C CA . GLY A 1 929 ? -1.356 19.108 43.629 1.00 83.25 929 GLY A CA 1
ATOM 6851 C C . GLY A 1 929 ? -1.842 20.548 43.538 1.00 83.25 929 GLY A C 1
ATOM 6852 O O . GLY A 1 929 ? -2.433 20.957 42.542 1.00 83.25 929 GLY A O 1
ATOM 6853 N N . ALA A 1 930 ? -1.559 21.344 44.571 1.00 82.56 930 ALA A N 1
ATOM 6854 C CA . ALA A 1 930 ? -1.931 22.761 44.589 1.00 82.56 930 ALA A CA 1
ATOM 6855 C C . ALA A 1 930 ? -0.952 23.647 43.789 1.00 82.56 930 ALA A C 1
ATOM 6857 O O . ALA A 1 930 ? -1.388 24.560 43.083 1.00 82.56 930 ALA A O 1
ATOM 6858 N N . GLU A 1 931 ? 0.355 23.375 43.863 1.00 90.88 931 GLU A N 1
ATOM 6859 C CA . GLU A 1 931 ? 1.414 24.133 43.182 1.00 90.88 931 GLU A CA 1
ATOM 6860 C C . GLU A 1 931 ? 2.504 23.195 42.634 1.00 90.88 931 GLU A C 1
ATOM 6862 O O . GLU A 1 931 ? 3.030 22.347 43.359 1.00 90.88 931 GLU A O 1
ATOM 6867 N N . ALA A 1 932 ? 2.891 23.391 41.372 1.00 93.56 932 ALA A N 1
ATOM 6868 C CA . ALA A 1 932 ? 4.038 22.724 40.760 1.00 93.56 932 ALA A CA 1
ATOM 6869 C C . ALA A 1 932 ? 4.906 23.761 40.038 1.00 93.56 932 ALA A C 1
ATOM 6871 O O . ALA A 1 932 ? 4.408 24.504 39.198 1.00 93.56 932 ALA A O 1
ATOM 6872 N N . GLN A 1 933 ? 6.197 23.824 40.361 1.00 94.44 933 GLN A N 1
ATOM 6873 C CA . GLN A 1 933 ? 7.174 24.653 39.653 1.00 94.44 933 GLN A CA 1
ATOM 6874 C C . GLN A 1 933 ? 8.201 23.743 38.991 1.00 94.44 933 GLN A C 1
ATOM 6876 O O . GLN A 1 933 ? 9.088 23.220 39.663 1.00 94.44 933 GLN A O 1
ATOM 6881 N N . VAL A 1 934 ? 8.073 23.553 37.684 1.00 93.12 934 VAL A N 1
ATOM 6882 C CA . VAL A 1 934 ? 8.894 22.632 36.903 1.00 93.12 934 VAL A CA 1
ATOM 6883 C C . VAL A 1 934 ? 9.705 23.436 35.896 1.00 93.12 934 VAL A C 1
ATOM 6885 O O . VAL A 1 934 ? 9.173 23.971 34.928 1.00 93.12 934 VAL A O 1
ATOM 6888 N N . ARG A 1 935 ? 11.000 23.594 36.170 1.00 87.12 935 ARG A N 1
ATOM 6889 C CA . ARG A 1 935 ? 11.927 24.404 35.361 1.00 87.12 935 ARG A CA 1
ATOM 6890 C C . ARG A 1 935 ? 12.731 23.586 34.352 1.00 87.12 935 ARG A C 1
ATOM 6892 O O . ARG A 1 935 ? 13.547 24.161 33.644 1.00 87.12 935 ARG A O 1
ATOM 6899 N N . LEU A 1 936 ? 12.530 22.275 34.344 1.00 85.69 936 LEU A N 1
ATOM 6900 C CA . LEU A 1 936 ? 13.211 21.292 33.506 1.00 85.69 936 LEU A CA 1
ATOM 6901 C C . LEU A 1 936 ? 12.169 20.540 32.665 1.00 85.69 936 LEU A C 1
ATOM 6903 O O . LEU A 1 936 ? 10.973 20.714 32.909 1.00 85.69 936 LEU A O 1
ATOM 6907 N N . LEU A 1 937 ? 12.608 19.766 31.674 1.00 86.88 937 LEU A N 1
ATOM 6908 C CA . LEU A 1 937 ? 11.713 19.142 30.697 1.00 86.88 937 LEU A CA 1
ATOM 6909 C C . LEU A 1 937 ? 10.768 18.125 31.356 1.00 86.88 937 LEU A C 1
ATOM 6911 O O . LEU A 1 937 ? 11.148 17.418 32.293 1.00 86.88 937 LEU A O 1
ATOM 6915 N N . VAL A 1 938 ? 9.535 18.059 30.862 1.00 91.12 938 VAL A N 1
ATOM 6916 C CA . VAL A 1 938 ? 8.575 16.991 31.160 1.00 91.12 938 VAL A CA 1
ATOM 6917 C C . VAL A 1 938 ? 8.290 16.248 29.867 1.00 91.12 938 VAL A C 1
ATOM 6919 O O . VAL A 1 938 ? 7.885 16.885 28.900 1.00 91.12 938 VAL A O 1
ATOM 6922 N N . HIS A 1 939 ? 8.469 14.933 29.868 1.00 90.00 939 HIS A N 1
ATOM 6923 C CA . HIS A 1 939 ? 8.262 14.091 28.699 1.00 90.00 939 HIS A CA 1
ATOM 6924 C C . HIS A 1 939 ? 7.531 12.795 29.075 1.00 90.00 939 HIS A C 1
ATOM 6926 O O . HIS A 1 939 ? 7.834 12.178 30.104 1.00 90.00 939 HIS A O 1
ATOM 6932 N N . GLY A 1 940 ? 6.588 12.373 28.233 1.00 88.81 940 GLY A N 1
ATOM 6933 C CA . GLY A 1 940 ? 5.924 11.075 28.345 1.00 88.81 940 GLY A CA 1
ATOM 6934 C C . GLY A 1 940 ? 5.680 10.423 26.985 1.00 88.81 940 GLY A C 1
ATOM 6935 O O . GLY A 1 940 ? 5.100 11.052 26.101 1.00 88.81 940 GLY A O 1
ATOM 6936 N N . GLU A 1 941 ? 6.054 9.146 26.875 1.00 83.44 941 GLU A N 1
ATOM 6937 C CA . GLU A 1 941 ? 5.823 8.302 25.687 1.00 83.44 941 GLU A CA 1
ATOM 6938 C C . GLU A 1 941 ? 4.336 7.886 25.539 1.00 83.44 941 GLU A C 1
ATOM 6940 O O . GLU A 1 941 ? 3.929 7.369 24.506 1.00 83.44 941 GLU A O 1
ATOM 6945 N N . ARG A 1 942 ? 3.488 8.145 26.553 1.00 82.94 942 ARG A N 1
ATOM 6946 C CA . ARG A 1 942 ? 2.013 8.013 26.486 1.00 82.94 942 ARG A CA 1
ATOM 6947 C C . ARG A 1 942 ? 1.295 9.305 26.891 1.00 82.94 942 ARG A C 1
ATOM 6949 O O . ARG A 1 942 ? 1.441 10.321 26.213 1.00 82.94 942 ARG A O 1
ATOM 6956 N N . SER A 1 943 ? 0.503 9.291 27.973 1.00 85.19 943 SER A N 1
ATOM 6957 C CA . SER A 1 943 ? -0.225 10.474 28.445 1.00 85.19 943 SER A CA 1
ATOM 6958 C C . SER A 1 943 ? 0.593 11.303 29.436 1.00 85.19 943 SER A C 1
ATOM 6960 O O . SER A 1 943 ? 1.108 10.794 30.436 1.00 85.19 943 SER A O 1
ATOM 6962 N N . VAL A 1 944 ? 0.604 12.623 29.239 1.00 94.38 944 VAL A N 1
ATOM 6963 C CA . VAL A 1 944 ? 1.117 13.607 30.203 1.00 94.38 944 VAL A CA 1
ATOM 6964 C C . VAL A 1 944 ? -0.053 14.337 30.871 1.00 94.38 944 VAL A C 1
ATOM 6966 O O . VAL A 1 944 ? -0.797 15.081 30.236 1.00 94.38 944 VAL A O 1
ATOM 6969 N N . ARG A 1 945 ? -0.218 14.157 32.188 1.00 95.38 945 ARG A N 1
ATOM 6970 C CA . ARG A 1 945 ? -1.307 14.735 32.997 1.00 95.38 945 ARG A CA 1
ATOM 6971 C C . ARG A 1 945 ? -0.784 15.779 33.987 1.00 95.38 945 ARG A C 1
ATOM 6973 O O . ARG A 1 945 ? -0.225 15.451 35.035 1.00 95.38 945 ARG A O 1
ATOM 6980 N N . LEU A 1 946 ? -1.020 17.055 33.694 1.00 94.62 946 LEU A N 1
ATOM 6981 C CA . LEU A 1 946 ? -0.573 18.212 34.477 1.00 94.62 946 LEU A CA 1
ATOM 6982 C C . LEU A 1 946 ? -1.735 18.801 35.293 1.00 94.62 946 LEU A C 1
ATOM 6984 O O . LEU A 1 946 ? -2.260 19.871 34.989 1.00 94.62 946 LEU A O 1
ATOM 6988 N N . GLY A 1 947 ? -2.142 18.105 36.353 1.00 88.62 947 GLY A N 1
ATOM 6989 C CA . GLY A 1 947 ? -3.320 18.419 37.171 1.00 88.62 947 GLY A CA 1
ATOM 6990 C C . GLY A 1 947 ? -3.135 19.505 38.241 1.00 88.62 947 GLY A C 1
ATOM 6991 O O . GLY A 1 947 ? -4.034 19.709 39.055 1.00 88.62 947 GLY A O 1
ATOM 6992 N N . SER A 1 948 ? -1.986 20.185 38.308 1.00 86.19 948 SER A N 1
ATOM 6993 C CA . SER A 1 948 ? -1.735 21.204 39.337 1.00 86.19 948 SER A CA 1
ATOM 6994 C C . SER A 1 948 ? -2.421 22.542 39.048 1.00 86.19 948 SER A C 1
ATOM 6996 O O . SER A 1 948 ? -2.148 23.181 38.033 1.00 86.19 948 SER A O 1
ATOM 6998 N N . ALA A 1 949 ? -3.237 23.025 39.993 1.00 77.81 949 ALA A N 1
ATOM 6999 C CA . ALA A 1 949 ? -4.011 24.263 39.837 1.00 77.81 949 ALA A CA 1
ATOM 7000 C C . ALA A 1 949 ? -3.142 25.521 39.628 1.00 77.81 949 ALA A C 1
ATOM 7002 O O . ALA A 1 949 ? -3.546 26.428 38.909 1.00 77.81 949 ALA A O 1
ATOM 7003 N N . ASN A 1 950 ? -1.941 25.579 40.210 1.00 88.25 950 ASN A N 1
ATOM 7004 C CA . ASN A 1 950 ? -0.947 26.629 39.950 1.00 88.25 950 ASN A CA 1
ATOM 7005 C C . ASN A 1 950 ? 0.349 26.026 39.382 1.00 88.25 950 ASN A C 1
ATOM 7007 O O . ASN A 1 950 ? 1.437 26.250 39.915 1.00 88.25 950 ASN A O 1
ATOM 7011 N N . GLY A 1 951 ? 0.225 25.180 38.355 1.00 91.44 951 GLY A N 1
ATOM 7012 C CA . GLY A 1 951 ? 1.366 24.573 37.669 1.00 91.44 951 GLY A CA 1
ATOM 7013 C C . GLY A 1 951 ? 2.089 25.565 36.754 1.00 91.44 951 GLY A C 1
ATOM 7014 O O . GLY A 1 951 ? 1.453 26.239 35.948 1.00 91.44 951 GLY A O 1
ATOM 7015 N N . ARG A 1 952 ? 3.417 25.645 36.855 1.00 94.56 952 ARG A N 1
ATOM 7016 C CA . ARG A 1 952 ? 4.271 26.417 35.948 1.00 94.56 952 ARG A CA 1
ATOM 7017 C C . ARG A 1 952 ? 5.395 25.531 35.415 1.00 94.56 952 ARG A C 1
ATOM 7019 O O . ARG A 1 952 ? 6.293 25.166 36.173 1.00 94.56 952 ARG A O 1
ATOM 7026 N N . TYR A 1 953 ? 5.338 25.232 34.125 1.00 93.75 953 TYR A N 1
ATOM 7027 C CA . TYR A 1 953 ? 6.234 24.333 33.402 1.00 93.75 953 TYR A CA 1
ATOM 7028 C C . TYR A 1 953 ? 7.081 25.170 32.442 1.00 93.75 953 TYR A C 1
ATOM 7030 O O . TYR A 1 953 ? 6.687 25.410 31.305 1.00 93.75 953 TYR A O 1
ATOM 7038 N N . THR A 1 954 ? 8.201 25.701 32.941 1.00 87.19 954 THR A N 1
ATOM 7039 C CA . THR A 1 954 ? 9.081 26.603 32.174 1.00 87.19 954 THR A CA 1
ATOM 7040 C C . THR A 1 954 ? 10.244 25.891 31.482 1.00 87.19 954 THR A C 1
ATOM 7042 O O . THR A 1 954 ? 11.103 26.548 30.904 1.00 87.19 954 THR A O 1
ATOM 7045 N N . GLY A 1 955 ? 10.354 24.571 31.651 1.00 76.56 955 GLY A N 1
ATOM 7046 C CA . GLY A 1 955 ? 11.371 23.740 31.001 1.00 76.56 955 GLY A CA 1
ATOM 7047 C C . GLY A 1 955 ? 10.897 23.080 29.705 1.00 76.56 955 GLY A C 1
ATOM 7048 O O . GLY A 1 955 ? 11.678 22.364 29.093 1.00 76.56 955 GLY A O 1
ATOM 7049 N N . GLY A 1 956 ? 9.645 23.319 29.298 1.00 84.75 956 GLY A N 1
ATOM 7050 C CA . GLY A 1 956 ? 8.994 22.643 28.175 1.00 84.75 956 GLY A CA 1
ATOM 7051 C C . GLY A 1 956 ? 8.206 21.400 28.593 1.00 84.75 956 GLY A C 1
ATOM 7052 O O . GLY A 1 956 ? 8.423 20.835 29.669 1.00 84.75 956 GLY A O 1
ATOM 7053 N N . VAL A 1 957 ? 7.257 21.011 27.741 1.00 88.69 957 VAL A N 1
ATOM 7054 C CA . VAL A 1 957 ? 6.459 19.786 27.870 1.00 88.69 957 VAL A CA 1
ATOM 7055 C C . VAL A 1 957 ? 6.415 19.108 26.505 1.00 88.69 957 VAL A C 1
ATOM 7057 O O . VAL A 1 957 ? 5.991 19.732 25.532 1.00 88.69 957 VAL A O 1
ATOM 7060 N N . GLU A 1 958 ? 6.829 17.850 26.455 1.00 87.88 958 GLU A N 1
ATOM 7061 C CA . GLU A 1 958 ? 6.776 16.975 25.285 1.00 87.88 958 GLU A CA 1
ATOM 7062 C C . GLU A 1 958 ? 5.851 15.781 25.558 1.00 87.88 958 GLU A C 1
ATOM 7064 O O . GLU A 1 958 ? 5.759 15.312 26.697 1.00 87.88 958 GLU A O 1
ATOM 7069 N N . TYR A 1 959 ? 5.135 15.314 24.536 1.00 87.94 959 TYR A N 1
ATOM 7070 C CA . TYR A 1 959 ? 4.212 14.179 24.641 1.00 87.94 959 TYR A CA 1
ATOM 7071 C C . TYR A 1 959 ? 4.077 13.440 23.306 1.00 87.94 959 TYR A C 1
ATOM 7073 O O . TYR A 1 959 ? 4.151 14.066 22.250 1.00 87.94 959 TYR A O 1
ATOM 7081 N N . VAL A 1 960 ? 3.847 12.128 23.362 1.00 80.88 960 VAL A N 1
ATOM 7082 C CA . VAL A 1 960 ? 3.670 11.282 22.168 1.00 80.88 960 VAL A CA 1
ATOM 7083 C C . VAL A 1 960 ? 2.192 11.038 21.866 1.00 80.88 960 VAL A C 1
ATOM 7085 O O . VAL A 1 960 ? 1.739 11.330 20.761 1.00 80.88 960 VAL A O 1
ATOM 7088 N N . ALA A 1 961 ? 1.411 10.578 22.849 1.00 81.62 961 ALA A N 1
ATOM 7089 C CA . ALA A 1 961 ? -0.018 10.310 22.668 1.00 81.62 961 ALA A CA 1
ATOM 7090 C C . ALA A 1 961 ? -0.868 11.540 23.028 1.00 81.62 961 ALA A C 1
ATOM 7092 O O . ALA A 1 961 ? -1.331 12.262 22.140 1.00 81.62 961 ALA A O 1
ATOM 7093 N N . ASP A 1 962 ? -0.985 11.828 24.331 1.00 84.81 962 ASP A N 1
ATOM 7094 C CA . ASP A 1 962 ? -1.956 12.780 24.877 1.00 84.81 962 ASP A CA 1
ATOM 7095 C C . ASP A 1 962 ? -1.354 13.749 25.898 1.00 84.81 962 ASP A C 1
ATOM 7097 O O . ASP A 1 962 ? -0.532 13.389 26.744 1.00 84.81 962 ASP A O 1
ATOM 7101 N N . LEU A 1 963 ? -1.853 14.988 25.896 1.00 92.75 963 LEU A N 1
ATOM 7102 C CA . LEU A 1 963 ? -1.547 15.999 26.906 1.00 92.75 963 LEU A CA 1
ATOM 7103 C C . LEU A 1 963 ? -2.830 16.525 27.552 1.00 92.75 963 LEU A C 1
ATOM 7105 O O . LEU A 1 963 ? -3.628 17.215 26.920 1.00 92.75 963 LEU A O 1
ATOM 7109 N N . ASN A 1 964 ? -2.980 16.296 28.856 1.00 93.00 964 ASN A N 1
ATOM 7110 C CA . ASN A 1 964 ? -4.069 16.848 29.655 1.00 93.00 964 ASN A CA 1
ATOM 7111 C C . ASN A 1 964 ? -3.518 17.785 30.733 1.00 93.00 964 ASN A C 1
ATOM 7113 O O . ASN A 1 964 ? -2.986 17.346 31.755 1.00 93.00 964 ASN A O 1
ATOM 7117 N N . ALA A 1 965 ? -3.651 19.093 30.517 1.00 89.00 965 ALA A N 1
ATOM 7118 C CA . ALA A 1 965 ? -3.211 20.113 31.460 1.00 89.00 965 ALA A CA 1
ATOM 7119 C C . ALA A 1 965 ? -4.389 20.845 32.112 1.00 89.00 965 ALA A C 1
ATOM 7121 O O . ALA A 1 965 ? -5.374 21.204 31.465 1.00 89.00 965 ALA A O 1
ATOM 7122 N N . HIS A 1 966 ? -4.267 21.131 33.410 1.00 89.44 966 HIS A N 1
ATOM 7123 C CA . HIS A 1 966 ? -5.225 21.965 34.126 1.00 89.44 966 HIS A CA 1
ATOM 7124 C C . HIS A 1 966 ? -5.324 23.350 33.462 1.00 89.44 966 HIS A C 1
ATOM 7126 O O . HIS A 1 966 ? -4.310 23.939 33.098 1.00 89.44 966 HIS A O 1
ATOM 7132 N N . ARG A 1 967 ? -6.532 23.923 33.360 1.00 83.69 967 ARG A N 1
ATOM 7133 C CA . ARG A 1 967 ? -6.799 25.172 32.604 1.00 83.69 967 ARG A CA 1
ATOM 7134 C C . ARG A 1 967 ? -5.957 26.389 33.011 1.00 83.69 967 ARG A C 1
ATOM 7136 O O . ARG A 1 967 ? -5.836 27.335 32.245 1.00 83.69 967 ARG A O 1
ATOM 7143 N N . SER A 1 968 ? -5.445 26.399 34.235 1.00 84.81 968 SER A N 1
ATOM 7144 C CA . SER A 1 968 ? -4.614 27.471 34.803 1.00 84.81 968 SER A CA 1
ATOM 7145 C C . SER A 1 968 ? -3.118 27.144 34.829 1.00 84.81 968 SER A C 1
ATOM 7147 O O . SER A 1 968 ? -2.337 27.929 35.368 1.00 84.81 968 SER A O 1
ATOM 7149 N N . ALA A 1 969 ? -2.710 25.999 34.276 1.00 87.69 969 ALA A N 1
ATOM 7150 C CA . ALA A 1 969 ? -1.307 25.670 34.101 1.00 87.69 969 ALA A CA 1
ATOM 7151 C C . ALA A 1 969 ? -0.668 26.614 33.074 1.00 87.69 969 ALA A C 1
ATOM 7153 O O . ALA A 1 969 ? -1.229 26.883 32.015 1.00 87.69 969 ALA A O 1
ATOM 7154 N N . VAL A 1 970 ? 0.528 27.105 33.388 1.00 91.94 970 VAL A N 1
ATOM 7155 C CA . VAL A 1 970 ? 1.350 27.895 32.469 1.00 91.94 970 VAL A CA 1
ATOM 7156 C C . VAL A 1 970 ? 2.435 26.983 31.916 1.00 91.94 970 VAL A C 1
ATOM 7158 O O . VAL A 1 970 ? 3.284 26.520 32.680 1.00 91.94 970 VAL A O 1
ATOM 7161 N N . ILE A 1 971 ? 2.407 26.742 30.608 1.00 92.06 971 ILE A N 1
ATOM 7162 C CA . ILE A 1 971 ? 3.398 25.940 29.887 1.00 92.06 971 ILE A CA 1
ATOM 7163 C C . ILE A 1 971 ? 4.112 26.870 28.903 1.00 92.06 971 ILE A C 1
ATOM 7165 O O . ILE A 1 971 ? 3.462 27.485 28.060 1.00 92.06 971 ILE A O 1
ATOM 7169 N N . ASP A 1 972 ? 5.419 27.046 29.091 1.00 77.56 972 ASP A N 1
ATOM 7170 C CA . ASP A 1 972 ? 6.250 27.975 28.317 1.00 77.56 972 ASP A CA 1
ATOM 7171 C C . ASP A 1 972 ? 7.679 27.405 28.194 1.00 77.56 972 ASP A C 1
ATOM 7173 O O . ASP A 1 972 ? 8.382 27.359 29.205 1.00 77.56 972 ASP A O 1
ATOM 7177 N N . PRO A 1 973 ? 8.131 26.931 27.017 1.00 80.62 973 PRO A N 1
ATOM 7178 C CA . PRO A 1 973 ? 7.503 27.058 25.697 1.00 80.62 973 PRO A CA 1
ATOM 7179 C C . PRO A 1 973 ? 6.218 26.234 25.541 1.00 80.62 973 PRO A C 1
ATOM 7181 O O . PRO A 1 973 ? 5.917 25.385 26.377 1.00 80.62 973 PRO A O 1
ATOM 7184 N N . ALA A 1 974 ? 5.463 26.502 24.467 1.00 76.25 974 ALA A N 1
ATOM 7185 C CA . ALA A 1 974 ? 4.251 25.754 24.133 1.00 76.25 974 ALA A CA 1
ATOM 7186 C C . ALA A 1 974 ? 4.533 24.237 24.061 1.00 76.25 974 ALA A C 1
ATOM 7188 O O . ALA A 1 974 ? 5.622 23.858 23.622 1.00 76.25 974 ALA A O 1
ATOM 7189 N N . PRO A 1 975 ? 3.581 23.380 24.478 1.00 85.44 975 PRO A N 1
ATOM 7190 C CA . PRO A 1 975 ? 3.782 21.937 24.438 1.00 85.44 975 PRO A CA 1
ATOM 7191 C C . PRO A 1 975 ? 4.053 21.427 23.020 1.00 85.44 975 PRO A C 1
ATOM 7193 O O . PRO A 1 975 ? 3.427 21.898 22.068 1.00 85.44 975 PRO A O 1
ATOM 7196 N N . LEU A 1 976 ? 4.935 20.437 22.896 1.00 79.38 976 LEU A N 1
ATOM 7197 C CA . LEU A 1 976 ? 5.344 19.844 21.624 1.00 79.38 976 LEU A CA 1
ATOM 7198 C C . LEU A 1 976 ? 4.912 18.373 21.561 1.00 79.38 976 LEU A C 1
ATOM 7200 O O . LEU A 1 976 ? 5.234 17.606 22.465 1.00 79.38 976 LEU A O 1
ATOM 7204 N N . LYS A 1 977 ? 4.198 17.987 20.497 1.00 82.75 977 LYS A N 1
ATOM 7205 C CA . LYS A 1 977 ? 3.940 16.573 20.197 1.00 82.75 977 LYS A CA 1
ATOM 7206 C C . LYS A 1 977 ? 5.139 16.009 19.428 1.00 82.75 977 LYS A C 1
ATOM 7208 O O . LYS A 1 977 ? 5.563 16.648 18.467 1.00 82.75 977 LYS A O 1
ATOM 7213 N N . VAL A 1 978 ? 5.680 14.874 19.860 1.00 73.50 978 VAL A N 1
ATOM 7214 C CA . VAL A 1 978 ? 6.885 14.234 19.293 1.00 73.50 978 VAL A CA 1
ATOM 7215 C C . VAL A 1 978 ? 6.589 12.776 18.902 1.00 73.50 978 VAL A C 1
ATOM 7217 O O . VAL A 1 978 ? 5.757 12.159 19.568 1.00 73.50 978 VAL A O 1
ATOM 7220 N N . PRO A 1 979 ? 7.178 12.223 17.824 1.00 61.06 979 PRO A N 1
ATOM 7221 C CA . PRO A 1 979 ? 7.140 10.790 17.532 1.00 61.06 979 PRO A CA 1
ATOM 7222 C C . PRO A 1 979 ? 7.588 9.889 18.695 1.00 61.06 979 PRO A C 1
ATOM 7224 O O . PRO A 1 979 ? 8.432 10.270 19.510 1.00 61.06 979 PRO A O 1
ATOM 7227 N N . GLU A 1 980 ? 7.041 8.671 18.745 1.00 71.06 980 GLU A N 1
ATOM 7228 C CA . GLU A 1 980 ? 7.412 7.657 19.740 1.00 71.06 980 GLU A CA 1
ATOM 7229 C C . GLU A 1 980 ? 8.904 7.307 19.641 1.00 71.06 980 GLU A C 1
ATOM 7231 O O . GLU A 1 980 ? 9.439 7.105 18.548 1.00 71.06 980 GLU A O 1
ATOM 7236 N N . GLY A 1 981 ? 9.593 7.260 20.784 1.00 57.50 981 GLY A N 1
ATOM 7237 C CA . GLY A 1 981 ? 11.010 6.897 20.849 1.00 57.50 981 GLY A CA 1
ATOM 7238 C C . GLY A 1 981 ? 11.981 7.945 20.288 1.00 57.50 981 GLY A C 1
ATOM 7239 O O . GLY A 1 981 ? 13.187 7.694 20.256 1.00 57.50 981 GLY A O 1
ATOM 7240 N N . GLU A 1 982 ? 11.505 9.132 19.886 1.00 47.09 982 GLU A N 1
ATOM 7241 C CA . GLU A 1 982 ? 12.349 10.182 19.297 1.00 47.09 982 GLU A CA 1
ATOM 7242 C C . GLU A 1 982 ? 13.410 10.711 20.288 1.00 47.09 982 GLU A C 1
ATOM 7244 O O . GLU A 1 982 ? 14.458 11.199 19.860 1.00 47.09 982 GLU A O 1
ATOM 7249 N N . LYS A 1 983 ? 13.181 10.622 21.615 1.00 54.19 983 LYS A N 1
ATOM 7250 C CA . LYS A 1 983 ? 14.036 11.274 22.634 1.00 54.19 983 LYS A CA 1
ATOM 7251 C C . LYS A 1 983 ? 14.203 10.533 23.973 1.00 54.19 983 LYS A C 1
ATOM 7253 O O . LYS A 1 983 ? 14.291 11.180 25.010 1.00 54.19 983 LYS A O 1
ATOM 7258 N N . THR A 1 984 ? 14.291 9.207 24.029 1.00 53.62 984 THR A N 1
ATOM 7259 C CA . THR A 1 984 ? 14.401 8.512 25.332 1.00 53.62 984 THR A CA 1
ATOM 7260 C C . THR A 1 984 ? 15.778 8.724 26.019 1.00 53.62 984 THR A C 1
ATOM 7262 O O . THR A 1 984 ? 16.813 8.425 25.419 1.00 53.62 984 THR A O 1
ATOM 7265 N N . PRO A 1 985 ? 15.853 9.176 27.294 1.00 60.66 985 PRO A N 1
ATOM 7266 C CA . PRO A 1 985 ? 17.112 9.304 28.025 1.00 60.66 985 PRO A CA 1
ATOM 7267 C C . PRO A 1 985 ? 17.752 7.929 28.251 1.00 60.66 985 PRO A C 1
ATOM 7269 O O . PRO A 1 985 ? 17.032 6.966 28.536 1.00 60.66 985 PRO A O 1
ATOM 7272 N N . PRO A 1 986 ? 19.091 7.812 28.261 1.00 56.94 986 PRO A N 1
ATOM 7273 C CA . PRO A 1 986 ? 19.743 6.570 28.654 1.00 56.94 986 PRO A CA 1
ATOM 7274 C C . PRO A 1 986 ? 19.374 6.209 30.103 1.00 56.94 986 PRO A C 1
ATOM 7276 O O . PRO A 1 986 ? 19.721 6.912 31.057 1.00 56.94 986 PRO A O 1
ATOM 7279 N N . VAL A 1 987 ? 18.662 5.094 30.281 1.00 63.72 987 VAL A N 1
ATOM 7280 C CA . VAL A 1 987 ? 18.277 4.592 31.606 1.00 63.72 987 VAL A CA 1
ATOM 7281 C C . VAL A 1 987 ? 19.485 3.918 32.253 1.00 63.72 987 VAL A C 1
ATOM 7283 O O . VAL A 1 987 ? 20.011 2.926 31.743 1.00 63.72 987 VAL A O 1
ATOM 7286 N N . LEU A 1 988 ? 19.927 4.424 33.409 1.00 72.50 988 LEU A N 1
ATOM 7287 C CA . LEU A 1 988 ? 20.943 3.736 34.205 1.00 72.50 988 LEU A CA 1
ATOM 7288 C C . LEU A 1 988 ? 20.384 2.406 34.715 1.00 72.50 988 LEU A C 1
ATOM 7290 O O . LEU A 1 988 ? 19.392 2.364 35.441 1.00 72.50 988 LEU A O 1
ATOM 7294 N N . THR A 1 989 ? 21.053 1.312 34.365 1.00 77.56 989 THR A N 1
ATOM 7295 C CA . THR A 1 989 ? 20.660 -0.038 34.768 1.00 77.56 989 THR A CA 1
ATOM 7296 C C . THR A 1 989 ? 21.389 -0.477 36.036 1.00 77.56 989 THR A C 1
ATOM 7298 O O . THR A 1 989 ? 22.564 -0.166 36.260 1.00 77.56 989 THR A O 1
ATOM 7301 N N . VAL A 1 990 ? 20.706 -1.261 36.877 1.00 86.62 990 VAL A N 1
ATOM 7302 C CA . VAL A 1 990 ? 21.270 -1.809 38.127 1.00 86.62 990 VAL A CA 1
ATOM 7303 C C . VAL A 1 990 ? 22.525 -2.654 37.861 1.00 86.62 990 VAL A C 1
ATOM 7305 O O . VAL A 1 990 ? 23.430 -2.705 38.696 1.00 86.62 990 VAL A O 1
ATOM 7308 N N . SER A 1 991 ? 22.643 -3.255 36.671 1.00 86.31 991 SER A N 1
ATOM 7309 C CA . SER A 1 991 ? 23.799 -4.061 36.263 1.00 86.31 991 SER A CA 1
ATOM 7310 C C . SER A 1 991 ? 25.134 -3.322 36.356 1.00 86.31 991 SER A C 1
ATOM 7312 O O . SER A 1 991 ? 26.127 -3.939 36.740 1.00 86.31 991 SER A O 1
ATOM 7314 N N . SER A 1 992 ? 25.169 -2.011 36.097 1.00 84.31 992 SER A N 1
ATOM 7315 C CA . SER A 1 992 ? 26.391 -1.196 36.211 1.00 84.31 992 SER A CA 1
ATOM 7316 C C . SER A 1 992 ? 26.910 -1.101 37.651 1.00 84.31 992 SER A C 1
ATOM 7318 O O . SER A 1 992 ? 28.099 -0.865 37.871 1.00 84.31 992 SER A O 1
ATOM 7320 N N . TYR A 1 993 ? 26.038 -1.336 38.635 1.00 90.56 993 TYR A N 1
ATOM 7321 C CA . TYR A 1 993 ? 26.333 -1.262 40.066 1.00 90.56 993 TYR A CA 1
ATOM 7322 C C . TYR A 1 993 ? 26.529 -2.636 40.723 1.00 90.56 993 TYR A C 1
ATOM 7324 O O . TYR A 1 993 ? 26.940 -2.698 41.886 1.00 90.56 993 TYR A O 1
ATOM 7332 N N . ARG A 1 994 ? 26.280 -3.745 40.009 1.00 93.31 994 ARG A N 1
ATOM 7333 C CA . ARG A 1 994 ? 26.602 -5.100 40.490 1.00 93.31 994 ARG A CA 1
ATOM 7334 C C . ARG A 1 994 ? 28.102 -5.221 40.796 1.00 93.31 994 ARG A C 1
ATOM 7336 O O . ARG A 1 994 ? 28.900 -4.493 40.203 1.00 93.31 994 ARG A O 1
ATOM 7343 N N . PRO A 1 995 ? 28.532 -6.142 41.678 1.00 92.19 995 PRO A N 1
ATOM 7344 C CA . PRO A 1 995 ? 29.954 -6.359 41.930 1.00 92.19 995 PRO A CA 1
ATOM 7345 C C . PRO A 1 995 ? 30.718 -6.632 40.624 1.00 92.19 995 PRO A C 1
ATOM 7347 O O . PRO A 1 995 ? 30.414 -7.589 39.918 1.00 92.19 995 PRO A O 1
ATOM 7350 N N . GLY A 1 996 ? 31.697 -5.781 40.301 1.00 85.31 996 GLY A N 1
ATOM 7351 C CA . GLY A 1 996 ? 32.460 -5.842 39.043 1.00 85.31 996 GLY A CA 1
ATOM 7352 C C . GLY A 1 996 ? 31.876 -5.033 37.875 1.00 85.31 996 GLY A C 1
ATOM 7353 O O . GLY A 1 996 ? 32.533 -4.927 36.844 1.00 85.31 996 GLY A O 1
ATOM 7354 N N . GLY A 1 997 ? 30.694 -4.434 38.034 1.00 84.75 997 GLY A N 1
ATOM 7355 C CA . GLY A 1 997 ? 30.111 -3.487 37.083 1.00 84.75 997 GLY A CA 1
ATOM 7356 C C . GLY A 1 997 ? 30.889 -2.169 37.004 1.00 84.75 997 GLY A C 1
ATOM 7357 O O . GLY A 1 997 ? 31.703 -1.850 37.872 1.00 84.75 997 GLY A O 1
ATOM 7358 N N . THR A 1 998 ? 30.644 -1.392 35.951 1.00 84.00 998 THR A N 1
ATOM 7359 C CA . THR A 1 998 ? 31.392 -0.165 35.631 1.00 84.00 998 THR A CA 1
ATOM 7360 C C . THR A 1 998 ? 31.364 0.873 36.758 1.00 84.00 998 THR A C 1
ATOM 7362 O O . THR A 1 998 ? 32.419 1.367 37.160 1.00 84.00 998 THR A O 1
ATOM 7365 N N . GLU A 1 999 ? 30.195 1.145 37.342 1.00 83.25 999 GLU A N 1
ATOM 7366 C CA . GLU A 1 999 ? 30.040 2.091 38.456 1.00 83.25 999 GLU A CA 1
ATOM 7367 C C . GLU A 1 999 ? 30.596 1.523 39.769 1.00 83.25 999 GLU A C 1
ATOM 7369 O O . GLU A 1 999 ? 31.180 2.258 40.568 1.00 83.25 999 GLU A O 1
ATOM 7374 N N . ALA A 1 1000 ? 30.486 0.207 39.977 1.00 85.06 1000 ALA A N 1
ATOM 7375 C CA . ALA A 1 1000 ? 31.080 -0.464 41.133 1.00 85.06 1000 ALA A CA 1
ATOM 7376 C C . ALA A 1 1000 ? 32.616 -0.365 41.122 1.00 85.06 1000 ALA A C 1
ATOM 7378 O O . ALA A 1 1000 ? 33.236 -0.052 42.140 1.00 85.06 1000 ALA A O 1
ATOM 7379 N N . VAL A 1 1001 ? 33.235 -0.578 39.957 1.00 87.06 1001 VAL A N 1
ATOM 7380 C CA . VAL A 1 1001 ? 34.684 -0.436 39.760 1.00 87.06 1001 VAL A CA 1
ATOM 7381 C C . VAL A 1 1001 ? 35.113 1.024 39.921 1.00 87.06 1001 VAL A C 1
ATOM 7383 O O . VAL A 1 1001 ? 36.098 1.297 40.610 1.00 87.06 1001 VAL A O 1
ATOM 7386 N N . ALA A 1 1002 ? 34.362 1.969 39.346 1.00 82.06 1002 ALA A N 1
ATOM 7387 C CA . ALA A 1 1002 ? 34.665 3.398 39.424 1.00 82.06 1002 ALA A CA 1
ATOM 7388 C C . ALA A 1 1002 ? 34.584 3.957 40.857 1.00 82.06 1002 ALA A C 1
ATOM 7390 O O . ALA A 1 1002 ? 35.368 4.838 41.221 1.00 82.06 1002 ALA A O 1
ATOM 7391 N N . ALA A 1 1003 ? 33.667 3.440 41.678 1.00 83.31 1003 ALA A N 1
ATOM 7392 C CA . ALA A 1 1003 ? 33.502 3.837 43.075 1.00 83.31 1003 ALA A CA 1
ATOM 7393 C C . ALA A 1 1003 ? 34.642 3.350 43.992 1.00 83.31 1003 ALA A C 1
ATOM 7395 O O . ALA A 1 1003 ? 34.898 3.954 45.043 1.00 83.31 1003 ALA A O 1
ATOM 7396 N N . GLY A 1 1004 ? 35.359 2.288 43.607 1.00 90.69 1004 GLY A N 1
ATOM 7397 C CA . GLY A 1 1004 ? 36.539 1.790 44.316 1.00 90.69 1004 GLY A CA 1
ATOM 7398 C C . GLY A 1 1004 ? 36.289 1.569 45.813 1.00 90.69 1004 GLY A C 1
ATOM 7399 O O . GLY A 1 1004 ? 35.383 0.843 46.206 1.00 90.69 1004 GLY A O 1
ATOM 7400 N N . ALA A 1 1005 ? 37.074 2.228 46.672 1.00 89.25 1005 ALA A N 1
ATOM 7401 C CA . ALA A 1 1005 ? 36.971 2.088 48.132 1.00 89.25 1005 ALA A CA 1
ATOM 7402 C C . ALA A 1 1005 ? 35.662 2.632 48.744 1.00 89.25 1005 ALA A C 1
ATOM 7404 O O . ALA A 1 1005 ? 35.412 2.413 49.927 1.00 89.25 1005 ALA A O 1
ATOM 7405 N N . THR A 1 1006 ? 34.845 3.351 47.967 1.00 90.38 1006 THR A N 1
ATOM 7406 C CA . THR A 1 1006 ? 33.535 3.872 48.399 1.00 90.38 1006 THR A CA 1
ATOM 7407 C C . THR A 1 1006 ? 32.365 2.979 47.977 1.00 90.38 1006 THR A C 1
ATOM 7409 O O . THR A 1 1006 ? 31.214 3.316 48.250 1.00 90.38 1006 THR A O 1
ATOM 7412 N N . TYR A 1 1007 ? 32.648 1.844 47.328 1.00 95.44 1007 TYR A N 1
ATOM 7413 C CA . TYR A 1 1007 ? 31.654 0.846 46.949 1.00 95.44 1007 TYR A CA 1
ATOM 7414 C C . TYR A 1 1007 ? 31.361 -0.130 48.094 1.00 95.44 1007 TYR A C 1
ATOM 7416 O O . TYR A 1 1007 ? 32.277 -0.682 48.704 1.00 95.44 1007 TYR A O 1
ATOM 7424 N N . THR A 1 1008 ? 30.080 -0.395 48.343 1.00 96.06 1008 THR A N 1
ATOM 7425 C CA . THR A 1 1008 ? 29.608 -1.403 49.298 1.00 96.06 1008 THR A CA 1
ATOM 7426 C C . THR A 1 1008 ? 28.559 -2.295 48.639 1.00 96.06 1008 THR A C 1
ATOM 7428 O O . THR A 1 1008 ? 27.496 -1.822 48.251 1.00 96.06 1008 THR A O 1
ATOM 7431 N N . ALA A 1 1009 ? 28.823 -3.600 48.561 1.00 95.62 1009 ALA A N 1
ATOM 7432 C CA . ALA A 1 1009 ? 27.819 -4.592 48.178 1.00 95.62 1009 ALA A CA 1
ATOM 7433 C C . ALA A 1 1009 ? 27.183 -5.204 49.433 1.00 95.62 1009 ALA A C 1
ATOM 7435 O O . ALA A 1 1009 ? 27.869 -5.822 50.253 1.00 95.62 1009 ALA A O 1
ATOM 7436 N N . VAL A 1 1010 ? 25.870 -5.041 49.590 1.00 96.12 1010 VAL A N 1
ATOM 7437 C CA . VAL A 1 1010 ? 25.111 -5.616 50.703 1.00 96.12 1010 VAL A CA 1
ATOM 7438 C C . VAL A 1 1010 ? 24.999 -7.127 50.509 1.00 96.12 1010 VAL A C 1
ATOM 7440 O O . VAL A 1 1010 ? 24.582 -7.612 49.458 1.00 96.12 1010 VAL A O 1
ATOM 7443 N N . SER A 1 1011 ? 25.375 -7.886 51.539 1.00 92.62 1011 SER A N 1
ATOM 7444 C CA . SER A 1 1011 ? 25.238 -9.343 51.522 1.00 92.62 1011 SER A CA 1
ATOM 7445 C C . SER A 1 1011 ? 23.763 -9.741 51.384 1.00 92.62 1011 SER A C 1
ATOM 7447 O O . SER A 1 1011 ? 22.939 -9.200 52.125 1.00 92.62 1011 SER A O 1
ATOM 7449 N N . PRO A 1 1012 ? 23.417 -10.740 50.548 1.00 90.62 1012 PRO A N 1
ATOM 7450 C CA . PRO A 1 1012 ? 22.055 -11.271 50.469 1.00 90.62 1012 PRO A CA 1
ATOM 7451 C C . PRO A 1 1012 ? 21.467 -11.674 51.831 1.00 90.62 1012 PRO A C 1
ATOM 7453 O O . PRO A 1 1012 ? 20.265 -11.567 52.041 1.00 90.62 1012 PRO A O 1
ATOM 7456 N N . ALA A 1 1013 ? 22.303 -12.073 52.798 1.00 91.12 1013 ALA A N 1
ATOM 7457 C CA . ALA A 1 1013 ? 21.858 -12.426 54.150 1.00 91.12 1013 ALA A CA 1
ATOM 7458 C C . ALA A 1 1013 ? 21.293 -11.237 54.958 1.00 91.12 1013 ALA A C 1
ATOM 7460 O O . ALA A 1 1013 ? 20.626 -11.450 55.968 1.00 91.12 1013 ALA A O 1
ATOM 7461 N N . ALA A 1 1014 ? 21.559 -9.995 54.542 1.00 92.62 1014 ALA A N 1
ATOM 7462 C CA . ALA A 1 1014 ? 21.001 -8.793 55.161 1.00 92.62 1014 ALA A CA 1
ATOM 7463 C C . ALA A 1 1014 ? 19.576 -8.467 54.667 1.00 92.62 1014 ALA A C 1
ATOM 7465 O O . ALA A 1 1014 ? 18.914 -7.607 55.248 1.00 92.62 1014 ALA A O 1
ATOM 7466 N N . CYS A 1 1015 ? 19.098 -9.152 53.623 1.00 93.88 1015 CYS A N 1
ATOM 7467 C CA . CYS A 1 1015 ? 17.753 -9.011 53.072 1.00 93.88 1015 CYS A CA 1
ATOM 7468 C C . CYS A 1 1015 ? 16.752 -9.868 53.861 1.00 93.88 1015 CYS A C 1
ATOM 7470 O O . CYS A 1 1015 ? 16.475 -11.016 53.510 1.00 93.88 1015 CYS A O 1
ATOM 7472 N N . VAL A 1 1016 ? 16.190 -9.321 54.938 1.00 93.75 1016 VAL A N 1
ATOM 7473 C CA . VAL A 1 1016 ? 15.165 -10.012 55.732 1.00 93.75 1016 VAL A CA 1
ATOM 7474 C C . VAL A 1 1016 ? 13.832 -9.925 54.988 1.00 93.75 1016 VAL A C 1
ATOM 7476 O O . VAL A 1 1016 ? 13.361 -8.834 54.684 1.00 93.75 1016 VAL A O 1
ATOM 7479 N N . ASN A 1 1017 ? 13.226 -11.073 54.664 1.00 91.50 1017 ASN A N 1
ATOM 7480 C CA . ASN A 1 1017 ? 12.005 -11.154 53.845 1.00 91.50 1017 ASN A CA 1
ATOM 7481 C C . ASN A 1 1017 ? 12.123 -10.395 52.506 1.00 91.50 1017 ASN A C 1
ATOM 7483 O O . ASN A 1 1017 ? 11.200 -9.700 52.089 1.00 91.50 1017 ASN A O 1
ATOM 7487 N N . GLY A 1 1018 ? 13.290 -10.475 51.857 1.00 90.81 1018 GLY A N 1
ATOM 7488 C CA . GLY A 1 1018 ? 13.529 -9.827 50.562 1.00 90.81 1018 GLY A CA 1
ATOM 7489 C C . GLY A 1 1018 ? 13.685 -8.303 50.622 1.00 90.81 1018 GLY A C 1
ATOM 7490 O O . GLY A 1 1018 ? 13.733 -7.666 49.572 1.00 90.81 1018 GLY A O 1
ATOM 7491 N N . THR A 1 1019 ? 13.783 -7.717 51.822 1.00 96.00 1019 THR A N 1
ATOM 7492 C CA . THR A 1 1019 ? 13.986 -6.276 52.014 1.00 96.00 1019 THR A CA 1
ATOM 7493 C C . THR A 1 1019 ? 15.169 -6.005 52.937 1.00 96.00 1019 THR A C 1
ATOM 7495 O O . THR A 1 1019 ? 15.317 -6.619 53.993 1.00 96.00 1019 THR A O 1
ATOM 7498 N N . TRP A 1 1020 ? 16.014 -5.053 52.557 1.00 97.50 1020 TRP A N 1
ATOM 7499 C CA . TRP A 1 1020 ? 17.064 -4.507 53.407 1.00 97.50 1020 TRP A CA 1
ATOM 7500 C C . TRP A 1 1020 ? 16.647 -3.142 53.970 1.00 97.50 1020 TRP A C 1
ATOM 7502 O O . TRP A 1 1020 ? 16.162 -2.274 53.244 1.00 97.50 1020 TRP A O 1
ATOM 7512 N N . THR A 1 1021 ? 16.845 -2.940 55.273 1.00 95.56 1021 THR A N 1
ATOM 7513 C CA . THR A 1 1021 ? 16.533 -1.680 55.968 1.00 95.56 1021 THR A CA 1
ATOM 7514 C C . THR A 1 1021 ? 17.827 -1.072 56.518 1.00 95.56 1021 THR A C 1
ATOM 7516 O O . THR A 1 1021 ? 18.293 -1.503 57.578 1.00 95.56 1021 THR A O 1
ATOM 7519 N N . PRO A 1 1022 ? 18.445 -0.110 55.808 1.00 94.31 1022 PRO A N 1
ATOM 7520 C CA . PRO A 1 1022 ? 19.699 0.506 56.228 1.00 94.31 1022 PRO A CA 1
ATOM 7521 C C . PRO A 1 1022 ? 19.544 1.388 57.467 1.00 94.31 1022 PRO A C 1
ATOM 7523 O O . PRO A 1 1022 ? 18.532 2.065 57.663 1.00 94.31 1022 PRO A O 1
ATOM 7526 N N . LYS A 1 1023 ? 20.609 1.471 58.265 1.00 89.50 1023 LYS A N 1
ATOM 7527 C CA . LYS A 1 1023 ? 20.816 2.575 59.210 1.00 89.50 1023 LYS A CA 1
ATOM 7528 C C . LYS A 1 1023 ? 21.379 3.781 58.462 1.00 89.50 1023 LYS A C 1
ATOM 7530 O O . LYS A 1 1023 ? 22.001 3.641 57.416 1.00 89.50 1023 LYS A O 1
ATOM 7535 N N . ALA A 1 1024 ? 21.257 4.976 59.040 1.00 84.62 1024 ALA A N 1
ATOM 7536 C CA . ALA A 1 1024 ? 21.797 6.197 58.431 1.00 84.62 1024 ALA A CA 1
ATOM 7537 C C . ALA A 1 1024 ? 23.308 6.116 58.116 1.00 84.62 1024 ALA A C 1
ATOM 7539 O O . ALA A 1 1024 ? 23.762 6.707 57.144 1.00 84.62 1024 ALA A O 1
ATOM 7540 N N . THR A 1 1025 ? 24.082 5.361 58.904 1.00 86.88 1025 THR A N 1
ATOM 7541 C CA . THR A 1 1025 ? 25.519 5.119 58.670 1.00 86.88 1025 THR A CA 1
ATOM 7542 C C . THR A 1 1025 ? 25.812 4.229 57.467 1.00 86.88 1025 THR A C 1
ATOM 7544 O O . THR A 1 1025 ? 26.927 4.263 56.959 1.00 86.88 1025 THR A O 1
ATOM 7547 N N . ASP A 1 1026 ? 24.833 3.439 57.027 1.00 90.75 1026 ASP A N 1
ATOM 7548 C CA . ASP A 1 1026 ? 24.969 2.502 55.910 1.00 90.75 1026 ASP A CA 1
ATOM 7549 C C . ASP A 1 1026 ? 24.724 3.206 54.560 1.00 90.75 1026 ASP A C 1
ATOM 7551 O O . ASP A 1 1026 ? 24.991 2.646 53.503 1.00 90.75 1026 ASP A O 1
ATOM 7555 N N . LEU A 1 1027 ? 24.228 4.451 54.590 1.00 92.19 1027 LEU A N 1
ATOM 7556 C CA . LEU A 1 1027 ? 23.890 5.266 53.423 1.00 92.19 1027 LEU A CA 1
ATOM 7557 C C . LEU A 1 1027 ? 25.029 6.235 53.080 1.00 92.19 1027 LEU A C 1
ATOM 7559 O O . LEU A 1 1027 ? 24.896 7.454 53.204 1.00 92.19 1027 LEU A O 1
ATOM 7563 N N . THR A 1 1028 ? 26.170 5.686 52.667 1.00 92.81 1028 THR A N 1
ATOM 7564 C CA . THR A 1 1028 ? 27.341 6.462 52.239 1.00 92.81 1028 THR A CA 1
ATOM 7565 C C . THR A 1 1028 ? 28.045 5.780 51.068 1.00 92.81 1028 THR A C 1
ATOM 7567 O O . THR A 1 1028 ? 28.210 4.563 51.074 1.00 92.81 1028 THR A O 1
ATOM 7570 N N . GLY A 1 1029 ? 28.478 6.553 50.069 1.00 91.62 1029 GLY A N 1
ATOM 7571 C CA . GLY A 1 1029 ? 29.146 6.003 48.884 1.00 91.62 1029 GLY A CA 1
ATOM 7572 C C . GLY A 1 1029 ? 28.182 5.315 47.911 1.00 91.62 1029 GLY A C 1
ATOM 7573 O O . GLY A 1 1029 ? 27.000 5.656 47.849 1.00 91.62 1029 GLY A O 1
ATOM 7574 N N . VAL A 1 1030 ? 28.687 4.363 47.127 1.00 94.19 1030 VAL A N 1
ATOM 7575 C CA . VAL A 1 1030 ? 27.881 3.584 46.171 1.00 94.19 1030 VAL A CA 1
ATOM 7576 C C . VAL A 1 1030 ? 27.485 2.264 46.817 1.00 94.19 1030 VAL A C 1
ATOM 7578 O O . VAL A 1 1030 ? 28.349 1.448 47.130 1.00 94.19 1030 VAL A O 1
ATOM 7581 N N . VAL A 1 1031 ? 26.187 2.052 47.024 1.00 96.88 1031 VAL A N 1
ATOM 7582 C CA . VAL A 1 1031 ? 25.650 0.896 47.749 1.00 96.88 1031 VAL A CA 1
ATOM 7583 C C . VAL A 1 1031 ? 24.808 0.044 46.809 1.00 96.88 1031 VAL A C 1
ATOM 7585 O O . VAL A 1 1031 ? 23.752 0.481 46.360 1.00 96.88 1031 VAL A O 1
ATOM 7588 N N . TYR A 1 1032 ? 25.264 -1.177 46.535 1.00 97.06 1032 TYR A N 1
ATOM 7589 C CA . TYR A 1 1032 ? 24.527 -2.171 45.756 1.00 97.06 1032 TYR A CA 1
ATOM 7590 C C . TYR A 1 1032 ? 23.775 -3.142 46.669 1.00 97.06 1032 TYR A C 1
ATOM 7592 O O . TYR A 1 1032 ? 24.354 -3.675 47.621 1.00 97.06 1032 TYR A O 1
ATOM 7600 N N . VAL A 1 1033 ? 22.508 -3.411 46.354 1.00 97.25 1033 VAL A N 1
ATOM 7601 C CA . VAL A 1 1033 ? 21.620 -4.269 47.141 1.00 97.25 1033 VAL A CA 1
ATOM 7602 C C . VAL A 1 1033 ? 20.941 -5.313 46.244 1.00 97.25 1033 VAL A C 1
ATOM 7604 O O . VAL A 1 1033 ? 20.228 -4.950 45.312 1.00 97.25 1033 VAL A O 1
ATOM 7607 N N . PRO A 1 1034 ? 21.082 -6.620 46.527 1.00 95.81 1034 PRO A N 1
ATOM 7608 C CA . PRO A 1 1034 ? 20.512 -7.686 45.695 1.00 95.81 1034 PRO A CA 1
ATOM 7609 C C . PRO A 1 1034 ? 19.004 -7.929 45.927 1.00 95.81 1034 PRO A C 1
ATOM 7611 O O . PRO A 1 1034 ? 18.481 -8.968 45.541 1.00 95.81 1034 PRO A O 1
ATOM 7614 N N . CYS A 1 1035 ? 18.308 -7.028 46.624 1.00 95.31 1035 CYS A N 1
ATOM 7615 C CA . CYS A 1 1035 ? 16.908 -7.162 47.032 1.00 95.31 1035 CYS A CA 1
ATOM 7616 C C . CYS A 1 1035 ? 16.250 -5.774 47.158 1.00 95.31 1035 CYS A C 1
ATOM 7618 O O . CYS A 1 1035 ? 16.880 -4.767 46.832 1.00 95.31 1035 CYS A O 1
ATOM 7620 N N . SER A 1 1036 ? 15.001 -5.698 47.628 1.00 97.12 1036 SER A N 1
ATOM 7621 C CA . SER A 1 1036 ? 14.307 -4.417 47.837 1.00 97.12 1036 SER A CA 1
ATOM 7622 C C . SER A 1 1036 ? 14.897 -3.628 49.013 1.00 97.12 1036 SER A C 1
ATOM 7624 O O . SER A 1 1036 ? 15.497 -4.208 49.920 1.00 97.12 1036 SER A O 1
ATOM 7626 N N . VAL A 1 1037 ? 14.709 -2.306 49.042 1.00 97.31 1037 VAL A N 1
ATOM 7627 C CA . VAL A 1 1037 ? 15.236 -1.428 50.103 1.00 97.31 1037 VAL A CA 1
ATOM 7628 C C . VAL A 1 1037 ? 14.137 -0.570 50.715 1.00 97.31 1037 VAL A C 1
ATOM 7630 O O . VAL A 1 1037 ? 13.368 0.061 49.996 1.00 97.31 1037 VAL A O 1
ATOM 7633 N N . LEU A 1 1038 ? 14.111 -0.488 52.048 1.00 96.19 1038 LEU A N 1
ATOM 7634 C CA . LEU A 1 1038 ? 13.275 0.450 52.799 1.00 96.19 1038 LEU A CA 1
ATOM 7635 C C . LEU A 1 1038 ? 14.155 1.394 53.622 1.00 96.19 1038 LEU A C 1
ATOM 7637 O O . LEU A 1 1038 ? 14.691 1.007 54.657 1.00 96.19 1038 LEU A O 1
ATOM 7641 N N . VAL A 1 1039 ? 14.277 2.643 53.184 1.00 94.38 1039 VAL A N 1
ATOM 7642 C CA . VAL A 1 1039 ? 14.936 3.715 53.935 1.00 94.38 1039 VAL A CA 1
ATOM 7643 C C . VAL A 1 1039 ? 13.893 4.412 54.802 1.00 94.38 1039 VAL A C 1
ATOM 7645 O O . VAL A 1 1039 ? 12.968 5.019 54.277 1.00 94.38 1039 VAL A O 1
ATOM 7648 N N . SER A 1 1040 ? 14.056 4.369 56.123 1.00 90.38 1040 SER A N 1
ATOM 7649 C CA . SER A 1 1040 ? 13.143 5.017 57.076 1.00 90.38 1040 SER A CA 1
ATOM 7650 C C . SER A 1 1040 ? 13.897 5.908 58.065 1.00 90.38 1040 SER A C 1
ATOM 7652 O O . SER A 1 1040 ? 14.967 5.527 58.544 1.00 90.38 1040 SER A O 1
ATOM 7654 N N . GLY A 1 1041 ? 13.339 7.065 58.424 1.00 82.69 1041 GLY A N 1
ATOM 7655 C CA . GLY A 1 1041 ? 13.915 7.960 59.438 1.00 82.69 1041 GLY A CA 1
ATOM 7656 C C . GLY A 1 1041 ? 13.349 9.379 59.373 1.00 82.69 1041 GLY A C 1
ATOM 7657 O O . GLY A 1 1041 ? 12.440 9.650 58.608 1.00 82.69 1041 GLY A O 1
ATOM 7658 N N . THR A 1 1042 ? 13.882 10.318 60.154 1.00 82.75 1042 THR A N 1
ATOM 7659 C CA . THR A 1 1042 ? 13.496 11.743 60.080 1.00 82.75 1042 THR A CA 1
ATOM 7660 C C . THR A 1 1042 ? 14.740 12.620 60.051 1.00 82.75 1042 THR A C 1
ATOM 7662 O O . THR A 1 1042 ? 15.643 12.405 60.859 1.00 82.75 1042 THR A O 1
ATOM 7665 N N . GLY A 1 1043 ? 14.792 13.612 59.157 1.00 81.38 1043 GLY A N 1
ATOM 7666 C CA . GLY A 1 1043 ? 15.946 14.511 59.020 1.00 81.38 1043 GLY A CA 1
ATOM 7667 C C . GLY A 1 1043 ? 17.203 13.826 58.473 1.00 81.38 1043 GLY A C 1
ATOM 7668 O O . GLY A 1 1043 ? 18.320 14.217 58.810 1.00 81.38 1043 GLY A O 1
ATOM 7669 N N . LEU A 1 1044 ? 17.032 12.768 57.676 1.00 87.81 1044 LEU A N 1
ATOM 7670 C CA . LEU A 1 1044 ? 18.129 11.985 57.111 1.00 87.81 1044 LEU A CA 1
ATOM 7671 C C . LEU A 1 1044 ? 18.916 12.815 56.086 1.00 87.81 1044 LEU A C 1
ATOM 7673 O O . LEU A 1 1044 ? 18.371 13.174 55.053 1.00 87.81 1044 LEU A O 1
ATOM 7677 N N . SER A 1 1045 ? 20.202 13.068 56.324 1.00 89.88 1045 SER A N 1
ATOM 7678 C CA . SER A 1 1045 ? 21.095 13.690 55.337 1.00 89.88 1045 SER A CA 1
ATOM 7679 C C . SER A 1 1045 ? 22.195 12.708 54.946 1.00 89.88 1045 SER A C 1
ATOM 7681 O O . SER A 1 1045 ? 23.051 12.406 55.776 1.00 89.88 1045 SER A O 1
ATOM 7683 N N . ALA A 1 1046 ? 22.194 12.243 53.698 1.00 89.56 1046 ALA A N 1
ATOM 7684 C CA . ALA A 1 1046 ? 23.113 11.212 53.210 1.00 89.56 1046 ALA A CA 1
ATOM 7685 C C . ALA A 1 1046 ? 23.696 11.569 51.833 1.00 89.56 1046 ALA A C 1
ATOM 7687 O O . ALA A 1 1046 ? 22.993 12.114 50.982 1.00 89.56 1046 ALA A O 1
ATOM 7688 N N . SER A 1 1047 ? 24.973 11.234 51.625 1.00 91.06 1047 SER A N 1
ATOM 7689 C CA . SER A 1 1047 ? 25.630 11.255 50.312 1.00 91.06 1047 SER A CA 1
ATOM 7690 C C . SER A 1 1047 ? 25.791 9.815 49.833 1.00 91.06 1047 SER A C 1
ATOM 7692 O O . SER A 1 1047 ? 26.747 9.139 50.216 1.00 91.06 1047 SER A O 1
ATOM 7694 N N . VAL A 1 1048 ? 24.828 9.335 49.050 1.00 92.69 1048 VAL A N 1
ATOM 7695 C CA . VAL A 1 1048 ? 24.684 7.930 48.670 1.00 92.69 1048 VAL A CA 1
ATOM 7696 C C . VAL A 1 1048 ? 24.159 7.793 47.242 1.00 92.69 1048 VAL A C 1
ATOM 7698 O O . VAL A 1 1048 ? 23.311 8.568 46.805 1.00 92.69 1048 VAL A O 1
ATOM 7701 N N . THR A 1 1049 ? 24.639 6.766 46.545 1.00 93.69 1049 THR A N 1
ATOM 7702 C CA . THR A 1 1049 ? 23.991 6.209 45.355 1.00 93.69 1049 THR A CA 1
ATOM 7703 C C . THR A 1 1049 ? 23.531 4.802 45.694 1.00 93.69 1049 THR A C 1
ATOM 7705 O O . THR A 1 1049 ? 24.357 3.909 45.879 1.00 93.69 1049 THR A O 1
ATOM 7708 N N . LEU A 1 1050 ? 22.220 4.622 45.837 1.00 94.88 1050 LEU A N 1
ATOM 7709 C CA . LEU A 1 1050 ? 21.607 3.357 46.227 1.00 94.88 1050 LEU A CA 1
ATOM 7710 C C . LEU A 1 1050 ? 21.098 2.622 44.982 1.00 94.88 1050 LEU A C 1
ATOM 7712 O O . LEU A 1 1050 ? 20.124 3.057 44.371 1.00 94.88 1050 LEU A O 1
ATOM 7716 N N . ALA A 1 1051 ? 21.741 1.513 44.628 1.00 95.94 1051 ALA A N 1
ATOM 7717 C CA . ALA A 1 1051 ? 21.347 0.660 43.513 1.00 95.94 1051 ALA A CA 1
ATOM 7718 C C . ALA A 1 1051 ? 20.758 -0.656 44.035 1.00 95.94 1051 ALA A C 1
ATOM 7720 O O . ALA A 1 1051 ? 21.440 -1.387 44.753 1.00 95.94 1051 ALA A O 1
ATOM 7721 N N . ALA A 1 1052 ? 19.509 -0.965 43.696 1.00 96.31 1052 ALA A N 1
ATOM 7722 C CA . ALA A 1 1052 ? 18.807 -2.141 44.205 1.00 96.31 1052 ALA A CA 1
ATOM 7723 C C . ALA A 1 1052 ? 18.189 -2.962 43.072 1.00 96.31 1052 ALA A C 1
ATOM 7725 O O . ALA A 1 1052 ? 17.548 -2.400 42.191 1.00 96.31 1052 ALA A O 1
ATOM 7726 N N . GLU A 1 1053 ? 18.330 -4.288 43.119 1.00 93.88 1053 GLU A N 1
ATOM 7727 C CA . GLU A 1 1053 ? 17.670 -5.196 42.161 1.00 93.88 1053 GLU A CA 1
ATOM 7728 C C . GLU A 1 1053 ? 16.137 -5.171 42.314 1.00 93.88 1053 GLU A C 1
ATOM 7730 O O . GLU A 1 1053 ? 15.412 -5.350 41.341 1.00 93.88 1053 GLU A O 1
ATOM 7735 N N . GLY A 1 1054 ? 15.638 -4.933 43.534 1.00 92.12 1054 GLY A N 1
ATOM 7736 C CA . GLY A 1 1054 ? 14.208 -4.822 43.835 1.00 92.12 1054 GLY A CA 1
ATOM 7737 C C . GLY A 1 1054 ? 13.689 -3.381 43.871 1.00 92.12 1054 GLY A C 1
ATOM 7738 O O . GLY A 1 1054 ? 14.316 -2.447 43.370 1.00 92.12 1054 GLY A O 1
ATOM 7739 N N . SER A 1 1055 ? 12.529 -3.192 44.500 1.00 95.62 1055 SER A N 1
ATOM 7740 C CA . SER A 1 1055 ? 11.921 -1.870 44.694 1.00 95.62 1055 SER A CA 1
ATOM 7741 C C . SER A 1 1055 ? 12.646 -1.073 45.782 1.00 95.62 1055 SER A C 1
ATOM 7743 O O . SER A 1 1055 ? 13.125 -1.640 46.767 1.00 95.62 1055 SER A O 1
ATOM 7745 N N . VAL A 1 1056 ? 12.679 0.253 45.655 1.00 97.06 1056 VAL A N 1
ATOM 7746 C CA . VAL A 1 1056 ? 13.256 1.152 46.666 1.00 97.06 1056 VAL A CA 1
ATOM 7747 C C . VAL A 1 1056 ? 12.168 2.059 47.225 1.00 97.06 1056 VAL A C 1
ATOM 7749 O O . VAL A 1 1056 ? 11.502 2.783 46.490 1.00 97.06 1056 VAL A O 1
ATOM 7752 N N . LYS A 1 1057 ? 12.008 2.058 48.547 1.00 96.31 1057 LYS A N 1
ATOM 7753 C CA . LYS A 1 1057 ? 11.094 2.948 49.259 1.00 96.31 1057 LYS A CA 1
ATOM 7754 C C . LYS A 1 1057 ? 11.866 3.852 50.212 1.00 96.31 1057 LYS A C 1
ATOM 7756 O O . LYS A 1 1057 ? 12.648 3.368 51.027 1.00 96.31 1057 LYS A O 1
ATOM 7761 N N . VAL A 1 1058 ? 11.634 5.158 50.131 1.00 93.88 1058 VAL A N 1
ATOM 7762 C CA . VAL A 1 1058 ? 12.226 6.170 51.014 1.00 93.88 1058 VAL A CA 1
ATOM 7763 C C . VAL A 1 1058 ? 11.110 6.846 51.800 1.00 93.88 1058 VAL A C 1
ATOM 7765 O O . VAL A 1 1058 ? 10.424 7.709 51.272 1.00 93.88 1058 VAL A O 1
ATOM 7768 N N . GLU A 1 1059 ? 10.938 6.475 53.064 1.00 92.88 1059 GLU A N 1
ATOM 7769 C CA . GLU A 1 1059 ? 9.974 7.058 54.004 1.00 92.88 1059 GLU A CA 1
ATOM 7770 C C . GLU A 1 1059 ? 10.711 7.920 55.033 1.00 92.88 1059 GLU A C 1
ATOM 7772 O O . GLU A 1 1059 ? 10.949 7.512 56.176 1.00 92.88 1059 GLU A O 1
ATOM 7777 N N . ALA A 1 1060 ? 11.147 9.106 54.607 1.00 87.44 1060 ALA A N 1
ATOM 7778 C CA . ALA A 1 1060 ? 12.004 9.948 55.431 1.00 87.44 1060 ALA A CA 1
ATOM 7779 C C . ALA A 1 1060 ? 11.664 11.444 55.338 1.00 87.44 1060 ALA A C 1
ATOM 7781 O O . ALA A 1 1060 ? 12.247 12.162 54.523 1.00 87.44 1060 ALA A O 1
ATOM 7782 N N . PRO A 1 1061 ? 10.758 11.960 56.191 1.00 89.12 1061 PRO A N 1
ATOM 7783 C CA . PRO A 1 1061 ? 10.474 13.389 56.257 1.00 89.12 1061 PRO A CA 1
ATOM 7784 C C . PRO A 1 1061 ? 11.740 14.210 56.534 1.00 89.12 1061 PRO A C 1
ATOM 7786 O O . PRO A 1 1061 ? 12.591 13.822 57.341 1.00 89.12 1061 PRO A O 1
ATOM 7789 N N . ALA A 1 1062 ? 11.848 15.364 55.880 1.00 89.12 1062 ALA A N 1
ATOM 7790 C CA . ALA A 1 1062 ? 12.994 16.269 55.907 1.00 89.12 1062 ALA A CA 1
ATOM 7791 C C . ALA A 1 1062 ? 14.324 15.633 55.451 1.00 89.12 1062 ALA A C 1
ATOM 7793 O O . ALA A 1 1062 ? 15.394 16.078 55.874 1.00 89.12 1062 ALA A O 1
ATOM 7794 N N . ALA A 1 1063 ? 14.278 14.589 54.614 1.00 90.06 1063 ALA A N 1
ATOM 7795 C CA . ALA A 1 1063 ? 15.485 13.984 54.068 1.00 90.06 1063 ALA A CA 1
ATOM 7796 C C . ALA A 1 1063 ? 16.180 14.879 53.029 1.00 90.06 1063 ALA A C 1
ATOM 7798 O O . ALA A 1 1063 ? 15.532 15.526 52.206 1.00 90.06 1063 ALA A O 1
ATOM 7799 N N . VAL A 1 1064 ? 17.513 14.867 53.043 1.00 91.62 1064 VAL A N 1
ATOM 7800 C CA . VAL A 1 1064 ? 18.392 15.475 52.042 1.00 91.62 1064 VAL A CA 1
ATOM 7801 C C . VAL A 1 1064 ? 19.303 14.386 51.488 1.00 91.62 1064 VAL A C 1
ATOM 7803 O O . VAL A 1 1064 ? 20.262 13.972 52.141 1.00 91.62 1064 VAL A O 1
ATOM 7806 N N . LEU A 1 1065 ? 19.006 13.920 50.280 1.00 90.62 1065 LEU A N 1
ATOM 7807 C CA . LEU A 1 1065 ? 19.785 12.882 49.612 1.00 90.62 1065 LEU A CA 1
ATOM 7808 C C . LEU A 1 1065 ? 20.658 13.505 48.528 1.00 90.62 1065 LEU A C 1
ATOM 7810 O O . LEU A 1 1065 ? 20.182 14.303 47.718 1.00 90.62 1065 LEU A O 1
ATOM 7814 N N . LYS A 1 1066 ? 21.939 13.151 48.526 1.00 89.88 1066 LYS A N 1
ATOM 7815 C CA . LYS A 1 1066 ? 22.942 13.652 47.585 1.00 89.88 1066 LYS A CA 1
ATOM 7816 C C . LYS A 1 1066 ? 23.614 12.476 46.894 1.00 89.88 1066 LYS A C 1
ATOM 7818 O O . LYS A 1 1066 ? 23.842 11.472 47.564 1.00 89.88 1066 LYS A O 1
ATOM 7823 N N . PRO A 1 1067 ? 23.961 12.587 45.610 1.00 86.69 1067 PRO A N 1
ATOM 7824 C CA . PRO A 1 1067 ? 24.609 11.489 44.913 1.00 86.69 1067 PRO A CA 1
ATOM 7825 C C . PRO A 1 1067 ? 26.046 11.281 45.393 1.00 86.69 1067 PRO A C 1
ATOM 7827 O O . PRO A 1 1067 ? 26.699 12.217 45.865 1.00 86.69 1067 PRO A O 1
ATOM 7830 N N . ALA A 1 1068 ? 26.532 10.046 45.271 1.00 82.69 1068 ALA A N 1
ATOM 7831 C CA . ALA A 1 1068 ? 27.911 9.675 45.595 1.00 82.69 1068 ALA A CA 1
ATOM 7832 C C . ALA A 1 1068 ? 28.678 9.063 44.409 1.00 82.69 1068 ALA A C 1
ATOM 7834 O O . ALA A 1 1068 ? 29.906 9.130 44.387 1.00 82.69 1068 ALA A O 1
ATOM 7835 N N . ALA A 1 1069 ? 27.978 8.477 43.436 1.00 72.31 1069 ALA A N 1
ATOM 7836 C CA . ALA A 1 1069 ? 28.553 7.931 42.212 1.00 72.31 1069 ALA A CA 1
ATOM 7837 C C . ALA A 1 1069 ? 28.923 9.028 41.200 1.00 72.31 1069 ALA A C 1
ATOM 7839 O O . ALA A 1 1069 ? 28.357 10.124 41.215 1.00 72.31 1069 ALA A O 1
ATOM 7840 N N . ARG A 1 1070 ? 29.841 8.707 40.276 1.00 66.50 1070 ARG A N 1
ATOM 7841 C CA . ARG A 1 1070 ? 30.214 9.596 39.158 1.00 66.50 1070 ARG A CA 1
ATOM 7842 C C . ARG A 1 1070 ? 29.059 9.838 38.192 1.00 66.50 1070 ARG A C 1
ATOM 7844 O O . ARG A 1 1070 ? 28.949 10.934 37.663 1.00 66.50 1070 ARG A O 1
ATOM 7851 N N . SER A 1 1071 ? 28.188 8.845 38.036 1.00 63.72 1071 SER A N 1
ATOM 7852 C CA . SER A 1 1071 ? 26.926 8.938 37.293 1.00 63.72 1071 SER A CA 1
ATOM 7853 C C . SER A 1 1071 ? 25.956 10.005 37.821 1.00 63.72 1071 SER A C 1
ATOM 7855 O O . SER A 1 1071 ? 24.964 10.302 37.164 1.00 63.72 1071 SER A O 1
ATOM 7857 N N . GLY A 1 1072 ? 26.183 10.557 39.020 1.00 73.69 1072 GLY A N 1
ATOM 7858 C CA . GLY A 1 1072 ? 25.327 11.589 39.606 1.00 73.69 1072 GLY A CA 1
ATOM 7859 C C . GLY A 1 1072 ? 23.992 11.072 40.157 1.00 73.69 1072 GLY A C 1
ATOM 7860 O O . GLY A 1 1072 ? 23.264 11.844 40.772 1.00 73.69 1072 GLY A O 1
ATOM 7861 N N . ALA A 1 1073 ? 23.668 9.783 40.012 1.00 84.31 1073 ALA A N 1
ATOM 7862 C CA . ALA A 1 1073 ? 22.413 9.201 40.492 1.00 84.31 1073 ALA A CA 1
ATOM 7863 C C . ALA A 1 1073 ? 22.346 9.088 42.022 1.00 84.31 1073 A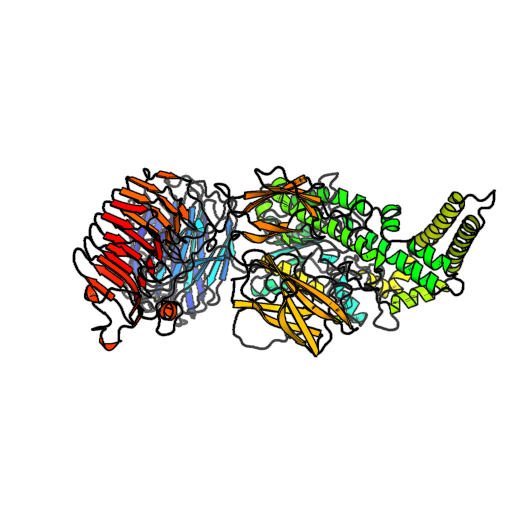LA A C 1
ATOM 7865 O O . ALA A 1 1073 ? 23.331 8.754 42.684 1.00 84.31 1073 ALA A O 1
ATOM 7866 N N . VAL A 1 1074 ? 21.160 9.317 42.594 1.00 88.88 1074 VAL A N 1
ATOM 7867 C CA . VAL A 1 1074 ? 20.889 9.081 44.026 1.00 88.88 1074 VAL A CA 1
ATOM 7868 C C . VAL A 1 1074 ? 20.302 7.689 44.244 1.00 88.88 1074 VAL A C 1
ATOM 7870 O O . VAL A 1 1074 ? 20.688 6.998 45.187 1.00 88.88 1074 VAL A O 1
ATOM 7873 N N . VAL A 1 1075 ? 19.388 7.261 43.369 1.00 92.31 1075 VAL A N 1
ATOM 7874 C CA . VAL A 1 1075 ? 18.750 5.940 43.433 1.00 92.31 1075 VAL A CA 1
ATOM 7875 C C . VAL A 1 1075 ? 18.647 5.340 42.036 1.00 92.31 1075 VAL A C 1
ATOM 7877 O O . VAL A 1 1075 ? 18.261 6.041 41.102 1.00 92.31 1075 VAL A O 1
ATOM 7880 N N . VAL A 1 1076 ? 18.950 4.046 41.927 1.00 92.94 1076 VAL A N 1
ATOM 7881 C CA . VAL A 1 1076 ? 18.735 3.214 40.736 1.00 92.94 1076 VAL A CA 1
ATOM 7882 C C . VAL A 1 1076 ? 18.012 1.936 41.170 1.00 92.94 1076 VAL A C 1
ATOM 7884 O O . VAL A 1 1076 ? 18.592 1.097 41.856 1.00 92.94 1076 VAL A O 1
ATOM 7887 N N . ALA A 1 1077 ? 16.732 1.798 40.830 1.00 93.62 1077 ALA A N 1
ATOM 7888 C CA . ALA A 1 1077 ? 15.900 0.667 41.247 1.00 93.62 1077 ALA A CA 1
ATOM 7889 C C . ALA A 1 1077 ? 15.547 -0.247 40.061 1.00 93.62 1077 ALA A C 1
ATOM 7891 O O . ALA A 1 1077 ? 15.100 0.228 39.020 1.00 93.62 1077 ALA A O 1
ATOM 7892 N N . GLY A 1 1078 ? 15.711 -1.560 40.225 1.00 86.81 1078 GLY A N 1
ATOM 7893 C CA . GLY A 1 1078 ? 15.230 -2.556 39.262 1.00 86.81 1078 GLY A CA 1
ATOM 7894 C C . GLY A 1 1078 ? 13.710 -2.730 39.323 1.00 86.81 1078 GLY A C 1
ATOM 7895 O O . GLY A 1 1078 ? 13.077 -2.961 38.299 1.00 86.81 1078 GLY A O 1
ATOM 7896 N N . GLY A 1 1079 ? 13.124 -2.548 40.513 1.00 90.12 1079 GLY A N 1
ATOM 7897 C CA . GLY A 1 1079 ? 11.678 -2.451 40.732 1.00 90.12 1079 GLY A CA 1
ATOM 7898 C C . GLY A 1 1079 ? 11.189 -1.005 40.875 1.00 90.12 1079 GLY A C 1
ATOM 7899 O O . GLY A 1 1079 ? 11.884 -0.053 40.522 1.00 90.12 1079 GLY A O 1
ATOM 7900 N N . GLY A 1 1080 ? 9.988 -0.829 41.433 1.00 92.44 1080 GLY A N 1
ATOM 7901 C CA . GLY A 1 1080 ? 9.377 0.491 41.629 1.00 92.44 1080 GLY A CA 1
ATOM 7902 C C . GLY A 1 1080 ? 10.112 1.352 42.661 1.00 92.44 1080 GLY A C 1
ATOM 7903 O O . GLY A 1 1080 ? 10.660 0.845 43.644 1.00 92.44 1080 GLY A O 1
ATOM 7904 N N . LEU A 1 1081 ? 10.091 2.669 42.467 1.00 96.44 1081 LEU A N 1
ATOM 7905 C CA . LEU A 1 1081 ? 10.686 3.644 43.382 1.00 96.44 1081 LEU A CA 1
ATOM 7906 C C . LEU A 1 1081 ? 9.602 4.522 44.006 1.00 96.44 1081 LEU A C 1
ATOM 7908 O O . LEU A 1 1081 ? 8.896 5.238 43.304 1.00 96.44 1081 LEU A O 1
ATOM 7912 N N . HIS A 1 1082 ? 9.498 4.530 45.334 1.00 96.88 1082 HIS A N 1
ATOM 7913 C CA . HIS A 1 1082 ? 8.571 5.407 46.054 1.00 96.88 1082 HIS A CA 1
ATOM 7914 C C . HIS A 1 1082 ? 9.311 6.281 47.065 1.00 96.88 1082 HIS A C 1
ATOM 7916 O O . HIS A 1 1082 ? 9.862 5.781 48.043 1.00 96.88 1082 HIS A O 1
ATOM 7922 N N . VAL A 1 1083 ? 9.297 7.597 46.855 1.00 93.94 1083 VAL A N 1
ATOM 7923 C CA . VAL A 1 1083 ? 9.808 8.588 47.812 1.00 93.94 1083 VAL A CA 1
ATOM 7924 C C . VAL A 1 1083 ? 8.625 9.261 48.502 1.00 93.94 1083 VAL A C 1
ATOM 7926 O O . VAL A 1 1083 ? 7.795 9.900 47.857 1.00 93.94 1083 VAL A O 1
ATOM 7929 N N . ALA A 1 1084 ? 8.537 9.094 49.818 1.00 92.12 1084 ALA A N 1
ATOM 7930 C CA . ALA A 1 1084 ? 7.431 9.537 50.648 1.00 92.12 1084 ALA A CA 1
ATOM 7931 C C . ALA A 1 1084 ? 7.905 10.355 51.860 1.00 92.12 1084 ALA A C 1
ATOM 7933 O O . ALA A 1 1084 ? 8.709 9.893 52.673 1.00 92.12 1084 ALA A O 1
ATOM 7934 N N . GLY A 1 1085 ? 7.361 11.562 52.020 1.00 87.19 1085 GLY A N 1
ATOM 7935 C CA . GLY A 1 1085 ? 7.572 12.398 53.203 1.00 87.19 1085 GLY A CA 1
ATOM 7936 C C . GLY A 1 1085 ? 7.563 13.898 52.913 1.00 87.19 1085 GLY A C 1
ATOM 7937 O O . GLY A 1 1085 ? 7.717 14.345 51.779 1.00 87.19 1085 GLY A O 1
ATOM 7938 N N . ASP A 1 1086 ? 7.389 14.696 53.966 1.00 89.19 1086 ASP A N 1
ATOM 7939 C CA . ASP A 1 1086 ? 7.335 16.155 53.859 1.00 89.19 1086 ASP A CA 1
ATOM 7940 C C . ASP A 1 1086 ? 8.736 16.780 53.851 1.00 89.19 1086 ASP A C 1
ATOM 7942 O O . ASP A 1 1086 ? 9.611 16.365 54.609 1.00 89.19 1086 ASP A O 1
ATOM 7946 N N . ASN A 1 1087 ? 8.939 17.834 53.056 1.00 90.25 1087 ASN A N 1
ATOM 7947 C CA . ASN A 1 1087 ? 10.190 18.595 52.937 1.00 90.25 1087 ASN A CA 1
ATOM 7948 C C . ASN A 1 1087 ? 11.404 17.766 52.472 1.00 90.25 1087 ASN A C 1
ATOM 7950 O O . ASN A 1 1087 ? 12.530 18.019 52.905 1.00 90.25 1087 ASN A O 1
ATOM 7954 N N . ILE A 1 1088 ? 11.189 16.788 51.590 1.00 90.88 1088 ILE A N 1
ATOM 7955 C CA . ILE A 1 1088 ? 12.273 15.985 51.008 1.00 90.88 1088 ILE A CA 1
ATOM 7956 C C . ILE A 1 1088 ? 13.012 16.778 49.924 1.00 90.88 1088 ILE A C 1
ATOM 7958 O O . ILE A 1 1088 ? 12.393 17.463 49.105 1.00 90.88 1088 ILE A O 1
ATOM 7962 N N . ARG A 1 1089 ? 14.346 16.665 49.906 1.00 91.75 1089 ARG A N 1
ATOM 7963 C CA . ARG A 1 1089 ? 15.233 17.265 48.901 1.00 91.75 1089 ARG A CA 1
ATOM 7964 C C . ARG A 1 1089 ? 16.169 16.211 48.310 1.00 91.75 1089 ARG A C 1
ATOM 7966 O O . ARG A 1 1089 ? 16.944 15.599 49.043 1.00 91.75 1089 ARG A O 1
ATOM 7973 N N . VAL A 1 1090 ? 16.143 16.046 46.991 1.00 91.75 1090 VAL A N 1
ATOM 7974 C CA . VAL A 1 1090 ? 16.996 15.090 46.263 1.00 91.75 1090 VAL A CA 1
ATOM 7975 C C . VAL A 1 1090 ? 17.897 15.854 45.294 1.00 91.75 1090 VAL A C 1
ATOM 7977 O O . VAL A 1 1090 ? 17.405 16.536 44.398 1.00 91.75 1090 VAL A O 1
ATOM 7980 N N . GLN A 1 1091 ? 19.216 15.774 45.493 1.00 88.44 1091 GLN A N 1
ATOM 7981 C CA . GLN A 1 1091 ? 20.229 16.564 44.773 1.00 88.44 1091 GLN A CA 1
ATOM 7982 C C . GLN A 1 1091 ? 20.899 15.818 43.601 1.00 88.44 1091 GLN A C 1
ATOM 7984 O O . GLN A 1 1091 ? 22.044 16.109 43.271 1.00 88.44 1091 GLN A O 1
ATOM 7989 N N . GLY A 1 1092 ? 20.213 14.834 43.016 1.00 83.25 1092 GLY A N 1
ATOM 7990 C CA . GLY A 1 1092 ? 20.662 14.046 41.863 1.00 83.25 1092 GLY A CA 1
ATOM 7991 C C . GLY A 1 1092 ? 19.490 13.265 41.247 1.00 83.25 1092 GLY A C 1
ATOM 7992 O O . GLY A 1 1092 ? 18.421 13.220 41.868 1.00 83.25 1092 GLY A O 1
ATOM 7993 N N . PRO A 1 1093 ? 19.633 12.690 40.040 1.00 87.06 1093 PRO A N 1
ATOM 7994 C CA . PRO A 1 1093 ? 18.560 11.955 39.385 1.00 87.06 1093 PRO A CA 1
ATOM 7995 C C . PRO A 1 1093 ? 18.147 10.661 40.094 1.00 87.06 1093 PRO A C 1
ATOM 7997 O O . PRO A 1 1093 ? 18.928 10.015 40.806 1.00 87.06 1093 PRO A O 1
ATOM 8000 N N . LEU A 1 1094 ? 16.888 10.299 39.857 1.00 90.69 1094 LEU A N 1
ATOM 8001 C CA . LEU A 1 1094 ? 16.249 9.063 40.287 1.00 90.69 1094 LEU A CA 1
ATOM 8002 C C . LEU A 1 1094 ? 15.949 8.188 39.067 1.00 90.69 1094 LEU A C 1
ATOM 8004 O O . LEU A 1 1094 ? 15.358 8.674 38.106 1.00 90.69 1094 LEU A O 1
ATOM 8008 N N . PHE A 1 1095 ? 16.302 6.907 39.133 1.00 90.44 1095 PHE A N 1
ATOM 8009 C CA . PHE A 1 1095 ? 16.049 5.941 38.066 1.00 90.44 1095 PHE A CA 1
ATOM 8010 C C . PHE A 1 1095 ? 15.279 4.731 38.586 1.00 90.44 1095 PHE A C 1
ATOM 8012 O O . PHE A 1 1095 ? 15.571 4.214 39.671 1.00 90.44 1095 PHE A O 1
ATOM 8019 N N . SER A 1 1096 ? 14.324 4.254 37.793 1.00 89.75 1096 SER A N 1
ATOM 8020 C CA . SER A 1 1096 ? 13.607 3.005 38.039 1.00 89.75 1096 SER A CA 1
ATOM 8021 C C . SER A 1 1096 ? 13.319 2.289 36.721 1.00 89.75 1096 SER A C 1
ATOM 8023 O O . SER A 1 1096 ? 12.873 2.916 35.769 1.00 89.75 1096 SER A O 1
ATOM 8025 N N . GLY A 1 1097 ? 13.520 0.969 36.675 1.00 80.69 1097 GLY A N 1
ATOM 8026 C CA . GLY A 1 1097 ? 13.036 0.129 35.568 1.00 80.69 1097 GLY A CA 1
ATOM 8027 C C . GLY A 1 1097 ? 11.508 -0.046 35.546 1.00 80.69 1097 GLY A C 1
ATOM 8028 O O . GLY A 1 1097 ? 10.968 -0.648 34.624 1.00 80.69 1097 GLY A O 1
ATOM 8029 N N . ALA A 1 1098 ? 10.810 0.475 36.559 1.00 89.38 1098 ALA A N 1
ATOM 8030 C CA . ALA A 1 1098 ? 9.361 0.454 36.717 1.00 89.38 1098 ALA A CA 1
ATOM 8031 C C . ALA A 1 1098 ? 8.849 1.878 37.028 1.00 89.38 1098 ALA A C 1
ATOM 8033 O O . ALA A 1 1098 ? 9.427 2.868 36.580 1.00 89.38 1098 ALA A O 1
ATOM 8034 N N . GLY A 1 1099 ? 7.744 2.007 37.767 1.00 91.00 1099 GLY A N 1
ATOM 8035 C CA . GLY A 1 1099 ? 7.167 3.307 38.119 1.00 91.00 1099 GLY A CA 1
ATOM 8036 C C . GLY A 1 1099 ? 7.898 4.040 39.252 1.00 91.00 1099 GLY A C 1
ATOM 8037 O O . GLY A 1 1099 ? 8.289 3.436 40.258 1.00 91.00 1099 GLY A O 1
ATOM 8038 N N . ILE A 1 1100 ? 8.006 5.365 39.125 1.00 95.38 1100 ILE A N 1
ATOM 8039 C CA . ILE A 1 1100 ? 8.453 6.287 40.176 1.00 95.38 1100 ILE A CA 1
ATOM 8040 C C . ILE A 1 1100 ? 7.245 7.019 40.762 1.00 95.38 1100 ILE A C 1
ATOM 8042 O O . ILE A 1 1100 ? 6.476 7.654 40.046 1.00 95.38 1100 ILE A O 1
ATOM 8046 N N . ARG A 1 1101 ? 7.112 7.006 42.091 1.00 96.56 1101 ARG A N 1
ATOM 8047 C CA . ARG A 1 1101 ? 6.085 7.752 42.822 1.00 96.56 1101 ARG A CA 1
ATOM 8048 C C . ARG A 1 1101 ? 6.715 8.687 43.857 1.00 96.56 1101 ARG A C 1
ATOM 8050 O O . ARG A 1 1101 ? 7.535 8.268 44.671 1.00 96.56 1101 ARG A O 1
ATOM 8057 N N . LEU A 1 1102 ? 6.304 9.951 43.848 1.00 94.56 1102 LEU A N 1
ATOM 8058 C CA . LEU A 1 1102 ? 6.799 11.027 44.709 1.00 94.56 1102 LEU A CA 1
ATOM 8059 C C . LEU A 1 1102 ? 5.626 11.633 45.494 1.00 94.56 1102 LEU A C 1
ATOM 8061 O O . LEU A 1 1102 ? 4.779 12.313 44.913 1.00 94.56 1102 LEU A O 1
ATOM 8065 N N . THR A 1 1103 ? 5.543 11.382 46.804 1.00 93.00 1103 THR A N 1
ATOM 8066 C CA . THR A 1 1103 ? 4.381 11.766 47.635 1.00 93.00 1103 THR A CA 1
ATOM 8067 C C . THR A 1 1103 ? 4.773 12.539 48.894 1.00 93.00 1103 THR A C 1
ATOM 8069 O O . THR A 1 1103 ? 5.605 12.079 49.675 1.00 93.00 1103 THR A O 1
ATOM 8072 N N . GLY A 1 1104 ? 4.116 13.666 49.164 1.00 88.00 1104 GLY A N 1
ATOM 8073 C CA . GLY A 1 1104 ? 4.351 14.469 50.371 1.00 88.00 1104 GLY A CA 1
ATOM 8074 C C . GLY A 1 1104 ? 3.954 15.931 50.187 1.00 88.00 1104 GLY A C 1
ATOM 8075 O O . GLY A 1 1104 ? 3.752 16.387 49.064 1.00 88.00 1104 GLY A O 1
ATOM 8076 N N . SER A 1 1105 ? 3.855 16.693 51.276 1.00 87.25 1105 SER A N 1
ATOM 8077 C CA . SER A 1 1105 ? 3.361 18.079 51.245 1.00 87.25 1105 SER A CA 1
ATOM 8078 C C . SER A 1 1105 ? 4.274 19.015 50.450 1.00 87.25 1105 SER A C 1
ATOM 8080 O O . SER A 1 1105 ? 3.781 19.813 49.656 1.00 87.25 1105 SER A O 1
ATOM 8082 N N . THR A 1 1106 ? 5.594 18.894 50.630 1.00 90.75 1106 THR A N 1
ATOM 8083 C CA . THR A 1 1106 ? 6.607 19.700 49.929 1.00 90.75 1106 THR A CA 1
ATOM 8084 C C . THR A 1 1106 ? 7.757 18.812 49.483 1.00 90.75 1106 THR A C 1
ATOM 8086 O O . THR A 1 1106 ? 8.358 18.133 50.316 1.00 90.75 1106 THR A O 1
ATOM 8089 N N . GLN A 1 1107 ? 8.095 18.844 48.197 1.00 91.69 1107 GLN A N 1
ATOM 8090 C CA . GLN A 1 1107 ? 9.166 18.030 47.620 1.00 91.69 1107 GLN A CA 1
ATOM 8091 C C . GLN A 1 1107 ? 10.007 18.873 46.654 1.00 91.69 1107 GLN A C 1
ATOM 8093 O O . GLN A 1 1107 ? 9.468 19.696 45.909 1.00 91.69 1107 GLN A O 1
ATOM 8098 N N . THR A 1 1108 ? 11.328 18.695 46.677 1.00 92.62 1108 THR A N 1
ATOM 8099 C CA . THR A 1 1108 ? 12.253 19.384 45.766 1.00 92.62 1108 THR A CA 1
ATOM 8100 C C . THR A 1 1108 ? 13.223 18.399 45.131 1.00 92.62 1108 THR A C 1
ATOM 8102 O O . THR A 1 1108 ? 14.013 17.758 45.830 1.00 92.62 1108 THR A O 1
ATOM 8105 N N . LEU A 1 1109 ? 13.187 18.317 43.805 1.00 91.94 1109 LEU A N 1
ATOM 8106 C CA . LEU A 1 1109 ? 14.133 17.562 42.994 1.00 91.94 1109 LEU A CA 1
ATOM 8107 C C . LEU A 1 1109 ? 15.020 18.553 42.252 1.00 91.94 1109 LEU A C 1
ATOM 8109 O O . LEU A 1 1109 ? 14.521 19.511 41.664 1.00 91.94 1109 LEU A O 1
ATOM 8113 N N . PHE A 1 1110 ? 16.329 18.321 42.296 1.00 85.62 1110 PHE A N 1
ATOM 8114 C CA . PHE A 1 1110 ? 17.277 19.229 41.662 1.00 85.62 1110 PHE A CA 1
ATOM 8115 C C . PHE A 1 1110 ? 17.765 18.789 40.270 1.00 85.62 1110 PHE A C 1
ATOM 8117 O O . PHE A 1 1110 ? 18.452 19.550 39.596 1.00 85.62 1110 PHE A O 1
ATOM 8124 N N . CYS A 1 1111 ? 17.443 17.564 39.851 1.00 80.88 1111 CYS A N 1
ATOM 8125 C CA . CYS A 1 1111 ? 17.786 17.052 38.526 1.00 80.88 1111 CYS A CA 1
ATOM 8126 C C . CYS A 1 1111 ? 16.532 16.472 37.878 1.00 80.88 1111 CYS A C 1
ATOM 8128 O O . CYS A 1 1111 ? 15.856 17.178 37.145 1.00 80.88 1111 CYS A O 1
ATOM 8130 N N . GLY A 1 1112 ? 16.130 15.252 38.226 1.00 88.19 1112 GLY A N 1
ATOM 8131 C CA . GLY A 1 1112 ? 14.969 14.652 37.586 1.00 88.19 1112 GLY A CA 1
ATOM 8132 C C . GLY A 1 1112 ? 14.691 13.224 38.006 1.00 88.19 1112 GLY A C 1
ATOM 8133 O O . GLY A 1 1112 ? 15.312 12.702 38.936 1.00 88.19 1112 GLY A O 1
ATOM 8134 N N . ALA A 1 1113 ? 13.722 12.621 37.332 1.00 89.75 1113 ALA A N 1
ATOM 8135 C CA . ALA A 1 1113 ? 13.294 11.254 37.557 1.00 89.75 1113 ALA A CA 1
ATOM 8136 C C . ALA A 1 1113 ? 12.963 10.591 36.218 1.00 89.75 1113 ALA A C 1
ATOM 8138 O O . ALA A 1 1113 ? 12.207 11.156 35.429 1.00 89.75 1113 ALA A O 1
ATOM 8139 N N . VAL A 1 1114 ? 13.514 9.399 36.000 1.00 89.88 1114 VAL A N 1
ATOM 8140 C CA . VAL A 1 1114 ? 13.299 8.585 34.800 1.00 89.88 1114 VAL A CA 1
ATOM 8141 C C . VAL A 1 1114 ? 12.768 7.222 35.226 1.00 89.88 1114 VAL A C 1
ATOM 8143 O O . VAL A 1 1114 ? 13.442 6.488 35.956 1.00 89.88 1114 VAL A O 1
ATOM 8146 N N . GLY A 1 1115 ? 11.557 6.890 34.793 1.00 88.56 1115 GLY A N 1
ATOM 8147 C CA . GLY A 1 1115 ? 10.948 5.582 35.019 1.00 88.56 1115 GLY A CA 1
ATOM 8148 C C . GLY A 1 1115 ? 9.946 5.235 33.930 1.00 88.56 1115 GLY A C 1
ATOM 8149 O O . GLY A 1 1115 ? 9.655 6.064 33.074 1.00 88.56 1115 GLY A O 1
ATOM 8150 N N . ARG A 1 1116 ? 9.379 4.027 33.976 1.00 88.75 1116 ARG A N 1
ATOM 8151 C CA . ARG A 1 1116 ? 8.294 3.640 33.058 1.00 88.75 1116 ARG A CA 1
ATOM 8152 C C . ARG A 1 1116 ? 7.074 4.549 33.203 1.00 88.75 1116 ARG A C 1
ATOM 8154 O O . ARG A 1 1116 ? 6.548 5.022 32.207 1.00 88.75 1116 ARG A O 1
ATOM 8161 N N . SER A 1 1117 ? 6.696 4.841 34.449 1.00 93.12 1117 SER A N 1
ATOM 8162 C CA . SER A 1 1117 ? 5.732 5.882 34.826 1.00 93.12 1117 SER A CA 1
ATOM 8163 C C . SER A 1 1117 ? 6.347 6.826 35.853 1.00 93.12 1117 SER A C 1
ATOM 8165 O O . SER A 1 1117 ? 7.211 6.433 36.645 1.00 93.12 1117 SER A O 1
ATOM 8167 N N . VAL A 1 1118 ? 5.870 8.070 35.890 1.00 94.94 1118 VAL A N 1
ATOM 8168 C CA . VAL A 1 1118 ? 6.270 9.051 36.909 1.00 94.94 1118 VAL A CA 1
ATOM 8169 C C . VAL A 1 1118 ? 5.030 9.718 37.485 1.00 94.94 1118 VAL A C 1
ATOM 8171 O O . VAL A 1 1118 ? 4.325 10.450 36.801 1.00 94.94 1118 VAL A O 1
ATOM 8174 N N . THR A 1 1119 ? 4.769 9.504 38.774 1.00 96.56 1119 THR A N 1
ATOM 8175 C CA . THR A 1 1119 ? 3.655 10.128 39.495 1.00 96.56 1119 THR A CA 1
ATOM 8176 C C . THR A 1 1119 ? 4.163 11.036 40.607 1.00 96.56 1119 THR A C 1
ATOM 8178 O O . THR A 1 1119 ? 4.851 10.592 41.527 1.00 96.56 1119 THR A O 1
ATOM 8181 N N . VAL A 1 1120 ? 3.741 12.297 40.588 1.00 94.94 1120 VAL A N 1
ATOM 8182 C CA . VAL A 1 1120 ? 4.015 13.294 41.625 1.00 94.94 1120 VAL A CA 1
ATOM 8183 C C . VAL A 1 1120 ? 2.703 13.755 42.248 1.00 94.94 1120 VAL A C 1
ATOM 8185 O O . VAL A 1 1120 ? 1.792 14.195 41.543 1.00 94.94 1120 VAL A O 1
ATOM 8188 N N . SER A 1 1121 ? 2.606 13.688 43.576 1.00 92.25 1121 SER A N 1
ATOM 8189 C CA . SER A 1 1121 ? 1.460 14.210 44.323 1.00 92.25 1121 SER A CA 1
ATOM 8190 C C . SER A 1 1121 ? 1.876 14.946 45.599 1.00 92.25 1121 SER A C 1
ATOM 8192 O O . SER A 1 1121 ? 2.735 14.497 46.366 1.00 92.25 1121 SER A O 1
ATOM 8194 N N . GLY A 1 1122 ? 1.275 16.115 45.835 1.00 87.12 1122 GLY A N 1
ATOM 8195 C CA . GLY A 1 1122 ? 1.603 16.947 46.994 1.00 87.12 1122 GLY A CA 1
ATOM 8196 C C . GLY A 1 1122 ? 1.012 18.353 46.962 1.00 87.12 1122 GLY A C 1
ATOM 8197 O O . GLY A 1 1122 ? 0.369 18.752 45.998 1.00 87.12 1122 GLY A O 1
ATOM 8198 N N . SER A 1 1123 ? 1.247 19.143 48.012 1.00 87.94 1123 SER A N 1
ATOM 8199 C CA . SER A 1 1123 ? 0.814 20.550 48.039 1.00 87.94 1123 SER A CA 1
ATOM 8200 C C . SER A 1 1123 ? 1.736 21.441 47.204 1.00 87.94 1123 SER A C 1
ATOM 8202 O O . SER A 1 1123 ? 1.252 22.332 46.510 1.00 87.94 1123 SER A O 1
ATOM 8204 N N . ARG A 1 1124 ? 3.052 21.193 47.251 1.00 92.88 1124 ARG A N 1
ATOM 8205 C CA . ARG A 1 1124 ? 4.072 21.945 46.514 1.00 92.88 1124 ARG A CA 1
ATOM 8206 C C . ARG A 1 1124 ? 5.171 21.026 45.980 1.00 92.88 1124 ARG A C 1
ATOM 8208 O O . ARG A 1 1124 ? 5.928 20.440 46.756 1.00 92.88 1124 ARG A O 1
ATOM 8215 N N . PHE A 1 1125 ? 5.315 20.976 44.661 1.00 94.94 1125 PHE A N 1
ATOM 8216 C CA . PHE A 1 1125 ? 6.423 20.301 43.986 1.00 94.94 1125 PHE A CA 1
ATOM 8217 C C . PHE A 1 1125 ? 7.341 21.311 43.295 1.00 94.94 1125 PHE A C 1
ATOM 8219 O O . PHE A 1 1125 ? 6.868 22.248 42.649 1.00 94.94 1125 PHE A O 1
ATOM 8226 N N . VAL A 1 1126 ? 8.654 21.128 43.433 1.00 93.75 1126 VAL A N 1
ATOM 8227 C CA . VAL A 1 1126 ? 9.663 21.933 42.738 1.00 93.75 1126 VAL A CA 1
ATOM 8228 C C . VAL A 1 1126 ? 10.646 21.008 42.031 1.00 93.75 1126 VAL A C 1
ATOM 8230 O O . VAL A 1 1126 ? 11.283 20.177 42.679 1.00 93.75 1126 VAL A O 1
ATOM 8233 N N . LEU A 1 1127 ? 10.788 21.198 40.723 1.00 92.38 1127 LEU A N 1
ATOM 8234 C CA . LEU A 1 1127 ? 11.850 20.629 39.905 1.00 92.38 1127 LEU A CA 1
ATOM 8235 C C . LEU A 1 1127 ? 12.675 21.777 39.327 1.00 92.38 1127 LEU A C 1
ATOM 8237 O O . LEU A 1 1127 ? 12.174 22.583 38.542 1.00 92.38 1127 LEU A O 1
ATOM 8241 N N . GLU A 1 1128 ? 13.930 21.885 39.735 1.00 87.25 1128 GLU A N 1
ATOM 8242 C CA . GLU A 1 1128 ? 14.832 22.963 39.323 1.00 87.25 1128 GLU A CA 1
ATOM 8243 C C . GLU A 1 1128 ? 16.251 22.443 39.193 1.00 87.25 1128 GLU A C 1
ATOM 8245 O O . GLU A 1 1128 ? 16.561 21.449 39.812 1.00 87.25 1128 GLU A O 1
ATOM 8250 N N . ARG A 1 1129 ? 17.138 23.098 38.445 1.00 79.19 1129 ARG A N 1
ATOM 8251 C CA . ARG A 1 1129 ? 18.532 22.641 38.354 1.00 79.19 1129 ARG A CA 1
ATOM 8252 C C . ARG A 1 1129 ? 19.291 22.916 39.665 1.00 79.19 1129 ARG A C 1
ATOM 8254 O O . ARG A 1 1129 ? 19.307 24.055 40.136 1.00 79.19 1129 ARG A O 1
ATOM 8261 N N . GLY A 1 1130 ? 19.987 21.921 40.224 1.00 64.25 1130 GLY A N 1
ATOM 8262 C CA . GLY A 1 1130 ? 20.918 22.117 41.346 1.00 64.25 1130 GLY A CA 1
ATOM 8263 C C . GLY A 1 1130 ? 21.837 20.926 41.659 1.00 64.25 1130 GLY A C 1
ATOM 8264 O O . GLY A 1 1130 ? 21.431 19.772 41.642 1.00 64.25 1130 GLY A O 1
ATOM 8265 N N . GLY A 1 1131 ? 23.097 21.201 42.009 1.00 59.44 1131 GLY A N 1
ATOM 8266 C CA . GLY A 1 1131 ? 24.107 20.143 42.181 1.00 59.44 1131 GLY A CA 1
ATOM 8267 C C . GLY A 1 1131 ? 24.576 19.534 40.844 1.00 59.44 1131 GLY A C 1
ATOM 8268 O O . GLY A 1 1131 ? 24.275 20.093 39.789 1.00 59.44 1131 GLY A O 1
ATOM 8269 N N . PRO A 1 1132 ? 25.372 18.446 40.863 1.00 55.62 1132 PRO A N 1
ATOM 8270 C CA . PRO A 1 1132 ? 25.870 17.796 39.652 1.00 55.62 1132 PRO A CA 1
ATOM 8271 C C . PRO A 1 1132 ? 24.760 16.956 38.997 1.00 55.62 1132 PRO A C 1
ATOM 8273 O O . PRO A 1 1132 ? 24.612 15.774 39.287 1.00 55.62 1132 PRO A O 1
ATOM 8276 N N . CYS A 1 1133 ? 23.974 17.571 38.114 1.00 55.56 1133 CYS A N 1
ATOM 8277 C CA . CYS A 1 1133 ? 22.932 16.899 37.323 1.00 55.56 1133 CYS A CA 1
ATOM 8278 C C . CYS A 1 1133 ? 23.451 16.226 36.044 1.00 55.56 1133 CYS A C 1
ATOM 8280 O O . CYS A 1 1133 ? 22.710 16.099 35.073 1.00 55.56 1133 CYS A O 1
ATOM 8282 N N . ALA A 1 1134 ? 24.713 15.796 36.045 1.00 43.72 1134 ALA A N 1
ATOM 8283 C CA . ALA A 1 1134 ? 25.390 15.233 34.885 1.00 43.72 1134 ALA A CA 1
ATOM 8284 C C . ALA A 1 1134 ? 26.084 13.912 35.254 1.00 43.72 1134 ALA A C 1
ATOM 8286 O O . ALA A 1 1134 ? 26.719 13.857 36.313 1.00 43.72 1134 ALA A O 1
ATOM 8287 N N . PRO A 1 1135 ? 26.061 12.885 34.390 1.00 37.47 1135 PRO A N 1
ATOM 8288 C CA . PRO A 1 1135 ? 27.265 12.109 34.156 1.00 37.47 1135 PRO A CA 1
ATOM 8289 C C . PRO A 1 1135 ? 28.251 12.995 33.376 1.00 37.47 1135 PRO A C 1
ATOM 8291 O O . PRO A 1 1135 ? 27.893 13.604 32.371 1.00 37.47 1135 PRO A O 1
ATOM 8294 N N . SER A 1 1136 ? 29.467 13.135 33.901 1.00 29.19 1136 SER A N 1
ATOM 8295 C CA . SER A 1 1136 ? 30.598 13.751 33.192 1.00 29.19 1136 SER A CA 1
ATOM 8296 C C . SER A 1 1136 ? 31.052 12.914 32.010 1.00 29.19 1136 SER A C 1
ATOM 8298 O O . SER A 1 1136 ? 31.153 11.682 32.239 1.00 29.19 1136 SER A O 1
#

Secondary structure (DSSP, 8-state):
-EEEEESEEEEEEEE--SSSEEEEEEEEPTT-EEEEEEEEEEEPTT--PPP-TT-S-EETTEEPP--EEEE-TTSPEEEEEE-HHHHHHHHHHSPSEEEEEEEE-S-TTTEEEEEEEEEEE-TT--S-EEEEEEES---TT-EEEEEEESS---TTSTT-EEEEEEEEES---GGG----EEEEETTTEEEEEEE---TTS-SSTT--EEESSTT--SSPPSSTTPPPSSTTS--SEEE-GGG--TT--EEEEEEE-TTS--EEEEEEEEEESPEEEEEETT-EEEEEEESHHHHTGGGGGG--SHHHHHHHTB-BSSS--SSSS---B-S-TTTTS--S---BTT-HHHHHHHHGGGTS-EEEEE---TT--SS-SSS--SSEETTTTEEPTTSHHHHHHHHHHHTT--TTS--EEEEE--TTTTTHHHHHHHHHHHHHHHHHHHH-TT--HHHHHHGGG--HHHHIIIII-HHHHHHTHHHHHHHHHHHHHHH-TTSEEEEE-----SPPGGG--SEETTEEHHHHHHHHHHHHHHHHHHHHHHHTHHHH-TTHHHHEEEE--TTTT-TTSSS-SSGGG-SBPPPPHHHHHHHHHHHTT-TTTHHHHHHHHHHHHHHHHHHHHT-TT--HHHHHHHHHHHHHHHHHHHTSTTHHHHHHHHHS--SSTT--HHHHHHHHTTTTSB-HHHHHHHHHHHHHHHTTS-GGGSPPSSS---S--------------PEEP--SSPEE---TT-EEEEEE--SPTT-EEEEEETTEEEEEEEPPTTS-EEEEEEPPP--SEEEEEEEEEE-TTS-EEEEEEEEEESS-PPTTSEEEEEE--------S-TTS----EEEEEETT-S-EEEEE--TTS-EEEEEEPPSS--TT-EEEEEEETTT--EEEEEE-------S-EEEESSS-EEEEEEEEEE-SEEEESSEEEE--TEEEE-S-EEESSEEEE-TT-EESSPPEE--TTTT---PPPGGGGSTTSHHHHHHGGGEEEPPGGG-BTTEE---GGG-SEEEEESSEEEEE-SS-EEEEEEEESS-EEEE-TT-EEE--STT--SEEESS-EEEE-TTEEE-S-EEESS-EEEESSEEEESS-EEESSEEEEEEEEEE---S--S--

pLDDT: mean 80.23, std 16.37, range [20.28, 98.62]